Protein 5D6O (pdb70)

Secondary structure (DSSP, 8-state):
----GGGSHHHH---EEEE---EE-TTS-EESS-EEEEEEES---TTS--EEEEEPPTT--SHHIIIIIBSTTSSB-TTTSEEEEEPPTTSSSSS-TTT-S-GGGSGGGPPP--HHHHHHHHHHHHHHHH---SBSEEEEETHHHHHHHHHHHHSGGGBSEEEEES--SB--HHHHHHHHHHHHHHHTSGGGGGG--S-GGGGHHHHHHHHHHHHHHSS-HHHHHTTGGGGGT-S-HHHHIIIIIHHHHHTS-HHHHHHHHHHHHT-BGGGGGTT-HHHHHHT--SEEEEB-BTT-SSS-HHHHHHHHTTSTT-EE--B--TTGGGGGG--STTHHHHHHHHHHHHHT-/----TTSSHHHH---EEEE---EE-TTS-EESS-EEEEEEES---TT---EEEEEPPTT--SHHIIIIIBSTTSSB-TTT-EEEEEPPTTSSSSS-TTT-S-GGGSGGGPPP--HHHHHHHHHHHIIIII----BSEEEEETHHHHHHHHHHHHSGGGBSEEEEES--SB--HHHHHHHHHHHHHHHTSGGGGGG--S-GGGGHHHHHHHHHHHHHHSS-HHHHHTTGGGGGT--SHHHIIIIIIHHHHTTS-HHHHHHHHHHHHT-BGGGGGTT-HHHHHTT--SEEEEB-BTT-SSS-HHHHHHHHTTSTT-EE--B--TTGGGGGG--STTHHHHHHHHHHHHHT-/----TTSSHHHH---EEEE---EE-TTS-EESS-EEEEEEES---TTS--EEEEEPPTT--SHHIIIIIBSTTSSB-TTT-EEEEEPPTTSSSSS-TTT---GGGSGGGPPP--HHHHHHHHHHHIIIII----BSEEEEETHHHHHHHHHHHHSGGGBSEEEEES--SB--HHHHHHHHHHHHHHHTSGGGGGG--S-GGGGHHHHHHHHHHHHHHSS-HHHHHTTGGGGGT-SSHHHHIIIIIHHHHTTS-HHHHHHHHHHHHT-BGGGGGTT-HHHHHTT--SEEEEB-BTT-SSS-HHHHHHHHTTSTT-EE--B--TTGGGGGG--STTHHHHHHHHHHHHHT-/----GGGSHHHH---EEEE---EE-TTS-EETT-EEEEEEES---TT---EEEEEPPTT--SHHIIIIIBSTTSSB-TTT-EEEEEPPTTSSSSS-TTT---GGGSGGGPPP--HHHHHHHHHHHHHHHH---SBSEEEEETHHHHHHHHHHHHSGGGBSEEEEES--SB--HHHHHHHHHHHHHHHTSGGGGGG--S-GGGGHHHHHHHHHHHHHHSS-HHHHHTTGGGGGT--SHHHIIIIIIHHHHHTS-HHHHHHHHHHHHT-BGGGGGTT-HHHHHTT--SEEEEB-BTT-SSS-HHHHHHHHTTSTT-EE--B--TTGGGGGG--STTHHHHHHHHHHHHHT-

Foldseek 3Di:
DADFCCLDCVNQNDWDKDWLAKAQAPVGDIDRTWMWIKDKAADQDPVSAFEEEEEADFLHFCRLCVVPAEDCVFLNDRPGGTYMYIYDDQQSNTPHQPPDPDPCQHWLNPDAHALLRRLVVVCSCCCVPPVQQAYLEYAYEASRLLNQLLNCLVPVPRYAAYEYEAYDVFADPVLLVLLVVLLCLQVVQVQCVSRPHNDLLSSLRSQLVSLVSCVVQVFAPVCVVVVLVCLVVDDDPVCCSVVPSSVSSSSGRSRSNVNSSSNSSGRHQCVVVVNPLLVSLQSHPHAYEQEYEPRARRSHLVNSVVSQVSHPNYYYQYQYDNGHRCCSSVSDDCRSVSVRVVSNVRSVD/DADFPCQDCVNQNDWDKDWLAWAQAPVGDIDGTWMWIKDKAADQDDVRAQEEEEEAAFLHFCRLCVVPAEDCVFLNDNPRHTYMYIYDDQQSNTPHQPPDPPPCCHWLNPDAHALLSRLVRVCSCCCVVPVQQAHLEYAYEASRLLNQLLNCLVPVPRYAAYEYEAYDVFADPVLLVLLVVLLVLQVVQVCCVSGPHRDLLSSLRSQLVSLVSCVVQVFAPVCVVVVLCVLVVADDPVCCSVPPRSVSSSSGRSRSNVNSSSNSSGRHQCVVVVNDLLVRLQSHPHAYEQEYEPRRRRSHLVNSVVSQVSHPNYYYQYFYDNGHRCCSSVSDPCRSVSVRVVSNVRSVD/DADFPCQDCVNQNDWDKDWLAKAQAPVGDIDRTWMWIKDKAADQDDVSAFEEEEEAAFLHFCRLCVVPAEDCPFLNHNHGHIYMYIYDDQQSHTPHQPPDPDPCQHWLNNDAHALLSRLVRVCSCCCVVPVQQAHLEYEYEASRLLNQLLCCLVPVVRYAAYEYEAYDVFADPVLLVLLVVLLVLQVVQVCCVSGPHRDLLSSLRSQLVSLVSCVVQVFAPCCVVVVLVVLVVDDDPVCCSVPPSSVSSSSDDSRSNVNSSSNSSGRHQCVVVVNPLLVSLQSHPHAYEQEYEPRARRSHLVNSVVSQVSHPNYYYQYFYDNRHNCCSSVSDDCRRVSVRVVSNVRSVD/DADFPCQDCVNQNDWDKDWLAWAQAPVGDIDRTWMWIKDKAADQDDVSAQEEEEEAAFLHFCRLCVVPAEDCVFLNDRPRHTYMYIYDDQQSNTPHQDPDPDPCQHWLNPDAHALLSRLVVVCSCCCPPPVQQAHLEYEYEASRLLNQLLNCLVPVRRYAAYEYEAYDVFADPVLLVLLVVLLVLQVVQVQCVSRDHRHLLSSLRSQLVSLVSCVVQVFAPVCVVVVLCVLVVADDPVCCSVVPSSVSSSSGRSRSNVNSSSNSSGRHQCVVVVNPLLVRLQSHPHAYEQEYEPRRRRSHLVNSVVSQVSHPNYYYQYQYDNGHRCCSSVSDDCRSVSVRVVSNVRSVD

Radius of gyration: 47.05 Å; Cα contacts (8 Å, |Δi|>4): 3206; chains: 4; bounding box: 56×96×157 Å

Structure (mmCIF, N/CA/C/O backbone):
data_5D6O
#
_entry.id   5D6O
#
_cell.length_a   44.141
_cell.length_b   89.612
_cell.length_c   322.788
_cell.angle_alpha   90.00
_cell.angle_beta   90.00
_cell.angle_gamma   90.00
#
_symmetry.space_group_name_H-M   'P 21 21 21'
#
loop_
_entity.id
_entity.type
_entity.pdbx_description
1 polymer 'Homoserine O-acetyltransferase'
2 non-polymer 'CHLORIDE ION'
3 non-polymer 'MAGNESIUM ION'
4 non-polymer GLYCEROL
5 water water
#
loop_
_atom_site.group_PDB
_atom_site.id
_atom_site.type_symbol
_atom_site.label_atom_id
_atom_site.label_alt_id
_atom_site.label_comp_id
_atom_site.label_asym_id
_atom_site.label_entity_id
_atom_site.label_seq_id
_atom_site.pdbx_PDB_ins_code
_atom_site.Cartn_x
_atom_site.Cartn_y
_atom_site.Cartn_z
_atom_site.occupancy
_atom_site.B_iso_or_equiv
_atom_site.auth_seq_id
_atom_site.auth_comp_id
_atom_site.auth_asym_id
_atom_site.auth_atom_id
_atom_site.pdbx_PDB_model_num
ATOM 1 N N . MET A 1 1 ? 51.323 26.792 353.708 1.00 38.00 1 MET A N 1
ATOM 2 C CA . MET A 1 1 ? 50.628 25.546 354.002 1.00 35.37 1 MET A CA 1
ATOM 3 C C . MET A 1 1 ? 49.380 25.380 353.141 1.00 33.07 1 MET A C 1
ATOM 4 O O . MET A 1 1 ? 48.622 26.328 352.938 1.00 34.77 1 MET A O 1
ATOM 9 N N . LEU A 1 2 ? 49.174 24.167 352.641 1.00 28.91 2 LEU A N 1
ATOM 10 C CA . LEU A 1 2 ? 48.022 23.864 351.800 1.00 24.19 2 LEU A CA 1
ATOM 11 C C . LEU A 1 2 ? 47.108 22.876 352.506 1.00 25.58 2 LEU A C 1
ATOM 12 O O . LEU A 1 2 ? 47.566 22.036 353.278 1.00 28.26 2 LEU A O 1
ATOM 17 N N . ASP A 1 3 ? 45.813 22.982 352.235 1.00 25.41 3 ASP A N 1
ATOM 18 C CA . ASP A 1 3 ? 44.837 22.082 352.831 1.00 27.85 3 ASP A CA 1
ATOM 19 C C . ASP A 1 3 ? 44.445 20.958 351.881 1.00 25.24 3 ASP A C 1
ATOM 20 O O . ASP A 1 3 ? 43.848 21.190 350.831 1.00 28.65 3 ASP A O 1
ATOM 25 N N . ASN A 1 4 ? 44.811 19.739 352.261 1.00 21.20 4 ASN A N 1
ATOM 26 C CA . ASN A 1 4 ? 44.471 18.540 351.508 1.00 17.88 4 ASN A CA 1
ATOM 27 C C . ASN A 1 4 ? 43.974 17.478 352.479 1.00 12.94 4 ASN A C 1
ATOM 28 O O . ASN A 1 4 ? 44.754 16.956 353.272 1.00 12.48 4 ASN A O 1
ATOM 33 N N . SER A 1 5 ? 42.683 17.158 352.411 1.00 14.29 5 SER A N 1
ATOM 34 C CA . SER A 1 5 ? 42.060 16.260 353.385 1.00 16.07 5 SER A CA 1
ATOM 35 C C . SER A 1 5 ? 42.656 14.854 353.358 1.00 14.65 5 SER A C 1
ATOM 36 O O . SER A 1 5 ? 42.531 14.104 354.326 1.00 13.48 5 SER A O 1
ATOM 39 N N . PHE A 1 6 ? 43.305 14.507 352.251 1.00 11.65 6 PHE A N 1
ATOM 40 C CA . PHE A 1 6 ? 43.943 13.203 352.105 1.00 13.20 6 PHE A CA 1
ATOM 41 C C . PHE A 1 6 ? 45.051 13.002 353.134 1.00 12.33 6 PHE A C 1
ATOM 42 O O . PHE A 1 6 ? 45.281 11.886 353.599 1.00 11.26 6 PHE A O 1
ATOM 50 N N . TYR A 1 7 ? 45.744 14.083 353.478 1.00 11.79 7 TYR A N 1
ATOM 51 C CA . TYR A 1 7 ? 46.838 13.997 354.438 1.00 12.44 7 TYR A CA 1
ATOM 52 C C . TYR A 1 7 ? 46.353 14.389 355.829 1.00 15.58 7 TYR A C 1
ATOM 53 O O . TYR A 1 7 ? 46.862 15.328 356.444 1.00 16.14 7 TYR A O 1
ATOM 62 N N . THR A 1 8 ? 45.357 13.652 356.309 1.00 11.31 8 THR A N 1
ATOM 63 C CA . THR A 1 8 ? 44.782 13.865 357.631 1.00 12.05 8 THR A CA 1
ATOM 64 C C . THR A 1 8 ? 44.602 12.526 358.321 1.00 13.92 8 THR A C 1
ATOM 65 O O . THR A 1 8 ? 44.686 11.475 357.683 1.00 12.34 8 THR A O 1
ATOM 69 N N . ALA A 1 9 ? 44.339 12.565 359.623 1.00 13.76 9 ALA A N 1
ATOM 70 C CA . ALA A 1 9 ? 44.137 11.346 360.392 1.00 14.96 9 ALA A CA 1
ATOM 71 C C . ALA A 1 9 ? 42.852 10.630 359.990 1.00 16.38 9 ALA A C 1
ATOM 72 O O . ALA A 1 9 ? 42.758 9.411 360.098 1.00 17.29 9 ALA A O 1
ATOM 74 N N . GLU A 1 10 ? 41.871 11.384 359.506 1.00 16.59 10 GLU A N 1
ATOM 75 C CA . GLU A 1 10 ? 40.601 10.792 359.101 1.00 21.50 10 GLU A CA 1
ATOM 76 C C . GLU A 1 10 ? 40.795 9.816 357.943 1.00 19.17 10 GLU A C 1
ATOM 77 O O . GLU A 1 10 ? 40.138 8.779 357.880 1.00 23.73 10 GLU A O 1
ATOM 83 N N . VAL A 1 11 ? 41.708 10.143 357.036 1.00 16.47 11 VAL A N 1
ATOM 84 C CA . VAL A 1 11 ? 41.923 9.312 355.859 1.00 16.26 11 VAL A CA 1
ATOM 85 C C . VAL A 1 11 ? 43.037 8.288 356.077 1.00 15.98 11 VAL A C 1
ATOM 86 O O . VAL A 1 11 ? 42.885 7.115 355.736 1.00 17.82 11 VAL A O 1
ATOM 90 N N . GLN A 1 12 ? 44.134 8.718 356.686 1.00 12.98 12 GLN A N 1
ATOM 91 C CA . GLN A 1 12 ? 45.302 7.854 356.831 1.00 11.60 12 GLN A CA 1
ATOM 92 C C . GLN A 1 12 ? 45.270 7.039 358.118 1.00 13.06 12 GLN A C 1
ATOM 93 O O . GLN A 1 12 ? 46.054 6.108 358.293 1.00 12.31 12 GLN A O 1
ATOM 99 N N . GLY A 1 13 ? 44.365 7.396 359.020 1.00 13.48 13 GLY A N 1
ATOM 100 C CA . GLY A 1 13 ? 44.324 6.772 360.328 1.00 12.39 13 GLY A CA 1
ATOM 101 C C . GLY A 1 13 ? 45.179 7.568 361.295 1.00 12.20 13 GLY A C 1
ATOM 102 O O . GLY A 1 13 ? 46.122 8.247 360.878 1.00 11.50 13 GLY A O 1
ATOM 103 N N . PRO A 1 14 ? 44.865 7.476 362.594 1.00 12.99 14 PRO A N 1
ATOM 104 C CA . PRO A 1 14 ? 45.527 8.239 363.657 1.00 13.14 14 PRO A CA 1
ATOM 105 C C . PRO A 1 14 ? 47.050 8.123 363.629 1.00 14.64 14 PRO A C 1
ATOM 106 O O . PRO A 1 14 ? 47.595 7.051 363.370 1.00 13.67 14 PRO A O 1
ATOM 110 N N . TYR A 1 15 ? 47.724 9.237 363.890 1.00 14.93 15 TYR A N 1
ATOM 111 C CA . TYR A 1 15 ? 49.174 9.250 363.998 1.00 13.89 15 TYR A CA 1
ATOM 112 C C . TYR A 1 15 ? 49.615 10.389 364.902 1.00 13.78 15 TYR A C 1
ATOM 113 O O . TYR A 1 15 ? 48.814 11.250 365.267 1.00 13.29 15 TYR A O 1
ATOM 122 N N . GLU A 1 16 ? 50.892 10.385 365.262 1.00 13.56 16 GLU A N 1
ATOM 123 C CA . GLU A 1 16 ? 51.450 11.427 366.106 1.00 12.75 16 GLU A CA 1
ATOM 124 C C . GLU A 1 16 ? 52.573 12.138 365.367 1.00 15.07 16 GLU A C 1
ATOM 125 O O . GLU A 1 16 ? 53.093 11.627 364.377 1.00 12.74 16 GLU A O 1
ATOM 131 N N . THR A 1 17 ? 52.951 13.313 365.854 1.00 15.85 17 THR A N 1
ATOM 132 C CA . THR A 1 17 ? 54.089 14.030 365.300 1.00 14.79 17 THR A CA 1
ATOM 133 C C . THR A 1 17 ? 55.052 14.441 366.406 1.00 19.09 17 THR A C 1
ATOM 134 O O . THR A 1 17 ? 54.639 14.717 367.532 1.00 16.77 17 THR A O 1
ATOM 138 N N . ALA A 1 18 ? 56.338 14.474 366.077 1.00 13.87 18 ALA A N 1
ATOM 139 C CA . ALA A 1 18 ? 57.361 14.916 367.013 1.00 14.80 18 ALA A CA 1
ATOM 140 C C . ALA A 1 18 ? 58.530 15.515 366.248 1.00 18.22 18 ALA A C 1
ATOM 141 O O . ALA A 1 18 ? 58.904 15.016 365.189 1.00 14.08 18 ALA A O 1
ATOM 143 N N . SER A 1 19 ? 59.097 16.590 366.783 1.00 16.33 19 SER A N 1
ATOM 144 C CA . SER A 1 19 ? 60.239 17.239 366.155 1.00 16.87 19 SER A CA 1
ATOM 145 C C . SER A 1 19 ? 61.545 16.661 366.687 1.00 16.97 19 SER A C 1
ATOM 146 O O . SER A 1 19 ? 61.698 16.467 367.892 1.00 17.51 19 SER A O 1
ATOM 149 N N . ILE A 1 20 ? 62.480 16.372 365.787 1.00 16.02 20 ILE A N 1
ATOM 150 C CA . ILE A 1 20 ? 63.800 15.908 366.199 1.00 17.13 20 ILE A CA 1
ATOM 151 C C . ILE A 1 20 ? 64.812 17.044 366.119 1.00 18.20 20 ILE A C 1
ATOM 152 O O . ILE A 1 20 ? 66.008 16.844 366.334 1.00 22.87 20 ILE A O 1
ATOM 157 N N . GLY A 1 21 ? 64.322 18.241 365.820 1.00 13.91 21 GLY A N 1
ATOM 158 C CA . GLY A 1 21 ? 65.176 19.409 365.738 1.00 15.34 21 GLY A CA 1
ATOM 159 C C . GLY A 1 21 ? 65.787 19.597 364.363 1.00 17.67 21 GLY A C 1
ATOM 160 O O . GLY A 1 21 ? 65.185 19.250 363.349 1.00 17.95 21 GLY A O 1
ATOM 161 N N . ARG A 1 22 ? 66.993 20.155 364.344 1.00 20.62 22 ARG A N 1
ATOM 162 C CA . ARG A 1 22 ? 67.703 20.467 363.108 1.00 19.27 22 ARG A CA 1
ATOM 163 C C . ARG A 1 22 ? 68.268 19.227 362.421 1.00 17.52 22 ARG A C 1
ATOM 164 O O . ARG A 1 22 ? 68.954 18.417 363.043 1.00 16.01 22 ARG A O 1
ATOM 172 N N . LEU A 1 23 ? 67.980 19.087 361.129 1.00 16.35 23 LEU A N 1
ATOM 173 C CA . LEU A 1 23 ? 68.512 17.977 360.348 1.00 16.68 23 LEU A CA 1
ATOM 174 C C . LEU A 1 23 ? 69.290 18.478 359.137 1.00 18.64 23 LEU A C 1
ATOM 175 O O . LEU A 1 23 ? 68.717 19.064 358.219 1.00 13.84 23 LEU A O 1
ATOM 180 N N . GLU A 1 24 ? 70.598 18.249 359.144 1.00 18.84 24 GLU A N 1
ATOM 181 C CA . GLU A 1 24 ? 71.427 18.578 357.993 1.00 19.64 24 GLU A CA 1
ATOM 182 C C . GLU A 1 24 ? 71.367 17.439 356.984 1.00 18.66 24 GLU A C 1
ATOM 183 O O . GLU A 1 24 ? 71.624 16.284 357.324 1.00 19.36 24 GLU A O 1
ATOM 189 N N . LEU A 1 25 ? 71.015 17.765 355.746 1.00 17.14 25 LEU A N 1
ATOM 190 C CA . LEU A 1 25 ? 70.817 16.745 354.722 1.00 15.91 25 LEU A CA 1
ATOM 191 C C . LEU A 1 25 ? 72.110 16.451 353.970 1.00 17.13 25 LEU A C 1
ATOM 192 O O . LEU A 1 25 ? 72.966 17.322 353.834 1.00 15.19 25 LEU A O 1
ATOM 197 N N . GLU A 1 26 ? 72.238 15.219 353.481 1.00 18.28 26 GLU A N 1
ATOM 198 C CA . GLU A 1 26 ? 73.436 14.781 352.767 1.00 21.39 26 GLU A CA 1
ATOM 199 C C . GLU A 1 26 ? 73.729 15.631 351.537 1.00 19.40 26 GLU A C 1
ATOM 200 O O . GLU A 1 26 ? 74.888 15.846 351.178 1.00 16.71 26 GLU A O 1
ATOM 206 N N . GLU A 1 27 ? 72.669 16.105 350.893 1.00 16.53 27 GLU A N 1
ATOM 207 C CA . GLU A 1 27 ? 72.796 16.858 349.652 1.00 21.28 27 GLU A CA 1
ATOM 208 C C . GLU A 1 27 ? 73.144 18.327 349.901 1.00 23.34 27 GLU A C 1
ATOM 209 O O . GLU A 1 27 ? 73.386 19.082 348.960 1.00 26.17 27 GLU A O 1
ATOM 215 N N . GLY A 1 28 ? 73.175 18.726 351.169 1.00 23.20 28 GLY A N 1
ATOM 216 C CA . GLY A 1 28 ? 73.603 20.065 351.535 1.00 23.06 28 GLY A CA 1
ATOM 217 C C . GLY A 1 28 ? 72.523 20.980 352.081 1.00 21.06 28 GLY A C 1
ATOM 218 O O . GLY A 1 28 ? 72.825 22.045 352.617 1.00 17.45 28 GLY A O 1
ATOM 219 N N . GLY A 1 29 ? 71.266 20.574 351.939 1.00 15.72 29 GLY A N 1
ATOM 220 C CA . GLY A 1 29 ? 70.151 21.354 352.444 1.00 17.80 29 GLY A CA 1
ATOM 221 C C . GLY A 1 29 ? 69.981 21.185 353.942 1.00 18.10 29 GLY A C 1
ATOM 222 O O . GLY A 1 29 ? 70.599 20.311 354.549 1.00 17.28 29 GLY A O 1
ATOM 223 N N . VAL A 1 30 ? 69.144 22.024 354.543 1.00 18.16 30 VAL A N 1
ATOM 224 C CA . VAL A 1 30 ? 68.890 21.950 355.976 1.00 17.79 30 VAL A CA 1
ATOM 225 C C . VAL A 1 30 ? 67.404 22.093 356.284 1.00 18.68 30 VAL A C 1
ATOM 226 O O . VAL A 1 30 ? 66.732 22.985 355.766 1.00 19.37 30 VAL A O 1
ATOM 230 N N . ILE A 1 31 ? 66.895 21.204 357.130 1.00 17.54 31 ILE A N 1
ATOM 231 C CA . ILE A 1 31 ? 65.557 21.359 357.680 1.00 15.98 31 ILE A CA 1
ATOM 232 C C . ILE A 1 31 ? 65.686 21.696 359.163 1.00 16.54 31 ILE A C 1
ATOM 233 O O . ILE A 1 31 ? 65.927 20.815 359.990 1.00 17.23 31 ILE A O 1
ATOM 238 N N . GLU A 1 32 ? 65.543 22.980 359.483 1.00 16.41 32 GLU A N 1
ATOM 239 C CA . GLU A 1 32 ? 65.740 23.478 360.843 1.00 20.58 32 GLU A CA 1
ATOM 240 C C . GLU A 1 32 ? 64.795 22.826 361.845 1.00 20.26 32 GLU A C 1
ATOM 241 O O . GLU A 1 32 ? 65.199 22.479 362.953 1.00 23.87 32 GLU A O 1
ATOM 247 N N . ASP A 1 33 ? 63.537 22.662 361.456 1.00 17.11 33 ASP A N 1
ATOM 248 C CA . ASP A 1 33 ? 62.585 21.957 362.301 1.00 16.76 33 ASP A CA 1
ATOM 249 C C . ASP A 1 33 ? 62.077 20.718 361.580 1.00 15.93 33 ASP A C 1
ATOM 250 O O . ASP A 1 33 ? 61.068 20.756 360.876 1.00 17.55 33 ASP A O 1
ATOM 255 N N . CYS A 1 34 ? 62.807 19.622 361.743 1.00 15.03 34 CYS A N 1
ATOM 256 C CA . CYS A 1 34 ? 62.444 18.366 361.113 1.00 12.56 34 CYS A CA 1
ATOM 257 C C . CYS A 1 34 ? 61.521 17.570 362.026 1.00 14.46 34 CYS A C 1
ATOM 258 O O . CYS A 1 34 ? 61.974 16.939 362.978 1.00 16.69 34 CYS A O 1
ATOM 261 N N . TRP A 1 35 ? 60.224 17.602 361.741 1.00 12.96 35 TRP A N 1
ATOM 262 C CA . TRP A 1 35 ? 59.274 16.837 362.537 1.00 13.91 35 TRP A CA 1
ATOM 263 C C . TRP A 1 35 ? 58.714 15.687 361.712 1.00 13.01 35 TRP A C 1
ATOM 264 O O . TRP A 1 35 ? 58.505 15.819 360.507 1.00 13.42 35 TRP A O 1
ATOM 275 N N . LEU A 1 36 ? 58.493 14.552 362.366 1.00 11.20 36 LEU A N 1
ATOM 276 C CA . LEU A 1 36 ? 58.076 13.341 361.671 1.00 9.49 36 LEU A CA 1
ATOM 277 C C . LEU A 1 36 ? 56.720 12.850 362.154 1.00 9.54 36 LEU A C 1
ATOM 278 O O . LEU A 1 36 ? 56.379 12.989 363.329 1.00 10.33 36 LEU A O 1
ATOM 283 N N . ALA A 1 37 ? 55.949 12.276 361.236 1.00 9.47 37 ALA A N 1
ATOM 284 C CA . ALA A 1 37 ? 54.674 11.668 361.581 1.00 10.55 37 ALA A CA 1
ATOM 285 C C . ALA A 1 37 ? 54.871 10.172 361.785 1.00 8.66 37 ALA A C 1
ATOM 286 O O . ALA A 1 37 ? 55.463 9.498 360.946 1.00 11.88 37 ALA A O 1
ATOM 288 N N . TYR A 1 38 ? 54.392 9.657 362.911 1.00 8.91 38 TYR A N 1
ATOM 289 C CA . TYR A 1 38 ? 54.544 8.238 363.208 1.00 9.32 38 TYR A CA 1
ATOM 290 C C . TYR A 1 38 ? 53.304 7.650 363.875 1.00 8.91 38 TYR A C 1
ATOM 291 O O . TYR A 1 38 ? 52.554 8.358 364.546 1.00 12.17 38 TYR A O 1
ATOM 300 N N . ALA A 1 39 ? 53.093 6.352 363.678 1.00 8.63 39 ALA A N 1
ATOM 301 C CA . ALA A 1 39 ? 51.983 5.639 364.301 1.00 12.23 39 ALA A CA 1
ATOM 302 C C . ALA A 1 39 ? 52.505 4.366 364.951 1.00 11.89 39 ALA A C 1
ATOM 303 O O . ALA A 1 39 ? 53.386 3.704 364.404 1.00 11.84 39 ALA A O 1
ATOM 305 N N . THR A 1 40 ? 51.969 4.021 366.116 1.00 10.38 40 THR A N 1
ATOM 306 C CA . THR A 1 40 ? 52.464 2.860 366.846 1.00 10.36 40 THR A CA 1
ATOM 307 C C . THR A 1 40 ? 51.345 1.928 367.289 1.00 11.07 40 THR A C 1
ATOM 308 O O . THR A 1 40 ? 50.192 2.340 367.425 1.00 10.70 40 THR A O 1
ATOM 312 N N . ALA A 1 41 ? 51.703 0.667 367.506 1.00 10.99 41 ALA A N 1
ATOM 313 C CA . ALA A 1 41 ? 50.811 -0.312 368.113 1.00 11.93 41 ALA A CA 1
ATOM 314 C C . ALA A 1 41 ? 51.622 -1.278 368.967 1.00 12.61 41 ALA A C 1
ATOM 315 O O . ALA A 1 41 ? 52.749 -1.634 368.614 1.00 12.57 41 ALA A O 1
ATOM 317 N N . GLY A 1 42 ? 51.044 -1.717 370.079 1.00 13.25 42 GLY A N 1
ATOM 318 C CA . GLY A 1 42 ? 51.720 -2.645 370.965 1.00 14.93 42 GLY A CA 1
ATOM 319 C C . GLY A 1 42 ? 52.523 -1.984 372.066 1.00 16.28 42 GLY A C 1
ATOM 320 O O . GLY A 1 42 ? 52.488 -0.764 372.236 1.00 17.33 42 GLY A O 1
ATOM 321 N N . THR A 1 43 ? 53.272 -2.798 372.803 1.00 14.92 43 THR A N 1
ATOM 322 C CA . THR A 1 43 ? 53.966 -2.324 373.991 1.00 16.28 43 THR A CA 1
ATOM 323 C C . THR A 1 43 ? 55.434 -2.725 374.003 1.00 12.62 43 THR A C 1
ATOM 324 O O . THR A 1 43 ? 55.783 -3.887 373.798 1.00 12.53 43 THR A O 1
ATOM 328 N N . LEU A 1 44 ? 56.286 -1.734 374.232 1.00 14.56 44 LEU A N 1
ATOM 329 C CA . LEU A 1 44 ? 57.722 -1.940 374.321 1.00 15.23 44 LEU A CA 1
ATOM 330 C C . LEU A 1 44 ? 58.055 -2.698 375.607 1.00 19.29 44 LEU A C 1
ATOM 331 O O . LEU A 1 44 ? 57.606 -2.314 376.691 1.00 18.44 44 LEU A O 1
ATOM 336 N N . ASN A 1 45 ? 58.822 -3.781 375.499 1.00 17.32 45 ASN A N 1
ATOM 337 C CA . ASN A 1 45 ? 59.126 -4.580 376.682 1.00 16.12 45 ASN A CA 1
ATOM 338 C C . ASN A 1 45 ? 60.186 -3.920 377.550 1.00 14.99 45 ASN A C 1
ATOM 339 O O . ASN A 1 45 ? 60.631 -2.806 377.275 1.00 14.77 45 ASN A O 1
ATOM 344 N N . GLU A 1 46 ? 60.578 -4.624 378.603 1.00 16.22 46 GLU A N 1
ATOM 345 C CA . GLU A 1 46 ? 61.451 -4.077 379.624 1.00 18.90 46 GLU A CA 1
ATOM 346 C C . GLU A 1 46 ? 62.834 -3.731 379.055 1.00 18.79 46 GLU A C 1
ATOM 347 O O . GLU A 1 46 ? 63.441 -2.734 379.449 1.00 17.71 46 GLU A O 1
ATOM 353 N N . ASP A 1 47 ? 63.343 -4.565 378.151 1.00 18.82 47 ASP A N 1
ATOM 354 C CA . ASP A 1 47 ? 64.646 -4.302 377.544 1.00 18.99 47 ASP A CA 1
ATOM 355 C C . ASP A 1 47 ? 64.511 -3.509 376.249 1.00 18.07 47 ASP A C 1
ATOM 356 O O . ASP A 1 47 ? 65.508 -3.250 375.566 1.00 15.49 47 ASP A O 1
ATOM 361 N N . LYS A 1 48 ? 63.277 -3.129 375.924 1.00 15.64 48 LYS A N 1
ATOM 362 C CA . LYS A 1 48 ? 62.978 -2.365 374.713 1.00 15.36 48 LYS A CA 1
ATOM 363 C C . LYS A 1 48 ? 63.572 -3.058 373.493 1.00 12.83 48 LYS A C 1
ATOM 364 O O . LYS A 1 48 ? 64.115 -2.414 372.595 1.00 12.42 48 LYS A O 1
ATOM 370 N N . SER A 1 49 ? 63.441 -4.381 373.468 1.00 13.33 49 SER A N 1
ATOM 371 C CA . SER A 1 49 ? 64.090 -5.214 372.464 1.00 13.89 49 SER A CA 1
ATOM 372 C C . SER A 1 49 ? 63.101 -5.795 371.458 1.00 13.65 49 SER A C 1
ATOM 373 O O . SER A 1 49 ? 63.478 -6.594 370.599 1.00 12.28 49 SER A O 1
ATOM 376 N N . ASN A 1 50 ? 61.838 -5.392 371.561 1.00 11.69 50 ASN A N 1
ATOM 377 C CA . ASN A 1 50 ? 60.799 -5.935 370.689 1.00 11.18 50 ASN A CA 1
ATOM 378 C C . ASN A 1 50 ? 60.188 -4.898 369.752 1.00 10.51 50 ASN A C 1
ATOM 379 O O . ASN A 1 50 ? 59.015 -4.994 369.395 1.00 10.26 50 ASN A O 1
ATOM 384 N N . ALA A 1 51 ? 60.983 -3.911 369.354 1.00 10.31 51 ALA A N 1
ATOM 385 C CA . ALA A 1 51 ? 60.505 -2.856 368.462 1.00 11.14 51 ALA A CA 1
ATOM 386 C C . ALA A 1 51 ? 60.677 -3.220 366.985 1.00 9.97 51 ALA A C 1
ATOM 387 O O . ALA A 1 51 ? 61.740 -3.679 366.567 1.00 10.00 51 ALA A O 1
ATOM 389 N N . ILE A 1 52 ? 59.623 -3.010 366.201 1.00 8.80 52 ILE A N 1
ATOM 390 C CA . ILE A 1 52 ? 59.687 -3.219 364.758 1.00 8.35 52 ILE A CA 1
ATOM 391 C C . ILE A 1 52 ? 59.368 -1.922 364.024 1.00 11.61 52 ILE A C 1
ATOM 392 O O . ILE A 1 52 ? 58.316 -1.318 364.235 1.00 10.13 52 ILE A O 1
ATOM 397 N N . LEU A 1 53 ? 60.296 -1.496 363.173 1.00 10.21 53 LEU A N 1
ATOM 398 C CA . LEU A 1 53 ? 60.154 -0.253 362.424 1.00 10.36 53 LEU A CA 1
ATOM 399 C C . LEU A 1 53 ? 59.636 -0.512 361.016 1.00 8.14 53 LEU A C 1
ATOM 400 O O . LEU A 1 53 ? 60.111 -1.418 360.335 1.00 7.39 53 LEU A O 1
ATOM 405 N N . ILE A 1 54 ? 58.670 0.297 360.588 1.00 7.03 54 ILE A N 1
ATOM 406 C CA . ILE A 1 54 ? 58.093 0.187 359.253 1.00 9.35 54 ILE A CA 1
ATOM 407 C C . ILE A 1 54 ? 58.195 1.513 358.501 1.00 7.74 54 ILE A C 1
ATOM 408 O O . ILE A 1 54 ? 57.385 2.414 358.712 1.00 8.38 54 ILE A O 1
ATOM 413 N N . PRO A 1 55 ? 59.212 1.647 357.638 1.00 8.01 55 PRO A N 1
ATOM 414 C CA . PRO A 1 55 ? 59.298 2.817 356.759 1.00 9.76 55 PRO A CA 1
ATOM 415 C C . PRO A 1 55 ? 58.167 2.797 355.733 1.00 10.89 55 PRO A C 1
ATOM 416 O O . PRO A 1 55 ? 57.682 1.715 355.400 1.00 11.36 55 PRO A O 1
ATOM 420 N N . THR A 1 56 ? 57.761 3.962 355.238 1.00 9.85 56 THR A N 1
ATOM 421 C CA . THR A 1 56 ? 56.634 4.043 354.306 1.00 7.31 56 THR A CA 1
ATOM 422 C C . THR A 1 56 ? 57.116 4.132 352.856 1.00 8.59 56 THR A C 1
ATOM 423 O O . THR A 1 56 ? 58.265 4.493 352.598 1.00 9.02 56 THR A O 1
ATOM 427 N N . TRP A 1 57 ? 56.238 3.808 351.909 1.00 9.80 57 TRP A N 1
ATOM 428 C CA . TRP A 1 57 ? 56.626 3.802 350.499 1.00 10.06 57 TRP A CA 1
ATOM 429 C C . TRP A 1 57 ? 56.144 5.037 349.743 1.00 9.16 57 TRP A C 1
ATOM 430 O O . TRP A 1 57 ? 55.421 5.868 350.292 1.00 7.87 57 TRP A O 1
ATOM 441 N N . TYR A 1 58 ? 56.586 5.159 348.492 1.00 7.07 58 TYR A N 1
ATOM 442 C CA . TYR A 1 58 ? 56.191 6.262 347.619 1.00 7.65 58 TYR A CA 1
ATOM 443 C C . TYR A 1 58 ? 54.675 6.372 347.519 1.00 8.28 58 TYR A C 1
ATOM 444 O O . TYR A 1 58 ? 53.994 5.373 347.287 1.00 8.55 58 TYR A O 1
ATOM 453 N N . SER A 1 59 ? 54.173 7.592 347.715 1.00 8.30 59 SER A N 1
ATOM 454 C CA . SER A 1 59 ? 52.747 7.927 347.660 1.00 7.80 59 SER A CA 1
ATOM 455 C C . SER A 1 59 ? 51.944 7.317 348.810 1.00 9.51 59 SER A C 1
ATOM 456 O O . SER A 1 59 ? 50.729 7.485 348.874 1.00 7.92 59 SER A O 1
ATOM 459 N N . GLY A 1 60 ? 52.617 6.611 349.711 1.00 10.77 60 GLY A N 1
ATOM 460 C CA . GLY A 1 60 ? 51.936 5.928 350.796 1.00 8.83 60 GLY A CA 1
ATOM 461 C C . GLY A 1 60 ? 52.283 6.463 352.170 1.00 9.07 60 GLY A C 1
ATOM 462 O O . GLY A 1 60 ? 53.084 7.384 352.311 1.00 8.02 60 GLY A O 1
ATOM 463 N N . THR A 1 61 ? 51.648 5.895 353.189 1.00 11.10 61 THR A N 1
ATOM 464 C CA . THR A 1 61 ? 51.889 6.289 354.573 1.00 10.40 61 THR A CA 1
ATOM 465 C C . THR A 1 61 ? 51.935 5.058 355.468 1.00 7.06 61 THR A C 1
ATOM 466 O O . THR A 1 61 ? 52.259 3.960 355.019 1.00 6.88 61 THR A O 1
ATOM 470 N N . HIS A 1 62 ? 51.595 5.247 356.738 1.00 8.18 62 HIS A N 1
ATOM 471 C CA . HIS A 1 62 ? 51.482 4.138 357.673 1.00 8.77 62 HIS A CA 1
ATOM 472 C C . HIS A 1 62 ? 50.170 3.385 357.473 1.00 9.80 62 HIS A C 1
ATOM 473 O O . HIS A 1 62 ? 49.984 2.295 358.011 1.00 11.41 62 HIS A O 1
ATOM 480 N N . GLN A 1 63 ? 49.264 3.982 356.703 1.00 7.76 63 GLN A N 1
ATOM 481 C CA . GLN A 1 63 ? 47.885 3.504 356.605 1.00 9.13 63 GLN A CA 1
ATOM 482 C C . GLN A 1 63 ? 47.740 2.061 356.129 1.00 10.69 63 GLN A C 1
ATOM 483 O O . GLN A 1 63 ? 47.048 1.264 356.762 1.00 12.75 63 GLN A O 1
ATOM 489 N N . THR A 1 64 ? 48.367 1.736 355.002 1.00 9.83 64 THR A N 1
ATOM 490 C CA . THR A 1 64 ? 48.219 0.408 354.417 1.00 9.40 64 THR A CA 1
ATOM 491 C C . THR A 1 64 ? 48.745 -0.669 355.356 1.00 7.74 64 THR A C 1
ATOM 492 O O . THR A 1 64 ? 48.191 -1.766 355.433 1.00 8.00 64 THR A O 1
ATOM 496 N N . TRP A 1 65 ? 49.807 -0.338 356.081 1.00 8.44 65 TRP A N 1
ATOM 497 C CA . TRP A 1 65 ? 50.424 -1.281 357.001 1.00 8.71 65 TRP A CA 1
ATOM 498 C C . TRP A 1 65 ? 49.497 -1.614 358.169 1.00 7.81 65 TRP A C 1
ATOM 499 O O . TRP A 1 65 ? 49.308 -2.784 358.508 1.00 8.85 65 TRP A O 1
ATOM 510 N N . PHE A 1 66 ? 48.898 -0.594 358.771 1.00 8.64 66 PHE A N 1
ATOM 511 C CA . PHE A 1 66 ? 48.020 -0.829 359.911 1.00 9.36 66 PHE A CA 1
ATOM 512 C C . PHE A 1 66 ? 46.695 -1.440 359.470 1.00 13.33 66 PHE A C 1
ATOM 513 O O . PHE A 1 66 ? 46.048 -2.161 360.231 1.00 12.79 66 PHE A O 1
ATOM 521 N N . GLN A 1 67 ? 46.305 -1.177 358.229 1.00 13.03 67 GLN A N 1
ATOM 522 C CA . GLN A 1 67 ? 45.043 -1.689 357.719 1.00 14.79 67 GLN A CA 1
ATOM 523 C C . GLN A 1 67 ? 45.173 -3.127 357.213 1.00 12.85 67 GLN A C 1
ATOM 524 O O . GLN A 1 67 ? 44.314 -3.961 357.489 1.00 12.06 67 GLN A O 1
ATOM 530 N N . GLN A 1 68 ? 46.260 -3.425 356.505 1.00 12.27 68 GLN A N 1
ATOM 531 C CA . GLN A 1 68 ? 46.380 -4.714 355.820 1.00 12.62 68 GLN A CA 1
ATOM 532 C C . GLN A 1 68 ? 47.395 -5.680 356.441 1.00 10.50 68 GLN A C 1
ATOM 533 O O . GLN A 1 68 ? 47.199 -6.897 356.408 1.00 10.80 68 GLN A O 1
ATOM 539 N N . TYR A 1 69 ? 48.474 -5.144 357.004 1.00 9.85 69 TYR A N 1
ATOM 540 C CA . TYR A 1 69 ? 49.608 -5.972 357.421 1.00 10.83 69 TYR A CA 1
ATOM 541 C C . TYR A 1 69 ? 49.680 -6.250 358.921 1.00 10.73 69 TYR A C 1
ATOM 542 O O . TYR A 1 69 ? 50.291 -7.233 359.345 1.00 9.97 69 TYR A O 1
ATOM 551 N N . ILE A 1 70 ? 49.084 -5.372 359.719 1.00 8.62 70 ILE A N 1
ATOM 552 C CA . ILE A 1 70 ? 49.265 -5.407 361.166 1.00 8.85 70 ILE A CA 1
ATOM 553 C C . ILE A 1 70 ? 48.019 -5.889 361.907 1.00 11.76 70 ILE A C 1
ATOM 554 O O . ILE A 1 70 ? 46.908 -5.444 361.627 1.00 11.78 70 ILE A O 1
ATOM 559 N N . GLY A 1 71 ? 48.216 -6.803 362.854 1.00 14.96 71 GLY A N 1
ATOM 560 C CA . GLY A 1 71 ? 47.124 -7.341 363.646 1.00 13.78 71 GLY A CA 1
ATOM 561 C C . GLY A 1 71 ? 47.544 -8.573 364.427 1.00 12.44 71 GLY A C 1
ATOM 562 O O . GLY A 1 71 ? 48.624 -9.119 364.201 1.00 10.64 71 GLY A O 1
ATOM 563 N N . THR A 1 72 ? 46.701 -9.000 365.364 1.00 11.75 72 THR A N 1
ATOM 564 C CA . THR A 1 72 ? 47.012 -10.162 366.193 1.00 14.57 72 THR A CA 1
ATOM 565 C C . THR A 1 72 ? 46.916 -11.466 365.405 1.00 17.36 72 THR A C 1
ATOM 566 O O . THR A 1 72 ? 47.310 -12.526 365.897 1.00 17.84 72 THR A O 1
ATOM 570 N N . ASP A 1 73 ? 46.366 -11.390 364.196 1.00 15.43 73 ASP A N 1
ATOM 571 C CA . ASP A 1 73 ? 46.293 -12.553 363.321 1.00 16.39 73 ASP A CA 1
ATOM 572 C C . ASP A 1 73 ? 47.425 -12.545 362.290 1.00 15.08 73 ASP A C 1
ATOM 573 O O . ASP A 1 73 ? 47.489 -13.417 361.423 1.00 12.42 73 ASP A O 1
ATOM 578 N N . HIS A 1 74 ? 48.316 -11.562 362.389 1.00 13.53 74 HIS A N 1
ATOM 579 C CA . HIS A 1 74 ? 49.420 -11.435 361.441 1.00 12.35 74 HIS A CA 1
ATOM 580 C C . HIS A 1 74 ? 50.781 -11.630 362.109 1.00 12.06 74 HIS A C 1
ATOM 581 O O . HIS A 1 74 ? 50.880 -11.719 363.333 1.00 11.04 74 HIS A O 1
ATOM 588 N N . ALA A 1 75 ? 51.828 -11.693 361.292 1.00 13.88 75 ALA A N 1
ATOM 589 C CA . ALA A 1 75 ? 53.191 -11.771 361.803 1.00 12.86 75 ALA A CA 1
ATOM 590 C C . ALA A 1 75 ? 53.566 -10.487 362.534 1.00 12.08 75 ALA A C 1
ATOM 591 O O . ALA A 1 75 ? 54.196 -10.523 363.591 1.00 11.69 75 ALA A O 1
ATOM 593 N N . LEU A 1 76 ? 53.191 -9.350 361.957 1.00 8.98 76 LEU A N 1
ATOM 594 C CA . LEU A 1 76 ? 53.361 -8.067 362.627 1.00 13.63 76 LEU A CA 1
ATOM 595 C C . LEU A 1 76 ? 52.303 -7.957 363.718 1.00 14.11 76 LEU A C 1
ATOM 596 O O . LEU A 1 76 ? 51.288 -7.278 363.559 1.00 15.02 76 LEU A O 1
ATOM 601 N N . ASP A 1 77 ? 52.562 -8.652 364.821 1.00 10.75 77 ASP A N 1
ATOM 602 C CA . ASP A 1 77 ? 51.605 -8.847 365.904 1.00 13.90 77 ASP A CA 1
ATOM 603 C C . ASP A 1 77 ? 51.830 -7.847 367.038 1.00 12.09 77 ASP A C 1
ATOM 604 O O . ASP A 1 77 ? 52.842 -7.916 367.733 1.00 13.05 77 ASP A O 1
ATOM 609 N N . PRO A 1 78 ? 50.886 -6.911 367.225 1.00 11.56 78 PRO A N 1
ATOM 610 C CA . PRO A 1 78 ? 50.988 -5.892 368.278 1.00 15.80 78 PRO A CA 1
ATOM 611 C C . PRO A 1 78 ? 50.846 -6.456 369.693 1.00 14.91 78 PRO A C 1
ATOM 612 O O . PRO A 1 78 ? 51.070 -5.725 370.658 1.00 12.97 78 PRO A O 1
ATOM 616 N N . SER A 1 79 ? 50.483 -7.727 369.825 1.00 11.94 79 SER A N 1
ATOM 617 C CA . SER A 1 79 ? 50.425 -8.339 371.150 1.00 16.28 79 SER A CA 1
ATOM 618 C C . SER A 1 79 ? 51.802 -8.881 371.531 1.00 14.74 79 SER A C 1
ATOM 619 O O . SER A 1 79 ? 52.013 -9.327 372.661 1.00 13.37 79 SER A O 1
ATOM 622 N N . LYS A 1 80 ? 52.728 -8.848 370.578 1.00 15.31 80 LYS A N 1
ATOM 623 C CA . LYS A 1 80 ? 54.090 -9.337 370.795 1.00 14.57 80 LYS A CA 1
ATOM 624 C C . LYS A 1 80 ? 55.148 -8.244 370.650 1.00 15.10 80 LYS A C 1
ATOM 625 O O . LYS A 1 80 ? 56.138 -8.223 371.386 1.00 13.96 80 LYS A O 1
ATOM 631 N N . TYR A 1 81 ? 54.922 -7.333 369.707 1.00 10.90 81 TYR A N 1
ATOM 632 C CA . TYR A 1 81 ? 55.933 -6.353 369.322 1.00 10.45 81 TYR A CA 1
ATOM 633 C C . TYR A 1 81 ? 55.453 -4.920 369.469 1.00 10.34 81 TYR A C 1
ATOM 634 O O . TYR A 1 81 ? 54.263 -4.641 369.353 1.00 14.72 81 TYR A O 1
ATOM 643 N N . PHE A 1 82 ? 56.388 -4.013 369.732 1.00 10.66 82 PHE A N 1
ATOM 644 C CA . PHE A 1 82 ? 56.100 -2.591 369.628 1.00 10.53 82 PHE A CA 1
ATOM 645 C C . PHE A 1 82 ? 56.333 -2.192 368.177 1.00 10.09 82 PHE A C 1
ATOM 646 O O . PHE A 1 82 ? 57.469 -2.002 367.749 1.00 10.15 82 PHE A O 1
ATOM 654 N N . ILE A 1 83 ? 55.250 -2.081 367.422 1.00 12.50 83 ILE A N 1
ATOM 655 C CA . ILE A 1 83 ? 55.339 -1.824 365.991 1.00 11.36 83 ILE A CA 1
ATOM 656 C C . ILE A 1 83 ? 55.147 -0.346 365.698 1.00 9.41 83 ILE A C 1
ATOM 657 O O . ILE A 1 83 ? 54.132 0.241 366.060 1.00 9.55 83 ILE A O 1
ATOM 662 N N . ILE A 1 84 ? 56.136 0.255 365.046 1.00 9.21 84 ILE A N 1
ATOM 663 C CA . ILE A 1 84 ? 56.079 1.676 364.743 1.00 9.14 84 ILE A CA 1
ATOM 664 C C . ILE A 1 84 ? 56.379 1.967 363.275 1.00 12.31 84 ILE A C 1
ATOM 665 O O . ILE A 1 84 ? 57.387 1.517 362.726 1.00 10.99 84 ILE A O 1
ATOM 670 N N . SER A 1 85 ? 55.476 2.708 362.641 1.00 10.72 85 SER A N 1
ATOM 671 C CA . SER A 1 85 ? 55.688 3.165 361.276 1.00 10.69 85 SER A CA 1
ATOM 672 C C . SER A 1 85 ? 56.039 4.644 361.297 1.00 8.51 85 SER A C 1
ATOM 673 O O . SER A 1 85 ? 55.306 5.449 361.872 1.00 11.92 85 SER A O 1
ATOM 676 N N . ILE A 1 86 ? 57.171 4.996 360.696 1.00 12.76 86 ILE A N 1
ATOM 677 C CA . ILE A 1 86 ? 57.595 6.389 360.623 1.00 9.94 86 ILE A CA 1
ATOM 678 C C . ILE A 1 86 ? 57.493 6.887 359.183 1.00 10.37 86 ILE A C 1
ATOM 679 O O . ILE A 1 86 ? 58.113 6.329 358.277 1.00 8.86 86 ILE A O 1
ATOM 684 N N . ASN A 1 87 ? 56.706 7.938 358.979 1.00 11.23 87 ASN A N 1
ATOM 685 C CA . ASN A 1 87 ? 56.468 8.471 357.641 1.00 12.38 87 ASN A CA 1
ATOM 686 C C . ASN A 1 87 ? 57.688 9.161 357.044 1.00 8.32 87 ASN A C 1
ATOM 687 O O . ASN A 1 87 ? 58.408 9.879 357.740 1.00 9.42 87 ASN A O 1
ATOM 692 N N . GLN A 1 88 ? 57.923 8.924 355.755 1.00 10.21 88 GLN A N 1
ATOM 693 C CA . GLN A 1 88 ? 58.998 9.594 355.027 1.00 12.44 88 GLN A CA 1
ATOM 694 C C . GLN A 1 88 ? 58.953 11.106 355.177 1.00 10.96 88 GLN A C 1
ATOM 695 O O . GLN A 1 88 ? 57.881 11.711 355.159 1.00 11.93 88 GLN A O 1
ATOM 701 N N . ILE A 1 89 ? 60.124 11.715 355.321 1.00 12.42 89 ILE A N 1
ATOM 702 C CA . ILE A 1 89 ? 60.236 13.156 355.176 1.00 9.12 89 ILE A CA 1
ATOM 703 C C . ILE A 1 89 ? 59.708 13.546 353.793 1.00 10.44 89 ILE A C 1
ATOM 704 O O . ILE A 1 89 ? 60.053 12.916 352.793 1.00 9.95 89 ILE A O 1
ATOM 709 N N . GLY A 1 90 ? 58.845 14.557 353.751 1.00 9.13 90 GLY A N 1
ATOM 710 C CA . GLY A 1 90 ? 58.299 15.058 352.502 1.00 9.06 90 GLY A CA 1
ATOM 711 C C . GLY A 1 90 ? 57.103 14.284 351.970 1.00 13.46 90 GLY A C 1
ATOM 712 O O . GLY A 1 90 ? 56.583 14.605 350.899 1.00 8.62 90 GLY A O 1
ATOM 713 N N . ASN A 1 91 ? 56.645 13.285 352.721 1.00 10.68 91 ASN A N 1
ATOM 714 C CA . ASN A 1 91 ? 55.603 12.385 352.228 1.00 9.13 91 ASN A CA 1
ATOM 715 C C . ASN A 1 91 ? 54.180 12.887 352.469 1.00 8.30 91 ASN A C 1
ATOM 716 O O . ASN A 1 91 ? 53.211 12.181 352.180 1.00 9.17 91 ASN A O 1
ATOM 721 N N . GLY A 1 92 ? 54.051 14.103 352.989 1.00 8.66 92 GLY A N 1
ATOM 722 C CA . GLY A 1 92 ? 52.738 14.685 353.204 1.00 13.29 92 GLY A CA 1
ATOM 723 C C . GLY A 1 92 ? 52.231 14.626 354.634 1.00 12.21 92 GLY A C 1
ATOM 724 O O . GLY A 1 92 ? 51.428 15.467 355.036 1.00 11.82 92 GLY A O 1
ATOM 725 N N . LEU A 1 93 ? 52.681 13.633 355.398 1.00 8.95 93 LEU A N 1
ATOM 726 C CA . LEU A 1 93 ? 52.324 13.542 356.815 1.00 9.20 93 LEU A CA 1
ATOM 727 C C . LEU A 1 93 ? 53.444 14.080 357.700 1.00 12.96 93 LEU A C 1
ATOM 728 O O . LEU A 1 93 ? 53.199 14.858 358.622 1.00 9.89 93 LEU A O 1
ATOM 733 N N . SER A 1 94 ? 54.672 13.655 357.424 1.00 13.70 94 SER A N 1
ATOM 734 C CA . SER A 1 94 ? 55.838 14.255 358.063 1.00 12.03 94 SER A CA 1
ATOM 735 C C . SER A 1 94 ? 56.088 15.614 357.424 1.00 11.07 94 SER A C 1
ATOM 736 O O . SER A 1 94 ? 55.368 15.999 356.503 1.00 10.83 94 SER A O 1
ATOM 739 N N . VAL A 1 95 ? 57.084 16.348 357.915 1.00 10.74 95 VAL A N 1
ATOM 740 C CA . VAL A 1 95 ? 57.380 17.672 357.371 1.00 10.60 95 VAL A CA 1
ATOM 741 C C . VAL A 1 95 ? 57.620 17.583 355.856 1.00 10.30 95 VAL A C 1
ATOM 742 O O . VAL A 1 95 ? 58.407 16.763 355.382 1.00 10.01 95 VAL A O 1
ATOM 746 N N . SER A 1 96 ? 56.907 18.416 355.104 1.00 11.38 96 SER A N 1
ATOM 747 C CA . SER A 1 96 ? 56.823 18.273 353.653 1.00 10.13 96 SER A CA 1
ATOM 748 C C . SER A 1 96 ? 56.748 19.637 352.967 1.00 10.53 96 SER A C 1
ATOM 749 O O . SER A 1 96 ? 56.490 20.638 353.629 1.00 11.02 96 SER A O 1
ATOM 752 N N . PRO A 1 97 ? 56.974 19.685 351.637 1.00 10.38 97 PRO A N 1
ATOM 753 C CA . PRO A 1 97 ? 56.887 20.961 350.917 1.00 11.71 97 PRO A CA 1
ATOM 754 C C . PRO A 1 97 ? 55.596 21.746 351.168 1.00 11.07 97 PRO A C 1
ATOM 755 O O . PRO A 1 97 ? 55.643 22.973 351.292 1.00 11.63 97 PRO A O 1
ATOM 759 N N . ALA A 1 98 ? 54.471 21.047 351.278 1.00 10.75 98 ALA A N 1
ATOM 760 C CA . ALA A 1 98 ? 53.175 21.712 351.333 1.00 11.03 98 ALA A CA 1
ATOM 761 C C . ALA A 1 98 ? 52.614 21.869 352.747 1.00 14.26 98 ALA A C 1
ATOM 762 O O . ALA A 1 98 ? 51.543 22.450 352.917 1.00 14.53 98 ALA A O 1
ATOM 764 N N . ASN A 1 99 ? 53.319 21.375 353.761 1.00 13.04 99 ASN A N 1
ATOM 765 C CA . ASN A 1 99 ? 52.825 21.551 355.127 1.00 11.86 99 ASN A CA 1
ATOM 766 C C . ASN A 1 99 ? 53.808 22.261 356.064 1.00 13.80 99 ASN A C 1
ATOM 767 O O . ASN A 1 99 ? 53.487 22.515 357.223 1.00 14.14 99 ASN A O 1
ATOM 772 N N . THR A 1 100 ? 55.002 22.580 355.572 1.00 14.19 100 THR A N 1
ATOM 773 C CA . THR A 1 100 ? 55.995 23.235 356.419 1.00 14.89 100 THR A CA 1
ATOM 774 C C . THR A 1 100 ? 55.681 24.715 356.645 1.00 18.59 100 THR A C 1
ATOM 775 O O . THR A 1 100 ? 55.210 25.409 355.746 1.00 21.35 100 THR A O 1
ATOM 779 N N . ALA A 1 101 ? 55.925 25.182 357.866 1.00 20.64 101 ALA A N 1
ATOM 780 C CA . ALA A 1 101 ? 55.706 26.582 358.212 1.00 20.84 101 ALA A CA 1
ATOM 781 C C . ALA A 1 101 ? 56.963 27.405 357.943 1.00 20.05 101 ALA A C 1
ATOM 782 O O . ALA A 1 101 ? 56.959 28.631 358.063 1.00 22.09 101 ALA A O 1
ATOM 784 N N . ASP A 1 102 ? 58.039 26.713 357.583 1.00 16.30 102 ASP A N 1
ATOM 785 C CA . ASP A 1 102 ? 59.309 27.350 357.260 1.00 17.92 102 ASP A CA 1
ATOM 786 C C . ASP A 1 102 ? 59.289 27.833 355.814 1.00 17.53 102 ASP A C 1
ATOM 787 O O . ASP A 1 102 ? 59.375 27.027 354.893 1.00 14.67 102 ASP A O 1
ATOM 792 N N . ASP A 1 103 ? 59.194 29.147 355.626 1.00 19.28 103 ASP A N 1
ATOM 793 C CA . ASP A 1 103 ? 59.116 29.742 354.294 1.00 24.92 103 ASP A CA 1
ATOM 794 C C . ASP A 1 103 ? 60.347 29.476 353.430 1.00 23.11 103 ASP A C 1
ATOM 795 O O . ASP A 1 103 ? 60.250 29.445 352.204 1.00 18.24 103 ASP A O 1
ATOM 800 N N . SER A 1 104 ? 61.501 29.295 354.066 1.00 24.43 104 SER A N 1
ATOM 801 C CA . SER A 1 104 ? 62.751 29.122 353.328 1.00 25.28 104 SER A CA 1
ATOM 802 C C . SER A 1 104 ? 62.813 27.779 352.600 1.00 25.45 104 SER A C 1
ATOM 803 O O . SER A 1 104 ? 63.616 27.602 351.683 1.00 26.19 104 SER A O 1
ATOM 806 N N . ILE A 1 105 ? 61.966 26.838 353.010 1.00 21.23 105 ILE A N 1
ATOM 807 C CA . ILE A 1 105 ? 61.945 25.513 352.397 1.00 19.65 105 ILE A CA 1
ATOM 808 C C . ILE A 1 105 ? 60.537 25.092 351.984 1.00 17.97 105 ILE A C 1
ATOM 809 O O . ILE A 1 105 ? 60.272 23.910 351.779 1.00 18.21 105 ILE A O 1
ATOM 814 N N . SER A 1 106 ? 59.641 26.063 351.845 1.00 17.18 106 SER A N 1
ATOM 815 C CA . SER A 1 106 ? 58.256 25.776 351.486 1.00 16.35 106 SER A CA 1
ATOM 816 C C . SER A 1 106 ? 58.104 25.467 349.997 1.00 15.81 106 SER A C 1
ATOM 817 O O . SER A 1 106 ? 58.728 26.111 349.154 1.00 16.18 106 SER A O 1
ATOM 820 N N . MET A 1 107 ? 57.283 24.463 349.696 1.00 12.25 107 MET A N 1
ATOM 821 C CA . MET A 1 107 ? 56.911 24.108 348.326 1.00 11.89 107 MET A CA 1
ATOM 822 C C . MET A 1 107 ? 58.111 23.852 347.414 1.00 12.78 107 MET A C 1
ATOM 823 O O . MET A 1 107 ? 58.878 22.919 347.646 1.00 13.35 107 MET A O 1
ATOM 828 N N . SER A 1 108 ? 58.283 24.677 346.384 1.00 13.62 108 SER A N 1
ATOM 829 C CA . SER A 1 108 ? 59.327 24.415 345.390 1.00 14.78 108 SER A CA 1
ATOM 830 C C . SER A 1 108 ? 60.742 24.665 345.924 1.00 14.14 108 SER A C 1
ATOM 831 O O . SER A 1 108 ? 61.723 24.352 345.248 1.00 14.49 108 SER A O 1
ATOM 834 N N . LYS A 1 109 ? 60.846 25.242 347.120 1.00 15.60 109 LYS A N 1
ATOM 835 C CA . LYS A 1 109 ? 62.145 25.476 347.756 1.00 17.20 109 LYS A CA 1
ATOM 836 C C . LYS A 1 109 ? 62.581 24.313 348.654 1.00 18.90 109 LYS A C 1
ATOM 837 O O . LYS A 1 109 ? 63.685 24.328 349.207 1.00 17.96 109 LYS A O 1
ATOM 843 N N . PHE A 1 110 ? 61.706 23.323 348.819 1.00 16.09 110 PHE A N 1
ATOM 844 C CA . PHE A 1 110 ? 61.993 22.176 349.683 1.00 15.31 110 PHE A CA 1
ATOM 845 C C . PHE A 1 110 ? 63.190 21.391 349.146 1.00 14.03 110 PHE A C 1
ATOM 846 O O . PHE A 1 110 ? 63.225 21.026 347.968 1.00 13.48 110 PHE A O 1
ATOM 854 N N . PRO A 1 111 ? 64.178 21.137 350.017 1.00 15.63 111 PRO A N 1
ATOM 855 C CA . PRO A 1 111 ? 65.464 20.543 349.635 1.00 14.05 111 PRO A CA 1
ATOM 856 C C . PRO A 1 111 ? 65.372 19.075 349.240 1.00 12.77 111 PRO A C 1
ATOM 857 O O . PRO A 1 111 ? 64.402 18.393 349.577 1.00 11.93 111 PRO A O 1
ATOM 861 N N . ASN A 1 112 ? 66.388 18.598 348.526 1.00 11.53 112 ASN A N 1
ATOM 862 C CA . ASN A 1 112 ? 66.474 17.188 348.180 1.00 14.89 112 ASN A CA 1
ATOM 863 C C . ASN A 1 112 ? 66.802 16.348 349.400 1.00 10.94 112 ASN A C 1
ATOM 864 O O . ASN A 1 112 ? 67.771 16.619 350.112 1.00 12.22 112 ASN A O 1
ATOM 869 N N . VAL A 1 113 ? 65.993 15.320 349.627 1.00 10.39 113 VAL A N 1
ATOM 870 C CA . VAL A 1 113 ? 66.170 14.435 350.766 1.00 13.38 113 VAL A CA 1
ATOM 871 C C . VAL A 1 113 ? 66.495 13.036 350.269 1.00 12.26 113 VAL A C 1
ATOM 872 O O . VAL A 1 113 ? 65.818 12.515 349.388 1.00 10.76 113 VAL A O 1
ATOM 876 N N . ARG A 1 114 ? 67.545 12.440 350.822 1.00 10.93 114 ARG A N 1
ATOM 877 C CA . ARG A 1 114 ? 67.949 11.095 350.431 1.00 10.00 114 ARG A CA 1
ATOM 878 C C . ARG A 1 114 ? 67.394 10.051 351.394 1.00 13.14 114 ARG A C 1
ATOM 879 O O . ARG A 1 114 ? 66.936 10.382 352.490 1.00 15.01 114 ARG A O 1
ATOM 887 N N . ILE A 1 115 ? 67.426 8.791 350.968 1.00 9.45 115 ILE A N 1
ATOM 888 C CA . ILE A 1 115 ? 67.058 7.670 351.826 1.00 9.22 115 ILE A CA 1
ATOM 889 C C . ILE A 1 115 ? 67.856 7.727 353.127 1.00 18.85 115 ILE A C 1
ATOM 890 O O . ILE A 1 115 ? 67.325 7.479 354.207 1.00 9.45 115 ILE A O 1
ATOM 895 N N . GLY A 1 116 ? 69.134 8.076 353.014 1.00 19.25 116 GLY A N 1
ATOM 896 C CA . GLY A 1 116 ? 69.997 8.186 354.176 1.00 20.35 116 GLY A CA 1
ATOM 897 C C . GLY A 1 116 ? 69.523 9.192 355.210 1.00 20.01 116 GLY A C 1
ATOM 898 O O . GLY A 1 116 ? 69.703 8.983 356.408 1.00 10.67 116 GLY A O 1
ATOM 899 N N . ASP A 1 117 ? 68.918 10.284 354.752 1.00 10.47 117 ASP A N 1
ATOM 900 C CA . ASP A 1 117 ? 68.407 11.311 355.656 1.00 14.84 117 ASP A CA 1
ATOM 901 C C . ASP A 1 117 ? 67.225 10.799 356.477 1.00 13.55 117 ASP A C 1
ATOM 902 O O . ASP A 1 117 ? 67.121 11.094 357.665 1.00 13.38 117 ASP A O 1
ATOM 907 N N . ASP A 1 118 ? 66.340 10.032 355.843 1.00 11.39 118 ASP A N 1
ATOM 908 C CA . ASP A 1 118 ? 65.206 9.428 356.546 1.00 11.35 118 ASP A CA 1
ATOM 909 C C . ASP A 1 118 ? 65.663 8.495 357.663 1.00 11.76 118 ASP A C 1
ATOM 910 O O . ASP A 1 118 ? 65.131 8.527 358.771 1.00 10.23 118 ASP A O 1
ATOM 915 N N . VAL A 1 119 ? 66.649 7.661 357.357 1.00 9.62 119 VAL A N 1
ATOM 916 C CA . VAL A 1 119 ? 67.141 6.668 358.301 1.00 9.75 119 VAL A CA 1
ATOM 917 C C . VAL A 1 119 ? 67.826 7.325 359.494 1.00 11.04 119 VAL A C 1
ATOM 918 O O . VAL A 1 119 ? 67.635 6.903 360.634 1.00 10.28 119 VAL A O 1
ATOM 922 N N . VAL A 1 120 ? 68.607 8.368 359.230 1.00 13.24 120 VAL A N 1
ATOM 923 C CA . VAL A 1 120 ? 69.219 9.157 360.295 1.00 11.09 120 VAL A CA 1
ATOM 924 C C . VAL A 1 120 ? 68.137 9.799 361.158 1.00 12.97 120 VAL A C 1
ATOM 925 O O . VAL A 1 120 ? 68.208 9.780 362.391 1.00 11.30 120 VAL A O 1
ATOM 929 N N . ALA A 1 121 ? 67.125 10.349 360.496 1.00 12.15 121 ALA A N 1
ATOM 930 C CA . ALA A 1 121 ? 66.013 10.996 361.182 1.00 10.73 121 ALA A CA 1
ATOM 931 C C . ALA A 1 121 ? 65.218 9.999 362.024 1.00 10.48 121 ALA A C 1
ATOM 932 O O . ALA A 1 121 ? 64.792 10.314 363.135 1.00 10.70 121 ALA A O 1
ATOM 934 N N . GLN A 1 122 ? 65.023 8.799 361.487 1.00 11.19 122 GLN A N 1
ATOM 935 C CA . GLN A 1 122 ? 64.289 7.752 362.189 1.00 10.89 122 GLN A CA 1
ATOM 936 C C . GLN A 1 122 ? 65.047 7.274 363.429 1.00 11.04 122 GLN A C 1
ATOM 937 O O . GLN A 1 122 ? 64.451 7.073 364.489 1.00 10.32 122 GLN A O 1
ATOM 943 N N . ASP A 1 123 ? 66.360 7.100 363.290 1.00 10.48 123 ASP A N 1
ATOM 944 C CA . ASP A 1 123 ? 67.216 6.706 364.405 1.00 13.49 123 ASP A CA 1
ATOM 945 C C . ASP A 1 123 ? 67.091 7.712 365.543 1.00 15.97 123 ASP A C 1
ATOM 946 O O . ASP A 1 123 ? 66.954 7.338 366.705 1.00 12.03 123 ASP A O 1
ATOM 951 N N . ARG A 1 124 ? 67.116 8.994 365.195 1.00 11.45 124 ARG A N 1
ATOM 952 C CA . ARG A 1 124 ? 67.005 10.059 366.184 1.00 14.93 124 ARG A CA 1
ATOM 953 C C . ARG A 1 124 ? 65.631 10.078 366.855 1.00 14.05 124 ARG A C 1
ATOM 954 O O . ARG A 1 124 ? 65.533 10.278 368.066 1.00 12.88 124 ARG A O 1
ATOM 962 N N . LEU A 1 125 ? 64.577 9.857 366.074 1.00 14.57 125 LEU A N 1
ATOM 963 C CA . LEU A 1 125 ? 63.217 9.831 366.613 1.00 14.86 125 LEU A CA 1
ATOM 964 C C . LEU A 1 125 ? 63.023 8.668 367.584 1.00 15.26 125 LEU A C 1
ATOM 965 O O . LEU A 1 125 ? 62.488 8.844 368.685 1.00 11.45 125 LEU A O 1
ATOM 970 N N . LEU A 1 126 ? 63.479 7.485 367.181 1.00 10.90 126 LEU A N 1
ATOM 971 C CA . LEU A 1 126 ? 63.356 6.288 368.010 1.00 15.72 126 LEU A CA 1
ATOM 972 C C . LEU A 1 126 ? 64.049 6.454 369.358 1.00 15.43 126 LEU A C 1
ATOM 973 O O . LEU A 1 126 ? 63.497 6.093 370.400 1.00 14.11 126 LEU A O 1
ATOM 978 N N . ARG A 1 127 ? 65.258 7.006 369.329 1.00 14.31 127 ARG A N 1
ATOM 979 C CA . ARG A 1 127 ? 66.024 7.249 370.546 1.00 12.33 127 ARG A CA 1
ATOM 980 C C . ARG A 1 127 ? 65.385 8.338 371.405 1.00 12.69 127 ARG A C 1
ATOM 981 O O . ARG A 1 127 ? 65.261 8.194 372.624 1.00 13.05 127 ARG A O 1
ATOM 989 N N . GLN A 1 128 ? 64.956 9.417 370.761 1.00 12.64 128 GLN A N 1
ATOM 990 C CA . GLN A 1 128 ? 64.412 10.566 371.477 1.00 13.06 128 GLN A CA 1
ATOM 991 C C . GLN A 1 128 ? 63.086 10.244 372.161 1.00 16.97 128 GLN A C 1
ATOM 992 O O . GLN A 1 128 ? 62.902 10.531 373.346 1.00 17.34 128 GLN A O 1
ATOM 998 N N . GLU A 1 129 ? 62.166 9.645 371.413 1.00 14.07 129 GLU A N 1
ATOM 999 C CA . GLU A 1 129 ? 60.809 9.439 371.908 1.00 17.37 129 GLU A CA 1
ATOM 1000 C C . GLU A 1 129 ? 60.606 8.141 372.689 1.00 18.59 129 GLU A C 1
ATOM 1001 O O . GLU A 1 129 ? 59.754 8.078 373.579 1.00 19.77 129 GLU A O 1
ATOM 1007 N N . PHE A 1 130 ? 61.381 7.109 372.372 1.00 16.71 130 PHE A N 1
ATOM 1008 C CA . PHE A 1 130 ? 61.130 5.797 372.962 1.00 14.24 130 PHE A CA 1
ATOM 1009 C C . PHE A 1 130 ? 62.359 5.154 373.600 1.00 12.82 130 PHE A C 1
ATOM 1010 O O . PHE A 1 130 ? 62.245 4.122 374.257 1.00 13.98 130 PHE A O 1
ATOM 1018 N N . GLY A 1 131 ? 63.526 5.759 373.408 1.00 12.57 131 GLY A N 1
ATOM 1019 C CA . GLY A 1 131 ? 64.756 5.204 373.946 1.00 13.39 131 GLY A CA 1
ATOM 1020 C C . GLY A 1 131 ? 65.156 3.903 373.279 1.00 15.71 131 GLY A C 1
ATOM 1021 O O . GLY A 1 131 ? 65.871 3.084 373.861 1.00 16.62 131 GLY A O 1
ATOM 1022 N N . ILE A 1 132 ? 64.677 3.710 372.056 1.00 12.02 132 ILE A N 1
ATOM 1023 C CA . ILE A 1 132 ? 64.975 2.512 371.282 1.00 14.81 132 ILE A CA 1
ATOM 1024 C C . ILE A 1 132 ? 66.331 2.661 370.595 1.00 13.63 132 ILE A C 1
ATOM 1025 O O . ILE A 1 132 ? 66.537 3.583 369.802 1.00 11.69 132 ILE A O 1
ATOM 1030 N N . THR A 1 133 ? 67.250 1.746 370.891 1.00 13.62 133 THR A N 1
ATOM 1031 C CA . THR A 1 133 ? 68.596 1.821 370.330 1.00 14.91 133 THR A CA 1
ATOM 1032 C C . THR A 1 133 ? 68.908 0.635 369.422 1.00 17.06 133 THR A C 1
ATOM 1033 O O . THR A 1 133 ? 69.915 0.633 368.715 1.00 18.17 133 THR A O 1
ATOM 1037 N N . GLU A 1 134 ? 68.042 -0.373 369.453 1.00 16.51 134 GLU A N 1
ATOM 1038 C CA . GLU A 1 134 ? 68.146 -1.525 368.561 1.00 18.12 134 GLU A CA 1
ATOM 1039 C C . GLU A 1 134 ? 66.753 -1.974 368.133 1.00 14.26 134 GLU A C 1
ATOM 1040 O O . GLU A 1 134 ? 65.784 -1.812 368.872 1.00 12.83 134 GLU A O 1
ATOM 1046 N N . LEU A 1 135 ? 66.654 -2.524 366.928 1.00 12.37 135 LEU A N 1
ATOM 1047 C CA . LEU A 1 135 ? 65.367 -2.933 366.385 1.00 11.71 135 LEU A CA 1
ATOM 1048 C C . LEU A 1 135 ? 65.290 -4.445 366.188 1.00 13.86 135 LEU A C 1
ATOM 1049 O O . LEU A 1 135 ? 66.200 -5.057 365.624 1.00 16.45 135 LEU A O 1
ATOM 1054 N N . PHE A 1 136 ? 64.203 -5.036 366.673 1.00 10.49 136 PHE A N 1
ATOM 1055 C CA . PHE A 1 136 ? 63.929 -6.456 366.483 1.00 10.59 136 PHE A CA 1
ATOM 1056 C C . PHE A 1 136 ? 63.885 -6.790 364.996 1.00 10.33 136 PHE A C 1
ATOM 1057 O O . PHE A 1 136 ? 64.377 -7.832 364.563 1.00 15.79 136 PHE A O 1
ATOM 1065 N N . ALA A 1 137 ? 63.267 -5.903 364.227 1.00 9.96 137 ALA A N 1
ATOM 1066 C CA . ALA A 1 137 ? 63.215 -6.040 362.778 1.00 17.06 137 ALA A CA 1
ATOM 1067 C C . ALA A 1 137 ? 62.885 -4.708 362.122 1.00 15.37 137 ALA A C 1
ATOM 1068 O O . ALA A 1 137 ? 62.285 -3.824 362.742 1.00 9.30 137 ALA A O 1
ATOM 1070 N N . VAL A 1 138 ? 63.312 -4.565 360.873 1.00 12.15 138 VAL A N 1
ATOM 1071 C CA . VAL A 1 138 ? 62.875 -3.474 360.019 1.00 12.44 138 VAL A CA 1
ATOM 1072 C C . VAL A 1 138 ? 62.190 -4.097 358.812 1.00 8.74 138 VAL A C 1
ATOM 1073 O O . VAL A 1 138 ? 62.764 -4.959 358.151 1.00 9.29 138 VAL A O 1
ATOM 1077 N N . VAL A 1 139 ? 60.948 -3.692 358.563 1.00 11.47 139 VAL A N 1
ATOM 1078 C CA . VAL A 1 139 ? 60.152 -4.238 357.470 1.00 12.53 139 VAL A CA 1
ATOM 1079 C C . VAL A 1 139 ? 59.575 -3.109 356.625 1.00 10.55 139 VAL A C 1
ATOM 1080 O O . VAL A 1 139 ? 58.955 -2.186 357.147 1.00 11.05 139 VAL A O 1
ATOM 1084 N N . GLY A 1 140 ? 59.774 -3.182 355.315 1.00 9.93 140 GLY A N 1
ATOM 1085 C CA . GLY A 1 140 ? 59.299 -2.133 354.439 1.00 7.75 140 GLY A CA 1
ATOM 1086 C C . GLY A 1 140 ? 59.158 -2.600 353.010 1.00 7.69 140 GLY A C 1
ATOM 1087 O O . GLY A 1 140 ? 59.824 -3.545 352.581 1.00 7.87 140 GLY A O 1
ATOM 1088 N N . GLY A 1 141 ? 58.286 -1.927 352.271 1.00 8.84 141 GLY A N 1
ATOM 1089 C CA . GLY A 1 141 ? 58.053 -2.261 350.883 1.00 7.47 141 GLY A CA 1
ATOM 1090 C C . GLY A 1 141 ? 58.476 -1.141 349.958 1.00 7.36 141 GLY A C 1
ATOM 1091 O O . GLY A 1 141 ? 58.232 0.032 350.244 1.00 7.45 141 GLY A O 1
ATOM 1092 N N . SER A 1 142 ? 59.126 -1.515 348.857 1.00 8.75 142 SER A N 1
ATOM 1093 C CA . SER A 1 142 ? 59.536 -0.577 347.816 1.00 10.12 142 SER A CA 1
ATOM 1094 C C . SER A 1 142 ? 60.504 0.486 348.355 1.00 7.44 142 SER A C 1
ATOM 1095 O O . SER A 1 142 ? 61.643 0.164 348.693 1.00 7.64 142 SER A O 1
ATOM 1098 N N . MET A 1 143 ? 60.074 1.743 348.429 1.00 9.39 143 MET A N 1
ATOM 1099 C CA . MET A 1 143 ? 60.909 2.768 349.059 1.00 7.43 143 MET A CA 1
ATOM 1100 C C . MET A 1 143 ? 61.157 2.411 350.523 1.00 11.37 143 MET A C 1
ATOM 1101 O O . MET A 1 143 ? 62.185 2.770 351.099 1.00 7.70 143 MET A O 1
ATOM 1106 N N . GLY A 1 144 ? 60.207 1.695 351.113 1.00 10.34 144 GLY A N 1
ATOM 1107 C CA . GLY A 1 144 ? 60.352 1.210 352.473 1.00 10.67 144 GLY A CA 1
ATOM 1108 C C . GLY A 1 144 ? 61.433 0.151 352.536 1.00 9.57 144 GLY A C 1
ATOM 1109 O O . GLY A 1 144 ? 62.112 0.004 353.551 1.00 10.97 144 GLY A O 1
ATOM 1110 N N . ALA A 1 145 ? 61.598 -0.588 351.441 1.00 7.73 145 ALA A N 1
ATOM 1111 C CA . ALA A 1 145 ? 62.664 -1.578 351.349 1.00 7.99 145 ALA A CA 1
ATOM 1112 C C . ALA A 1 145 ? 64.012 -0.889 351.168 1.00 12.94 145 ALA A C 1
ATOM 1113 O O . ALA A 1 145 ? 65.018 -1.332 351.722 1.00 8.47 145 ALA A O 1
ATOM 1115 N N . GLN A 1 146 ? 64.033 0.184 350.378 1.00 11.82 146 GLN A N 1
ATOM 1116 C CA . GLN A 1 146 ? 65.234 1.003 350.240 1.00 12.91 146 GLN A CA 1
ATOM 1117 C C . GLN A 1 146 ? 65.706 1.508 351.597 1.00 8.49 146 GLN A C 1
ATOM 1118 O O . GLN A 1 146 ? 66.896 1.488 351.903 1.00 8.83 146 GLN A O 1
ATOM 1124 N N . GLN A 1 147 ? 64.760 1.974 352.403 1.00 9.24 147 GLN A N 1
ATOM 1125 C CA . GLN A 1 147 ? 65.079 2.467 353.735 1.00 9.16 147 GLN A CA 1
ATOM 1126 C C . GLN A 1 147 ? 65.530 1.326 354.643 1.00 10.97 147 GLN A C 1
ATOM 1127 O O . GLN A 1 147 ? 66.388 1.511 355.507 1.00 8.90 147 GLN A O 1
ATOM 1133 N N . THR A 1 148 ? 64.939 0.152 354.446 1.00 10.68 148 THR A N 1
ATOM 1134 C CA . THR A 1 148 ? 65.321 -1.041 355.196 1.00 8.69 148 THR A CA 1
ATOM 1135 C C . THR A 1 148 ? 66.776 -1.415 354.924 1.00 9.50 148 THR A C 1
ATOM 1136 O O . THR A 1 148 ? 67.540 -1.701 355.847 1.00 10.45 148 THR A O 1
ATOM 1140 N N . TYR A 1 149 ? 67.145 -1.418 353.647 1.00 9.09 149 TYR A N 1
ATOM 1141 C CA . TYR A 1 149 ? 68.517 -1.702 353.242 1.00 9.51 149 TYR A CA 1
ATOM 1142 C C . TYR A 1 149 ? 69.486 -0.674 353.808 1.00 9.78 149 TYR A C 1
ATOM 1143 O O . TYR A 1 149 ? 70.588 -1.016 354.248 1.00 10.20 149 TYR A O 1
ATOM 1152 N N . GLU A 1 150 ? 69.076 0.590 353.787 1.00 9.59 150 GLU A N 1
ATOM 1153 C CA . GLU A 1 150 ? 69.923 1.659 354.298 1.00 11.90 150 GLU A CA 1
ATOM 1154 C C . GLU A 1 150 ? 70.142 1.490 355.793 1.00 11.26 150 GLU A C 1
ATOM 1155 O O . GLU A 1 150 ? 71.229 1.754 356.297 1.00 11.11 150 GLU A O 1
ATOM 1161 N N . TRP A 1 151 ? 69.110 1.033 356.494 1.00 10.45 151 TRP A N 1
ATOM 1162 C CA . TRP A 1 151 ? 69.219 0.789 357.928 1.00 10.80 151 TRP A CA 1
ATOM 1163 C C . TRP A 1 151 ? 70.268 -0.268 358.255 1.00 10.35 151 TRP A C 1
ATOM 1164 O O . TRP A 1 151 ? 71.123 -0.054 359.115 1.00 11.73 151 TRP A O 1
ATOM 1175 N N . ILE A 1 152 ? 70.212 -1.402 357.565 1.00 10.31 152 ILE A N 1
ATOM 1176 C CA . ILE A 1 152 ? 71.071 -2.526 357.915 1.00 10.71 152 ILE A CA 1
ATOM 1177 C C . ILE A 1 152 ? 72.497 -2.328 357.417 1.00 16.86 152 ILE A C 1
ATOM 1178 O O . ILE A 1 152 ? 73.402 -3.057 357.818 1.00 11.65 152 ILE A O 1
ATOM 1183 N N . VAL A 1 153 ? 72.699 -1.339 356.552 1.00 14.48 153 VAL A N 1
ATOM 1184 C CA . VAL A 1 153 ? 74.043 -1.014 356.084 1.00 15.53 153 VAL A CA 1
ATOM 1185 C C . VAL A 1 153 ? 74.647 0.132 356.898 1.00 11.97 153 VAL A C 1
ATOM 1186 O O . VAL A 1 153 ? 75.814 0.075 357.289 1.00 12.55 153 VAL A O 1
ATOM 1190 N N . ARG A 1 154 ? 73.846 1.160 357.168 1.00 16.36 154 ARG A N 1
ATOM 1191 C CA . ARG A 1 154 ? 74.324 2.324 357.911 1.00 14.48 154 ARG A CA 1
ATOM 1192 C C . ARG A 1 154 ? 74.508 2.015 359.394 1.00 15.34 154 ARG A C 1
ATOM 1193 O O . ARG A 1 154 ? 75.512 2.405 359.992 1.00 13.89 154 ARG A O 1
ATOM 1201 N N . PHE A 1 155 ? 73.537 1.323 359.984 1.00 11.79 155 PHE A N 1
ATOM 1202 C CA . PHE A 1 155 ? 73.610 0.954 361.399 1.00 15.65 155 PHE A CA 1
ATOM 1203 C C . PHE A 1 155 ? 73.517 -0.561 361.568 1.00 15.95 155 PHE A C 1
ATOM 1204 O O . PHE A 1 155 ? 72.530 -1.063 362.106 1.00 11.67 155 PHE A O 1
ATOM 1212 N N . PRO A 1 156 ? 74.549 -1.295 361.118 1.00 14.41 156 PRO A N 1
ATOM 1213 C CA . PRO A 1 156 ? 74.486 -2.760 361.035 1.00 16.85 156 PRO A CA 1
ATOM 1214 C C . PRO A 1 156 ? 74.195 -3.442 362.371 1.00 16.30 156 PRO A C 1
ATOM 1215 O O . PRO A 1 156 ? 73.491 -4.452 362.390 1.00 15.25 156 PRO A O 1
ATOM 1219 N N . ASP A 1 157 ? 74.735 -2.902 363.459 1.00 15.94 157 ASP A N 1
ATOM 1220 C CA . ASP A 1 157 ? 74.596 -3.513 364.779 1.00 20.19 157 ASP A CA 1
ATOM 1221 C C . ASP A 1 157 ? 73.287 -3.157 365.480 1.00 20.84 157 ASP A C 1
ATOM 1222 O O . ASP A 1 157 ? 72.998 -3.674 366.560 1.00 19.65 157 ASP A O 1
ATOM 1227 N N . GLN A 1 158 ? 72.487 -2.292 364.866 1.00 17.29 158 GLN A N 1
ATOM 1228 C CA . GLN A 1 158 ? 71.256 -1.835 365.505 1.00 14.82 158 GLN A CA 1
ATOM 1229 C C . GLN A 1 158 ? 70.028 -2.582 364.998 1.00 16.54 158 GLN A C 1
ATOM 1230 O O . GLN A 1 158 ? 68.927 -2.392 365.511 1.00 18.73 158 GLN A O 1
ATOM 1236 N N . VAL A 1 159 ? 70.217 -3.432 363.994 1.00 14.33 159 VAL A N 1
ATOM 1237 C CA . VAL A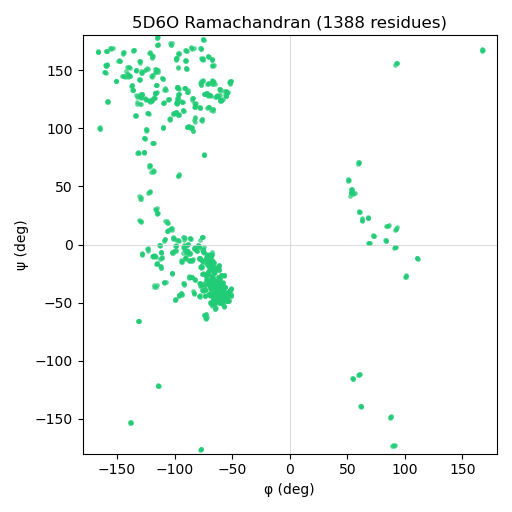 1 159 ? 69.103 -4.166 363.403 1.00 14.62 159 VAL A CA 1
ATOM 1238 C C . VAL A 1 159 ? 69.356 -5.668 363.426 1.00 16.18 159 VAL A C 1
ATOM 1239 O O . VAL A 1 159 ? 70.378 -6.138 362.930 1.00 14.70 159 VAL A O 1
ATOM 1243 N N . HIS A 1 160 ? 68.423 -6.420 364.001 1.00 13.84 160 HIS A N 1
ATOM 1244 C CA . HIS A 1 160 ? 68.591 -7.865 364.122 1.00 14.56 160 HIS A CA 1
ATOM 1245 C C . HIS A 1 160 ? 67.984 -8.641 362.952 1.00 11.18 160 HIS A C 1
ATOM 1246 O O . HIS A 1 160 ? 68.498 -9.691 362.561 1.00 11.49 160 HIS A O 1
ATOM 1253 N N . ARG A 1 161 ? 66.888 -8.127 362.406 1.00 10.73 161 ARG A N 1
ATOM 1254 C CA . ARG A 1 161 ? 66.190 -8.787 361.308 1.00 13.86 161 ARG A CA 1
ATOM 1255 C C . ARG A 1 161 ? 65.752 -7.753 360.283 1.00 10.56 161 ARG A C 1
ATOM 1256 O O . ARG A 1 161 ? 65.421 -6.624 360.637 1.00 10.04 161 ARG A O 1
ATOM 1264 N N . ALA A 1 162 ? 65.770 -8.132 359.011 1.00 10.33 162 ALA A N 1
ATOM 1265 C CA . ALA A 1 162 ? 65.395 -7.210 357.946 1.00 9.71 162 ALA A CA 1
ATOM 1266 C C . ALA A 1 162 ? 64.523 -7.892 356.901 1.00 9.59 162 ALA A C 1
ATOM 1267 O O . ALA A 1 162 ? 64.804 -9.011 356.473 1.00 10.57 162 ALA A O 1
ATOM 1269 N N . ALA A 1 163 ? 63.471 -7.198 356.484 1.00 9.22 163 ALA A N 1
ATOM 1270 C CA . ALA A 1 163 ? 62.556 -7.721 355.479 1.00 9.11 163 ALA A CA 1
ATOM 1271 C C . ALA A 1 163 ? 62.287 -6.692 354.389 1.00 9.41 163 ALA A C 1
ATOM 1272 O O . ALA A 1 163 ? 61.249 -6.032 354.401 1.00 8.57 163 ALA A O 1
ATOM 1274 N N . PRO A 1 164 ? 63.232 -6.541 353.449 1.00 9.82 164 PRO A N 1
ATOM 1275 C CA . PRO A 1 164 ? 63.010 -5.658 352.300 1.00 9.02 164 PRO A CA 1
ATOM 1276 C C . PRO A 1 164 ? 62.091 -6.305 351.268 1.00 9.20 164 PRO A C 1
ATOM 1277 O O . PRO A 1 164 ? 62.501 -7.220 350.552 1.00 8.85 164 PRO A O 1
ATOM 1281 N N . ILE A 1 165 ? 60.854 -5.823 351.198 1.00 10.59 165 ILE A N 1
ATOM 1282 C CA . ILE A 1 165 ? 59.873 -6.371 350.274 1.00 8.30 165 ILE A CA 1
ATOM 1283 C C . ILE A 1 165 ? 59.803 -5.529 349.010 1.00 8.13 165 ILE A C 1
ATOM 1284 O O . ILE A 1 165 ? 59.614 -4.316 349.079 1.00 7.88 165 ILE A O 1
ATOM 1289 N N . ALA A 1 166 ? 59.971 -6.182 347.863 1.00 8.30 166 ALA A N 1
ATOM 1290 C CA . ALA A 1 166 ? 59.796 -5.543 346.562 1.00 8.19 166 ALA A CA 1
ATOM 1291 C C . ALA A 1 166 ? 60.575 -4.237 346.431 1.00 10.29 166 ALA A C 1
ATOM 1292 O O . ALA A 1 166 ? 59.992 -3.189 346.153 1.00 9.25 166 ALA A O 1
ATOM 1294 N N . GLY A 1 167 ? 61.885 -4.302 346.648 1.00 11.01 167 GLY A N 1
ATOM 1295 C CA . GLY A 1 167 ? 62.737 -3.132 346.538 1.00 11.69 167 GLY A CA 1
ATOM 1296 C C . GLY A 1 167 ? 64.210 -3.496 346.499 1.00 12.51 167 GLY A C 1
ATOM 1297 O O . GLY A 1 167 ? 64.584 -4.628 346.809 1.00 14.98 167 GLY A O 1
ATOM 1298 N N . THR A 1 168 ? 65.048 -2.537 346.116 1.00 13.94 168 THR A N 1
ATOM 1299 C CA . THR A 1 168 ? 66.484 -2.776 345.999 1.00 11.13 168 THR A CA 1
ATOM 1300 C C . THR A 1 168 ? 67.312 -1.874 346.913 1.00 9.20 168 THR A C 1
ATOM 1301 O O . THR A 1 168 ? 66.838 -0.841 347.381 1.00 10.00 168 THR A O 1
ATOM 1305 N N . ALA A 1 169 ? 68.556 -2.278 347.153 1.00 9.63 169 ALA A N 1
ATOM 1306 C CA . ALA A 1 169 ? 69.485 -1.526 347.992 1.00 9.83 169 ALA A CA 1
ATOM 1307 C C . ALA A 1 169 ? 70.145 -0.409 347.195 1.00 11.63 169 ALA A C 1
ATOM 1308 O O . ALA A 1 169 ? 70.508 0.635 347.740 1.00 10.66 169 ALA A O 1
ATOM 1310 N N . LYS A 1 170 ? 70.294 -0.650 345.898 1.00 12.79 170 LYS A N 1
ATOM 1311 C CA . LYS A 1 170 ? 70.854 0.325 344.972 1.00 12.54 170 LYS A CA 1
ATOM 1312 C C . LYS A 1 170 ? 69.937 0.469 343.766 1.00 11.24 170 LYS A C 1
ATOM 1313 O O . LYS A 1 170 ? 69.676 -0.506 343.062 1.00 11.34 170 LYS A O 1
ATOM 1319 N N . ASN A 1 171 ? 69.446 1.682 343.528 1.00 10.69 171 ASN A N 1
ATOM 1320 C CA . ASN A 1 171 ? 68.479 1.902 342.458 1.00 11.94 171 ASN A CA 1
ATOM 1321 C C . ASN A 1 171 ? 69.095 1.665 341.081 1.00 10.66 171 ASN A C 1
ATOM 1322 O O . ASN A 1 171 ? 70.228 2.069 340.817 1.00 10.48 171 ASN A O 1
ATOM 1327 N N . THR A 1 172 ? 68.334 1.013 340.209 1.00 9.89 172 THR A N 1
ATOM 1328 C CA . THR A 1 172 ? 68.811 0.651 338.880 1.00 10.29 172 THR A CA 1
ATOM 1329 C C . THR A 1 172 ? 68.504 1.752 337.865 1.00 10.26 172 THR A C 1
ATOM 1330 O O . THR A 1 172 ? 67.623 2.582 338.099 1.00 10.58 172 THR A O 1
ATOM 1334 N N . PRO A 1 173 ? 69.245 1.776 336.743 1.00 10.73 173 PRO A N 1
ATOM 1335 C CA . PRO A 1 173 ? 69.002 2.790 335.709 1.00 10.78 173 PRO A CA 1
ATOM 1336 C C . PRO A 1 173 ? 67.590 2.730 335.124 1.00 10.36 173 PRO A C 1
ATOM 1337 O O . PRO A 1 173 ? 67.014 3.784 334.872 1.00 10.53 173 PRO A O 1
ATOM 1341 N N . HIS A 1 174 ? 67.037 1.538 334.919 1.00 10.28 174 HIS A N 1
ATOM 1342 C CA . HIS A 1 174 ? 65.673 1.446 334.394 1.00 11.27 174 HIS A CA 1
ATOM 1343 C C . HIS A 1 174 ? 64.654 2.045 335.354 1.00 12.29 174 HIS A C 1
ATOM 1344 O O . HIS A 1 174 ? 63.762 2.780 334.938 1.00 9.20 174 HIS A O 1
ATOM 1351 N N . ASP A 1 175 ? 64.793 1.735 336.638 1.00 12.70 175 ASP A N 1
ATOM 1352 C CA . ASP A 1 175 ? 63.871 2.251 337.639 1.00 11.73 175 ASP A CA 1
ATOM 1353 C C . ASP A 1 175 ? 63.935 3.775 337.659 1.00 12.64 175 ASP A C 1
ATOM 1354 O O . ASP A 1 175 ? 62.907 4.447 337.726 1.00 8.49 175 ASP A O 1
ATOM 1359 N N . PHE A 1 176 ? 65.150 4.308 337.570 1.00 11.81 176 PHE A N 1
ATOM 1360 C CA . PHE A 1 176 ? 65.373 5.749 337.489 1.00 9.20 176 PHE A CA 1
ATOM 1361 C C . PHE A 1 176 ? 64.570 6.367 336.345 1.00 14.57 176 PHE A C 1
ATOM 1362 O O . PHE A 1 176 ? 63.872 7.368 336.523 1.00 8.98 176 PHE A O 1
ATOM 1370 N N . ILE A 1 177 ? 64.663 5.747 335.173 1.00 9.36 177 ILE A N 1
ATOM 1371 C CA . ILE A 1 177 ? 63.992 6.244 333.981 1.00 9.39 177 ILE A CA 1
ATOM 1372 C C . ILE A 1 177 ? 62.480 6.165 334.144 1.00 8.96 177 ILE A C 1
ATOM 1373 O O . ILE A 1 177 ? 61.762 7.093 333.767 1.00 9.25 177 ILE A O 1
ATOM 1378 N N . PHE A 1 178 ? 62.004 5.059 334.708 1.00 8.74 178 PHE A N 1
ATOM 1379 C CA . PHE A 1 178 ? 60.578 4.888 334.970 1.00 8.92 178 PHE A CA 1
ATOM 1380 C C . PHE A 1 178 ? 60.056 6.012 335.854 1.00 10.29 178 PHE A C 1
ATOM 1381 O O . PHE A 1 178 ? 59.036 6.629 335.549 1.00 10.10 178 PHE A O 1
ATOM 1389 N N . THR A 1 179 ? 60.768 6.282 336.941 1.00 8.15 179 THR A N 1
ATOM 1390 C CA . THR A 1 179 ? 60.358 7.322 337.878 1.00 8.00 179 THR A CA 1
ATOM 1391 C C . THR A 1 179 ? 60.414 8.705 337.231 1.00 8.19 179 THR A C 1
ATOM 1392 O O . THR A 1 179 ? 59.595 9.576 337.533 1.00 10.24 179 THR A O 1
ATOM 1396 N N . GLN A 1 180 ? 61.369 8.901 336.329 1.00 8.51 180 GLN A N 1
ATOM 1397 C CA . GLN A 1 180 ? 61.456 10.157 335.597 1.00 8.76 180 GLN A CA 1
ATOM 1398 C C . GLN A 1 180 ? 60.166 10.428 334.811 1.00 8.71 180 GLN A C 1
ATOM 1399 O O . GLN A 1 180 ? 59.675 11.557 334.781 1.00 8.69 180 GLN A O 1
ATOM 1405 N N . THR A 1 181 ? 59.603 9.395 334.191 1.00 8.78 181 THR A N 1
ATOM 1406 C CA . THR A 1 181 ? 58.375 9.585 333.418 1.00 9.90 181 THR A CA 1
ATOM 1407 C C . THR A 1 181 ? 57.221 9.963 334.351 1.00 8.82 181 THR A C 1
ATOM 1408 O O . THR A 1 181 ? 56.326 10.718 333.967 1.00 9.56 181 THR A O 1
ATOM 1412 N N . LEU A 1 182 ? 57.256 9.450 335.578 1.00 7.98 182 LEU A N 1
ATOM 1413 C CA . LEU A 1 182 ? 56.264 9.810 336.587 1.00 14.89 182 LEU A CA 1
ATOM 1414 C C . LEU A 1 182 ? 56.364 11.299 336.902 1.00 12.94 182 LEU A C 1
ATOM 1415 O O . LEU A 1 182 ? 55.357 12.001 336.950 1.00 7.95 182 LEU A O 1
ATOM 1420 N N . ASN A 1 183 ? 57.591 11.773 337.092 1.00 11.10 183 ASN A N 1
ATOM 1421 C CA . ASN A 1 183 ? 57.842 13.182 337.374 1.00 9.96 183 ASN A CA 1
ATOM 1422 C C . ASN A 1 183 ? 57.474 14.091 336.209 1.00 10.33 183 ASN A C 1
ATOM 1423 O O . ASN A 1 183 ? 56.877 15.148 336.401 1.00 13.06 183 ASN A O 1
ATOM 1428 N N . GLU A 1 184 ? 57.848 13.678 335.002 1.00 8.71 184 GLU A N 1
ATOM 1429 C CA . GLU A 1 184 ? 57.631 14.496 333.814 1.00 8.99 184 GLU A CA 1
ATOM 1430 C C . GLU A 1 184 ? 56.151 14.751 333.549 1.00 9.45 184 GLU A C 1
ATOM 1431 O O . GLU A 1 184 ? 55.779 15.825 333.083 1.00 11.02 184 GLU A O 1
ATOM 1437 N N . THR A 1 185 ? 55.308 13.768 333.840 1.00 8.59 185 THR A N 1
ATOM 1438 C CA . THR A 1 185 ? 53.894 13.897 333.507 1.00 13.59 185 THR A CA 1
ATOM 1439 C C . THR A 1 185 ? 53.164 14.822 334.485 1.00 11.92 185 THR A C 1
ATOM 1440 O O . THR A 1 185 ? 52.158 15.434 334.126 1.00 13.56 185 THR A O 1
ATOM 1444 N N . VAL A 1 186 ? 53.686 14.950 335.702 1.00 12.17 186 VAL A N 1
ATOM 1445 C CA . VAL A 1 186 ? 53.117 15.877 336.679 1.00 12.87 186 VAL A CA 1
ATOM 1446 C C . VAL A 1 186 ? 53.559 17.299 336.352 1.00 14.46 186 VAL A C 1
ATOM 1447 O O . VAL A 1 186 ? 52.752 18.233 336.342 1.00 14.43 186 VAL A O 1
ATOM 1451 N N . GLU A 1 187 ? 54.845 17.445 336.053 1.00 14.59 187 GLU A N 1
ATOM 1452 C CA . GLU A 1 187 ? 55.416 18.738 335.697 1.00 18.12 187 GLU A CA 1
ATOM 1453 C C . GLU A 1 187 ? 54.842 19.261 334.381 1.00 15.03 187 GLU A C 1
ATOM 1454 O O . GLU A 1 187 ? 54.852 20.465 334.126 1.00 13.93 187 GLU A O 1
ATOM 1460 N N . ALA A 1 188 ? 54.344 18.352 333.549 1.00 12.46 188 ALA A N 1
ATOM 1461 C CA . ALA A 1 188 ? 53.776 18.725 332.255 1.00 12.79 188 ALA A CA 1
ATOM 1462 C C . ALA A 1 188 ? 52.443 19.456 332.404 1.00 14.51 188 ALA A C 1
ATOM 1463 O O . ALA A 1 188 ? 52.025 20.185 331.505 1.00 15.47 188 ALA A O 1
ATOM 1465 N N . ASP A 1 189 ? 51.773 19.244 333.533 1.00 13.28 189 ASP A N 1
ATOM 1466 C CA . ASP A 1 189 ? 50.514 19.925 333.825 1.00 14.45 189 ASP A CA 1
ATOM 1467 C C . ASP A 1 189 ? 50.779 21.404 334.100 1.00 16.05 189 ASP A C 1
ATOM 1468 O O . ASP A 1 189 ? 51.492 21.742 335.043 1.00 15.55 189 ASP A O 1
ATOM 1473 N N . PRO A 1 190 ? 50.203 22.294 333.277 1.00 17.02 190 PRO A N 1
ATOM 1474 C CA . PRO A 1 190 ? 50.425 23.736 333.446 1.00 17.85 190 PRO A CA 1
ATOM 1475 C C . PRO A 1 190 ? 49.943 24.264 334.798 1.00 15.91 190 PRO A C 1
ATOM 1476 O O . PRO A 1 190 ? 50.413 25.309 335.250 1.00 14.39 190 PRO A O 1
ATOM 1480 N N . GLY A 1 191 ? 49.025 23.541 335.432 1.00 16.34 191 GLY A N 1
ATOM 1481 C CA . GLY A 1 191 ? 48.520 23.899 336.747 1.00 15.76 191 GLY A CA 1
ATOM 1482 C C . GLY A 1 191 ? 49.548 23.699 337.845 1.00 16.00 191 GLY A C 1
ATOM 1483 O O . GLY A 1 191 ? 49.401 24.219 338.954 1.00 14.92 191 GLY A O 1
ATOM 1484 N N . PHE A 1 192 ? 50.596 22.943 337.533 1.00 10.79 192 PHE A N 1
ATOM 1485 C CA . PHE A 1 192 ? 51.658 22.666 338.490 1.00 10.64 192 PHE A CA 1
ATOM 1486 C C . PHE A 1 192 ? 52.366 23.962 338.872 1.00 14.56 192 PHE A C 1
ATOM 1487 O O . PHE A 1 192 ? 52.789 24.131 340.016 1.00 13.68 192 PHE A O 1
ATOM 1495 N N . ASN A 1 193 ? 52.476 24.872 337.906 1.00 16.22 193 ASN A N 1
ATOM 1496 C CA . ASN A 1 193 ? 52.992 26.218 338.143 1.00 16.58 193 ASN A CA 1
ATOM 1497 C C . ASN A 1 193 ? 54.366 26.209 338.809 1.00 17.79 193 ASN A C 1
ATOM 1498 O O . ASN A 1 193 ? 54.614 26.950 339.763 1.00 17.10 193 ASN A O 1
ATOM 1503 N N . GLY A 1 194 ? 55.247 25.349 338.306 1.00 18.03 194 GLY A N 1
ATOM 1504 C CA . GLY A 1 194 ? 56.606 25.236 338.808 1.00 18.81 194 GLY A CA 1
ATOM 1505 C C . GLY A 1 194 ? 56.703 24.798 340.258 1.00 17.66 194 GLY A C 1
ATOM 1506 O O . GLY A 1 194 ? 57.728 25.001 340.909 1.00 21.03 194 GLY A O 1
ATOM 1507 N N . GLY A 1 195 ? 55.639 24.184 340.766 1.00 11.88 195 GLY A N 1
ATOM 1508 C CA . GLY A 1 195 ? 55.624 23.697 342.133 1.00 11.22 195 GLY A CA 1
ATOM 1509 C C . GLY A 1 195 ? 55.078 24.716 343.110 1.00 14.26 195 GLY A C 1
ATOM 1510 O O . GLY A 1 195 ? 55.186 24.546 344.327 1.00 13.01 195 GLY A O 1
ATOM 1511 N N . GLU A 1 196 ? 54.466 25.768 342.577 1.00 13.98 196 GLU A N 1
ATOM 1512 C CA . GLU A 1 196 ? 53.892 26.814 343.414 1.00 13.92 196 GLU A CA 1
ATOM 1513 C C . GLU A 1 196 ? 52.404 26.951 343.130 1.00 13.97 196 GLU A C 1
ATOM 1514 O O . GLU A 1 196 ? 51.874 28.055 343.001 1.00 15.78 196 GLU A O 1
ATOM 1520 N N . TYR A 1 197 ? 51.739 25.805 343.051 1.00 14.39 197 TYR A N 1
ATOM 1521 C CA . TYR A 1 197 ? 50.300 25.744 342.853 1.00 15.24 197 TYR A CA 1
ATOM 1522 C C . TYR A 1 197 ? 49.591 26.109 344.148 1.00 15.67 197 TYR A C 1
ATOM 1523 O O . TYR A 1 197 ? 50.175 26.020 345.226 1.00 16.01 197 TYR A O 1
ATOM 1532 N N . SER A 1 198 ? 48.330 26.510 344.048 1.00 17.82 198 SER A N 1
ATOM 1533 C CA . SER A 1 198 ? 47.577 26.884 345.238 1.00 17.63 198 SER A CA 1
ATOM 1534 C C . SER A 1 198 ? 46.788 25.698 345.774 1.00 15.33 198 SER A C 1
ATOM 1535 O O . SER A 1 198 ? 46.305 25.729 346.902 1.00 12.83 198 SER A O 1
ATOM 1538 N N . SER A 1 199 ? 46.665 24.655 344.958 1.00 14.49 199 SER A N 1
ATOM 1539 C CA . SER A 1 199 ? 45.958 23.441 345.354 1.00 13.01 199 SER A CA 1
ATOM 1540 C C . SER A 1 199 ? 46.358 22.259 344.478 1.00 11.04 199 SER A C 1
ATOM 1541 O O . SER A 1 199 ? 46.682 22.428 343.304 1.00 10.99 199 SER A O 1
ATOM 1544 N N . HIS A 1 200 ? 46.336 21.061 345.053 1.00 10.98 200 HIS A N 1
ATOM 1545 C CA . HIS A 1 200 ? 46.653 19.852 344.304 1.00 11.49 200 HIS A CA 1
ATOM 1546 C C . HIS A 1 200 ? 45.607 19.589 343.222 1.00 13.90 200 HIS A C 1
ATOM 1547 O O . HIS A 1 200 ? 45.872 18.867 342.262 1.00 14.74 200 HIS A O 1
ATOM 1554 N N . GLU A 1 201 ? 44.420 20.173 343.383 1.00 15.23 201 GLU A N 1
ATOM 1555 C CA . GLU A 1 201 ? 43.338 19.996 342.417 1.00 17.53 201 GLU A CA 1
ATOM 1556 C C . GLU A 1 201 ? 43.664 20.672 341.089 1.00 17.29 201 GLU A C 1
ATOM 1557 O O . GLU A 1 201 ? 43.068 20.355 340.059 1.00 16.70 201 GLU A O 1
ATOM 1563 N N . GLU A 1 202 ? 44.611 21.605 341.123 1.00 17.60 202 GLU A N 1
ATOM 1564 C CA . GLU A 1 202 ? 45.055 22.308 339.923 1.00 18.88 202 GLU A CA 1
ATOM 1565 C C . GLU A 1 202 ? 45.959 21.436 339.057 1.00 16.22 202 GLU A C 1
ATOM 1566 O O . GLU A 1 202 ? 46.223 21.760 337.901 1.00 15.88 202 GLU A O 1
ATOM 1572 N N . VAL A 1 203 ? 46.435 20.333 339.627 1.00 10.52 203 VAL A N 1
ATOM 1573 C CA . VAL A 1 203 ? 47.338 19.427 338.924 1.00 10.95 203 VAL A CA 1
ATOM 1574 C C . VAL A 1 203 ? 46.661 18.072 338.714 1.00 9.54 203 VAL A C 1
ATOM 1575 O O . VAL A 1 203 ? 47.323 17.041 338.600 1.00 10.44 203 VAL A O 1
ATOM 1579 N N . ALA A 1 204 ? 45.333 18.090 338.660 1.00 10.58 204 ALA A N 1
ATOM 1580 C CA . ALA A 1 204 ? 44.541 16.869 338.542 1.00 12.31 204 ALA A CA 1
ATOM 1581 C C . ALA A 1 204 ? 44.879 16.063 337.291 1.00 12.82 204 ALA A C 1
ATOM 1582 O O . ALA A 1 204 ? 44.962 14.836 337.346 1.00 12.09 204 ALA A O 1
ATOM 1584 N N . ASP A 1 205 ? 45.074 16.750 336.170 1.00 9.75 205 ASP A N 1
ATOM 1585 C CA . ASP A 1 205 ? 45.391 16.074 334.916 1.00 11.63 205 ASP A CA 1
ATOM 1586 C C . ASP A 1 205 ? 46.749 15.380 334.986 1.00 11.97 205 ASP A C 1
ATOM 1587 O O . ASP A 1 205 ? 46.901 14.249 334.526 1.00 10.43 205 ASP A O 1
ATOM 1592 N N . GLY A 1 206 ? 47.732 16.063 335.564 1.00 10.71 206 GLY A N 1
ATOM 1593 C CA . GLY A 1 206 ? 49.054 15.488 335.726 1.00 12.45 206 GLY A CA 1
ATOM 1594 C C . GLY A 1 206 ? 49.029 14.278 336.636 1.00 11.24 206 GLY A C 1
ATOM 1595 O O . GLY A 1 206 ? 49.678 13.267 336.365 1.00 7.37 206 GLY A O 1
ATOM 1596 N N . LEU A 1 207 ? 48.266 14.378 337.719 1.00 9.93 207 LEU A N 1
ATOM 1597 C CA . LEU A 1 207 ? 48.159 13.282 338.670 1.00 7.58 207 LEU A CA 1
ATOM 1598 C C . LEU A 1 207 ? 47.422 12.095 338.054 1.00 7.47 207 LEU A C 1
ATOM 1599 O O . LEU A 1 207 ? 47.782 10.946 338.295 1.00 7.13 207 LEU A O 1
ATOM 1604 N N . ARG A 1 208 ? 46.398 12.372 337.251 1.00 12.22 208 ARG A N 1
ATOM 1605 C CA . ARG A 1 208 ? 45.654 11.301 336.592 1.00 12.31 208 ARG A CA 1
ATOM 1606 C C . ARG A 1 208 ? 46.561 10.552 335.615 1.00 9.91 208 ARG A C 1
ATOM 1607 O O . ARG A 1 208 ? 46.513 9.327 335.518 1.00 8.36 208 ARG A O 1
ATOM 1615 N N . ARG A 1 209 ? 47.400 11.294 334.903 1.00 8.02 209 ARG A N 1
ATOM 1616 C CA . ARG A 1 209 ? 48.342 10.683 333.973 1.00 7.24 209 ARG A CA 1
ATOM 1617 C C . ARG A 1 209 ? 49.338 9.783 334.696 1.00 6.78 209 ARG A C 1
ATOM 1618 O O . ARG A 1 209 ? 49.708 8.728 334.183 1.00 8.50 209 ARG A O 1
ATOM 1626 N N . GLN A 1 210 ? 49.775 10.195 335.884 1.00 6.80 210 GLN A N 1
ATOM 1627 C CA . GLN A 1 210 ? 50.714 9.378 336.646 1.00 6.37 210 GLN A CA 1
ATOM 1628 C C . GLN A 1 210 ? 50.049 8.070 337.062 1.00 8.64 210 GLN A C 1
ATOM 1629 O O . GLN A 1 210 ? 50.683 7.014 337.070 1.00 8.76 210 GLN A O 1
ATOM 1635 N N . SER A 1 211 ? 48.765 8.147 337.395 1.00 8.48 211 SER A N 1
ATOM 1636 C CA . SER A 1 211 ? 47.987 6.958 337.714 1.00 6.47 211 SER A CA 1
ATOM 1637 C C . SER A 1 211 ? 47.998 5.962 336.555 1.00 6.38 211 SER A C 1
ATOM 1638 O O . SER A 1 211 ? 48.188 4.765 336.752 1.00 6.26 211 SER A O 1
ATOM 1641 N N . HIS A 1 212 ? 47.806 6.462 335.341 1.00 6.51 212 HIS A N 1
ATOM 1642 C CA . HIS A 1 212 ? 47.780 5.583 334.180 1.00 6.50 212 HIS A CA 1
ATOM 1643 C C . HIS A 1 212 ? 49.170 4.999 333.923 1.00 7.89 212 HIS A C 1
ATOM 1644 O O . HIS A 1 212 ? 49.300 3.866 333.457 1.00 6.20 212 HIS A O 1
ATOM 1651 N N . LEU A 1 213 ? 50.208 5.759 334.254 1.00 6.15 213 LEU A N 1
ATOM 1652 C CA . LEU A 1 213 ? 51.569 5.241 334.167 1.00 7.00 213 LEU A CA 1
ATOM 1653 C C . LEU A 1 213 ? 51.771 4.104 335.169 1.00 7.86 213 LEU A C 1
ATOM 1654 O O . LEU A 1 213 ? 52.495 3.144 334.894 1.00 8.57 213 LEU A O 1
ATOM 1659 N N . TRP A 1 214 ? 51.127 4.213 336.328 1.00 5.89 214 TRP A N 1
ATOM 1660 C CA . TRP A 1 214 ? 51.181 3.152 337.329 1.00 7.73 214 TRP A CA 1
ATOM 1661 C C . TRP A 1 214 ? 50.385 1.927 336.894 1.00 7.10 214 TRP A C 1
ATOM 1662 O O . TRP A 1 214 ? 50.744 0.800 337.223 1.00 8.40 214 TRP A O 1
ATOM 1673 N N . ALA A 1 215 ? 49.305 2.144 336.151 1.00 7.73 215 ALA A N 1
ATOM 1674 C CA . ALA A 1 215 ? 48.555 1.030 335.587 1.00 7.14 215 ALA A CA 1
ATOM 1675 C C . ALA A 1 215 ? 49.433 0.236 334.624 1.00 7.17 215 ALA A C 1
ATOM 1676 O O . ALA A 1 215 ? 49.338 -0.989 334.545 1.00 6.74 215 ALA A O 1
ATOM 1678 N N . ALA A 1 216 ? 50.293 0.942 333.897 1.00 8.73 216 ALA A N 1
ATOM 1679 C CA . ALA A 1 216 ? 51.118 0.312 332.872 1.00 9.86 216 ALA A CA 1
ATOM 1680 C C . ALA A 1 216 ? 52.322 -0.438 333.439 1.00 7.76 216 ALA A C 1
ATOM 1681 O O . ALA A 1 216 ? 52.707 -1.477 332.909 1.00 7.65 216 ALA A O 1
ATOM 1683 N N . MET A 1 217 ? 52.899 0.068 334.526 1.00 5.99 217 MET A N 1
ATOM 1684 C CA . MET A 1 217 ? 54.141 -0.494 335.053 1.00 6.06 217 MET A CA 1
ATOM 1685 C C . MET A 1 217 ? 53.982 -1.111 336.448 1.00 6.15 217 MET A C 1
ATOM 1686 O O . MET A 1 217 ? 54.832 -1.880 336.892 1.00 6.50 217 MET A O 1
ATOM 1691 N N . GLY A 1 218 ? 52.895 -0.779 337.135 1.00 8.20 218 GLY A N 1
ATOM 1692 C CA . GLY A 1 218 ? 52.736 -1.165 338.529 1.00 7.00 218 GLY A CA 1
ATOM 1693 C C . GLY A 1 218 ? 52.127 -2.535 338.767 1.00 6.49 218 GLY A C 1
ATOM 1694 O O . GLY A 1 218 ? 52.163 -3.050 339.884 1.00 6.72 218 GLY A O 1
ATOM 1695 N N . PHE A 1 219 ? 51.552 -3.122 337.725 1.00 6.51 219 PHE A N 1
ATOM 1696 C CA . PHE A 1 219 ? 50.957 -4.447 337.845 1.00 8.10 219 PHE A CA 1
ATOM 1697 C C . PHE A 1 219 ? 51.715 -5.462 336.998 1.00 6.94 219 PHE A C 1
ATOM 1698 O O . PHE A 1 219 ? 52.907 -5.682 337.203 1.00 8.44 219 PHE A O 1
ATOM 1706 N N . SER A 1 220 ? 51.015 -6.094 336.064 1.00 7.03 220 SER A N 1
ATOM 1707 C CA . SER A 1 220 ? 51.650 -7.006 335.119 1.00 9.69 220 SER A CA 1
ATOM 1708 C C . SER A 1 220 ? 50.754 -7.166 333.902 1.00 10.94 220 SER A C 1
ATOM 1709 O O . SER A 1 220 ? 49.591 -6.761 333.927 1.00 10.15 220 SER A O 1
ATOM 1712 N N . THR A 1 221 ? 51.293 -7.739 332.831 1.00 10.21 221 THR A N 1
ATOM 1713 C CA . THR A 1 221 ? 50.484 -7.973 331.646 1.00 10.54 221 THR A CA 1
ATOM 1714 C C . THR A 1 221 ? 49.388 -8.981 331.978 1.00 10.67 221 THR A C 1
ATOM 1715 O O . THR A 1 221 ? 48.250 -8.839 331.534 1.00 7.76 221 THR A O 1
ATOM 1719 N N . GLU A 1 222 ? 49.733 -9.985 332.781 1.00 8.01 222 GLU A N 1
ATOM 1720 C CA . GLU A 1 222 ? 48.781 -11.029 333.155 1.00 10.60 222 GLU A CA 1
ATOM 1721 C C . GLU A 1 222 ? 47.690 -10.502 334.077 1.00 10.50 222 GLU A C 1
ATOM 1722 O O . GLU A 1 222 ? 46.552 -10.975 334.032 1.00 9.35 222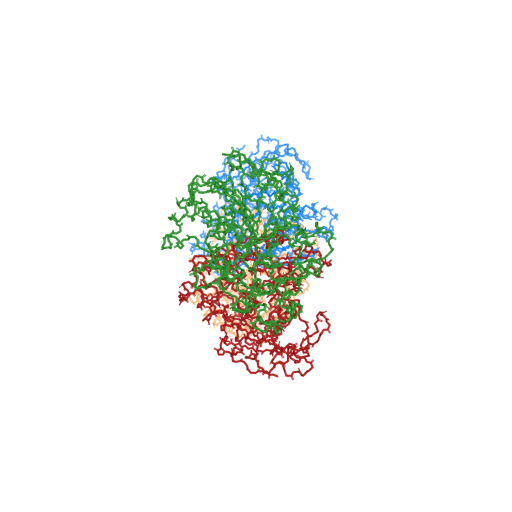 GLU A O 1
ATOM 1728 N N . PHE A 1 223 ? 48.042 -9.538 334.925 1.00 9.88 223 PHE A N 1
ATOM 1729 C CA . PHE A 1 223 ? 47.060 -8.907 335.801 1.00 10.66 223 PHE A CA 1
ATOM 1730 C C . PHE A 1 223 ? 45.909 -8.358 334.974 1.00 10.69 223 PHE A C 1
ATOM 1731 O O . PHE A 1 223 ? 44.740 -8.591 335.277 1.00 9.48 223 PHE A O 1
ATOM 1739 N N . TRP A 1 224 ? 46.246 -7.631 333.917 1.00 9.34 224 TRP A N 1
ATOM 1740 C CA . TRP A 1 224 ? 45.227 -7.047 333.064 1.00 7.65 224 TRP A CA 1
ATOM 1741 C C . TRP A 1 224 ? 44.606 -8.099 332.149 1.00 8.44 224 TRP A C 1
ATOM 1742 O O . TRP A 1 224 ? 43.397 -8.092 331.932 1.00 10.60 224 TRP A O 1
ATOM 1753 N N . LYS A 1 225 ? 45.425 -9.011 331.628 1.00 8.09 225 LYS A N 1
ATOM 1754 C CA . LYS A 1 225 ? 44.925 -10.023 330.697 1.00 10.15 225 LYS A CA 1
ATOM 1755 C C . LYS A 1 225 ? 43.913 -10.967 331.347 1.00 11.18 225 LYS A C 1
ATOM 1756 O O . LYS A 1 225 ? 42.908 -11.328 330.734 1.00 9.16 225 LYS A O 1
ATOM 1762 N N . GLN A 1 226 ? 44.172 -11.352 332.593 1.00 13.01 226 GLN A N 1
ATOM 1763 C CA . GLN A 1 226 ? 43.275 -12.252 333.309 1.00 11.75 226 GLN A CA 1
ATOM 1764 C C . GLN A 1 226 ? 42.183 -11.491 334.054 1.00 10.86 226 GLN A C 1
ATOM 1765 O O . GLN A 1 226 ? 41.349 -12.098 334.724 1.00 12.36 226 GLN A O 1
ATOM 1771 N N . GLU A 1 227 ? 42.206 -10.165 333.937 1.00 9.93 227 GLU A N 1
ATOM 1772 C CA . GLU A 1 227 ? 41.247 -9.297 334.612 1.00 9.98 227 GLU A CA 1
ATOM 1773 C C . GLU A 1 227 ? 41.197 -9.574 336.112 1.00 10.87 227 GLU A C 1
ATOM 1774 O O . GLU A 1 227 ? 40.122 -9.698 336.701 1.00 10.34 227 GLU A O 1
ATOM 1780 N N . ALA A 1 228 ? 42.373 -9.660 336.727 1.00 8.98 228 ALA A N 1
ATOM 1781 C CA . ALA A 1 228 ? 42.479 -9.947 338.155 1.00 12.02 228 ALA A CA 1
ATOM 1782 C C . ALA A 1 228 ? 41.896 -8.807 338.984 1.00 10.02 228 ALA A C 1
ATOM 1783 O O . ALA A 1 228 ? 41.619 -8.964 340.175 1.00 9.46 228 ALA A O 1
ATOM 1785 N N . TRP A 1 229 ? 41.694 -7.661 338.342 1.00 10.36 229 TRP A N 1
ATOM 1786 C CA . TRP A 1 229 ? 41.104 -6.506 339.006 1.00 11.79 229 TRP A CA 1
ATOM 1787 C C . TRP A 1 229 ? 39.635 -6.730 339.377 1.00 14.91 229 TRP A C 1
ATOM 1788 O O . TRP A 1 229 ? 39.043 -5.913 340.080 1.00 13.03 229 TRP A O 1
ATOM 1799 N N . ARG A 1 230 ? 39.050 -7.828 338.903 1.00 9.71 230 ARG A N 1
ATOM 1800 C CA . ARG A 1 230 ? 37.650 -8.133 339.189 1.00 13.35 230 ARG A CA 1
ATOM 1801 C C . ARG A 1 230 ? 37.396 -8.410 340.664 1.00 16.68 230 ARG A C 1
ATOM 1802 O O . ARG A 1 230 ? 36.282 -8.239 341.155 1.00 13.12 230 ARG A O 1
ATOM 1810 N N . ARG A 1 231 ? 38.430 -8.825 341.381 1.00 16.59 231 ARG A N 1
ATOM 1811 C CA . ARG A 1 231 ? 38.267 -9.094 342.799 1.00 21.24 231 ARG A CA 1
ATOM 1812 C C . ARG A 1 231 ? 38.249 -7.789 343.601 1.00 18.70 231 ARG A C 1
ATOM 1813 O O . ARG A 1 231 ? 38.204 -7.809 344.827 1.00 18.92 231 ARG A O 1
ATOM 1821 N N . LEU A 1 232 ? 38.307 -6.658 342.900 1.00 14.33 232 LEU A N 1
ATOM 1822 C CA . LEU A 1 232 ? 38.090 -5.362 343.535 1.00 13.23 232 LEU A CA 1
ATOM 1823 C C . LEU A 1 232 ? 36.603 -5.025 343.471 1.00 10.96 232 LEU A C 1
ATOM 1824 O O . LEU A 1 232 ? 36.147 -4.048 344.065 1.00 12.56 232 LEU A O 1
ATOM 1829 N N . GLY A 1 233 ? 35.847 -5.859 342.765 1.00 13.05 233 GLY A N 1
ATOM 1830 C CA . GLY A 1 233 ? 34.416 -5.657 342.629 1.00 14.26 233 GLY A CA 1
ATOM 1831 C C . GLY A 1 233 ? 34.072 -4.696 341.505 1.00 11.65 233 GLY A C 1
ATOM 1832 O O . GLY A 1 233 ? 32.960 -4.175 341.439 1.00 14.74 233 GLY A O 1
ATOM 1833 N N . LEU A 1 234 ? 35.038 -4.454 340.626 1.00 11.01 234 LEU A N 1
ATOM 1834 C CA . LEU A 1 234 ? 34.852 -3.565 339.480 1.00 16.24 234 LEU A CA 1
ATOM 1835 C C . LEU A 1 234 ? 34.563 -4.354 338.197 1.00 15.73 234 LEU A C 1
ATOM 1836 O O . LEU A 1 234 ? 34.868 -5.544 338.115 1.00 17.29 234 LEU A O 1
ATOM 1841 N N . GLU A 1 235 ? 33.957 -3.697 337.210 1.00 12.46 235 GLU A N 1
ATOM 1842 C CA . GLU A 1 235 ? 33.422 -4.394 336.037 1.00 12.16 235 GLU A CA 1
ATOM 1843 C C . GLU A 1 235 ? 34.174 -4.130 334.732 1.00 11.99 235 GLU A C 1
ATOM 1844 O O . GLU A 1 235 ? 33.926 -4.808 333.735 1.00 13.86 235 GLU A O 1
ATOM 1850 N N . SER A 1 236 ? 35.073 -3.149 334.724 1.00 13.40 236 SER A N 1
ATOM 1851 C CA . SER A 1 236 ? 35.869 -2.869 333.528 1.00 13.13 236 SER A CA 1
ATOM 1852 C C . SER A 1 236 ? 37.256 -2.356 333.891 1.00 10.65 236 SER A C 1
ATOM 1853 O O . SER A 1 236 ? 37.464 -1.834 334.983 1.00 9.89 236 SER A O 1
ATOM 1856 N N . LYS A 1 237 ? 38.202 -2.495 332.968 1.00 10.06 237 LYS A N 1
ATOM 1857 C CA . LYS A 1 237 ? 39.555 -2.011 333.211 1.00 11.54 237 LYS A CA 1
ATOM 1858 C C . LYS A 1 237 ? 39.558 -0.488 333.280 1.00 10.64 237 LYS A C 1
ATOM 1859 O O . LYS A 1 237 ? 40.362 0.108 333.995 1.00 11.11 237 LYS A O 1
ATOM 1865 N N . GLU A 1 238 ? 38.632 0.138 332.561 1.00 10.12 238 GLU A N 1
ATOM 1866 C CA . GLU A 1 238 ? 38.496 1.587 332.612 1.00 9.09 238 GLU A CA 1
ATOM 1867 C C . GLU A 1 238 ? 38.012 2.036 333.989 1.00 9.22 238 GLU A C 1
ATOM 1868 O O . GLU A 1 238 ? 38.382 3.108 334.468 1.00 10.49 238 GLU A O 1
ATOM 1874 N N . SER A 1 239 ? 37.185 1.211 334.621 1.00 9.50 239 SER A N 1
ATOM 1875 C CA . SER A 1 239 ? 36.681 1.518 335.956 1.00 9.72 239 SER A CA 1
ATOM 1876 C C . SER A 1 239 ? 37.778 1.416 337.007 1.00 12.08 239 SER A C 1
ATOM 1877 O O . SER A 1 239 ? 37.777 2.156 337.990 1.00 10.93 239 SER A O 1
ATOM 1880 N N . VAL A 1 240 ? 38.702 0.482 336.803 1.00 9.82 240 VAL A N 1
ATOM 1881 C CA . VAL A 1 240 ? 39.834 0.317 337.707 1.00 9.92 240 VAL A CA 1
ATOM 1882 C C . VAL A 1 240 ? 40.611 1.622 337.786 1.00 8.93 240 VAL A C 1
ATOM 1883 O O . VAL A 1 240 ? 41.046 2.045 338.857 1.00 11.22 240 VAL A O 1
ATOM 1887 N N . LEU A 1 241 ? 40.751 2.273 336.641 1.00 8.08 241 LEU A N 1
ATOM 1888 C CA . LEU A 1 241 ? 41.418 3.563 336.577 1.00 12.49 241 LEU A CA 1
ATOM 1889 C C . LEU A 1 241 ? 40.528 4.644 337.179 1.00 12.24 241 LEU A C 1
ATOM 1890 O O . LEU A 1 241 ? 40.892 5.269 338.172 1.00 13.29 241 LEU A O 1
ATOM 1895 N N . ALA A 1 242 ? 39.345 4.826 336.597 1.00 10.50 242 ALA A N 1
ATOM 1896 C CA . ALA A 1 242 ? 38.467 5.943 336.937 1.00 10.92 242 ALA A CA 1
ATOM 1897 C C . ALA A 1 242 ? 37.949 5.931 338.376 1.00 9.62 242 ALA A C 1
ATOM 1898 O O . ALA A 1 242 ? 37.709 6.988 338.958 1.00 9.92 242 ALA A O 1
ATOM 1900 N N . ASP A 1 243 ? 37.764 4.747 338.948 1.00 10.99 243 ASP A N 1
ATOM 1901 C CA . ASP A 1 243 ? 37.092 4.651 340.244 1.00 11.94 243 ASP A CA 1
ATOM 1902 C C . ASP A 1 243 ? 38.012 4.202 341.374 1.00 12.58 243 ASP A C 1
ATOM 1903 O O . ASP A 1 243 ? 37.607 4.186 342.536 1.00 14.33 243 ASP A O 1
ATOM 1908 N N . PHE A 1 244 ? 39.245 3.831 341.040 1.00 11.53 244 PHE A N 1
ATOM 1909 C CA . PHE A 1 244 ? 40.177 3.340 342.051 1.00 12.55 244 PHE A CA 1
ATOM 1910 C C . PHE A 1 244 ? 41.551 4.010 341.967 1.00 12.31 244 PHE A C 1
ATOM 1911 O O . PHE A 1 244 ? 41.948 4.745 342.874 1.00 12.09 244 PHE A O 1
ATOM 1919 N N . LEU A 1 245 ? 42.275 3.762 340.878 1.00 11.69 245 LEU A N 1
ATOM 1920 C CA . LEU A 1 245 ? 43.640 4.276 340.741 1.00 13.82 245 LEU A CA 1
ATOM 1921 C C . LEU A 1 245 ? 43.706 5.794 340.600 1.00 13.24 245 LEU A C 1
ATOM 1922 O O . LEU A 1 245 ? 44.473 6.454 341.306 1.00 11.25 245 LEU A O 1
ATOM 1927 N N . ASP A 1 246 ? 42.920 6.343 339.678 1.00 7.76 246 ASP A N 1
ATOM 1928 C CA . ASP A 1 246 ? 42.936 7.781 339.425 1.00 7.93 246 ASP A CA 1
ATOM 1929 C C . ASP A 1 246 ? 42.541 8.608 340.663 1.00 10.07 246 ASP A C 1
ATOM 1930 O O . ASP A 1 246 ? 43.271 9.530 341.032 1.00 9.54 246 ASP A O 1
ATOM 1935 N N . PRO A 1 247 ? 41.406 8.283 341.322 1.00 11.65 247 PRO A N 1
ATOM 1936 C CA . PRO A 1 247 ? 41.050 9.109 342.486 1.00 10.84 247 PRO A CA 1
ATOM 1937 C C . PRO A 1 247 ? 42.107 9.076 343.585 1.00 9.99 247 PRO A C 1
ATOM 1938 O O . PRO A 1 247 ? 42.260 10.044 344.329 1.00 9.13 247 PRO A O 1
ATOM 1942 N N . LEU A 1 248 ? 42.829 7.966 343.676 1.00 9.30 248 LEU A N 1
ATOM 1943 C CA . LEU A 1 248 ? 43.888 7.819 344.664 1.00 9.36 248 LEU A CA 1
ATOM 1944 C C . LEU A 1 248 ? 45.030 8.804 344.412 1.00 10.26 248 LEU A C 1
ATOM 1945 O O . LEU A 1 248 ? 45.389 9.586 345.288 1.00 10.86 248 LEU A O 1
ATOM 1950 N N . PHE A 1 249 ? 45.590 8.777 343.208 1.00 8.87 249 PHE A N 1
ATOM 1951 C CA . PHE A 1 249 ? 46.722 9.644 342.897 1.00 7.77 249 PHE A CA 1
ATOM 1952 C C . PHE A 1 249 ? 46.309 11.103 342.760 1.00 8.28 249 PHE A C 1
ATOM 1953 O O . PHE A 1 249 ? 47.083 12.001 343.088 1.00 9.17 249 PHE A O 1
ATOM 1961 N N . MET A 1 250 ? 45.079 11.346 342.317 1.00 8.27 250 MET A N 1
ATOM 1962 C CA . MET A 1 250 ? 44.603 12.717 342.177 1.00 8.52 250 MET A CA 1
ATOM 1963 C C . MET A 1 250 ? 44.355 13.365 343.541 1.00 8.89 250 MET A C 1
ATOM 1964 O O . MET A 1 250 ? 44.173 14.576 343.632 1.00 9.44 250 MET A O 1
ATOM 1969 N N . SER A 1 251 ? 44.367 12.557 344.598 1.00 8.82 251 SER A N 1
ATOM 1970 C CA . SER A 1 251 ? 44.190 13.067 345.956 1.00 9.21 251 SER A CA 1
ATOM 1971 C C . SER A 1 251 ? 45.503 13.565 346.552 1.00 13.09 251 SER A C 1
ATOM 1972 O O . SER A 1 251 ? 45.511 14.254 347.572 1.00 14.29 251 SER A O 1
ATOM 1975 N N . MET A 1 252 ? 46.611 13.231 345.904 1.00 10.38 252 MET A N 1
ATOM 1976 C CA . MET A 1 252 ? 47.923 13.456 346.495 1.00 11.57 252 MET A CA 1
ATOM 1977 C C . MET A 1 252 ? 48.510 14.827 346.169 1.00 10.27 252 MET A C 1
ATOM 1978 O O . MET A 1 252 ? 48.013 15.538 345.298 1.00 10.19 252 MET A O 1
ATOM 1983 N N . ASP A 1 253 ? 49.567 15.191 346.892 1.00 8.41 253 ASP A N 1
ATOM 1984 C CA . ASP A 1 253 ? 50.253 16.456 346.668 1.00 9.12 253 ASP A CA 1
ATOM 1985 C C . ASP A 1 253 ? 51.425 16.249 345.718 1.00 8.15 253 ASP A C 1
ATOM 1986 O O . ASP A 1 253 ? 52.312 15.443 345.995 1.00 7.87 253 ASP A O 1
ATOM 1991 N N . PRO A 1 254 ? 51.432 16.984 344.595 1.00 10.54 254 PRO A N 1
ATOM 1992 C CA . PRO A 1 254 ? 52.464 16.874 343.556 1.00 7.84 254 PRO A CA 1
ATOM 1993 C C . PRO A 1 254 ? 53.892 17.038 344.079 1.00 7.76 254 PRO A C 1
ATOM 1994 O O . PRO A 1 254 ? 54.765 16.266 343.685 1.00 8.69 254 PRO A O 1
ATOM 1998 N N . ASN A 1 255 ? 54.122 18.031 344.936 1.00 8.00 255 ASN A N 1
ATOM 1999 C CA . ASN A 1 255 ? 55.456 18.282 345.471 1.00 8.02 255 ASN A CA 1
ATOM 2000 C C . ASN A 1 255 ? 55.928 17.152 346.379 1.00 10.81 255 ASN A C 1
ATOM 2001 O O . ASN A 1 255 ? 57.117 16.833 346.422 1.00 7.82 255 ASN A O 1
ATOM 2006 N N . THR A 1 256 ? 54.991 16.546 347.101 1.00 7.56 256 THR A N 1
ATOM 2007 C CA . THR A 1 256 ? 55.303 15.383 347.922 1.00 7.29 256 THR A CA 1
ATOM 2008 C C . THR A 1 256 ? 55.792 14.241 347.040 1.00 11.94 256 THR A C 1
ATOM 2009 O O . THR A 1 256 ? 56.810 13.613 347.332 1.00 6.86 256 THR A O 1
ATOM 2013 N N . LEU A 1 257 ? 55.083 13.992 345.947 1.00 12.42 257 LEU A N 1
ATOM 2014 C CA . LEU A 1 257 ? 55.464 12.927 345.028 1.00 6.74 257 LEU A CA 1
ATOM 2015 C C . LEU A 1 257 ? 56.826 13.199 344.387 1.00 6.79 257 LEU A C 1
ATOM 2016 O O . LEU A 1 257 ? 57.670 12.312 344.316 1.00 6.64 257 LEU A O 1
ATOM 2021 N N . LEU A 1 258 ? 57.036 14.431 343.934 1.00 9.23 258 LEU A N 1
ATOM 2022 C CA . LEU A 1 258 ? 58.281 14.791 343.260 1.00 9.70 258 LEU A CA 1
ATOM 2023 C C . LEU A 1 258 ? 59.473 14.678 344.202 1.00 9.92 258 LEU A C 1
ATOM 2024 O O . LEU A 1 258 ? 60.551 14.245 343.800 1.00 7.16 258 LEU A O 1
ATOM 2029 N N . ASN A 1 259 ? 59.270 15.070 345.454 1.00 10.37 259 ASN A N 1
ATOM 2030 C CA . ASN A 1 259 ? 60.321 14.983 346.457 1.00 11.22 259 ASN A CA 1
ATOM 2031 C C . ASN A 1 259 ? 60.693 13.540 346.750 1.00 9.12 259 ASN A C 1
ATOM 2032 O O . ASN A 1 259 ? 61.870 13.177 346.754 1.00 8.06 259 ASN A O 1
ATOM 2037 N N . ASN A 1 260 ? 59.684 12.715 346.999 1.00 7.25 260 ASN A N 1
ATOM 2038 C CA . ASN A 1 260 ? 59.928 11.319 347.319 1.00 7.28 260 ASN A CA 1
ATOM 2039 C C . ASN A 1 260 ? 60.400 10.529 346.099 1.00 6.43 260 ASN A C 1
ATOM 2040 O O . ASN A 1 260 ? 61.134 9.551 346.232 1.00 6.42 260 ASN A O 1
ATOM 2045 N N . ALA A 1 261 ? 60.015 10.982 344.910 1.00 7.18 261 ALA A N 1
ATOM 2046 C CA . ALA A 1 261 ? 60.478 10.354 343.678 1.00 6.46 261 ALA A CA 1
ATOM 2047 C C . ALA A 1 261 ? 61.974 10.576 343.481 1.00 7.80 261 ALA A C 1
ATOM 2048 O O . ALA A 1 261 ? 62.688 9.671 343.043 1.00 6.91 261 ALA A O 1
ATOM 2050 N N . TRP A 1 262 ? 62.438 11.785 343.783 1.00 6.85 262 TRP A N 1
ATOM 2051 C CA . TRP A 1 262 ? 63.863 12.089 343.697 1.00 10.44 262 TRP A CA 1
ATOM 2052 C C . TRP A 1 262 ? 64.639 11.194 344.656 1.00 8.27 262 TRP A C 1
ATOM 2053 O O . TRP A 1 262 ? 65.680 10.647 344.301 1.00 9.96 262 TRP A O 1
ATOM 2064 N N . LYS A 1 263 ? 64.114 11.046 345.871 1.00 6.90 263 LYS A N 1
ATOM 2065 C CA . LYS A 1 263 ? 64.725 10.202 346.897 1.00 7.26 263 LYS A CA 1
ATOM 2066 C C . LYS A 1 263 ? 64.825 8.761 346.424 1.00 9.49 263 LYS A C 1
ATOM 2067 O O . LYS A 1 263 ? 65.866 8.117 346.549 1.00 12.92 263 LYS A O 1
ATOM 2073 N N . TRP A 1 264 ? 63.708 8.268 345.904 1.00 9.67 264 TRP A N 1
ATOM 2074 C CA . TRP A 1 264 ? 63.597 6.947 345.297 1.00 7.16 264 TRP A CA 1
ATOM 2075 C C . TRP A 1 264 ? 64.649 6.737 344.203 1.00 8.49 264 TRP A C 1
ATOM 2076 O O . TRP A 1 264 ? 65.346 5.719 344.192 1.00 8.87 264 TRP A O 1
ATOM 2087 N N . GLN A 1 265 ? 64.763 7.705 343.297 1.00 7.69 265 GLN A N 1
ATOM 2088 C CA . GLN A 1 265 ? 65.699 7.621 342.178 1.00 6.81 265 GLN A CA 1
ATOM 2089 C C . GLN A 1 265 ? 67.152 7.506 342.625 1.00 11.94 265 GLN A C 1
ATOM 2090 O O . GLN A 1 265 ? 67.970 6.882 341.944 1.00 12.89 265 GLN A O 1
ATOM 2096 N N . HIS A 1 266 ? 67.480 8.115 343.758 1.00 8.60 266 HIS A N 1
ATOM 2097 C CA . HIS A 1 266 ? 68.876 8.205 344.168 1.00 9.69 266 HIS A CA 1
ATOM 2098 C C . HIS A 1 266 ? 69.239 7.269 345.314 1.00 11.01 266 HIS A C 1
ATOM 2099 O O . HIS A 1 266 ? 70.314 7.396 345.894 1.00 14.02 266 HIS A O 1
ATOM 2106 N N . GLY A 1 267 ? 68.352 6.330 345.635 1.00 12.57 267 GLY A N 1
ATOM 2107 C CA . GLY A 1 267 ? 68.636 5.346 346.668 1.00 10.74 267 GLY A CA 1
ATOM 2108 C C . GLY A 1 267 ? 69.865 4.516 346.336 1.00 8.55 267 GLY A C 1
ATOM 2109 O O . GLY A 1 267 ? 69.928 3.892 345.276 1.00 10.06 267 GLY A O 1
ATOM 2110 N N . ASP A 1 268 ? 70.843 4.507 347.238 1.00 9.27 268 ASP A N 1
ATOM 2111 C CA . ASP A 1 268 ? 72.105 3.822 346.977 1.00 7.91 268 ASP A CA 1
ATOM 2112 C C . ASP A 1 268 ? 72.928 3.632 348.248 1.00 8.73 268 ASP A C 1
ATOM 2113 O O . ASP A 1 268 ? 73.613 4.551 348.695 1.00 11.30 268 ASP A O 1
ATOM 211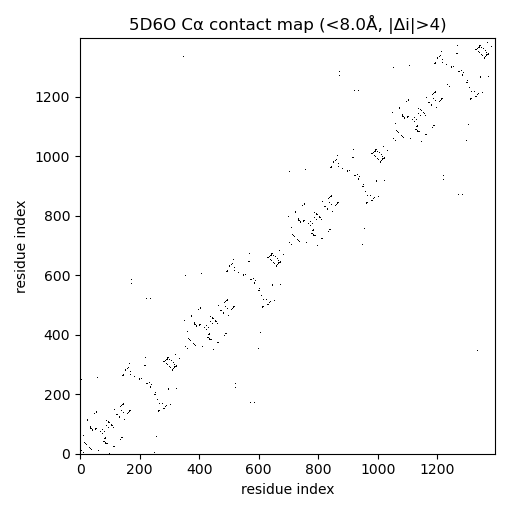8 N N . VAL A 1 269 ? 72.872 2.431 348.815 1.00 10.54 269 VAL A N 1
ATOM 2119 C CA . VAL A 1 269 ? 73.630 2.121 350.025 1.00 12.14 269 VAL A CA 1
ATOM 2120 C C . VAL A 1 269 ? 75.131 1.990 349.762 1.00 12.16 269 VAL A C 1
ATOM 2121 O O . VAL A 1 269 ? 75.922 1.968 350.705 1.00 14.91 269 VAL A O 1
ATOM 2125 N N . SER A 1 270 ? 75.531 1.901 348.494 1.00 12.01 270 SER A N 1
ATOM 2126 C CA . SER A 1 270 ? 76.950 1.749 348.176 1.00 11.83 270 SER A CA 1
ATOM 2127 C C . SER A 1 270 ? 77.705 3.064 348.378 1.00 12.77 270 SER A C 1
ATOM 2128 O O . SER A 1 270 ? 78.924 3.107 348.262 1.00 10.36 270 SER A O 1
ATOM 2131 N N . ARG A 1 271 ? 76.971 4.134 348.670 1.00 13.73 271 ARG A N 1
ATOM 2132 C CA . ARG A 1 271 ? 77.564 5.420 349.033 1.00 15.98 271 ARG A CA 1
ATOM 2133 C C . ARG A 1 271 ? 78.429 5.302 350.290 1.00 14.28 271 ARG A C 1
ATOM 2134 O O . ARG A 1 271 ? 79.361 6.082 350.493 1.00 12.43 271 ARG A O 1
ATOM 2142 N N . HIS A 1 272 ? 78.110 4.321 351.128 1.00 12.96 272 HIS A N 1
ATOM 2143 C CA . HIS A 1 272 ? 78.834 4.097 352.375 1.00 14.94 272 HIS A CA 1
ATOM 2144 C C . HIS A 1 272 ? 80.178 3.413 352.162 1.00 14.23 272 HIS A C 1
ATOM 2145 O O . HIS A 1 272 ? 81.042 3.450 353.039 1.00 15.77 272 HIS A O 1
ATOM 2152 N N . THR A 1 273 ? 80.346 2.781 351.004 1.00 13.48 273 THR A N 1
ATOM 2153 C CA . THR A 1 273 ? 81.552 2.013 350.722 1.00 11.71 273 THR A CA 1
ATOM 2154 C C . THR A 1 273 ? 82.183 2.358 349.372 1.00 11.89 273 THR A C 1
ATOM 2155 O O . THR A 1 273 ? 82.659 1.473 348.661 1.00 12.90 273 THR A O 1
ATOM 2159 N N . GLY A 1 274 ? 82.185 3.642 349.025 1.00 14.04 274 GLY A N 1
ATOM 2160 C CA . GLY A 1 274 ? 82.852 4.116 347.822 1.00 12.16 274 GLY A CA 1
ATOM 2161 C C . GLY A 1 274 ? 82.370 3.537 346.501 1.00 12.40 274 GLY A C 1
ATOM 2162 O O . GLY A 1 274 ? 83.135 3.456 345.539 1.00 14.18 274 GLY A O 1
ATOM 2163 N N . GLY A 1 275 ? 81.103 3.139 346.442 1.00 11.24 275 GLY A N 1
ATOM 2164 C CA . GLY A 1 275 ? 80.548 2.600 345.215 1.00 13.00 275 GLY A CA 1
ATOM 2165 C C . GLY A 1 275 ? 80.672 1.092 345.114 1.00 13.01 275 GLY A C 1
ATOM 2166 O O . GLY A 1 275 ? 80.210 0.489 344.145 1.00 13.06 275 GLY A O 1
ATOM 2167 N N . ASP A 1 276 ? 81.304 0.485 346.113 1.00 11.31 276 ASP A N 1
ATOM 2168 C CA . ASP A 1 276 ? 81.430 -0.967 346.176 1.00 11.42 276 ASP A CA 1
ATOM 2169 C C . ASP A 1 276 ? 80.166 -1.535 346.799 1.00 13.18 276 ASP A C 1
ATOM 2170 O O . ASP A 1 276 ? 80.037 -1.566 348.023 1.00 14.49 276 ASP A O 1
ATOM 2175 N N . LEU A 1 277 ? 79.246 -1.997 345.958 1.00 12.82 277 LEU A N 1
ATOM 2176 C CA . LEU A 1 277 ? 77.962 -2.499 346.434 1.00 12.71 277 LEU A CA 1
ATOM 2177 C C . LEU A 1 277 ? 78.104 -3.775 347.256 1.00 10.19 277 LEU A C 1
ATOM 2178 O O . LEU A 1 277 ? 77.421 -3.947 348.261 1.00 11.32 277 LEU A O 1
ATOM 2183 N N . ALA A 1 278 ? 78.988 -4.669 346.824 1.00 10.63 278 ALA A N 1
ATOM 2184 C CA . ALA A 1 278 ? 79.210 -5.924 347.537 1.00 12.41 278 ALA A CA 1
ATOM 2185 C C . ALA A 1 278 ? 79.750 -5.685 348.940 1.00 13.12 278 ALA A C 1
ATOM 2186 O O . ALA A 1 278 ? 79.396 -6.397 349.879 1.00 15.11 278 ALA A O 1
ATOM 2188 N N . ALA A 1 279 ? 80.619 -4.688 349.075 1.00 14.67 279 ALA A N 1
ATOM 2189 C CA . ALA A 1 279 ? 81.192 -4.350 350.373 1.00 14.34 279 ALA A CA 1
ATOM 2190 C C . ALA A 1 279 ? 80.133 -3.771 351.303 1.00 12.22 279 ALA A C 1
ATOM 2191 O O . ALA A 1 279 ? 80.132 -4.048 352.502 1.00 11.48 279 ALA A O 1
ATOM 2193 N N . ALA A 1 280 ? 79.224 -2.980 350.743 1.00 11.03 280 ALA A N 1
ATOM 2194 C CA . ALA A 1 280 ? 78.154 -2.381 351.531 1.00 11.83 280 ALA A CA 1
ATOM 2195 C C . ALA A 1 280 ? 77.223 -3.458 352.067 1.00 13.69 280 ALA A C 1
ATOM 2196 O O . ALA A 1 280 ? 76.925 -3.494 353.261 1.00 14.16 280 ALA A O 1
ATOM 2198 N N . LEU A 1 281 ? 76.752 -4.327 351.178 1.00 13.11 281 LEU A N 1
ATOM 2199 C CA . LEU A 1 281 ? 75.852 -5.402 351.575 1.00 13.65 281 LEU A CA 1
ATOM 2200 C C . LEU A 1 281 ? 76.579 -6.448 352.421 1.00 14.51 281 LEU A C 1
ATOM 2201 O O . LEU A 1 281 ? 75.954 -7.194 353.177 1.00 16.48 281 LEU A O 1
ATOM 2206 N N . GLY A 1 282 ? 77.902 -6.489 352.295 1.00 11.90 282 GLY A N 1
ATOM 2207 C CA . GLY A 1 282 ? 78.719 -7.375 353.104 1.00 13.65 282 GLY A CA 1
ATOM 2208 C C . GLY A 1 282 ? 78.768 -6.953 354.562 1.00 14.97 282 GLY A C 1
ATOM 2209 O O . GLY A 1 282 ? 79.115 -7.749 355.436 1.00 17.31 282 GLY A O 1
ATOM 2210 N N . ARG A 1 283 ? 78.404 -5.701 354.821 1.00 13.75 283 ARG A N 1
ATOM 2211 C CA . ARG A 1 283 ? 78.389 -5.152 356.174 1.00 14.83 283 ARG A CA 1
ATOM 2212 C C . ARG A 1 283 ? 77.198 -5.645 356.982 1.00 16.33 283 ARG A C 1
ATOM 2213 O O . ARG A 1 283 ? 77.200 -5.564 358.209 1.00 16.05 283 ARG A O 1
ATOM 2221 N N . VAL A 1 284 ? 76.177 -6.138 356.288 1.00 15.28 284 VAL A N 1
ATOM 2222 C CA . VAL A 1 284 ? 74.916 -6.513 356.922 1.00 12.64 284 VAL A CA 1
ATOM 2223 C C . VAL A 1 284 ? 75.069 -7.636 357.943 1.00 10.75 284 VAL A C 1
ATOM 2224 O O . VAL A 1 284 ? 75.650 -8.681 357.649 1.00 12.76 284 VAL A O 1
ATOM 2228 N N . LYS A 1 285 ? 74.555 -7.404 359.148 1.00 12.13 285 LYS A N 1
ATOM 2229 C CA . LYS A 1 285 ? 74.569 -8.414 360.200 1.00 17.45 285 LYS A CA 1
ATOM 2230 C C . LYS A 1 285 ? 73.158 -8.896 360.521 1.00 15.50 285 LYS A C 1
ATOM 2231 O O . LYS A 1 285 ? 72.973 -9.948 361.134 1.00 14.56 285 LYS A O 1
ATOM 2237 N N . ALA A 1 286 ? 72.165 -8.110 360.125 1.00 13.34 286 ALA A N 1
ATOM 2238 C CA . ALA A 1 286 ? 70.777 -8.487 360.351 1.00 12.76 286 ALA A CA 1
ATOM 2239 C C . ALA A 1 286 ? 70.438 -9.715 359.521 1.00 12.18 286 ALA A C 1
ATOM 2240 O O . ALA A 1 286 ? 70.884 -9.841 358.378 1.00 14.00 286 ALA A O 1
ATOM 2242 N N . LYS A 1 287 ? 69.664 -10.626 360.102 1.00 11.46 287 LYS A N 1
ATOM 2243 C CA . LYS A 1 287 ? 69.114 -11.739 359.341 1.00 13.14 287 LYS A CA 1
ATOM 2244 C C . LYS A 1 287 ? 68.121 -11.178 358.336 1.00 12.68 287 LYS A C 1
ATOM 2245 O O . LYS A 1 287 ? 67.106 -10.591 358.715 1.00 12.90 287 LYS A O 1
ATOM 2251 N N . THR A 1 288 ? 68.419 -11.349 357.053 1.00 12.55 288 THR A N 1
ATOM 2252 C CA . THR A 1 288 ? 67.667 -10.662 356.018 1.00 12.34 288 THR A CA 1
ATOM 2253 C C . THR A 1 288 ? 66.929 -11.610 355.078 1.00 11.39 288 THR A C 1
ATOM 2254 O O . THR A 1 288 ? 67.531 -12.505 354.483 1.00 11.14 288 THR A O 1
ATOM 2258 N N . PHE A 1 289 ? 65.623 -11.396 354.948 1.00 11.29 289 PHE A N 1
ATOM 2259 C CA . PHE A 1 289 ? 64.817 -12.075 353.939 1.00 8.91 289 PHE A CA 1
ATOM 2260 C C . PHE A 1 289 ? 64.515 -11.102 352.802 1.00 10.32 289 PHE A C 1
ATOM 2261 O O . PHE A 1 289 ? 63.740 -10.164 352.977 1.00 12.25 289 PHE A O 1
ATOM 2269 N N . VAL A 1 290 ? 65.135 -11.313 351.647 1.00 10.77 290 VAL A N 1
ATOM 2270 C CA . VAL A 1 290 ? 64.857 -10.486 350.477 1.00 12.17 290 VAL A CA 1
ATOM 2271 C C . VAL A 1 290 ? 63.599 -10.998 349.778 1.00 11.99 290 VAL A C 1
ATOM 2272 O O . VAL A 1 290 ? 63.559 -12.138 349.319 1.00 9.52 290 VAL A O 1
ATOM 2276 N N . MET A 1 291 ? 62.571 -10.160 349.700 1.00 7.15 291 MET A N 1
ATOM 2277 C CA . MET A 1 291 ? 61.264 -10.642 349.259 1.00 9.83 291 MET A CA 1
ATOM 2278 C C . MET A 1 291 ? 60.659 -9.846 348.106 1.00 8.66 291 MET A C 1
ATOM 2279 O O . MET A 1 291 ? 59.768 -9.017 348.305 1.00 6.65 291 MET A O 1
ATOM 2284 N N . PRO A 1 292 ? 61.131 -10.123 346.882 1.00 9.55 292 PRO A N 1
ATOM 2285 C CA . PRO A 1 292 ? 60.562 -9.516 345.680 1.00 10.68 292 PRO A CA 1
ATOM 2286 C C . PRO A 1 292 ? 59.224 -10.147 345.329 1.00 9.71 292 PRO A C 1
ATOM 2287 O O . PRO A 1 292 ? 58.917 -11.246 345.794 1.00 8.81 292 PRO A O 1
ATOM 2291 N N . ILE A 1 293 ? 58.431 -9.441 344.534 1.00 9.63 293 ILE A N 1
ATOM 2292 C CA . ILE A 1 293 ? 57.166 -9.967 344.047 1.00 11.82 293 ILE A CA 1
ATOM 2293 C C . ILE A 1 293 ? 57.370 -10.523 342.641 1.00 12.52 293 ILE A C 1
ATOM 2294 O O . ILE A 1 293 ? 58.016 -9.885 341.813 1.00 15.14 293 ILE A O 1
ATOM 2299 N N . SER A 1 294 ? 56.829 -11.713 342.388 1.00 10.79 294 SER A N 1
ATOM 2300 C CA . SER A 1 294 ? 57.111 -12.465 341.162 1.00 10.83 294 SER A CA 1
ATOM 2301 C C . SER A 1 294 ? 56.923 -11.677 339.862 1.00 8.81 294 SER A C 1
ATOM 2302 O O . SER A 1 294 ? 57.761 -11.749 338.962 1.00 10.29 294 SER A O 1
ATOM 2305 N N . GLU A 1 295 ? 55.835 -10.921 339.769 1.00 7.61 295 GLU A N 1
ATOM 2306 C CA . GLU A 1 295 ? 55.490 -10.232 338.526 1.00 7.67 295 GLU A CA 1
ATOM 2307 C C . GLU A 1 295 ? 55.819 -8.742 338.563 1.00 7.35 295 GLU A C 1
ATOM 2308 O O . GLU A 1 295 ? 55.364 -7.979 337.713 1.00 7.38 295 GLU A O 1
ATOM 2314 N N . ASP A 1 296 ? 56.609 -8.331 339.549 1.00 8.41 296 ASP A N 1
ATOM 2315 C CA . ASP A 1 296 ? 57.029 -6.937 339.664 1.00 9.26 296 ASP A CA 1
ATOM 2316 C C . ASP A 1 296 ? 57.810 -6.520 338.416 1.00 6.98 296 ASP A C 1
ATOM 2317 O O . ASP A 1 296 ? 58.803 -7.152 338.060 1.00 7.29 296 ASP A O 1
ATOM 2322 N N . MET A 1 297 ? 57.359 -5.456 337.756 1.00 6.94 297 MET A N 1
ATOM 2323 C CA . MET A 1 297 ? 57.950 -5.052 336.483 1.00 10.15 297 MET A CA 1
ATOM 2324 C C . MET A 1 297 ? 59.182 -4.153 336.621 1.00 13.17 297 MET A C 1
ATOM 2325 O O . MET A 1 297 ? 60.048 -4.163 335.745 1.00 14.27 297 MET A O 1
ATOM 2330 N N . PHE A 1 298 ? 59.278 -3.377 337.698 1.00 10.19 298 PHE A N 1
ATOM 2331 C CA . PHE A 1 298 ? 60.417 -2.466 337.816 1.00 10.23 298 PHE A CA 1
ATOM 2332 C C . PHE A 1 298 ? 61.307 -2.731 339.035 1.00 8.90 298 PHE A C 1
ATOM 2333 O O . PHE A 1 298 ? 62.413 -2.196 339.123 1.00 10.29 298 PHE A O 1
ATOM 2341 N N . PHE A 1 299 ? 60.843 -3.581 339.948 1.00 8.68 299 PHE A N 1
ATOM 2342 C CA . PHE A 1 299 ? 61.712 -4.187 340.960 1.00 10.89 299 PHE A CA 1
ATOM 2343 C C . PHE A 1 299 ? 61.705 -5.705 340.771 1.00 10.28 299 PHE A C 1
ATOM 2344 O O . PHE A 1 299 ? 61.262 -6.436 341.658 1.00 11.84 299 PHE A O 1
ATOM 2352 N N . PRO A 1 300 ? 62.193 -6.187 339.616 1.00 10.36 300 PRO A N 1
ATOM 2353 C CA . PRO A 1 300 ? 62.013 -7.603 339.280 1.00 11.37 300 PRO A CA 1
ATOM 2354 C C . PRO A 1 300 ? 62.786 -8.553 340.188 1.00 10.79 300 PRO A C 1
ATOM 2355 O O . PRO A 1 300 ? 63.741 -8.142 340.845 1.00 11.91 300 PRO A O 1
ATOM 2359 N N . VAL A 1 301 ? 62.351 -9.810 340.224 1.00 9.57 301 VAL A N 1
ATOM 2360 C CA . VAL A 1 301 ? 62.979 -10.836 341.049 1.00 10.50 301 VAL A CA 1
ATOM 2361 C C . VAL A 1 301 ? 64.486 -10.938 340.802 1.00 10.13 301 VAL A C 1
ATOM 2362 O O . VAL A 1 301 ? 65.261 -11.112 341.741 1.00 10.16 301 VAL A O 1
ATOM 2366 N N . ARG A 1 302 ? 64.902 -10.825 339.544 1.00 12.73 302 ARG A N 1
ATOM 2367 C CA . ARG A 1 302 ? 66.317 -10.971 339.213 1.00 11.98 302 ARG A CA 1
ATOM 2368 C C . ARG A 1 302 ? 67.172 -9.852 339.817 1.00 11.84 302 ARG A C 1
ATOM 2369 O O . ARG A 1 302 ? 68.321 -10.086 340.191 1.00 14.10 302 ARG A O 1
ATOM 2377 N N . ASP A 1 303 ? 66.617 -8.646 339.917 1.00 9.60 303 ASP A N 1
ATOM 2378 C CA . ASP A 1 303 ? 67.340 -7.530 340.529 1.00 9.93 303 ASP A CA 1
ATOM 2379 C C . ASP A 1 303 ? 67.520 -7.752 342.027 1.00 10.84 303 ASP A C 1
ATOM 2380 O O . ASP A 1 303 ? 68.594 -7.504 342.581 1.00 13.32 303 ASP A O 1
ATOM 2385 N N . CYS A 1 304 ? 66.463 -8.222 342.679 1.00 9.44 304 CYS A N 1
ATOM 2386 C CA . CYS A 1 304 ? 66.503 -8.453 344.117 1.00 10.86 304 CYS A CA 1
ATOM 2387 C C . CYS A 1 304 ? 67.326 -9.696 344.452 1.00 12.51 304 CYS A C 1
ATOM 2388 O O . CYS A 1 304 ? 68.011 -9.739 345.475 1.00 13.06 304 CYS A O 1
ATOM 2391 N N . ALA A 1 305 ? 67.265 -10.701 343.583 1.00 12.27 305 ALA A N 1
ATOM 2392 C CA . ALA A 1 305 ? 68.041 -11.922 343.772 1.00 11.88 305 ALA A CA 1
ATOM 2393 C C . ALA A 1 305 ? 69.534 -11.643 343.635 1.00 15.01 305 ALA A C 1
ATOM 2394 O O . ALA A 1 305 ? 70.353 -12.253 344.322 1.00 12.55 305 ALA A O 1
ATOM 2396 N N . ALA A 1 306 ? 69.882 -10.726 342.738 1.00 16.31 306 ALA A N 1
ATOM 2397 C CA . ALA A 1 306 ? 71.278 -10.360 342.530 1.00 17.60 306 ALA A CA 1
ATOM 2398 C C . ALA A 1 306 ? 71.863 -9.730 343.792 1.00 16.85 306 ALA A C 1
ATOM 2399 O O . ALA A 1 306 ? 73.009 -9.986 344.150 1.00 16.31 306 ALA A O 1
ATOM 2401 N N . GLU A 1 307 ? 71.059 -8.926 344.478 1.00 15.64 307 GLU A N 1
ATOM 2402 C CA . GLU A 1 307 ? 71.502 -8.274 345.707 1.00 16.47 307 GLU A CA 1
ATOM 2403 C C . GLU A 1 307 ? 71.511 -9.246 346.877 1.00 15.60 307 GLU A C 1
ATOM 2404 O O . GLU A 1 307 ? 72.375 -9.169 347.752 1.00 13.86 307 GLU A O 1
ATOM 2410 N N . GLN A 1 308 ? 70.550 -10.166 346.888 1.00 12.48 308 GLN A N 1
ATOM 2411 C CA . GLN A 1 308 ? 70.460 -11.157 347.956 1.00 12.17 308 GLN A CA 1
ATOM 2412 C C . GLN A 1 308 ? 71.718 -12.020 347.977 1.00 13.70 308 GLN A C 1
ATOM 2413 O O . GLN A 1 308 ? 72.160 -12.465 349.036 1.00 14.83 308 GLN A O 1
ATOM 2419 N N . ALA A 1 309 ? 72.307 -12.224 346.801 1.00 13.94 309 ALA A N 1
ATOM 2420 C CA . ALA A 1 309 ? 73.515 -13.034 346.669 1.00 14.54 309 ALA A CA 1
ATOM 2421 C C . ALA A 1 309 ? 74.724 -12.374 347.330 1.00 16.60 309 ALA A C 1
ATOM 2422 O O . ALA A 1 309 ? 75.754 -13.017 347.532 1.00 19.48 309 ALA A O 1
ATOM 2424 N N . LEU A 1 310 ? 74.593 -11.093 347.662 1.00 14.58 310 LEU A N 1
ATOM 2425 C CA . LEU A 1 310 ? 75.677 -10.340 348.283 1.00 16.80 310 LEU A CA 1
ATOM 2426 C C . LEU A 1 310 ? 75.479 -10.156 349.786 1.00 17.17 310 LEU A C 1
ATOM 2427 O O . LEU A 1 310 ? 76.361 -9.640 350.470 1.00 17.14 310 LEU A O 1
ATOM 2432 N N . ILE A 1 311 ? 74.324 -10.569 350.299 1.00 12.39 311 ILE A N 1
ATOM 2433 C CA . ILE A 1 311 ? 74.030 -10.390 351.721 1.00 12.34 311 ILE A CA 1
ATOM 2434 C C . ILE A 1 311 ? 74.268 -11.685 352.490 1.00 15.50 311 ILE A C 1
ATOM 2435 O O . ILE A 1 311 ? 73.557 -12.669 352.294 1.00 17.10 311 ILE A O 1
ATOM 2440 N N . PRO A 1 312 ? 75.277 -11.685 353.373 1.00 15.08 312 PRO A N 1
ATOM 2441 C CA . PRO A 1 312 ? 75.649 -12.889 354.126 1.00 18.97 312 PRO A CA 1
ATOM 2442 C C . PRO A 1 312 ? 74.511 -13.404 355.004 1.00 19.50 312 PRO A C 1
ATOM 2443 O O . PRO A 1 312 ? 73.858 -12.619 355.692 1.00 21.08 312 PRO A O 1
ATOM 2447 N N . GLY A 1 313 ? 74.266 -14.710 354.954 1.00 21.17 313 GLY A N 1
ATOM 2448 C CA . GLY A 1 313 ? 73.271 -15.336 355.805 1.00 21.11 313 GLY A CA 1
ATOM 2449 C C . GLY A 1 313 ? 71.838 -15.027 355.421 1.00 19.76 313 GLY A C 1
ATOM 2450 O O . GLY A 1 313 ? 70.907 -15.372 356.150 1.00 18.48 313 GLY A O 1
ATOM 2451 N N . SER A 1 314 ? 71.656 -14.371 354.279 1.00 18.01 314 SER A N 1
ATOM 2452 C CA . SER A 1 314 ? 70.322 -13.979 353.841 1.00 15.33 314 SER A CA 1
ATOM 2453 C C . SER A 1 314 ? 69.620 -15.101 353.086 1.00 15.62 314 SER A C 1
ATOM 2454 O O . SER A 1 314 ? 70.243 -16.090 352.701 1.00 14.71 314 SER A O 1
ATOM 2457 N N . GLU A 1 315 ? 68.321 -14.923 352.863 1.00 14.15 315 GLU A N 1
ATOM 2458 C CA . GLU A 1 315 ? 67.532 -15.857 352.067 1.00 14.85 315 GLU A CA 1
ATOM 2459 C C . GLU A 1 315 ? 66.673 -15.102 351.065 1.00 13.96 315 GLU A C 1
ATOM 2460 O O . GLU A 1 315 ? 66.267 -13.968 351.315 1.00 11.24 315 GLU A O 1
ATOM 2466 N N . LEU A 1 316 ? 66.406 -15.735 349.927 1.00 14.07 316 LEU A N 1
ATOM 2467 C CA . LEU A 1 316 ? 65.495 -15.179 348.939 1.00 15.72 316 LEU A CA 1
ATOM 2468 C C . LEU A 1 316 ? 64.125 -15.819 349.100 1.00 11.03 316 LEU A C 1
ATOM 2469 O O . LEU A 1 316 ? 63.993 -17.040 349.034 1.00 14.82 316 LEU A O 1
ATOM 2474 N N . ARG A 1 317 ? 63.112 -14.992 349.334 1.00 12.65 317 ARG A N 1
ATOM 2475 C CA . ARG A 1 317 ? 61.747 -15.475 349.512 1.00 14.40 317 ARG A CA 1
ATOM 2476 C C . ARG A 1 317 ? 60.800 -14.761 348.556 1.00 14.82 317 ARG A C 1
ATOM 2477 O O . ARG A 1 317 ? 60.267 -13.699 348.874 1.00 14.86 317 ARG A O 1
ATOM 2485 N N . VAL A 1 318 ? 60.599 -15.343 347.380 1.00 15.06 318 VAL A N 1
ATOM 2486 C CA . VAL A 1 318 ? 59.769 -14.711 346.362 1.00 12.10 318 VAL A CA 1
ATOM 2487 C C . VAL A 1 318 ? 58.290 -14.763 346.730 1.00 10.89 318 VAL A C 1
ATOM 2488 O O . VAL A 1 318 ? 57.756 -15.818 347.075 1.00 11.90 318 VAL A O 1
ATOM 2492 N N . ILE A 1 319 ? 57.634 -13.612 346.652 1.00 10.87 319 ILE A N 1
ATOM 2493 C CA . ILE A 1 319 ? 56.195 -13.538 346.849 1.00 10.60 319 ILE A CA 1
ATOM 2494 C C . ILE A 1 319 ? 55.488 -13.686 345.506 1.00 13.50 319 ILE A C 1
ATOM 2495 O O . ILE A 1 319 ? 55.637 -12.840 344.632 1.00 12.70 319 ILE A O 1
ATOM 2500 N N . GLU A 1 320 ? 54.727 -14.764 345.343 1.00 17.16 320 GLU A N 1
ATOM 2501 C CA . GLU A 1 320 ? 53.988 -14.987 344.103 1.00 17.10 320 GLU A CA 1
ATOM 2502 C C . GLU A 1 320 ? 52.734 -14.124 344.067 1.00 14.87 320 GLU A C 1
ATOM 2503 O O . GLU A 1 320 ? 51.860 -14.259 344.925 1.00 10.00 320 GLU A O 1
ATOM 2509 N N . ASP A 1 321 ? 52.655 -13.227 343.087 1.00 14.30 321 ASP A N 1
ATOM 2510 C CA . ASP A 1 321 ? 51.490 -12.363 342.949 1.00 9.55 321 ASP A CA 1
ATOM 2511 C C . ASP A 1 321 ? 51.366 -11.823 341.526 1.00 11.46 321 ASP A C 1
ATOM 2512 O O . ASP A 1 321 ? 52.279 -11.182 341.005 1.00 9.55 321 ASP A O 1
ATOM 2517 N N . ILE A 1 322 ? 50.221 -12.088 340.906 1.00 10.44 322 ILE A N 1
ATOM 2518 C CA . ILE A 1 322 ? 49.954 -11.654 339.541 1.00 12.77 322 ILE A CA 1
ATOM 2519 C C . ILE A 1 322 ? 49.857 -10.128 339.449 1.00 11.29 322 ILE A C 1
ATOM 2520 O O . ILE A 1 322 ? 50.016 -9.550 338.374 1.00 13.01 322 ILE A O 1
ATOM 2525 N N . ALA A 1 323 ? 49.609 -9.480 340.584 1.00 9.72 323 ALA A N 1
ATOM 2526 C CA . ALA A 1 323 ? 49.408 -8.035 340.614 1.00 12.13 323 ALA A CA 1
ATOM 2527 C C . ALA A 1 323 ? 50.714 -7.247 340.562 1.00 13.32 323 ALA A C 1
ATOM 2528 O O . ALA A 1 323 ? 50.698 -6.018 340.583 1.00 13.24 323 ALA A O 1
ATOM 2530 N N . GLY A 1 324 ? 51.841 -7.950 340.509 1.00 9.73 324 GLY A N 1
ATOM 2531 C CA . GLY A 1 324 ? 53.131 -7.294 340.392 1.00 8.46 324 GLY A CA 1
ATOM 2532 C C . GLY A 1 324 ? 53.453 -6.395 341.570 1.00 14.31 324 GLY A C 1
ATOM 2533 O O . GLY A 1 324 ? 53.179 -6.744 342.717 1.00 14.17 324 GLY A O 1
ATOM 2534 N N . HIS A 1 325 ? 54.032 -5.231 341.288 1.00 11.15 325 HIS A N 1
ATOM 2535 C CA . HIS A 1 325 ? 54.485 -4.339 342.351 1.00 8.93 325 HIS A CA 1
ATOM 2536 C C . HIS A 1 325 ? 53.353 -3.884 343.267 1.00 8.64 325 HIS A C 1
ATOM 2537 O O . HIS A 1 325 ? 53.508 -3.853 344.488 1.00 10.06 325 HIS A O 1
ATOM 2544 N N . LEU A 1 326 ? 52.212 -3.537 342.683 1.00 9.77 326 LEU A N 1
ATOM 2545 C CA . LEU A 1 326 ? 51.098 -3.021 343.471 1.00 9.38 326 LEU A CA 1
ATOM 2546 C C . LEU A 1 326 ? 50.366 -4.118 344.242 1.00 11.03 326 LEU A C 1
ATOM 2547 O O . LEU A 1 326 ? 49.343 -3.863 344.876 1.00 13.93 326 LEU A O 1
ATOM 2552 N N . GLY A 1 327 ? 50.908 -5.331 344.209 1.00 8.14 327 GLY A N 1
ATOM 2553 C CA . GLY A 1 327 ? 50.470 -6.381 345.112 1.00 11.39 327 GLY A CA 1
ATOM 2554 C C . GLY A 1 327 ? 50.724 -5.975 346.555 1.00 12.62 327 GLY A C 1
ATOM 2555 O O . GLY A 1 327 ? 50.158 -6.550 347.487 1.00 12.42 327 GLY A O 1
ATOM 2556 N N . LEU A 1 328 ? 51.589 -4.976 346.734 1.00 10.38 328 LEU A N 1
ATOM 2557 C CA . LEU A 1 328 ? 51.847 -4.386 348.044 1.00 12.21 328 LEU A CA 1
ATOM 2558 C C . LEU A 1 328 ? 50.562 -3.859 348.685 1.00 9.60 328 LEU A C 1
ATOM 2559 O O . LEU A 1 328 ? 50.449 -3.800 349.912 1.00 9.47 328 LEU A O 1
ATOM 2564 N N . PHE A 1 329 ? 49.592 -3.491 347.850 1.00 9.27 329 PHE A N 1
ATOM 2565 C CA . PHE A 1 329 ? 48.307 -2.977 348.320 1.00 10.17 329 PHE A CA 1
ATOM 2566 C C . PHE A 1 329 ? 47.402 -4.076 348.869 1.00 11.55 329 PHE A C 1
ATOM 2567 O O . PHE A 1 329 ? 46.317 -3.786 349.373 1.00 11.72 329 PHE A O 1
ATOM 2575 N N . ASN A 1 330 ? 47.849 -5.327 348.761 1.00 7.49 330 ASN A N 1
ATOM 2576 C CA . ASN A 1 330 ? 47.038 -6.493 349.116 1.00 8.91 330 ASN A CA 1
ATOM 2577 C C . ASN A 1 330 ? 45.768 -6.562 348.278 1.00 12.17 330 ASN A C 1
ATOM 2578 O O . ASN A 1 330 ? 44.663 -6.324 348.767 1.00 10.60 330 ASN A O 1
ATOM 2583 N N . VAL A 1 331 ? 45.937 -6.880 347.000 1.00 12.92 331 VAL A N 1
ATOM 2584 C CA . VAL A 1 331 ? 44.800 -6.990 346.101 1.00 15.22 331 VAL A CA 1
ATOM 2585 C C . VAL A 1 331 ? 44.606 -8.434 345.663 1.00 16.40 331 VAL A C 1
ATOM 2586 O O . VAL A 1 331 ? 43.701 -8.733 344.895 1.00 20.26 331 VAL A O 1
ATOM 2590 N N . SER A 1 332 ? 45.471 -9.322 346.142 1.00 13.36 332 SER A N 1
ATOM 2591 C CA . SER A 1 332 ? 45.388 -10.736 345.793 1.00 15.94 332 SER A CA 1
ATOM 2592 C C . S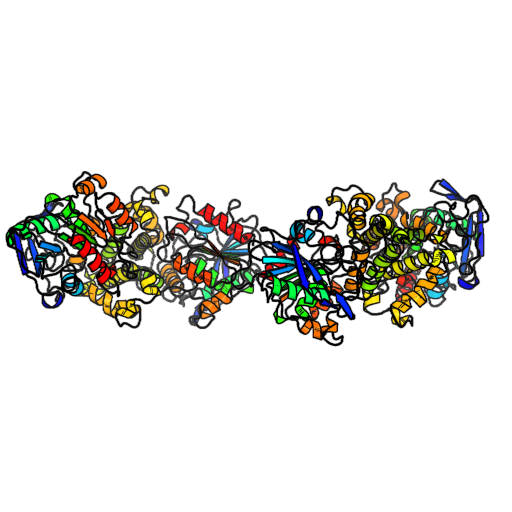ER A 1 332 ? 45.114 -11.592 347.021 1.00 17.81 332 SER A C 1
ATOM 2593 O O . SER A 1 332 ? 45.495 -11.231 348.133 1.00 20.41 332 SER A O 1
ATOM 2596 N N . GLU A 1 333 ? 44.453 -12.725 346.809 1.00 18.27 333 GLU A N 1
ATOM 2597 C CA . GLU A 1 333 ? 43.994 -13.570 347.907 1.00 19.72 333 GLU A CA 1
ATOM 2598 C C . GLU A 1 333 ? 45.120 -14.144 348.756 1.00 19.56 333 GLU A C 1
ATOM 2599 O O . GLU A 1 333 ? 45.001 -14.236 349.978 1.00 20.26 333 GLU A O 1
ATOM 2605 N N . ASN A 1 334 ? 46.221 -14.514 348.114 1.00 20.18 334 ASN A N 1
ATOM 2606 C CA . ASN A 1 334 ? 47.279 -15.220 348.819 1.00 20.56 334 ASN A CA 1
ATOM 2607 C C . ASN A 1 334 ? 48.489 -14.340 349.102 1.00 15.59 334 ASN A C 1
ATOM 2608 O O . ASN A 1 334 ? 49.568 -14.842 349.400 1.00 15.25 334 ASN A O 1
ATOM 2613 N N . TYR A 1 335 ? 48.300 -13.026 349.039 1.00 11.95 335 TYR A N 1
ATOM 2614 C CA . TYR A 1 335 ? 49.399 -12.102 349.276 1.00 11.77 335 TYR A CA 1
ATOM 2615 C C . TYR A 1 335 ? 49.791 -12.054 350.752 1.00 12.28 335 TYR A C 1
ATOM 2616 O O . TYR A 1 335 ? 50.909 -12.423 351.113 1.00 11.23 335 TYR A O 1
ATOM 2625 N N . ILE A 1 336 ? 48.873 -11.596 351.600 1.00 10.45 336 ILE A N 1
ATOM 2626 C CA . ILE A 1 336 ? 49.141 -11.507 353.034 1.00 13.14 336 ILE A CA 1
ATOM 2627 C C . ILE A 1 336 ? 49.534 -12.863 353.648 1.00 14.65 336 ILE A C 1
ATOM 2628 O O . ILE A 1 336 ? 50.449 -12.909 354.470 1.00 15.35 336 ILE A O 1
ATOM 2633 N N . PRO A 1 337 ? 48.857 -13.968 353.260 1.00 13.43 337 PRO A N 1
ATOM 2634 C CA . PRO A 1 337 ? 49.327 -15.260 353.780 1.00 14.44 337 PRO A CA 1
ATOM 2635 C C . PRO A 1 337 ? 50.800 -15.561 353.477 1.00 11.08 337 PRO A C 1
ATOM 2636 O O . PRO A 1 337 ? 51.479 -16.157 354.314 1.00 12.44 337 PRO A O 1
ATOM 2640 N N . GLN A 1 338 ? 51.285 -15.163 352.306 1.00 10.50 338 GLN A N 1
ATOM 2641 C CA . GLN A 1 338 ? 52.697 -15.351 351.980 1.00 10.35 338 GLN A CA 1
ATOM 2642 C C . GLN A 1 338 ? 53.582 -14.427 352.808 1.00 11.47 338 GLN A C 1
ATOM 2643 O O . GLN A 1 338 ? 54.629 -14.840 353.307 1.00 14.05 338 GLN A O 1
ATOM 2649 N N . ILE A 1 339 ? 53.152 -13.177 352.953 1.00 10.08 339 ILE A N 1
ATOM 2650 C CA . ILE A 1 339 ? 53.882 -12.207 353.761 1.00 11.55 339 ILE A CA 1
ATOM 2651 C C . ILE A 1 339 ? 53.969 -12.673 355.214 1.00 10.73 339 ILE A C 1
ATOM 2652 O O . ILE A 1 339 ? 55.048 -12.681 355.809 1.00 12.37 339 ILE A O 1
ATOM 2657 N N . ASP A 1 340 ? 52.835 -13.084 355.771 1.00 10.15 340 ASP A N 1
ATOM 2658 C CA . ASP A 1 340 ? 52.783 -13.544 357.157 1.00 11.99 340 ASP A CA 1
ATOM 2659 C C . ASP A 1 340 ? 53.659 -14.766 357.399 1.00 15.15 340 ASP A C 1
ATOM 2660 O O . ASP A 1 340 ? 54.344 -14.854 358.417 1.00 16.69 340 ASP A O 1
ATOM 2665 N N . LYS A 1 341 ? 53.624 -15.714 356.470 1.00 15.45 341 LYS A N 1
ATOM 2666 C CA . LYS A 1 341 ? 54.405 -16.939 356.604 1.00 17.75 341 LYS A CA 1
ATOM 2667 C C . LYS A 1 341 ? 55.900 -16.637 356.631 1.00 16.62 341 LYS A C 1
ATOM 2668 O O . LYS A 1 341 ? 56.640 -17.173 357.457 1.00 17.79 341 LYS A O 1
ATOM 2674 N N . ASN A 1 342 ? 56.339 -15.780 355.716 1.00 14.28 342 ASN A N 1
ATOM 2675 C CA . ASN A 1 342 ? 57.750 -15.436 355.610 1.00 13.93 342 ASN A CA 1
ATOM 2676 C C . ASN A 1 342 ? 58.232 -14.598 356.787 1.00 14.63 342 ASN A C 1
ATOM 2677 O O . ASN A 1 342 ? 59.316 -14.833 357.320 1.00 17.40 342 ASN A O 1
ATOM 2682 N N . LEU A 1 343 ? 57.430 -13.619 357.191 1.00 13.33 343 LEU A N 1
ATOM 2683 C CA . LEU A 1 343 ? 57.797 -12.762 358.311 1.00 14.95 343 LEU A CA 1
ATOM 2684 C C . LEU A 1 343 ? 57.839 -13.548 359.618 1.00 15.30 343 LEU A C 1
ATOM 2685 O O . LEU A 1 343 ? 58.697 -13.306 360.465 1.00 13.77 343 LEU A O 1
ATOM 2690 N N . LYS A 1 344 ? 56.911 -14.486 359.782 1.00 15.44 344 LYS A N 1
ATOM 2691 C CA . LYS A 1 344 ? 56.905 -15.329 360.973 1.00 20.54 344 LYS A CA 1
ATOM 2692 C C . LYS A 1 344 ? 58.182 -16.156 361.074 1.00 20.65 344 LYS A C 1
ATOM 2693 O O . LYS A 1 344 ? 58.774 -16.262 362.147 1.00 19.16 344 LYS A O 1
ATOM 2699 N N . GLU A 1 345 ? 58.608 -16.735 359.957 1.00 21.43 345 GLU A N 1
ATOM 2700 C CA . GLU A 1 345 ? 59.848 -17.502 359.938 1.00 24.38 345 GLU A CA 1
ATOM 2701 C C . GLU A 1 345 ? 61.054 -16.608 360.212 1.00 22.19 345 GLU A C 1
ATOM 2702 O O . GLU A 1 345 ? 61.995 -17.019 360.888 1.00 19.97 345 GLU A O 1
ATOM 2708 N N . LEU A 1 346 ? 61.012 -15.384 359.692 1.00 18.74 346 LEU A N 1
ATOM 2709 C CA . LEU A 1 346 ? 62.074 -14.410 359.927 1.00 15.73 346 LEU A CA 1
ATOM 2710 C C . LEU A 1 346 ? 62.151 -14.001 361.392 1.00 15.68 346 LEU A C 1
ATOM 2711 O O . LEU A 1 346 ? 63.240 -13.877 361.953 1.00 16.10 346 LEU A O 1
ATOM 2716 N N . PHE A 1 347 ? 60.993 -13.792 362.008 1.00 17.27 347 PHE A N 1
ATOM 2717 C CA . PHE A 1 347 ? 60.937 -13.344 363.398 1.00 19.63 347 PHE A CA 1
ATOM 2718 C C . PHE A 1 347 ? 61.374 -14.465 364.343 1.00 27.17 347 PHE A C 1
ATOM 2719 O O . PHE A 1 347 ? 61.607 -14.235 365.530 1.00 24.56 347 PHE A O 1
ATOM 2727 N N . GLU A 1 348 ? 61.455 -15.681 363.812 1.00 35.19 348 GLU A N 1
ATOM 2728 C CA . GLU A 1 348 ? 61.923 -16.827 364.580 1.00 43.64 348 GLU A CA 1
ATOM 2729 C C . GLU A 1 348 ? 63.431 -17.004 364.405 1.00 47.47 348 GLU A C 1
ATOM 2730 O O . GLU A 1 348 ? 64.031 -17.915 364.975 1.00 47.61 348 GLU A O 1
ATOM 2736 N N . SER A 1 349 ? 64.039 -16.129 363.610 1.00 50.82 349 SER A N 1
ATOM 2737 C CA . SER A 1 349 ? 65.480 -16.170 363.394 1.00 54.68 349 SER A CA 1
ATOM 2738 C C . SER A 1 349 ? 66.207 -15.422 364.505 1.00 57.48 349 SER A C 1
ATOM 2739 O O . SER A 1 349 ? 65.579 -14.884 365.416 1.00 58.42 349 SER A O 1
ATOM 2743 N N . MET B 1 1 ? 48.090 20.947 305.333 1.00 33.61 1 MET B N 1
ATOM 2744 C CA . MET B 1 1 ? 49.296 20.197 305.009 1.00 33.77 1 MET B CA 1
ATOM 2745 C C . MET B 1 1 ? 50.513 20.792 305.704 1.00 32.83 1 MET B C 1
ATOM 2746 O O . MET B 1 1 ? 50.691 22.009 305.721 1.00 35.74 1 MET B O 1
ATOM 2751 N N . LEU B 1 2 ? 51.353 19.931 306.270 1.00 28.17 2 LEU B N 1
ATOM 2752 C CA . LEU B 1 2 ? 52.548 20.385 306.972 1.00 26.25 2 LEU B CA 1
ATOM 2753 C C . LEU B 1 2 ? 53.826 19.892 306.303 1.00 27.13 2 LEU B C 1
ATOM 2754 O O . LEU B 1 2 ? 53.852 18.817 305.711 1.00 28.19 2 LEU B O 1
ATOM 2759 N N . ASP B 1 3 ? 54.886 20.686 306.407 1.00 29.18 3 ASP B N 1
ATOM 2760 C CA . ASP B 1 3 ? 56.179 20.304 305.858 1.00 30.95 3 ASP B CA 1
ATOM 2761 C C . ASP B 1 3 ? 57.069 19.748 306.962 1.00 30.28 3 ASP B C 1
ATOM 2762 O O . ASP B 1 3 ? 57.445 20.463 307.890 1.00 34.15 3 ASP B O 1
ATOM 2767 N N . ASN B 1 4 ? 57.390 18.463 306.863 1.00 24.73 4 ASN B N 1
ATOM 2768 C CA . ASN B 1 4 ? 58.263 17.809 307.829 1.00 20.33 4 ASN B CA 1
ATOM 2769 C C . ASN B 1 4 ? 59.306 16.981 307.087 1.00 16.82 4 ASN B C 1
ATOM 2770 O O . ASN B 1 4 ? 58.981 15.963 306.473 1.00 15.33 4 ASN B O 1
ATOM 2775 N N . SER B 1 5 ? 60.559 17.423 307.155 1.00 18.36 5 SER B N 1
ATOM 2776 C CA . SER B 1 5 ? 61.645 16.819 306.383 1.00 20.13 5 SER B CA 1
ATOM 2777 C C . SER B 1 5 ? 61.900 15.359 306.752 1.00 15.12 5 SER B C 1
ATOM 2778 O O . SER B 1 5 ? 62.499 14.615 305.980 1.00 14.79 5 SER B O 1
ATOM 2781 N N . PHE B 1 6 ? 61.448 14.956 307.935 1.00 13.34 6 PHE B N 1
ATOM 2782 C CA . PHE B 1 6 ? 61.589 13.577 308.391 1.00 12.00 6 PHE B CA 1
ATOM 2783 C C . PHE B 1 6 ? 60.842 12.616 307.471 1.00 9.68 6 PHE B C 1
ATOM 2784 O O . PHE B 1 6 ? 61.277 11.486 307.240 1.00 8.57 6 PHE B O 1
ATOM 2792 N N . TYR B 1 7 ? 59.719 13.083 306.937 1.00 8.61 7 TYR B N 1
ATOM 2793 C CA . TYR B 1 7 ? 58.877 12.255 306.086 1.00 11.26 7 TYR B CA 1
ATOM 2794 C C . TYR B 1 7 ? 59.173 12.498 304.607 1.00 12.55 7 TYR B C 1
ATOM 2795 O O . TYR B 1 7 ? 58.299 12.899 303.834 1.00 13.84 7 TYR B O 1
ATOM 2804 N N . THR B 1 8 ? 60.423 12.253 304.226 1.00 12.22 8 THR B N 1
ATOM 2805 C CA . THR B 1 8 ? 60.864 12.424 302.846 1.00 11.79 8 THR B CA 1
ATOM 2806 C C . THR B 1 8 ? 61.727 11.246 302.406 1.00 11.74 8 THR B C 1
ATOM 2807 O O . THR B 1 8 ? 62.179 10.452 303.233 1.00 9.57 8 THR B O 1
ATOM 2811 N N . ALA B 1 9 ? 61.962 11.140 301.102 1.00 9.87 9 ALA B N 1
ATOM 2812 C CA . ALA B 1 9 ? 62.787 10.065 300.566 1.00 13.28 9 ALA B CA 1
ATOM 2813 C C . ALA B 1 9 ? 64.238 10.233 300.998 1.00 15.60 9 ALA B C 1
ATOM 2814 O O . ALA B 1 9 ? 64.983 9.262 301.098 1.00 14.58 9 ALA B O 1
ATOM 2816 N N . GLU B 1 10 ? 64.630 11.476 301.255 1.00 17.80 10 GLU B N 1
ATOM 2817 C CA . GLU B 1 10 ? 65.991 11.781 301.677 1.00 22.76 10 GLU B CA 1
ATOM 2818 C C . GLU B 1 10 ? 66.321 11.134 303.019 1.00 21.28 10 GLU B C 1
ATOM 2819 O O . GLU B 1 10 ? 67.443 10.672 303.234 1.00 22.24 10 GLU B O 1
ATOM 2825 N N . VAL B 1 11 ? 65.339 11.103 303.914 1.00 16.97 11 VAL B N 1
ATOM 2826 C CA . VAL B 1 11 ? 65.539 10.578 305.261 1.00 16.66 11 VAL B CA 1
ATOM 2827 C C . VAL B 1 11 ? 65.142 9.103 305.363 1.00 14.78 11 VAL B C 1
ATOM 2828 O O . VAL B 1 11 ? 65.838 8.307 305.995 1.00 16.67 11 VAL B O 1
ATOM 2832 N N . GLN B 1 12 ? 64.024 8.741 304.740 1.00 10.60 12 GLN B N 1
ATOM 2833 C CA . GLN B 1 12 ? 63.498 7.381 304.849 1.00 8.81 12 GLN B CA 1
ATOM 2834 C C . GLN B 1 12 ? 64.010 6.441 303.755 1.00 12.65 12 GLN B C 1
ATOM 2835 O O . GLN B 1 12 ? 63.834 5.225 303.845 1.00 14.36 12 GLN B O 1
ATOM 2841 N N . GLY B 1 13 ? 64.645 6.998 302.729 1.00 12.58 13 GLY B N 1
ATOM 2842 C CA . GLY B 1 13 ? 65.056 6.213 301.575 1.00 10.86 13 GLY B CA 1
ATOM 2843 C C . GLY B 1 13 ? 63.991 6.250 300.493 1.00 11.55 13 GLY B C 1
ATOM 2844 O O . GLY B 1 13 ? 62.819 6.483 300.791 1.00 11.01 13 GLY B O 1
ATOM 2845 N N . PRO B 1 14 ? 64.393 6.021 299.229 1.00 14.50 14 PRO B N 1
ATOM 2846 C CA . PRO B 1 14 ? 63.509 6.114 298.058 1.00 14.63 14 PRO B CA 1
ATOM 2847 C C . PRO B 1 14 ? 62.220 5.301 298.177 1.00 12.92 14 PRO B C 1
ATOM 2848 O O . PRO B 1 14 ? 62.236 4.166 298.654 1.00 16.66 14 PRO B O 1
ATOM 2852 N N . TYR B 1 15 ? 61.112 5.887 297.735 1.00 11.90 15 TYR B N 1
ATOM 2853 C CA . TYR B 1 15 ? 59.833 5.186 297.697 1.00 14.28 15 TYR B CA 1
ATOM 2854 C C . TYR B 1 15 ? 58.911 5.786 296.645 1.00 17.37 15 TYR B C 1
ATOM 2855 O O . TYR B 1 15 ? 59.191 6.850 296.094 1.00 19.02 15 TYR B O 1
ATOM 2864 N N . GLU B 1 16 ? 57.817 5.090 296.362 1.00 16.90 16 GLU B N 1
ATOM 2865 C CA . GLU B 1 16 ? 56.833 5.575 295.404 1.00 17.84 16 GLU B CA 1
ATOM 2866 C C . GLU B 1 16 ? 55.466 5.721 296.052 1.00 14.44 16 GLU B C 1
ATOM 2867 O O . GLU B 1 16 ? 55.237 5.216 297.146 1.00 9.05 16 GLU B O 1
ATOM 2873 N N . THR B 1 17 ? 54.566 6.432 295.380 1.00 13.61 17 THR B N 1
ATOM 2874 C CA . THR B 1 17 ? 53.189 6.523 295.841 1.00 16.26 17 THR B CA 1
ATOM 2875 C C . THR B 1 17 ? 52.236 6.178 294.710 1.00 16.49 17 THR B C 1
ATOM 2876 O O . THR B 1 17 ? 52.517 6.443 293.541 1.00 16.38 17 THR B O 1
ATOM 2880 N N . ALA B 1 18 ? 51.107 5.582 295.072 1.00 13.50 18 ALA B N 1
ATOM 2881 C CA . ALA B 1 18 ? 50.066 5.247 294.115 1.00 13.62 18 ALA B CA 1
ATOM 2882 C C . ALA B 1 18 ? 48.718 5.281 294.815 1.00 13.09 18 ALA B C 1
ATOM 2883 O O . ALA B 1 18 ? 48.600 4.868 295.970 1.00 12.13 18 ALA B O 1
ATOM 2885 N N . SER B 1 19 ? 47.708 5.788 294.118 1.00 14.06 19 SER B N 1
ATOM 2886 C CA . SER B 1 19 ? 46.367 5.857 294.674 1.00 14.78 19 SER B CA 1
ATOM 2887 C C . SER B 1 19 ? 45.586 4.599 294.322 1.00 14.73 19 SER B C 1
ATOM 2888 O O . SER B 1 19 ? 45.616 4.147 293.179 1.00 15.67 19 SER B O 1
ATOM 2891 N N . ILE B 1 20 ? 44.896 4.034 295.309 1.00 13.03 20 ILE B N 1
ATOM 2892 C CA . ILE B 1 20 ? 44.030 2.880 295.081 1.00 15.07 20 ILE B CA 1
ATOM 2893 C C . ILE B 1 20 ? 42.577 3.322 295.003 1.00 17.68 20 ILE B C 1
ATOM 2894 O O . ILE B 1 20 ? 41.660 2.500 294.954 1.00 16.67 20 ILE B O 1
ATOM 2899 N N . GLY B 1 21 ? 42.377 4.634 295.019 1.00 19.39 21 GLY B N 1
ATOM 2900 C CA . GLY B 1 21 ? 41.052 5.207 294.920 1.00 18.43 21 GLY B CA 1
ATOM 2901 C C . GLY B 1 21 ? 40.331 5.366 296.244 1.00 16.49 21 GLY B C 1
ATOM 2902 O O . GLY B 1 21 ? 40.948 5.565 297.289 1.00 16.76 21 GLY B O 1
ATOM 2903 N N . ARG B 1 22 ? 39.008 5.266 296.189 1.00 13.80 22 ARG B N 1
ATOM 2904 C CA . ARG B 1 22 ? 38.166 5.466 297.359 1.00 14.93 22 ARG B CA 1
ATOM 2905 C C . ARG B 1 22 ? 38.258 4.280 298.309 1.00 14.12 22 ARG B C 1
ATOM 2906 O O . ARG B 1 22 ? 38.135 3.129 297.894 1.00 13.34 22 ARG B O 1
ATOM 2914 N N . LEU B 1 23 ? 38.502 4.565 299.584 1.00 13.89 23 LEU B N 1
ATOM 2915 C CA . LEU B 1 23 ? 38.564 3.517 300.591 1.00 13.40 23 LEU B CA 1
ATOM 2916 C C . LEU B 1 23 ? 37.578 3.783 301.721 1.00 13.41 23 LEU B C 1
ATOM 2917 O O . LEU B 1 23 ? 37.728 4.747 302.473 1.00 12.97 23 LEU B O 1
ATOM 2922 N N . GLU B 1 24 ? 36.568 2.927 301.832 1.00 14.47 24 GLU B N 1
ATOM 2923 C CA . GLU B 1 24 ? 35.623 3.010 302.939 1.00 15.28 24 GLU B CA 1
ATOM 2924 C C . GLU B 1 24 ? 36.194 2.274 304.146 1.00 13.96 24 GLU B C 1
ATOM 2925 O O . GLU B 1 24 ? 36.568 1.105 304.052 1.00 15.33 24 GLU B O 1
ATOM 2931 N N . LEU B 1 25 ? 36.265 2.966 305.276 1.00 13.29 25 LEU B N 1
ATOM 2932 C CA . LEU B 1 25 ? 36.903 2.416 306.465 1.00 14.25 25 LEU B CA 1
ATOM 2933 C C . LEU B 1 25 ? 35.916 1.649 307.341 1.00 17.01 25 LEU B C 1
ATOM 2934 O O . LEU B 1 25 ? 34.717 1.939 307.346 1.00 14.18 25 LEU B O 1
ATOM 2939 N N . GLU B 1 26 ? 36.429 0.664 308.073 1.00 15.91 26 GLU B N 1
ATOM 2940 C CA . GLU B 1 26 ? 35.596 -0.175 308.930 1.00 16.80 26 GLU B CA 1
ATOM 2941 C C . GLU B 1 26 ? 34.832 0.634 309.967 1.00 15.65 26 GLU B C 1
ATOM 2942 O O . GLU B 1 26 ? 33.704 0.292 310.319 1.00 16.72 26 GLU B O 1
ATOM 2948 N N . GLU B 1 27 ? 35.441 1.717 310.439 1.00 13.75 27 GLU B N 1
ATOM 2949 C CA . GLU B 1 27 ? 34.848 2.522 311.500 1.00 21.03 27 GLU B CA 1
ATOM 2950 C C . GLU B 1 27 ? 33.786 3.478 310.958 1.00 21.62 27 GLU B C 1
ATOM 2951 O O . GLU B 1 27 ? 33.104 4.160 311.724 1.00 21.15 27 GLU B O 1
ATOM 2957 N N . GLY B 1 28 ? 33.641 3.519 309.638 1.00 20.40 28 GLY B N 1
ATOM 2958 C CA . GLY B 1 28 ? 32.604 4.325 309.019 1.00 20.30 28 GLY B CA 1
ATOM 2959 C C . GLY B 1 28 ? 33.135 5.520 308.253 1.00 18.95 28 GLY B C 1
ATOM 2960 O O . GLY B 1 28 ? 32.399 6.164 307.508 1.00 20.57 28 GLY B O 1
ATOM 2961 N N . GLY B 1 29 ? 34.416 5.817 308.433 1.00 16.53 29 GLY B N 1
ATOM 2962 C CA . GLY B 1 29 ? 35.037 6.934 307.746 1.00 16.16 29 GLY B CA 1
ATOM 2963 C C . GLY B 1 29 ? 35.350 6.621 306.296 1.00 15.52 29 GLY B C 1
ATOM 2964 O O . GLY B 1 29 ? 35.261 5.472 305.862 1.00 15.03 29 GLY B O 1
ATOM 2965 N N . VAL B 1 30 ? 35.710 7.651 305.536 1.00 15.30 30 VAL B N 1
ATOM 2966 C CA . VAL B 1 30 ? 36.038 7.476 304.126 1.00 17.13 30 VAL B CA 1
ATOM 2967 C C . VAL B 1 30 ? 37.284 8.266 303.747 1.00 20.37 30 VAL B C 1
ATOM 2968 O O . VAL B 1 30 ? 37.415 9.441 304.090 1.00 21.65 30 VAL B O 1
ATOM 2972 N N . ILE B 1 31 ? 38.201 7.612 303.043 1.00 13.39 31 ILE B N 1
ATOM 2973 C CA . ILE B 1 31 ? 39.311 8.309 302.418 1.00 13.09 31 ILE B CA 1
ATOM 2974 C C . ILE B 1 31 ? 39.104 8.279 300.908 1.00 15.14 31 ILE B C 1
ATOM 2975 O O . ILE B 1 31 ? 39.360 7.264 300.260 1.00 13.11 31 ILE B O 1
ATOM 2980 N N . GLU B 1 32 ? 38.622 9.393 300.362 1.00 17.36 32 GLU B N 1
ATOM 2981 C CA . GLU B 1 32 ? 38.261 9.482 298.947 1.00 21.77 32 GLU B CA 1
ATOM 2982 C C . GLU B 1 32 ? 39.430 9.203 298.017 1.00 22.59 32 GLU B C 1
ATOM 2983 O O . GLU B 1 32 ? 39.276 8.517 297.006 1.00 21.40 32 GLU B O 1
ATOM 2989 N N . ASP B 1 33 ? 40.592 9.748 298.356 1.00 20.20 33 ASP B N 1
ATOM 2990 C CA . ASP B 1 33 ? 41.809 9.475 297.608 1.00 20.70 33 ASP B CA 1
ATOM 2991 C C . ASP B 1 33 ? 42.823 8.810 298.527 1.00 16.49 33 ASP B C 1
ATOM 2992 O O . ASP B 1 33 ? 43.645 9.479 299.149 1.00 17.13 33 ASP B O 1
ATOM 2997 N N . CYS B 1 34 ? 42.748 7.488 298.620 1.00 14.19 34 CYS B N 1
ATOM 2998 C CA . CYS B 1 34 ? 43.661 6.743 299.470 1.00 14.69 34 CYS B CA 1
ATOM 2999 C C . CYS B 1 34 ? 44.918 6.351 298.705 1.00 14.51 34 CYS B C 1
ATOM 3000 O O . CYS B 1 34 ? 44.914 5.402 297.921 1.00 14.47 34 CYS B O 1
ATOM 3003 N N . TRP B 1 35 ? 45.997 7.089 298.930 1.00 13.93 35 TRP B N 1
ATOM 3004 C CA . TRP B 1 35 ? 47.256 6.774 298.273 1.00 15.05 35 TRP B CA 1
ATOM 3005 C C . TRP B 1 35 ? 48.278 6.245 299.270 1.00 12.70 35 TRP B C 1
ATOM 3006 O O . TRP B 1 35 ? 48.336 6.692 300.419 1.00 12.09 35 TRP B O 1
ATOM 3017 N N . LEU B 1 36 ? 49.066 5.271 298.829 1.00 9.03 36 LEU B N 1
ATOM 3018 C CA . LEU B 1 36 ? 50.003 4.599 299.719 1.00 11.08 36 LEU B CA 1
ATOM 3019 C C . LEU B 1 36 ? 51.440 4.765 299.252 1.00 12.12 36 LEU B C 1
ATOM 3020 O O . LEU B 1 36 ? 51.727 4.761 298.053 1.00 14.53 36 LEU B O 1
ATOM 3025 N N . ALA B 1 37 ? 52.346 4.891 300.214 1.00 9.79 37 ALA B N 1
ATOM 3026 C CA . ALA B 1 37 ? 53.766 4.969 299.919 1.00 9.77 37 ALA B CA 1
ATOM 3027 C C . ALA B 1 37 ? 54.378 3.584 300.057 1.00 9.34 37 ALA B C 1
ATOM 3028 O O . ALA B 1 37 ? 54.183 2.908 301.066 1.00 12.09 37 ALA B O 1
ATOM 3030 N N . TYR B 1 38 ? 55.116 3.156 299.042 1.00 10.37 38 TYR B N 1
ATOM 3031 C CA . TYR B 1 38 ? 55.723 1.836 299.084 1.00 9.42 38 TYR B CA 1
ATOM 3032 C C . TYR B 1 38 ? 57.142 1.845 298.532 1.00 7.32 38 TYR B C 1
ATOM 3033 O O . TYR B 1 38 ? 57.491 2.658 297.678 1.00 9.20 38 TYR B O 1
ATOM 3042 N N . ALA B 1 39 ? 57.959 0.924 299.026 1.00 10.26 39 ALA B N 1
ATOM 3043 C CA . ALA B 1 39 ? 59.335 0.810 298.566 1.00 9.16 39 ALA B CA 1
ATOM 3044 C C . ALA B 1 39 ? 59.649 -0.631 298.211 1.00 9.03 39 ALA B C 1
ATOM 3045 O O . ALA B 1 39 ? 59.185 -1.558 298.873 1.00 9.57 39 ALA B O 1
ATOM 3047 N N . THR B 1 40 ? 60.428 -0.824 297.152 1.00 10.25 40 THR B N 1
ATOM 3048 C CA . THR B 1 40 ? 60.714 -2.175 296.691 1.00 8.68 40 THR B CA 1
ATOM 3049 C C . THR B 1 40 ? 62.192 -2.434 296.456 1.00 11.32 40 THR B C 1
ATOM 3050 O O . THR B 1 40 ? 62.989 -1.514 296.252 1.00 9.35 40 THR B O 1
ATOM 3054 N N . ALA B 1 41 ? 62.535 -3.715 296.487 1.00 10.57 41 ALA B N 1
ATOM 3055 C CA . ALA B 1 41 ? 63.844 -4.195 296.088 1.00 9.96 41 ALA B CA 1
ATOM 3056 C C . ALA B 1 41 ? 63.620 -5.520 295.386 1.00 9.80 41 ALA B C 1
ATOM 3057 O O . ALA B 1 41 ? 62.718 -6.277 295.753 1.00 13.61 41 ALA B O 1
ATOM 3059 N N . GLY B 1 42 ? 64.411 -5.794 294.358 1.00 8.49 42 GLY B N 1
ATOM 3060 C CA . GLY B 1 42 ? 64.261 -7.037 293.630 1.00 8.70 42 GLY B CA 1
ATOM 3061 C C . GLY B 1 42 ? 63.273 -6.925 292.482 1.00 10.87 42 GLY B C 1
ATOM 3062 O O . GLY B 1 42 ? 62.771 -5.844 292.173 1.00 9.96 42 GLY B O 1
ATOM 3063 N N . THR B 1 43 ? 62.987 -8.057 291.851 1.00 10.25 43 THR B N 1
ATOM 3064 C CA . THR B 1 43 ? 62.175 -8.072 290.643 1.00 9.60 43 THR B CA 1
ATOM 3065 C C . THR B 1 43 ? 61.100 -9.148 290.698 1.00 9.50 43 THR B C 1
ATOM 3066 O O . THR B 1 43 ? 61.393 -10.309 290.977 1.00 11.76 43 THR B O 1
ATOM 3070 N N . LEU B 1 44 ? 59.856 -8.762 290.435 1.00 9.49 44 LEU B N 1
ATOM 3071 C CA . LEU B 1 44 ? 58.763 -9.725 290.378 1.00 16.30 44 LEU B CA 1
ATOM 3072 C C . LEU B 1 44 ? 58.930 -10.614 289.153 1.00 17.44 44 LEU B C 1
ATOM 3073 O O . LEU B 1 44 ? 59.114 -10.111 288.043 1.00 17.55 44 LEU B O 1
ATOM 3078 N N . ASN B 1 45 ? 58.886 -11.929 289.345 1.00 10.36 45 ASN B N 1
ATOM 3079 C CA . ASN B 1 45 ? 59.063 -12.834 288.211 1.00 11.10 45 ASN B CA 1
ATOM 3080 C C . ASN B 1 45 ? 57.792 -12.929 287.372 1.00 16.23 45 ASN B C 1
ATOM 3081 O O . ASN B 1 45 ? 56.800 -12.259 287.662 1.00 14.69 45 ASN B O 1
ATOM 3086 N N . GLU B 1 46 ? 57.825 -13.773 286.346 1.00 15.49 46 GLU B N 1
ATOM 3087 C CA . GLU B 1 46 ? 56.743 -13.836 285.371 1.00 18.65 46 GLU B CA 1
ATOM 3088 C C . GLU B 1 46 ? 55.414 -14.292 285.966 1.00 12.82 46 GLU B C 1
ATOM 3089 O O . GLU B 1 46 ? 54.372 -13.720 285.655 1.00 16.03 46 GLU B O 1
ATOM 3095 N N . ASP B 1 47 ? 55.442 -15.295 286.839 1.00 12.61 47 ASP B N 1
ATOM 3096 C CA . ASP B 1 47 ? 54.189 -15.803 287.401 1.00 29.96 47 ASP B CA 1
ATOM 3097 C C . ASP B 1 47 ? 53.829 -15.084 288.696 1.00 19.68 47 ASP B C 1
ATOM 3098 O O . ASP B 1 47 ? 52.852 -15.441 289.351 1.00 14.40 47 ASP B O 1
ATOM 3103 N N . LYS B 1 48 ? 54.611 -14.058 289.035 1.00 15.33 48 LYS B N 1
ATOM 3104 C CA . LYS B 1 48 ? 54.382 -13.232 290.226 1.00 12.85 48 LYS B CA 1
ATOM 3105 C C . LYS B 1 48 ? 54.343 -14.060 291.509 1.00 12.64 48 LYS B C 1
ATOM 3106 O O . LYS B 1 48 ? 53.484 -13.857 292.369 1.00 11.38 48 LYS B O 1
ATOM 3112 N N . SER B 1 49 ? 55.286 -14.989 291.635 1.00 12.22 49 SER B N 1
ATOM 3113 C CA . SER B 1 49 ? 55.265 -15.943 292.742 1.00 10.10 49 SER B CA 1
ATOM 3114 C C . SER B 1 49 ? 56.358 -15.708 293.778 1.00 11.76 49 SER B C 1
ATOM 3115 O O . SER B 1 49 ? 56.482 -16.479 294.726 1.00 11.83 49 SER B O 1
ATOM 3118 N N . ASN B 1 50 ? 57.144 -14.650 293.605 1.00 12.24 50 ASN B N 1
ATOM 3119 C CA . ASN B 1 50 ? 58.252 -14.380 294.520 1.00 13.06 50 ASN B CA 1
ATOM 3120 C C . ASN B 1 50 ? 58.089 -13.069 295.276 1.00 10.72 50 ASN B C 1
ATOM 3121 O O . ASN B 1 50 ? 59.074 -12.416 295.608 1.00 12.58 50 ASN B O 1
ATOM 3126 N N . ALA B 1 51 ? 56.844 -12.679 295.535 1.00 8.08 51 ALA B N 1
ATOM 3127 C CA . ALA B 1 51 ? 56.567 -11.429 296.235 1.00 11.81 51 ALA B CA 1
ATOM 3128 C C . ALA B 1 51 ? 56.513 -11.604 297.753 1.00 9.91 51 ALA B C 1
ATOM 3129 O O . ALA B 1 51 ? 55.843 -12.499 298.260 1.00 13.75 51 ALA B O 1
ATOM 3131 N N . ILE B 1 52 ? 57.227 -10.740 298.468 1.00 9.85 52 ILE B N 1
ATOM 3132 C CA . ILE B 1 52 ? 57.184 -10.713 299.930 1.00 6.56 52 ILE B CA 1
ATOM 3133 C C . ILE B 1 52 ? 56.753 -9.334 300.415 1.00 7.43 52 ILE B C 1
ATOM 3134 O O . ILE B 1 52 ? 57.370 -8.324 300.077 1.00 10.69 52 ILE B O 1
ATOM 3139 N N . LEU B 1 53 ? 55.686 -9.297 301.205 1.00 6.21 53 LEU B N 1
ATOM 3140 C CA . LEU B 1 53 ? 55.140 -8.036 301.688 1.00 6.29 53 LEU B CA 1
ATOM 3141 C C . LEU B 1 53 ? 55.619 -7.722 303.099 1.00 5.82 53 LEU B C 1
ATOM 3142 O O . LEU B 1 53 ? 55.608 -8.595 303.963 1.00 6.74 53 LEU B O 1
ATOM 3147 N N . ILE B 1 54 ? 56.022 -6.473 303.328 1.00 5.64 54 ILE B N 1
ATOM 3148 C CA . ILE B 1 54 ? 56.475 -6.042 304.646 1.00 5.48 54 ILE B CA 1
ATOM 3149 C C . ILE B 1 54 ? 55.684 -4.832 305.147 1.00 6.77 54 ILE B C 1
ATOM 3150 O O . ILE B 1 54 ? 55.977 -3.693 304.782 1.00 11.46 54 ILE B O 1
ATOM 3155 N N . PRO B 1 55 ? 54.675 -5.079 305.993 1.00 6.75 55 PRO B N 1
ATOM 3156 C CA . PRO B 1 55 ? 53.965 -3.970 306.635 1.00 10.23 55 PRO B CA 1
ATOM 3157 C C . PRO B 1 55 ? 54.891 -3.223 307.587 1.00 10.32 55 PRO B C 1
ATOM 3158 O O . PRO B 1 55 ? 55.856 -3.805 308.084 1.00 13.35 55 PRO B O 1
ATOM 3162 N N . THR B 1 56 ? 54.603 -1.949 307.827 1.00 9.85 56 THR B N 1
ATOM 3163 C CA . THR B 1 56 ? 55.468 -1.110 308.648 1.00 8.31 56 THR B CA 1
ATOM 3164 C C . THR B 1 56 ? 54.947 -0.999 310.077 1.00 5.74 56 THR B C 1
ATOM 3165 O O . THR B 1 56 ? 53.772 -1.242 310.334 1.00 5.84 56 THR B O 1
ATOM 3169 N N . TRP B 1 57 ? 55.822 -0.628 311.007 1.00 5.81 57 TRP B N 1
ATOM 3170 C CA . TRP B 1 57 ? 55.418 -0.547 312.406 1.00 6.61 57 TRP B CA 1
ATOM 3171 C C . TRP B 1 57 ? 55.181 0.890 312.864 1.00 7.50 57 TRP B C 1
ATOM 3172 O O . TRP B 1 57 ? 55.486 1.842 312.144 1.00 8.45 57 TRP B O 1
ATOM 3183 N N . TYR B 1 58 ? 54.647 1.026 314.076 1.00 7.28 58 TYR B N 1
ATOM 3184 C CA . TYR B 1 58 ? 54.377 2.327 314.689 1.00 8.72 58 TYR B CA 1
ATOM 3185 C C . TYR B 1 58 ? 55.605 3.231 314.721 1.00 7.31 58 TYR B C 1
ATOM 3186 O O . TYR B 1 58 ? 56.681 2.808 315.146 1.00 7.77 58 TYR B O 1
ATOM 3195 N N . SER B 1 59 ? 55.415 4.471 314.269 1.00 7.28 59 SER B N 1
ATOM 3196 C CA . SER B 1 59 ? 56.449 5.515 314.217 1.00 10.01 59 SER B CA 1
ATOM 3197 C C . SER B 1 59 ? 57.531 5.221 313.183 1.00 8.95 59 SER B C 1
ATOM 3198 O O . SER B 1 59 ? 58.479 5.991 313.033 1.00 10.35 59 SER B O 1
ATOM 3201 N N . GLY B 1 60 ? 57.379 4.113 312.468 1.00 9.01 60 GLY B N 1
ATOM 3202 C CA . GLY B 1 60 ? 58.380 3.680 311.514 1.00 6.75 60 GLY B CA 1
ATOM 3203 C C . GLY B 1 60 ? 57.907 3.684 310.074 1.00 11.53 60 GLY B C 1
ATOM 3204 O O . GLY B 1 60 ? 56.761 4.021 309.770 1.00 9.08 60 GLY B O 1
ATOM 3205 N N . THR B 1 61 ? 58.816 3.319 309.180 1.00 9.48 61 THR B N 1
ATOM 3206 C CA . THR B 1 61 ? 58.523 3.252 307.756 1.00 6.49 61 THR B CA 1
ATOM 3207 C C . THR B 1 61 ? 59.160 1.998 307.171 1.00 6.70 61 THR B C 1
ATOM 3208 O O . THR B 1 61 ? 59.387 1.014 307.876 1.00 8.63 61 THR B O 1
ATOM 3212 N N . HIS B 1 62 ? 59.457 2.040 305.881 1.00 6.33 62 HIS B N 1
ATOM 3213 C CA . HIS B 1 62 ? 60.174 0.960 305.222 1.00 6.20 62 HIS B CA 1
ATOM 3214 C C . HIS B 1 62 ? 61.674 1.027 305.517 1.00 9.39 62 HIS B C 1
ATOM 3215 O O . HIS B 1 62 ? 62.415 0.089 305.220 1.00 10.25 62 HIS B O 1
ATOM 3222 N N . GLN B 1 63 ? 62.110 2.142 306.098 1.00 9.00 63 GLN B N 1
ATOM 3223 C CA . GLN B 1 63 ? 63.536 2.456 306.217 1.00 9.10 63 GLN B CA 1
ATOM 3224 C C . GLN B 1 63 ? 64.356 1.395 306.955 1.00 8.56 63 GLN B C 1
ATOM 3225 O O . GLN B 1 63 ? 65.370 0.919 306.437 1.00 7.56 63 GLN B O 1
ATOM 3231 N N . THR B 1 64 ? 63.925 1.032 308.159 1.00 10.04 64 THR B N 1
ATOM 3232 C CA . THR B 1 64 ? 64.671 0.083 308.982 1.00 6.76 64 THR B CA 1
ATOM 3233 C C . THR B 1 64 ? 64.753 -1.285 308.300 1.00 6.86 64 THR B C 1
ATOM 3234 O O . THR B 1 64 ? 65.756 -1.988 308.417 1.00 7.42 64 THR B O 1
ATOM 3238 N N . TRP B 1 65 ? 63.702 -1.655 307.574 1.00 6.23 65 TRP B N 1
ATOM 3239 C CA . TRP B 1 65 ? 63.684 -2.941 306.888 1.00 7.22 65 TRP B CA 1
ATOM 3240 C C . TRP B 1 65 ? 64.726 -2.995 305.776 1.00 8.37 65 TRP B C 1
ATOM 3241 O O . TRP B 1 65 ? 65.459 -3.972 305.661 1.00 11.25 65 TRP B O 1
ATOM 3252 N N . PHE B 1 66 ? 64.803 -1.944 304.968 1.00 8.90 66 PHE B N 1
ATOM 3253 C CA . PHE B 1 66 ? 65.749 -1.928 303.860 1.00 13.11 66 PHE B CA 1
ATOM 3254 C C . PHE B 1 66 ? 67.189 -1.734 304.345 1.00 12.88 66 PHE B C 1
ATOM 3255 O O . PHE B 1 66 ? 68.133 -2.178 303.692 1.00 12.80 66 PHE B O 1
ATOM 3263 N N . GLN B 1 67 ? 67.357 -1.096 305.500 1.00 12.01 67 GLN B N 1
ATOM 3264 C CA . GLN B 1 67 ? 68.691 -0.859 306.041 1.00 17.06 67 GLN B CA 1
ATOM 3265 C C . GLN B 1 67 ? 69.236 -2.057 306.815 1.00 18.05 67 GLN B C 1
ATOM 3266 O O . GLN B 1 67 ? 70.405 -2.412 306.673 1.00 18.08 67 GLN B O 1
ATOM 3272 N N . GLN B 1 68 ? 68.388 -2.696 307.613 1.00 7.47 68 GLN B N 1
ATOM 3273 C CA . GLN B 1 68 ? 68.868 -3.725 308.532 1.00 7.53 68 GLN B CA 1
ATOM 3274 C C . GLN B 1 68 ? 68.494 -5.151 308.139 1.00 7.30 68 GLN B C 1
ATOM 3275 O O . GLN B 1 68 ? 69.240 -6.091 308.418 1.00 7.52 68 GLN B O 1
ATOM 3281 N N . TYR B 1 69 ? 67.337 -5.320 307.505 1.00 7.33 69 TYR B N 1
ATOM 3282 C CA . TYR B 1 69 ? 66.799 -6.658 307.280 1.00 7.28 69 TYR B CA 1
ATOM 3283 C C . TYR B 1 69 ? 67.002 -7.184 305.859 1.00 8.59 69 TYR B C 1
ATOM 3284 O O . TYR B 1 69 ? 67.038 -8.396 305.649 1.00 9.10 69 TYR B O 1
ATOM 3293 N N . ILE B 1 70 ? 67.133 -6.280 304.893 1.00 11.41 70 ILE B N 1
ATOM 3294 C CA . ILE B 1 70 ? 67.120 -6.663 303.482 1.00 11.46 70 ILE B CA 1
ATOM 3295 C C . ILE B 1 70 ? 68.501 -6.569 302.828 1.00 12.13 70 ILE B C 1
ATOM 3296 O O . ILE B 1 70 ? 69.200 -5.564 302.960 1.00 12.12 70 ILE B O 1
ATOM 3301 N N . GLY B 1 71 ? 68.871 -7.618 302.099 1.00 7.80 71 GLY B N 1
ATOM 3302 C CA . GLY B 1 71 ? 70.150 -7.671 301.411 1.00 8.68 71 GLY B CA 1
ATOM 3303 C C . GLY B 1 71 ? 70.439 -9.076 300.919 1.00 9.38 71 GLY B C 1
ATOM 3304 O O . GLY B 1 71 ? 69.767 -10.027 301.320 1.00 9.96 71 GLY B O 1
ATOM 3305 N N . THR B 1 72 ? 71.438 -9.213 300.052 1.00 11.37 72 THR B N 1
ATOM 3306 C CA . THR B 1 72 ? 71.759 -10.517 299.479 1.00 10.32 72 THR B CA 1
ATOM 3307 C C . THR B 1 72 ? 72.419 -11.446 300.495 1.00 11.45 72 THR B C 1
ATOM 3308 O O . THR B 1 72 ? 72.554 -12.646 300.252 1.00 13.26 72 THR B O 1
ATOM 3312 N N . ASP B 1 73 ? 72.814 -10.892 301.637 1.00 10.42 73 ASP B N 1
ATOM 3313 C CA . ASP B 1 73 ? 73.389 -11.691 302.713 1.00 11.62 73 ASP B CA 1
ATOM 3314 C C . ASP B 1 73 ? 72.331 -12.036 303.758 1.00 12.21 73 ASP B C 1
ATOM 3315 O O . ASP B 1 73 ? 72.636 -12.639 304.788 1.00 16.73 73 ASP B O 1
ATOM 3320 N N . HIS B 1 74 ? 71.087 -11.649 303.493 1.00 9.84 74 HIS B N 1
ATOM 3321 C CA . HIS B 1 74 ? 70.004 -11.899 304.436 1.00 10.41 74 HIS B CA 1
ATOM 3322 C C . HIS B 1 74 ? 68.982 -12.876 303.860 1.00 11.86 74 HIS B C 1
ATOM 3323 O O . HIS B 1 74 ? 69.054 -13.240 302.686 1.00 12.64 74 HIS B O 1
ATOM 3330 N N . ALA B 1 75 ? 68.039 -13.304 304.693 1.00 11.11 75 ALA B N 1
ATOM 3331 C CA . ALA B 1 75 ? 66.945 -14.153 304.234 1.00 12.68 75 ALA B CA 1
ATOM 3332 C C . ALA B 1 75 ? 66.070 -13.381 303.262 1.00 10.72 75 ALA B C 1
ATOM 3333 O O . ALA B 1 75 ? 65.648 -13.904 302.228 1.00 8.55 75 ALA B O 1
ATOM 3335 N N . LEU B 1 76 ? 65.796 -12.129 303.610 1.00 9.33 76 LEU B N 1
ATOM 3336 C CA . LEU B 1 76 ? 65.085 -11.222 302.718 1.00 9.75 76 LEU B CA 1
ATOM 3337 C C . LEU B 1 76 ? 66.028 -10.771 301.607 1.00 10.66 76 LEU B C 1
ATOM 3338 O O . LEU B 1 76 ? 66.559 -9.658 301.637 1.00 9.43 76 LEU B O 1
ATOM 3343 N N . ASP B 1 77 ? 66.224 -11.664 300.637 1.00 8.63 77 ASP B N 1
ATOM 3344 C CA . ASP B 1 77 ? 67.212 -11.529 299.570 1.00 13.25 77 ASP B CA 1
ATOM 3345 C C . ASP B 1 77 ? 66.573 -10.947 298.314 1.00 9.82 77 ASP B C 1
ATOM 3346 O O . ASP B 1 77 ? 65.782 -11.616 297.657 1.00 10.73 77 ASP B O 1
ATOM 3351 N N . PRO B 1 78 ? 66.941 -9.708 297.959 1.00 10.98 78 PRO B N 1
ATOM 3352 C CA . PRO B 1 78 ? 66.349 -9.070 296.780 1.00 9.67 78 PRO B CA 1
ATOM 3353 C C . PRO B 1 78 ? 66.773 -9.727 295.462 1.00 9.36 78 PRO B C 1
ATOM 3354 O O . PRO B 1 78 ? 66.190 -9.417 294.428 1.00 9.32 78 PRO B O 1
ATOM 3358 N N . SER B 1 79 ? 67.744 -10.636 295.498 1.00 9.16 79 SER B N 1
ATOM 3359 C CA . SER B 1 79 ? 68.137 -11.348 294.284 1.00 11.77 79 SER B CA 1
ATOM 3360 C C . SER B 1 79 ? 67.252 -12.570 294.087 1.00 12.30 79 SER B C 1
ATOM 3361 O O . SER B 1 79 ? 67.303 -13.224 293.046 1.00 15.77 79 SER B O 1
ATOM 3364 N N . LYS B 1 80 ? 66.427 -12.860 295.089 1.00 12.23 80 LYS B N 1
ATOM 3365 C CA . LYS B 1 80 ? 65.524 -14.006 295.046 1.00 12.34 80 LYS B CA 1
ATOM 3366 C C . LYS B 1 80 ? 64.068 -13.560 295.049 1.00 10.93 80 LYS B C 1
ATOM 3367 O O . LYS B 1 80 ? 63.213 -14.202 294.442 1.00 10.42 80 LYS B O 1
ATOM 3373 N N . TYR B 1 81 ? 63.784 -12.477 295.764 1.00 11.36 81 TYR B N 1
ATOM 3374 C CA . TYR B 1 81 ? 62.403 -12.062 295.972 1.00 10.42 81 TYR B CA 1
ATOM 3375 C C . TYR B 1 81 ? 62.136 -10.626 295.558 1.00 10.91 81 TYR B C 1
ATOM 3376 O O . TYR B 1 81 ? 63.021 -9.768 295.616 1.00 10.30 81 TYR B O 1
ATOM 3385 N N . PHE B 1 82 ? 60.897 -10.381 295.143 1.00 11.94 82 PHE B N 1
ATOM 3386 C CA . PHE B 1 82 ? 60.391 -9.029 294.986 1.00 12.44 82 PHE B CA 1
ATOM 3387 C C . PHE B 1 82 ? 59.867 -8.589 296.343 1.00 11.64 82 PHE B C 1
ATOM 3388 O O . PHE B 1 82 ? 58.778 -8.983 296.759 1.00 9.41 82 PHE B O 1
ATOM 3396 N N . ILE B 1 83 ? 60.668 -7.794 297.040 1.00 8.17 83 ILE B N 1
ATOM 3397 C CA . ILE B 1 83 ? 60.346 -7.385 298.396 1.00 9.21 83 ILE B CA 1
ATOM 3398 C C . ILE B 1 83 ? 59.712 -6.005 298.373 1.00 7.80 83 ILE B C 1
ATOM 3399 O O . ILE B 1 83 ? 60.316 -5.046 297.899 1.00 10.77 83 ILE B O 1
ATOM 3404 N N . ILE B 1 84 ? 58.493 -5.905 298.882 1.00 7.67 84 ILE B N 1
ATOM 3405 C CA . ILE B 1 84 ? 57.797 -4.631 298.873 1.00 9.85 84 ILE B CA 1
ATOM 3406 C C . ILE B 1 84 ? 57.260 -4.311 300.260 1.00 7.39 84 ILE B C 1
ATOM 3407 O O . ILE B 1 84 ? 56.564 -5.113 300.880 1.00 10.15 84 ILE B O 1
ATOM 3412 N N . SER B 1 85 ? 57.621 -3.132 300.748 1.00 7.32 85 SER B N 1
ATOM 3413 C CA . SER B 1 85 ? 57.112 -2.639 302.012 1.00 7.07 85 SER B CA 1
ATOM 3414 C C . SER B 1 85 ? 56.089 -1.555 301.737 1.00 7.45 85 SER B C 1
ATOM 3415 O O . SER B 1 85 ? 56.377 -0.585 301.038 1.00 9.01 85 SER B O 1
ATOM 3418 N N . ILE B 1 86 ? 54.889 -1.728 302.279 1.00 7.16 86 ILE B N 1
ATOM 3419 C CA . ILE B 1 86 ? 53.827 -0.754 302.096 1.00 9.24 86 ILE B CA 1
ATOM 3420 C C . ILE B 1 86 ? 53.593 -0.033 303.413 1.00 9.61 86 ILE B C 1
ATOM 3421 O O . ILE B 1 86 ? 53.334 -0.664 304.439 1.00 9.52 86 ILE B O 1
ATOM 3426 N N . ASN B 1 87 ? 53.728 1.288 303.384 1.00 7.25 87 ASN B N 1
ATOM 3427 C CA . ASN B 1 87 ? 53.597 2.099 304.584 1.00 11.11 87 ASN B CA 1
ATOM 3428 C C . ASN B 1 87 ? 52.156 2.185 305.071 1.00 13.18 87 ASN B C 1
ATOM 3429 O O . ASN B 1 87 ? 51.230 2.334 304.269 1.00 15.29 87 ASN B O 1
ATOM 3434 N N . GLN B 1 88 ? 51.980 2.086 306.386 1.00 6.90 88 GLN B N 1
ATOM 3435 C CA . GLN B 1 88 ? 50.672 2.239 307.017 1.00 7.40 88 GLN B CA 1
ATOM 3436 C C . GLN B 1 88 ? 49.972 3.510 306.580 1.00 8.20 88 GLN B C 1
ATOM 3437 O O . GLN B 1 88 ? 50.603 4.557 306.434 1.00 9.56 88 GLN B O 1
ATOM 3443 N N . ILE B 1 89 ? 48.663 3.412 306.374 1.00 9.80 89 ILE B N 1
ATOM 3444 C CA . ILE B 1 89 ? 47.840 4.596 306.233 1.00 7.79 89 ILE B CA 1
ATOM 3445 C C . ILE B 1 89 ? 48.044 5.463 307.468 1.00 7.66 89 ILE B C 1
ATOM 3446 O O . ILE B 1 89 ? 48.035 4.959 308.592 1.00 11.27 89 ILE B O 1
ATOM 3451 N N . GLY B 1 90 ? 48.277 6.753 307.257 1.00 7.88 90 GLY B N 1
ATOM 3452 C CA . GLY B 1 90 ? 48.434 7.682 308.360 1.00 11.26 90 GLY B CA 1
ATOM 3453 C C . GLY B 1 90 ? 49.825 7.738 308.972 1.00 10.34 90 GLY B C 1
ATOM 3454 O O . GLY B 1 90 ? 50.030 8.445 309.957 1.00 9.32 90 GLY B O 1
ATOM 3455 N N . ASN B 1 91 ? 50.782 7.006 308.404 1.00 7.40 91 ASN B N 1
ATOM 3456 C CA . ASN B 1 91 ? 52.108 6.900 309.023 1.00 7.15 91 ASN B CA 1
ATOM 3457 C C . ASN B 1 91 ? 53.064 8.025 308.623 1.00 7.34 91 ASN B C 1
ATOM 3458 O O . ASN B 1 91 ? 54.239 8.014 308.991 1.00 8.13 91 ASN B O 1
ATOM 3463 N N . GLY B 1 92 ? 52.567 9.000 307.871 1.00 9.24 92 GLY B N 1
ATOM 3464 C CA . GLY B 1 92 ? 53.401 10.124 307.489 1.00 7.96 92 GLY B CA 1
ATOM 3465 C C . GLY B 1 92 ? 53.950 10.055 306.076 1.00 8.19 92 GLY B C 1
ATOM 3466 O O . GLY B 1 92 ? 54.269 11.086 305.489 1.00 9.85 92 GLY B O 1
ATOM 3467 N N . LEU B 1 93 ? 54.095 8.845 305.542 1.00 8.01 93 LEU B N 1
ATOM 3468 C CA . LEU B 1 93 ? 54.535 8.665 304.157 1.00 8.24 93 LEU B CA 1
ATOM 3469 C C . LEU B 1 93 ? 53.349 8.391 303.233 1.00 11.13 93 LEU B C 1
ATOM 3470 O O . LEU B 1 93 ? 53.224 8.998 302.165 1.00 9.95 93 LEU B O 1
ATOM 3475 N N . SER B 1 94 ? 52.482 7.471 303.646 1.00 8.26 94 SER B N 1
ATOM 3476 C CA . SER B 1 94 ? 51.214 7.261 302.960 1.00 8.96 94 SER B CA 1
ATOM 3477 C C . SER B 1 94 ? 50.288 8.413 303.326 1.00 9.79 94 SER B C 1
ATOM 3478 O O . SER B 1 94 ? 50.655 9.265 304.139 1.00 8.72 94 SER B O 1
ATOM 3481 N N . VAL B 1 95 ? 49.096 8.446 302.736 1.00 9.81 95 VAL B N 1
ATOM 3482 C CA . VAL B 1 95 ? 48.153 9.526 303.015 1.00 9.41 95 VAL B CA 1
ATOM 3483 C C . VAL B 1 95 ? 47.911 9.602 304.526 1.00 9.68 95 VAL B C 1
ATOM 3484 O O . VAL B 1 95 ? 47.631 8.598 305.176 1.00 8.86 95 VAL B O 1
ATOM 3488 N N . SER B 1 96 ? 48.071 10.799 305.081 1.00 10.68 96 SER B N 1
ATOM 3489 C CA . SER B 1 96 ? 48.146 10.977 306.527 1.00 8.94 96 SER B CA 1
ATOM 3490 C C . SER B 1 96 ? 47.485 12.287 306.948 1.00 9.30 96 SER B C 1
ATOM 3491 O O . SER B 1 96 ? 47.217 13.131 306.102 1.00 10.09 96 SER B O 1
ATOM 3494 N N . PRO B 1 97 ? 47.210 12.457 308.256 1.00 9.13 97 PRO B N 1
ATOM 3495 C CA . PRO B 1 97 ? 46.608 13.710 308.735 1.00 9.48 97 PRO B CA 1
ATOM 3496 C C . PRO B 1 97 ? 47.329 14.982 308.279 1.00 10.35 97 PRO B C 1
ATOM 3497 O O . PRO B 1 97 ? 46.667 15.975 307.965 1.00 10.31 97 PRO B O 1
ATOM 3501 N N . ALA B 1 98 ? 48.658 14.951 308.226 1.00 11.26 98 ALA B N 1
ATOM 3502 C CA . ALA B 1 98 ? 49.425 16.168 307.973 1.00 11.88 98 ALA B CA 1
ATOM 3503 C C . ALA B 1 98 ? 49.886 16.330 306.518 1.00 12.44 98 ALA B C 1
ATOM 3504 O O . ALA B 1 98 ? 50.542 17.320 306.190 1.00 14.67 98 ALA B O 1
ATOM 3506 N N . ASN B 1 99 ? 49.562 15.376 305.647 1.00 11.26 99 ASN B N 1
ATOM 3507 C CA . ASN B 1 99 ? 49.956 15.510 304.240 1.00 13.56 99 ASN B CA 1
ATOM 3508 C C . ASN B 1 99 ? 48.811 15.446 303.227 1.00 14.21 99 ASN B C 1
ATOM 3509 O O . ASN B 1 99 ? 49.028 15.660 302.033 1.00 14.63 99 ASN B O 1
ATOM 3514 N N . THR B 1 100 ? 47.597 15.166 303.690 1.00 10.91 100 THR B N 1
ATOM 3515 C CA . THR B 1 100 ? 46.466 15.051 302.772 1.00 15.47 100 THR B CA 1
ATOM 3516 C C . THR B 1 100 ? 45.986 16.428 302.312 1.00 16.33 100 THR B C 1
ATOM 3517 O O . THR B 1 100 ? 45.947 17.380 303.093 1.00 17.89 100 THR B O 1
ATOM 3521 N N . ALA B 1 101 ? 45.623 16.527 301.036 1.00 15.19 101 ALA B N 1
ATOM 3522 C CA . ALA B 1 101 ? 45.127 17.780 300.477 1.00 16.57 101 ALA B CA 1
ATOM 3523 C C . ALA B 1 101 ? 43.619 17.877 300.658 1.00 19.05 101 ALA B C 1
ATOM 3524 O O . ALA B 1 101 ? 43.006 18.900 300.351 1.00 19.70 101 ALA B O 1
ATOM 3526 N N . ASP B 1 102 ? 43.029 16.799 301.161 1.00 19.46 102 ASP B N 1
ATOM 3527 C CA . ASP B 1 102 ? 41.600 16.756 301.433 1.00 20.63 102 ASP B CA 1
ATOM 3528 C C . ASP B 1 102 ? 41.339 17.414 302.783 1.00 17.12 102 ASP B C 1
ATOM 3529 O O . ASP B 1 102 ? 41.620 16.827 303.830 1.00 14.99 102 ASP B O 1
ATOM 3534 N N . ASP B 1 103 ? 40.793 18.627 302.754 1.00 16.75 103 ASP B N 1
ATOM 3535 C CA . ASP B 1 103 ? 40.539 19.382 303.982 1.00 21.34 103 ASP B CA 1
ATOM 3536 C C . ASP B 1 103 ? 39.544 18.691 304.901 1.00 19.90 103 ASP B C 1
ATOM 3537 O O . ASP B 1 103 ? 39.587 18.875 306.116 1.00 19.80 103 ASP B O 1
ATOM 3542 N N . SER B 1 104 ? 38.650 17.899 304.323 1.00 18.60 104 SER B N 1
ATOM 3543 C CA . SER B 1 104 ? 37.599 17.260 305.103 1.00 16.31 104 SER B CA 1
ATOM 3544 C C . SER B 1 104 ? 38.157 16.193 306.034 1.00 12.91 104 SER B C 1
ATOM 3545 O O . SER B 1 104 ? 37.491 15.776 306.978 1.00 17.56 104 SER B O 1
ATOM 3548 N N . ILE B 1 105 ? 39.379 15.748 305.763 1.00 12.46 105 ILE B N 1
ATOM 3549 C CA . ILE B 1 105 ? 40.012 14.728 306.592 1.00 15.40 105 ILE B CA 1
ATOM 3550 C C . ILE B 1 105 ? 41.410 15.150 307.030 1.00 11.40 105 ILE B C 1
ATOM 3551 O O . ILE B 1 105 ? 42.232 14.314 307.407 1.00 10.85 105 ILE B O 1
ATOM 3556 N N . SER B 1 106 ? 41.671 16.451 306.978 1.00 11.76 106 SER B N 1
ATOM 3557 C CA . SER B 1 106 ? 42.974 16.992 307.348 1.00 11.53 106 SER B CA 1
ATOM 3558 C C . SER B 1 106 ? 43.173 17.088 308.862 1.00 11.53 106 SER B C 1
ATOM 3559 O O . SER B 1 106 ? 42.259 17.466 309.598 1.00 12.38 106 SER B O 1
ATOM 3562 N N . MET B 1 107 ? 44.375 16.730 309.305 1.00 10.72 107 MET B N 1
ATOM 3563 C CA . MET B 1 107 ? 44.793 16.892 310.696 1.00 11.29 107 MET B CA 1
ATOM 3564 C C . MET B 1 107 ? 43.832 16.226 311.681 1.00 12.03 107 MET B C 1
ATOM 3565 O O . MET B 1 107 ? 43.705 15.003 311.689 1.00 12.55 107 MET B O 1
ATOM 3570 N N . SER B 1 108 ? 43.162 17.023 312.512 1.00 10.97 108 SER B N 1
ATOM 3571 C CA . SER B 1 108 ? 42.317 16.465 313.568 1.00 12.13 108 SER B CA 1
ATOM 3572 C C . SER B 1 108 ? 41.050 15.820 313.010 1.00 15.27 108 SER B C 1
ATOM 3573 O O . SER B 1 108 ? 40.320 15.141 313.731 1.00 16.00 108 SER B O 1
ATOM 3576 N N . LYS B 1 109 ? 40.804 16.020 311.719 1.00 13.91 109 LYS B N 1
ATOM 3577 C CA . LYS B 1 109 ? 39.641 15.434 311.061 1.00 16.28 109 LYS B CA 1
ATOM 3578 C C . LYS B 1 109 ? 39.920 14.052 310.483 1.00 14.39 109 LYS B C 1
ATOM 3579 O O . LYS B 1 109 ? 39.013 13.392 309.979 1.00 14.86 109 LYS B O 1
ATOM 3585 N N . PHE B 1 110 ? 41.174 13.620 310.541 1.00 14.90 110 PHE B N 1
ATOM 3586 C CA . PHE B 1 110 ? 41.556 12.331 309.974 1.00 14.31 110 PHE B CA 1
ATOM 3587 C C . PHE B 1 110 ? 40.841 11.198 310.708 1.00 14.07 110 PHE B C 1
ATOM 3588 O O . PHE B 1 110 ? 40.872 11.128 311.936 1.00 13.73 110 PHE B O 1
ATOM 3596 N N . PRO B 1 111 ? 40.172 10.316 309.951 1.00 12.33 111 PRO B N 1
ATOM 3597 C CA . PRO B 1 111 ? 39.330 9.253 310.508 1.00 11.86 111 PRO B CA 1
ATOM 3598 C C . PRO B 1 111 ? 40.124 8.148 311.190 1.00 12.68 111 PRO B C 1
ATOM 3599 O O . PRO B 1 111 ? 41.326 8.010 310.960 1.00 8.94 111 PRO B O 1
ATOM 3603 N N . ASN B 1 112 ? 39.441 7.373 312.025 1.00 12.60 112 ASN B N 1
ATOM 3604 C CA . ASN B 1 112 ? 40.037 6.210 312.660 1.00 13.91 112 ASN B CA 1
ATOM 3605 C C . ASN B 1 112 ? 40.271 5.113 311.634 1.00 9.66 112 ASN B C 1
ATOM 3606 O O . ASN B 1 112 ? 39.363 4.748 310.883 1.00 10.40 112 ASN B O 1
ATOM 3611 N N . VAL B 1 113 ? 41.494 4.599 311.593 1.00 8.57 113 VAL B N 1
ATOM 3612 C CA . VAL B 1 113 ? 41.854 3.550 310.646 1.00 8.90 113 VAL B CA 1
ATOM 3613 C C . VAL B 1 113 ? 42.247 2.279 311.394 1.00 9.71 113 VAL B C 1
ATOM 3614 O O . VAL B 1 113 ? 43.041 2.326 312.333 1.00 10.21 113 VAL B O 1
ATOM 3618 N N . ARG B 1 114 ? 41.676 1.149 310.993 1.00 11.17 114 ARG B N 1
ATOM 3619 C CA . ARG B 1 114 ? 41.998 -0.127 311.624 1.00 11.62 114 ARG B CA 1
ATOM 3620 C C . ARG B 1 114 ? 43.051 -0.899 310.840 1.00 12.91 114 ARG B C 1
ATOM 3621 O O . ARG B 1 114 ? 43.323 -0.595 309.679 1.00 11.38 114 ARG B O 1
ATOM 3629 N N . ILE B 1 115 ? 43.640 -1.895 311.495 1.00 10.82 115 ILE B N 1
ATOM 3630 C CA . ILE B 1 115 ? 44.571 -2.815 310.854 1.00 10.36 115 ILE B CA 1
ATOM 3631 C C . ILE B 1 115 ? 43.933 -3.430 309.610 1.00 11.85 115 ILE B C 1
ATOM 3632 O O . ILE B 1 115 ? 44.574 -3.560 308.569 1.00 10.21 115 ILE B O 1
ATOM 3637 N N . GLY B 1 116 ? 42.655 -3.780 309.723 1.00 13.45 116 GLY B N 1
ATOM 3638 C CA . GLY B 1 116 ? 41.914 -4.359 308.618 1.00 10.86 116 GLY B CA 1
ATOM 3639 C C . GLY B 1 116 ? 41.864 -3.453 307.403 1.00 10.60 116 GLY B C 1
ATOM 3640 O O . GLY B 1 116 ? 41.889 -3.930 306.271 1.00 8.41 116 GLY B O 1
ATOM 3641 N N . ASP B 1 117 ? 41.804 -2.145 307.634 1.00 9.56 117 ASP B N 1
ATOM 3642 C CA . ASP B 1 117 ? 41.780 -1.175 306.540 1.00 8.98 117 ASP B CA 1
ATOM 3643 C C . ASP B 1 117 ? 43.114 -1.168 305.789 1.00 8.27 117 ASP B C 1
ATOM 3644 O O . ASP B 1 117 ? 43.151 -1.060 304.563 1.00 9.37 117 ASP B O 1
ATOM 3649 N N . ASP B 1 118 ? 44.211 -1.275 306.530 1.00 7.87 118 ASP B N 1
ATOM 3650 C CA . ASP B 1 118 ? 45.527 -1.358 305.907 1.00 11.24 118 ASP B CA 1
ATOM 3651 C C . ASP B 1 118 ? 45.655 -2.584 305.007 1.00 7.78 118 ASP B C 1
ATOM 3652 O O . ASP B 1 118 ? 46.130 -2.484 303.881 1.00 9.22 118 ASP B O 1
ATOM 3657 N N . VAL B 1 119 ? 45.219 -3.736 305.504 1.00 7.75 119 VAL B N 1
ATOM 3658 C CA . VAL B 1 119 ? 45.366 -4.985 304.765 1.00 7.85 119 VAL B CA 1
ATOM 3659 C C . VAL B 1 119 ? 44.509 -4.983 303.499 1.00 12.48 119 VAL B C 1
ATOM 3660 O O . VAL B 1 119 ? 44.936 -5.472 302.452 1.00 8.41 119 VAL B O 1
ATOM 3664 N N . VAL B 1 120 ? 43.302 -4.435 303.597 1.00 10.61 120 VAL B N 1
ATOM 3665 C CA . VAL B 1 120 ? 42.455 -4.260 302.421 1.00 10.56 120 VAL B CA 1
ATOM 3666 C C . VAL B 1 120 ? 43.124 -3.336 301.398 1.00 12.07 120 VAL B C 1
ATOM 3667 O O . VAL B 1 120 ? 43.168 -3.644 300.204 1.00 10.27 120 VAL B O 1
ATOM 3671 N N . ALA B 1 121 ? 43.677 -2.224 301.878 1.00 9.74 121 ALA B N 1
ATOM 3672 C CA . ALA B 1 121 ? 44.346 -1.254 301.011 1.00 10.15 121 ALA B CA 1
ATOM 3673 C C . ALA B 1 121 ? 45.586 -1.838 300.342 1.00 11.16 121 ALA B C 1
ATOM 3674 O O . ALA B 1 121 ? 45.852 -1.572 299.168 1.00 9.17 121 ALA B O 1
ATOM 3676 N N . GLN B 1 122 ? 46.343 -2.628 301.097 1.00 9.10 122 GLN B N 1
ATOM 3677 C CA . GLN B 1 122 ? 47.549 -3.270 300.586 1.00 8.36 122 GLN B CA 1
ATOM 3678 C C . GLN B 1 122 ? 47.233 -4.310 299.522 1.00 8.66 122 GLN B C 1
ATOM 3679 O O . GLN B 1 122 ? 47.915 -4.391 298.499 1.00 8.81 122 GLN B O 1
ATOM 3685 N N . ASP B 1 123 ? 46.202 -5.110 299.777 1.00 9.35 123 ASP B N 1
ATOM 3686 C CA . ASP B 1 123 ? 45.745 -6.109 298.819 1.00 9.13 123 ASP B CA 1
ATOM 3687 C C . ASP B 1 123 ? 45.393 -5.430 297.502 1.00 13.23 123 ASP B C 1
ATOM 3688 O O . ASP B 1 123 ? 45.725 -5.924 296.421 1.00 14.25 123 ASP B O 1
ATOM 3693 N N . ARG B 1 124 ? 44.713 -4.294 297.611 1.00 15.40 124 ARG B N 1
ATOM 3694 C CA . ARG B 1 124 ? 44.292 -3.532 296.447 1.00 15.17 124 ARG B CA 1
ATOM 3695 C C . ARG B 1 124 ? 45.470 -2.967 295.683 1.00 14.80 124 ARG B C 1
ATOM 3696 O O . ARG B 1 124 ? 45.512 -3.041 294.457 1.00 13.08 124 ARG B O 1
ATOM 3704 N N . LEU B 1 125 ? 46.452 -2.462 296.420 1.00 13.71 125 LEU B N 1
ATOM 3705 C CA . LEU B 1 125 ? 47.648 -1.897 295.811 1.00 15.31 125 LEU B CA 1
ATOM 3706 C C . LEU B 1 125 ? 48.420 -2.978 295.052 1.00 11.52 125 LEU B C 1
ATOM 3707 O O . LEU B 1 125 ? 48.829 -2.782 293.905 1.00 12.05 125 LEU B O 1
ATOM 3712 N N . LEU B 1 126 ? 48.598 -4.126 295.696 1.00 10.48 126 LEU B N 1
ATOM 3713 C CA . LEU B 1 126 ? 49.311 -5.244 295.091 1.00 14.16 126 LEU B CA 1
ATOM 3714 C C . LEU B 1 126 ? 48.635 -5.731 293.812 1.00 14.77 126 LEU B C 1
ATOM 3715 O O . LEU B 1 126 ? 49.296 -5.969 292.802 1.00 14.23 126 LEU B O 1
ATOM 3720 N N . ARG B 1 127 ? 47.315 -5.875 293.868 1.00 10.33 127 ARG B N 1
ATOM 3721 C CA . ARG B 1 127 ? 46.539 -6.326 292.722 1.00 10.89 127 ARG B CA 1
ATOM 3722 C C . ARG B 1 127 ? 46.517 -5.274 291.612 1.00 12.43 127 ARG B C 1
ATOM 3723 O O . ARG B 1 127 ? 46.685 -5.593 290.438 1.00 14.45 127 ARG B O 1
ATOM 3731 N N . GLN B 1 128 ? 46.319 -4.020 291.998 1.00 13.59 128 GLN B N 1
ATOM 3732 C CA . GLN B 1 128 ? 46.198 -2.920 291.046 1.00 13.88 128 GLN B CA 1
ATOM 3733 C C . GLN B 1 128 ? 47.508 -2.611 290.325 1.00 12.38 128 GLN B C 1
ATOM 3734 O O . GLN B 1 128 ? 47.543 -2.521 289.100 1.00 12.34 128 GLN B O 1
ATOM 3740 N N . GLU B 1 129 ? 48.586 -2.463 291.087 1.00 11.32 129 GLU B N 1
ATOM 3741 C CA . GLU B 1 129 ? 49.850 -1.988 290.528 1.00 11.62 129 GLU B CA 1
ATOM 3742 C C . GLU B 1 129 ? 50.726 -3.100 289.954 1.00 13.25 129 GLU B C 1
ATOM 3743 O O . GLU B 1 129 ? 51.506 -2.862 289.028 1.00 11.66 129 GLU B O 1
ATOM 3749 N N . PHE B 1 130 ? 50.593 -4.311 290.487 1.00 11.90 130 PHE B N 1
ATOM 3750 C CA . PHE B 1 130 ? 51.504 -5.393 290.118 1.00 13.65 130 PHE B CA 1
ATOM 3751 C C . PHE B 1 130 ? 50.778 -6.659 289.675 1.00 14.46 130 PHE B C 1
ATOM 3752 O O . PHE B 1 130 ? 51.404 -7.602 289.184 1.00 12.89 130 PHE B O 1
ATOM 3760 N N . GLY B 1 131 ? 49.462 -6.683 289.845 1.00 12.91 131 GLY B N 1
ATOM 3761 C CA . GLY B 1 131 ? 48.684 -7.863 289.515 1.00 14.67 131 GLY B CA 1
ATOM 3762 C C . GLY B 1 131 ? 48.983 -9.015 290.458 1.00 12.82 131 GLY B C 1
ATOM 3763 O O . GLY B 1 131 ? 48.759 -10.179 290.123 1.00 13.13 131 GLY B O 1
ATOM 3764 N N . ILE B 1 132 ? 49.479 -8.686 291.646 1.00 11.86 132 ILE B N 1
ATOM 3765 C CA . ILE B 1 132 ? 49.803 -9.695 292.650 1.00 13.11 132 ILE B CA 1
ATOM 3766 C C . ILE B 1 132 ? 48.561 -10.136 293.423 1.00 13.40 132 ILE B C 1
ATOM 3767 O O . ILE B 1 132 ? 47.882 -9.318 294.041 1.00 15.07 132 ILE B O 1
ATOM 3772 N N . THR B 1 133 ? 48.270 -11.433 293.375 1.00 12.92 133 THR B N 1
ATOM 3773 C CA . THR B 1 133 ? 47.103 -11.990 294.050 1.00 15.26 133 THR B CA 1
ATOM 3774 C C . THR B 1 133 ? 47.496 -12.993 295.134 1.00 14.45 133 THR B C 1
ATOM 3775 O O . THR B 1 133 ? 46.652 -13.429 295.917 1.00 12.76 133 THR B O 1
ATOM 3779 N N . GLU B 1 134 ? 48.775 -13.356 295.173 1.00 12.95 134 GLU B N 1
ATOM 3780 C CA . GLU B 1 134 ? 49.294 -14.259 296.200 1.00 13.92 134 GLU B CA 1
ATOM 3781 C C . GLU B 1 134 ? 50.676 -13.819 296.666 1.00 14.69 134 GLU B C 1
ATOM 3782 O O . GLU B 1 134 ? 51.468 -13.291 295.885 1.00 13.86 134 GLU B O 1
ATOM 3788 N N . LEU B 1 135 ? 50.972 -14.050 297.939 1.00 11.80 135 LEU B N 1
ATOM 3789 C CA . LEU B 1 135 ? 52.252 -13.636 298.496 1.00 11.56 135 LEU B CA 1
ATOM 3790 C C . LEU B 1 135 ? 53.076 -14.832 298.949 1.00 11.50 135 LEU B C 1
ATOM 3791 O O . LEU B 1 135 ? 52.575 -15.712 299.654 1.00 12.87 135 LEU B O 1
ATOM 3796 N N . PHE B 1 136 ? 54.336 -14.862 298.520 1.00 10.42 136 PHE B N 1
ATOM 3797 C CA . PHE B 1 136 ? 55.291 -15.874 298.960 1.00 12.64 136 PHE B CA 1
ATOM 3798 C C . PHE B 1 136 ? 55.433 -15.827 300.471 1.00 11.55 136 PHE B C 1
ATOM 3799 O O . PHE B 1 136 ? 55.523 -16.861 301.138 1.00 12.38 136 PHE B O 1
ATOM 3807 N N . ALA B 1 137 ? 55.462 -14.611 301.005 1.00 9.71 137 ALA B N 1
ATOM 3808 C CA . ALA B 1 137 ? 55.522 -14.416 302.443 1.00 8.58 137 ALA B CA 1
ATOM 3809 C C . ALA B 1 137 ? 55.048 -13.026 302.838 1.00 8.90 137 ALA B C 1
ATOM 3810 O O . ALA B 1 137 ? 55.117 -12.079 302.053 1.00 7.39 137 ALA B O 1
ATOM 3812 N N . VAL B 1 138 ? 54.556 -12.925 304.067 1.00 7.18 138 VAL B N 1
ATOM 3813 C CA . VAL B 1 138 ? 54.287 -11.643 304.698 1.00 10.52 138 VAL B CA 1
ATOM 3814 C C . VAL B 1 138 ? 55.134 -11.582 305.961 1.00 10.42 138 VAL B C 1
ATOM 3815 O O . VAL B 1 138 ? 55.069 -12.483 306.795 1.00 10.41 138 VAL B O 1
ATOM 3819 N N . VAL B 1 139 ? 55.953 -10.545 306.084 1.00 8.26 139 VAL B N 1
ATOM 3820 C CA . VAL B 1 139 ? 56.852 -10.414 307.225 1.00 9.47 139 VAL B CA 1
ATOM 3821 C C . VAL B 1 139 ? 56.692 -9.039 307.856 1.00 9.98 139 VAL B C 1
ATOM 3822 O O . VAL B 1 139 ? 56.754 -8.030 307.161 1.00 10.81 139 VAL B O 1
ATOM 3826 N N . GLY B 1 140 ? 56.495 -8.992 309.169 1.00 7.87 140 GLY B N 1
ATOM 3827 C CA . GLY B 1 140 ? 56.289 -7.718 309.829 1.00 5.97 140 GLY B CA 1
ATOM 3828 C C . GLY B 1 140 ? 56.581 -7.740 311.313 1.00 6.57 140 GLY B C 1
ATOM 3829 O O . GLY B 1 140 ? 56.499 -8.783 311.965 1.00 6.07 140 GLY B O 1
ATOM 3830 N N . GLY B 1 141 ? 56.924 -6.573 311.845 1.00 7.05 141 GLY B N 1
ATOM 3831 C CA . GLY B 1 141 ? 57.238 -6.446 313.254 1.00 5.71 141 GLY B CA 1
ATOM 3832 C C . GLY B 1 141 ? 56.266 -5.550 313.992 1.00 5.66 141 GLY B C 1
ATOM 3833 O O . GLY B 1 141 ? 55.889 -4.493 313.487 1.00 7.12 141 GLY B O 1
ATOM 3834 N N . SER B 1 142 ? 55.863 -5.981 315.186 1.00 5.67 142 SER B N 1
ATOM 3835 C CA . SER B 1 142 ? 54.984 -5.195 316.049 1.00 7.27 142 SER B CA 1
ATOM 3836 C C . SER B 1 142 ? 53.649 -4.900 315.349 1.00 9.69 142 SER B C 1
ATOM 3837 O O . SER B 1 142 ? 52.866 -5.815 315.113 1.00 10.10 142 SER B O 1
ATOM 3840 N N . MET B 1 143 ? 53.392 -3.639 315.010 1.00 8.00 143 MET B N 1
ATOM 3841 C CA . MET B 1 143 ? 52.205 -3.304 314.221 1.00 9.62 143 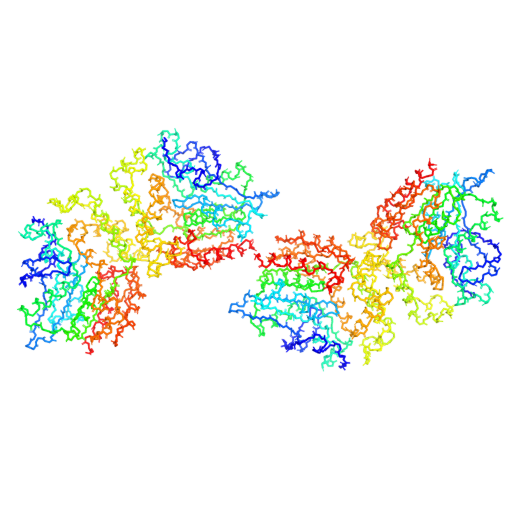MET B CA 1
ATOM 3842 C C . MET B 1 143 ? 52.257 -3.997 312.860 1.00 7.38 143 MET B C 1
ATOM 3843 O O . MET B 1 143 ? 51.224 -4.278 312.252 1.00 6.00 143 MET B O 1
ATOM 3848 N N . GLY B 1 144 ? 53.470 -4.260 312.382 1.00 9.71 144 GLY B N 1
ATOM 3849 C CA . GLY B 1 144 ? 53.653 -5.009 311.153 1.00 7.06 144 GLY B CA 1
ATOM 3850 C C . GLY B 1 144 ? 53.238 -6.454 311.342 1.00 7.59 144 GLY B C 1
ATOM 3851 O O . GLY B 1 144 ? 52.781 -7.111 310.403 1.00 6.08 144 GLY B O 1
ATOM 3852 N N . ALA B 1 145 ? 53.396 -6.952 312.566 1.00 5.90 145 ALA B N 1
ATOM 3853 C CA . ALA B 1 145 ? 52.970 -8.304 312.900 1.00 6.01 145 ALA B CA 1
ATOM 3854 C C . ALA B 1 145 ? 51.449 -8.383 313.005 1.00 8.44 145 ALA B C 1
ATOM 3855 O O . ALA B 1 145 ? 50.846 -9.368 312.584 1.00 8.02 145 ALA B O 1
ATOM 3857 N N . GLN B 1 146 ? 50.837 -7.349 313.576 1.00 6.11 146 GLN B N 1
ATOM 3858 C CA . GLN B 1 146 ? 49.381 -7.248 313.620 1.00 8.15 146 GLN B CA 1
ATOM 3859 C C . GLN B 1 146 ? 48.789 -7.327 312.222 1.00 8.20 146 GLN B C 1
ATOM 3860 O O . GLN B 1 146 ? 47.787 -8.004 311.989 1.00 7.63 146 GLN B O 1
ATOM 3866 N N . GLN B 1 147 ? 49.414 -6.609 311.296 1.00 8.31 147 GLN B N 1
ATOM 3867 C CA . GLN B 1 147 ? 48.975 -6.606 309.911 1.00 6.53 147 GLN B CA 1
ATOM 3868 C C . GLN B 1 147 ? 49.232 -7.960 309.264 1.00 8.73 147 GLN B C 1
ATOM 3869 O O . GLN B 1 147 ? 48.440 -8.427 308.449 1.00 6.86 147 GLN B O 1
ATOM 3875 N N . THR B 1 148 ? 50.336 -8.596 309.642 1.00 8.52 148 THR B N 1
ATOM 3876 C CA . THR B 1 148 ? 50.655 -9.934 309.149 1.00 6.61 148 THR B CA 1
ATOM 3877 C C . THR B 1 148 ? 49.564 -10.922 309.555 1.00 8.84 148 THR B C 1
ATOM 3878 O O . THR B 1 148 ? 49.081 -11.706 308.737 1.00 7.60 148 THR B O 1
ATOM 3882 N N . TYR B 1 149 ? 49.168 -10.866 310.822 1.00 6.78 149 TYR B N 1
ATOM 3883 C CA . TYR B 1 149 ? 48.102 -11.722 311.323 1.00 7.02 149 TYR B CA 1
ATOM 3884 C C . TYR B 1 149 ? 46.779 -11.461 310.599 1.00 7.25 149 TYR B C 1
ATOM 3885 O O . TYR B 1 149 ? 46.056 -12.396 310.257 1.00 7.54 149 TYR B O 1
ATOM 3894 N N . GLU B 1 150 ? 46.472 -10.189 310.361 1.00 8.17 150 GLU B N 1
ATOM 3895 C CA . GLU B 1 150 ? 45.236 -9.819 309.678 1.00 8.65 150 GLU B CA 1
ATOM 3896 C C . GLU B 1 150 ? 45.248 -10.340 308.241 1.00 10.27 150 GLU B C 1
ATOM 3897 O O . GLU B 1 150 ? 44.220 -10.771 307.724 1.00 9.17 150 GLU B O 1
ATOM 3903 N N . TRP B 1 151 ? 46.417 -10.324 307.608 1.00 7.47 151 TRP B N 1
ATOM 3904 C CA . TRP B 1 151 ? 46.549 -10.844 306.251 1.00 7.68 151 TRP B CA 1
ATOM 3905 C C . TRP B 1 151 ? 46.191 -12.330 306.174 1.00 10.65 151 TRP B C 1
ATOM 3906 O O . TRP B 1 151 ? 45.418 -12.742 305.305 1.00 12.23 151 TRP B O 1
ATOM 3917 N N . ILE B 1 152 ? 46.741 -13.133 307.080 1.00 9.72 152 ILE B N 1
ATOM 3918 C CA . ILE B 1 152 ? 46.569 -14.583 306.994 1.00 9.71 152 ILE B CA 1
ATOM 3919 C C . ILE B 1 152 ? 45.209 -15.068 307.511 1.00 8.38 152 ILE B C 1
ATOM 3920 O O . ILE B 1 152 ? 44.839 -16.224 307.298 1.00 10.31 152 ILE B O 1
ATOM 3925 N N . VAL B 1 153 ? 44.466 -14.190 308.179 1.00 8.33 153 VAL B N 1
ATOM 3926 C CA . VAL B 1 153 ? 43.121 -14.529 308.637 1.00 10.32 153 VAL B CA 1
ATOM 3927 C C . VAL B 1 153 ? 42.072 -14.040 307.638 1.00 12.12 153 VAL B C 1
ATOM 3928 O O . VAL B 1 153 ? 41.128 -14.763 307.309 1.00 12.50 153 VAL B O 1
ATOM 3932 N N . ARG B 1 154 ? 42.252 -12.815 307.151 1.00 11.05 154 ARG B N 1
ATOM 3933 C CA . ARG B 1 154 ? 41.308 -12.209 306.213 1.00 13.54 154 ARG B CA 1
ATOM 3934 C C . ARG B 1 154 ? 41.414 -12.822 304.821 1.00 13.57 154 ARG B C 1
ATOM 3935 O O . ARG B 1 154 ? 40.401 -13.107 304.178 1.00 10.97 154 ARG B O 1
ATOM 3943 N N . PHE B 1 155 ? 42.645 -13.016 304.356 1.00 9.11 155 PHE B N 1
ATOM 3944 C CA . PHE B 1 155 ? 42.888 -13.594 303.036 1.00 12.40 155 PHE B CA 1
ATOM 3945 C C . PHE B 1 155 ? 43.741 -14.856 303.125 1.00 12.98 155 PHE B C 1
ATOM 3946 O O . PHE B 1 155 ? 44.864 -14.875 302.619 1.00 10.98 155 PHE B O 1
ATOM 3954 N N . PRO B 1 156 ? 43.197 -15.926 303.731 1.00 13.21 156 PRO B N 1
ATOM 3955 C CA . PRO B 1 156 ? 43.982 -17.124 304.060 1.00 13.07 156 PRO B CA 1
ATOM 3956 C C . PRO B 1 156 ? 44.659 -17.774 302.852 1.00 17.65 156 PRO B C 1
ATOM 3957 O O . PRO B 1 156 ? 45.779 -18.268 302.986 1.00 20.17 156 PRO B O 1
ATOM 3961 N N . ASP B 1 157 ? 43.994 -17.764 301.698 1.00 16.35 157 ASP B N 1
ATOM 3962 C CA . ASP B 1 157 ? 44.509 -18.426 300.500 1.00 18.88 157 ASP B CA 1
ATOM 3963 C C . ASP B 1 157 ? 45.524 -17.588 299.730 1.00 17.23 157 ASP B C 1
ATOM 3964 O O . ASP B 1 157 ? 46.052 -18.036 298.714 1.00 18.00 157 ASP B O 1
ATOM 3969 N N . GLN B 1 158 ? 45.777 -16.369 300.191 1.00 12.00 158 GLN B N 1
ATOM 3970 C CA . GLN B 1 158 ? 46.676 -15.470 299.472 1.00 12.47 158 GLN B CA 1
ATOM 3971 C C . GLN B 1 158 ? 48.081 -15.400 300.067 1.00 11.02 158 GLN B C 1
ATOM 3972 O O . GLN B 1 158 ? 48.966 -14.767 299.492 1.00 10.40 158 GLN B O 1
ATOM 3978 N N . VAL B 1 159 ? 48.288 -16.051 301.209 1.00 11.11 159 VAL B N 1
ATOM 3979 C CA . VAL B 1 159 ? 49.584 -16.002 301.885 1.00 8.54 159 VAL B CA 1
ATOM 3980 C C . VAL B 1 159 ? 50.129 -17.404 302.120 1.00 8.67 159 VAL B C 1
ATOM 3981 O O . VAL B 1 159 ? 49.472 -18.241 302.738 1.00 10.00 159 VAL B O 1
ATOM 3985 N N . HIS B 1 160 ? 51.341 -17.655 301.639 1.00 8.63 160 HIS B N 1
ATOM 3986 C CA . HIS B 1 160 ? 51.923 -18.984 301.749 1.00 10.26 160 HIS B CA 1
ATOM 3987 C C . HIS B 1 160 ? 52.744 -19.131 303.017 1.00 11.24 160 HIS B C 1
ATOM 3988 O O . HIS B 1 160 ? 52.804 -20.214 303.597 1.00 10.06 160 HIS B O 1
ATOM 3995 N N . ARG B 1 161 ? 53.382 -18.040 303.432 1.00 8.20 161 ARG B N 1
ATOM 3996 C CA . ARG B 1 161 ? 54.238 -18.035 304.613 1.00 12.17 161 ARG B CA 1
ATOM 3997 C C . ARG B 1 161 ? 54.037 -16.746 305.398 1.00 9.64 161 ARG B C 1
ATOM 3998 O O . ARG B 1 161 ? 53.850 -15.686 304.808 1.00 10.49 161 ARG B O 1
ATOM 4006 N N . ALA B 1 162 ? 54.101 -16.831 306.723 1.00 7.51 162 ALA B N 1
ATOM 4007 C CA . ALA B 1 162 ? 53.881 -15.659 307.562 1.00 8.42 162 ALA B CA 1
ATOM 4008 C C . ALA B 1 162 ? 54.898 -15.590 308.693 1.00 10.95 162 ALA B C 1
ATOM 4009 O O . ALA B 1 162 ? 55.203 -16.595 309.335 1.00 11.44 162 ALA B O 1
ATOM 4011 N N . ALA B 1 163 ? 55.418 -14.393 308.929 1.00 8.17 163 ALA B N 1
ATOM 4012 C CA . ALA B 1 163 ? 56.387 -14.184 309.990 1.00 6.68 163 ALA B CA 1
ATOM 4013 C C . ALA B 1 163 ? 56.037 -12.974 310.852 1.00 7.56 163 ALA B C 1
ATOM 4014 O O . ALA B 1 163 ? 56.606 -11.900 310.666 1.00 8.47 163 ALA B O 1
ATOM 4016 N N . PRO B 1 164 ? 55.086 -13.144 311.790 1.00 8.77 164 PRO B N 1
ATOM 4017 C CA . PRO B 1 164 ? 54.776 -12.081 312.752 1.00 7.71 164 PRO B CA 1
ATOM 4018 C C . PRO B 1 164 ? 55.838 -11.984 313.849 1.00 9.55 164 PRO B C 1
ATOM 4019 O O . PRO B 1 164 ? 55.933 -12.856 314.720 1.00 9.81 164 PRO B O 1
ATOM 4023 N N . ILE B 1 165 ? 56.642 -10.929 313.779 1.00 8.98 165 ILE B N 1
ATOM 4024 C CA . ILE B 1 165 ? 57.714 -10.689 314.735 1.00 6.90 165 ILE B CA 1
ATOM 4025 C C . ILE B 1 165 ? 57.263 -9.698 315.795 1.00 5.97 165 ILE B C 1
ATOM 4026 O O . ILE B 1 165 ? 56.802 -8.607 315.464 1.00 8.22 165 ILE B O 1
ATOM 4031 N N . ALA B 1 166 ? 57.396 -10.089 317.059 1.00 6.06 166 ALA B N 1
ATOM 4032 C CA . ALA B 1 166 ? 57.128 -9.206 318.195 1.00 7.22 166 ALA B CA 1
ATOM 4033 C C . ALA B 1 166 ? 55.769 -8.521 318.120 1.00 8.62 166 ALA B C 1
ATOM 4034 O O . ALA B 1 166 ? 55.686 -7.298 318.188 1.00 8.58 166 ALA B O 1
ATOM 4036 N N . GLY B 1 167 ? 54.708 -9.309 317.986 1.00 9.23 167 GLY B N 1
ATOM 4037 C CA . GLY B 1 167 ? 53.368 -8.754 317.925 1.00 8.39 167 GLY B CA 1
ATOM 4038 C C . GLY B 1 167 ? 52.292 -9.807 318.095 1.00 9.21 167 GLY B C 1
ATOM 4039 O O . GLY B 1 167 ? 52.565 -11.002 318.007 1.00 12.84 167 GLY B O 1
ATOM 4040 N N . THR B 1 168 ? 51.064 -9.359 318.340 1.00 9.56 168 THR B N 1
ATOM 4041 C CA . THR B 1 168 ? 49.946 -10.271 318.556 1.00 9.30 168 THR B CA 1
ATOM 4042 C C . THR B 1 168 ? 48.835 -10.075 317.527 1.00 8.51 168 THR B C 1
ATOM 4043 O O . THR B 1 168 ? 48.734 -9.021 316.899 1.00 6.97 168 THR B O 1
ATOM 4047 N N . ALA B 1 169 ? 47.988 -11.089 317.389 1.00 9.10 169 ALA B N 1
ATOM 4048 C CA . ALA B 1 169 ? 46.869 -11.047 316.452 1.00 8.68 169 ALA B CA 1
ATOM 4049 C C . ALA B 1 169 ? 45.686 -10.302 317.046 1.00 11.53 169 ALA B C 1
ATOM 4050 O O . ALA B 1 169 ? 44.895 -9.694 316.322 1.00 12.68 169 ALA B O 1
ATOM 4052 N N . LYS B 1 170 ? 45.552 -10.371 318.366 1.00 10.44 170 LYS B N 1
ATOM 4053 C CA . LYS B 1 170 ? 44.490 -9.651 319.048 1.00 10.91 170 LYS B CA 1
ATOM 4054 C C . LYS B 1 170 ? 45.082 -8.910 320.245 1.00 11.73 170 LYS B C 1
ATOM 4055 O O . LYS B 1 170 ? 45.671 -9.522 321.135 1.00 10.59 170 LYS B O 1
ATOM 4061 N N . ASN B 1 171 ? 44.929 -7.590 320.258 1.00 8.75 171 ASN B N 1
ATOM 4062 C CA . ASN B 1 171 ? 45.585 -6.761 321.265 1.00 9.90 171 ASN B CA 1
ATOM 4063 C C . ASN B 1 171 ? 45.073 -7.003 322.686 1.00 7.92 171 ASN B C 1
ATOM 4064 O O . ASN B 1 171 ? 43.877 -7.200 322.907 1.00 7.53 171 ASN B O 1
ATOM 4069 N N . THR B 1 172 ? 46.003 -7.004 323.637 1.00 8.84 172 THR B N 1
ATOM 4070 C CA . THR B 1 172 ? 45.706 -7.268 325.044 1.00 8.20 172 THR B CA 1
ATOM 4071 C C . THR B 1 172 ? 45.397 -5.980 325.811 1.00 7.47 172 THR B C 1
ATOM 4072 O O . THR B 1 172 ? 45.787 -4.895 325.383 1.00 7.37 172 THR B O 1
ATOM 4076 N N . PRO B 1 173 ? 44.690 -6.095 326.947 1.00 9.41 173 PRO B N 1
ATOM 4077 C CA . PRO B 1 173 ? 44.344 -4.903 327.735 1.00 8.96 173 PRO B CA 1
ATOM 4078 C C . PRO B 1 173 ? 45.545 -4.106 328.244 1.00 9.86 173 PRO B C 1
ATOM 4079 O O . PRO B 1 173 ? 45.487 -2.874 328.253 1.00 8.45 173 PRO B O 1
ATOM 4083 N N . HIS B 1 174 ? 46.611 -4.782 328.661 1.00 11.44 174 HIS B N 1
ATOM 4084 C CA . HIS B 1 174 ? 47.797 -4.069 329.123 1.00 10.81 174 HIS B CA 1
ATOM 4085 C C . HIS B 1 174 ? 48.421 -3.249 328.001 1.00 12.17 174 HIS B C 1
ATOM 4086 O O . HIS B 1 174 ? 48.832 -2.106 328.211 1.00 7.10 174 HIS B O 1
ATOM 4093 N N . ASP B 1 175 ? 48.509 -3.840 326.814 1.00 10.51 175 ASP B N 1
ATOM 4094 C CA . ASP B 1 175 ? 49.096 -3.141 325.679 1.00 11.46 175 ASP B CA 1
ATOM 4095 C C . ASP B 1 175 ? 48.272 -1.901 325.360 1.00 10.22 175 ASP B C 1
ATOM 4096 O O . ASP B 1 175 ? 48.823 -0.834 325.088 1.00 9.22 175 ASP B O 1
ATOM 4101 N N . PHE B 1 176 ? 46.950 -2.049 325.407 1.00 9.58 176 PHE B N 1
ATOM 4102 C CA . PHE B 1 176 ? 46.038 -0.929 325.201 1.00 9.96 176 PHE B CA 1
ATOM 4103 C C . PHE B 1 176 ? 46.355 0.212 326.159 1.00 7.50 176 PHE B C 1
ATOM 4104 O O . PHE B 1 176 ? 46.439 1.373 325.753 1.00 7.03 176 PHE B O 1
ATOM 4112 N N . ILE B 1 177 ? 46.527 -0.129 327.431 1.00 7.23 177 ILE B N 1
ATOM 4113 C CA . ILE B 1 177 ? 46.800 0.865 328.464 1.00 7.35 177 ILE B CA 1
ATOM 4114 C C . ILE B 1 177 ? 48.146 1.550 328.241 1.00 7.14 177 ILE B C 1
ATOM 4115 O O . ILE B 1 177 ? 48.256 2.772 328.365 1.00 7.18 177 ILE B O 1
ATOM 4120 N N . PHE B 1 178 ? 49.158 0.760 327.895 1.00 6.96 178 PHE B N 1
ATOM 4121 C CA . PHE B 1 178 ? 50.486 1.298 327.613 1.00 6.80 178 PHE B CA 1
ATOM 4122 C C . PHE B 1 178 ? 50.430 2.336 326.502 1.00 7.52 178 PHE B C 1
ATOM 4123 O O . PHE B 1 178 ? 50.977 3.432 326.634 1.00 7.35 178 PHE B O 1
ATOM 4131 N N . THR B 1 179 ? 49.750 1.990 325.416 1.00 6.59 179 THR B N 1
ATOM 4132 C CA . THR B 1 179 ? 49.645 2.887 324.276 1.00 6.52 179 THR B CA 1
ATOM 4133 C C . THR B 1 179 ? 48.870 4.147 324.650 1.00 6.72 179 THR B C 1
ATOM 4134 O O . THR B 1 179 ? 49.170 5.241 324.160 1.00 6.73 179 THR B O 1
ATOM 4138 N N . GLN B 1 180 ? 47.889 3.995 325.537 1.00 8.10 180 GLN B N 1
ATOM 4139 C CA . GLN B 1 180 ? 47.127 5.135 326.032 1.00 9.63 180 GLN B CA 1
ATOM 4140 C C . GLN B 1 180 ? 48.039 6.168 326.694 1.00 8.23 180 GLN B C 1
ATOM 4141 O O . GLN B 1 180 ? 47.863 7.370 326.496 1.00 9.61 180 GLN B O 1
ATOM 4147 N N . THR B 1 181 ? 49.021 5.707 327.463 1.00 9.53 181 THR B N 1
ATOM 4148 C CA . THR B 1 181 ? 49.941 6.633 328.118 1.00 7.24 181 THR B CA 1
ATOM 4149 C C . THR B 1 181 ? 50.780 7.386 327.081 1.00 7.11 181 THR B C 1
ATOM 4150 O O . THR B 1 181 ? 51.132 8.545 327.291 1.00 8.42 181 THR B O 1
ATOM 4154 N N . LEU B 1 182 ? 51.081 6.736 325.959 1.00 8.07 182 LEU B N 1
ATOM 4155 C CA . LEU B 1 182 ? 51.803 7.397 324.871 1.00 8.35 182 LEU B CA 1
ATOM 4156 C C . LEU B 1 182 ? 50.981 8.546 324.294 1.00 9.03 182 LEU B C 1
ATOM 4157 O O . LEU B 1 182 ? 51.495 9.648 324.082 1.00 9.23 182 LEU B O 1
ATOM 4162 N N . ASN B 1 183 ? 49.700 8.283 324.050 1.00 8.21 183 ASN B N 1
ATOM 4163 C CA . ASN B 1 183 ? 48.797 9.294 323.514 1.00 8.48 183 ASN B CA 1
ATOM 4164 C C . ASN B 1 183 ? 48.585 10.462 324.472 1.00 7.52 183 ASN B C 1
ATOM 4165 O O . ASN B 1 183 ? 48.601 11.624 324.061 1.00 7.71 183 ASN B O 1
ATOM 4170 N N . GLU B 1 184 ? 48.389 10.148 325.747 1.00 7.59 184 GLU B N 1
ATOM 4171 C CA . GLU B 1 184 ? 48.109 11.168 326.752 1.00 7.90 184 GLU B CA 1
ATOM 4172 C C . GLU B 1 184 ? 49.246 12.174 326.902 1.00 7.97 184 GLU B C 1
ATOM 4173 O O . GLU B 1 184 ? 49.008 13.360 327.132 1.00 9.89 184 GLU B O 1
ATOM 4179 N N . THR B 1 185 ? 50.483 11.712 326.771 1.00 7.76 185 THR B N 1
ATOM 4180 C CA . THR B 1 185 ? 51.608 12.601 327.011 1.00 11.55 185 THR B CA 1
ATOM 4181 C C . THR B 1 185 ? 51.787 13.561 325.834 1.00 9.50 185 THR B C 1
ATOM 4182 O O . THR B 1 185 ? 52.309 14.663 326.006 1.00 10.63 185 THR B O 1
ATOM 4186 N N . VAL B 1 186 ? 51.322 13.157 324.653 1.00 7.81 186 VAL B N 1
ATOM 4187 C CA . VAL B 1 186 ? 51.351 14.034 323.485 1.00 7.94 186 VAL B CA 1
ATOM 4188 C C . VAL B 1 186 ? 50.215 15.037 323.590 1.00 10.40 186 VAL B C 1
ATOM 4189 O O . VAL B 1 186 ? 50.395 16.233 323.341 1.00 8.57 186 VAL B O 1
ATOM 4193 N N . GLU B 1 187 ? 49.044 14.542 323.977 1.00 11.41 187 GLU B N 1
ATOM 4194 C CA . GLU B 1 187 ? 47.876 15.395 324.144 1.00 15.18 187 GLU B CA 1
ATOM 4195 C C . GLU B 1 187 ? 48.061 16.395 325.280 1.00 15.29 187 GLU B C 1
ATOM 4196 O O . GLU B 1 187 ? 47.418 17.444 325.296 1.00 16.53 187 GLU B O 1
ATOM 4202 N N . ALA B 1 188 ? 48.939 16.070 326.226 1.00 14.29 188 ALA B N 1
ATOM 4203 C CA . ALA B 1 188 ? 49.185 16.942 327.372 1.00 12.78 188 ALA B CA 1
ATOM 4204 C C . ALA B 1 188 ? 49.945 18.207 326.976 1.00 12.34 188 ALA B C 1
ATOM 4205 O O . ALA B 1 188 ? 49.874 19.224 327.668 1.00 11.83 188 ALA B O 1
ATOM 4207 N N . ASP B 1 189 ? 50.679 18.136 325.869 1.00 10.31 189 ASP B N 1
ATOM 4208 C CA . ASP B 1 189 ? 51.397 19.295 325.351 1.00 12.55 189 ASP B CA 1
ATOM 4209 C C . ASP B 1 189 ? 50.400 20.292 324.782 1.00 10.95 189 ASP B C 1
ATOM 4210 O O . ASP B 1 189 ? 49.686 19.977 323.833 1.00 9.78 189 ASP B O 1
ATOM 4215 N N . PRO B 1 190 ? 50.349 21.501 325.361 1.00 12.93 190 PRO B N 1
ATOM 4216 C CA . PRO B 1 190 ? 49.417 22.537 324.905 1.00 16.11 190 PRO B CA 1
ATOM 4217 C C . PRO B 1 190 ? 49.657 22.961 323.458 1.00 13.79 190 PRO B C 1
ATOM 4218 O O . PRO B 1 190 ? 48.749 23.484 322.816 1.00 13.98 190 PRO B O 1
ATOM 4222 N N . GLY B 1 191 ? 50.860 22.726 322.948 1.00 13.09 191 GLY B N 1
ATOM 4223 C CA . GLY B 1 191 ? 51.169 23.061 321.572 1.00 12.66 191 GLY B CA 1
ATOM 4224 C C . GLY B 1 191 ? 50.444 22.161 320.589 1.00 11.51 191 GLY B C 1
ATOM 4225 O O . GLY B 1 191 ? 50.340 22.477 319.405 1.00 10.98 191 GLY B O 1
ATOM 4226 N N . PHE B 1 192 ? 49.948 21.033 321.088 1.00 10.10 192 PHE B N 1
ATOM 4227 C CA . PHE B 1 192 ? 49.220 20.077 320.263 1.00 15.69 192 PHE B CA 1
ATOM 4228 C C . PHE B 1 192 ? 47.907 20.674 319.754 1.00 16.25 192 PHE B C 1
ATOM 4229 O O . PHE B 1 192 ? 47.496 20.406 318.625 1.00 13.74 192 PHE B O 1
ATOM 4237 N N . ASN B 1 193 ? 47.262 21.485 320.591 1.00 18.68 193 ASN B N 1
ATOM 4238 C CA . ASN B 1 193 ? 46.079 22.249 320.192 1.00 20.45 193 ASN B CA 1
ATOM 4239 C C . ASN B 1 193 ? 44.976 21.384 319.578 1.00 16.65 193 ASN B C 1
ATOM 4240 O O . ASN B 1 193 ? 44.404 21.731 318.546 1.00 14.86 193 ASN B O 1
ATOM 4245 N N . GLY B 1 194 ? 44.691 20.251 320.211 1.00 10.58 194 GLY B N 1
ATOM 4246 C CA . GLY B 1 194 ? 43.647 19.362 319.736 1.00 17.35 194 GLY B CA 1
ATOM 4247 C C . GLY B 1 194 ? 43.913 18.786 318.355 1.00 16.50 194 GLY B C 1
ATOM 4248 O O . GLY B 1 194 ? 42.986 18.361 317.665 1.00 17.29 194 GLY B O 1
ATOM 4249 N N . GLY B 1 195 ? 45.179 18.779 317.947 1.00 13.78 195 GLY B N 1
ATOM 4250 C CA . GLY B 1 195 ? 45.568 18.217 316.667 1.00 9.95 195 GLY B CA 1
ATOM 4251 C C . GLY B 1 195 ? 45.594 19.219 315.531 1.00 16.07 195 GLY B C 1
ATOM 4252 O O . GLY B 1 195 ? 45.664 18.841 314.361 1.00 16.31 195 GLY B O 1
ATOM 4253 N N . GLU B 1 196 ? 45.545 20.502 315.872 1.00 15.79 196 GLU B N 1
ATOM 4254 C CA . GLU B 1 196 ? 45.559 21.554 314.864 1.00 16.35 196 GLU B CA 1
ATOM 4255 C C . GLU B 1 196 ? 46.740 22.493 315.080 1.00 16.79 196 GLU B C 1
ATOM 4256 O O . GLU B 1 196 ? 46.602 23.715 315.041 1.00 19.42 196 GLU B O 1
ATOM 4262 N N . TYR B 1 197 ? 47.902 21.896 315.317 1.00 15.92 197 TYR B N 1
ATOM 4263 C CA . TYR B 1 197 ? 49.150 22.633 315.454 1.00 15.55 197 TYR B CA 1
ATOM 4264 C C . TYR B 1 197 ? 49.645 23.078 314.079 1.00 18.03 197 TYR B C 1
ATOM 4265 O O . TYR B 1 197 ? 49.238 22.525 313.056 1.00 18.53 197 TYR B O 1
ATOM 4274 N N . SER B 1 198 ? 50.515 24.083 314.051 1.00 20.11 198 SER B N 1
ATOM 4275 C CA . SER B 1 198 ? 51.058 24.578 312.787 1.00 22.47 198 SER B CA 1
ATOM 4276 C C . SER B 1 198 ? 52.397 23.920 312.457 1.00 18.78 198 SER B C 1
ATOM 4277 O O . SER B 1 198 ? 52.886 24.015 311.331 1.00 16.09 198 SER B O 1
ATOM 4280 N N . SER B 1 199 ? 52.982 23.251 313.445 1.00 13.71 199 SER B N 1
ATOM 4281 C CA . SER B 1 199 ? 54.249 22.549 313.264 1.00 13.51 199 SER B CA 1
ATOM 4282 C C . SER B 1 199 ? 54.455 21.492 314.341 1.00 13.28 199 SER B C 1
ATOM 4283 O O . SER B 1 199 ? 54.012 21.662 315.478 1.00 13.38 199 SER B O 1
ATOM 4286 N N . HIS B 1 200 ? 55.130 20.404 313.984 1.00 12.49 200 HIS B N 1
ATOM 4287 C CA . HIS B 1 200 ? 55.417 19.342 314.943 1.00 13.45 200 HIS B CA 1
ATOM 4288 C C . HIS B 1 200 ? 56.381 19.836 316.019 1.00 13.96 200 HIS B C 1
ATOM 4289 O O . HIS B 1 200 ? 56.451 19.270 317.109 1.00 13.15 200 HIS B O 1
ATOM 4296 N N . GLU B 1 201 ? 57.122 20.895 315.701 1.00 14.78 201 GLU B N 1
ATOM 4297 C CA . GLU B 1 201 ? 58.085 21.479 316.630 1.00 17.86 201 GLU B CA 1
ATOM 4298 C C . GLU B 1 201 ? 57.388 22.149 317.810 1.00 14.21 201 GLU B C 1
ATOM 4299 O O . GLU B 1 201 ? 58.002 22.400 318.845 1.00 14.93 201 GLU B O 1
ATOM 4305 N N . GLU B 1 202 ? 56.106 22.451 317.635 1.00 14.18 202 GLU B N 1
ATOM 4306 C CA . GLU B 1 202 ? 55.297 23.047 318.692 1.00 15.78 202 GLU B CA 1
ATOM 4307 C C . GLU B 1 202 ? 54.902 22.015 319.744 1.00 16.39 202 GLU B C 1
ATOM 4308 O O . GLU B 1 202 ? 54.436 22.368 320.827 1.00 12.54 202 GLU B O 1
ATOM 4314 N N . VAL B 1 203 ? 55.080 20.739 319.413 1.00 11.09 203 VAL B N 1
ATOM 4315 C CA . VAL B 1 203 ? 54.709 19.650 320.313 1.00 12.00 203 VAL B CA 1
ATOM 4316 C C . VAL B 1 203 ? 55.961 18.883 320.747 1.00 12.83 203 VAL B C 1
ATOM 4317 O O . VAL B 1 203 ? 55.900 17.696 321.069 1.00 11.35 203 VAL B O 1
ATOM 4321 N N . ALA B 1 204 ? 57.094 19.582 320.753 1.00 13.67 204 ALA B N 1
ATOM 4322 C CA . ALA B 1 204 ? 58.389 18.977 321.059 1.00 14.64 204 ALA B CA 1
ATOM 4323 C C . ALA B 1 204 ? 58.431 18.320 322.436 1.00 13.84 204 ALA B C 1
ATOM 4324 O O . ALA B 1 204 ? 59.011 17.246 322.598 1.00 9.34 204 ALA B O 1
ATOM 4326 N N . ASP B 1 205 ? 57.832 18.973 323.426 1.00 10.56 205 ASP B N 1
ATOM 4327 C CA . ASP B 1 205 ? 57.818 18.440 324.785 1.00 10.56 205 ASP B CA 1
ATOM 4328 C C . ASP B 1 205 ? 57.013 17.149 324.858 1.00 9.77 205 ASP B C 1
ATOM 4329 O O . ASP B 1 205 ? 57.429 16.186 325.498 1.00 9.37 205 ASP B O 1
ATOM 4334 N N . GLY B 1 206 ? 55.862 17.135 324.192 1.00 16.19 206 GLY B N 1
ATOM 4335 C CA . GLY B 1 206 ? 55.020 15.955 324.158 1.00 14.28 206 GLY B CA 1
ATOM 4336 C C . GLY B 1 206 ? 55.705 14.784 323.480 1.00 12.13 206 GLY B C 1
ATOM 4337 O O . GLY B 1 206 ? 55.603 13.647 323.939 1.00 10.47 206 GLY B O 1
ATOM 4338 N N . LEU B 1 207 ? 56.406 15.058 322.384 1.00 8.15 207 LEU B N 1
ATOM 4339 C CA . LEU B 1 207 ? 57.103 14.011 321.654 1.00 8.97 207 LEU B CA 1
ATOM 4340 C C . LEU B 1 207 ? 58.277 13.472 322.464 1.00 7.41 207 LEU B C 1
ATOM 4341 O O . LEU B 1 207 ? 58.533 12.267 322.476 1.00 9.04 207 LEU B O 1
ATOM 4346 N N . ARG B 1 208 ? 58.980 14.368 323.149 1.00 7.90 208 ARG B N 1
ATOM 4347 C CA . ARG B 1 208 ? 60.106 13.970 323.985 1.00 7.90 208 ARG B CA 1
ATOM 4348 C C . ARG B 1 208 ? 59.658 13.092 325.148 1.00 7.70 208 ARG B C 1
ATOM 4349 O O . ARG B 1 208 ? 60.322 12.116 325.494 1.00 10.41 208 ARG B O 1
ATOM 4357 N N . ARG B 1 209 ? 58.528 13.440 325.749 1.00 7.99 209 ARG B N 1
ATOM 4358 C CA . ARG B 1 209 ? 57.993 12.643 326.847 1.00 8.74 209 ARG B CA 1
ATOM 4359 C C . ARG B 1 209 ? 57.636 11.238 326.382 1.00 8.52 209 ARG B C 1
ATOM 4360 O O . ARG B 1 209 ? 57.869 10.265 327.099 1.00 7.18 209 ARG B O 1
ATOM 4368 N N . GLN B 1 210 ? 57.094 11.127 325.172 1.00 7.06 210 GLN B N 1
ATOM 4369 C CA . GLN B 1 210 ? 56.751 9.817 324.632 1.00 6.65 210 GLN B CA 1
ATOM 4370 C C . GLN B 1 210 ? 58.012 8.987 324.410 1.00 10.49 210 GLN B C 1
ATOM 4371 O O . GLN B 1 210 ? 58.021 7.777 324.647 1.00 7.88 210 GLN B O 1
ATOM 4377 N N . SER B 1 211 ? 59.079 9.647 323.971 1.00 7.75 211 SER B N 1
ATOM 4378 C CA . SER B 1 211 ? 60.367 8.984 323.798 1.00 8.96 211 SER B CA 1
ATOM 4379 C C . SER B 1 211 ? 60.830 8.354 325.108 1.00 7.64 211 SER B C 1
ATOM 4380 O O . SER B 1 211 ? 61.338 7.234 325.123 1.00 8.79 211 SER B O 1
ATOM 4383 N N . HIS B 1 212 ? 60.661 9.083 326.207 1.00 6.53 212 HIS B N 1
ATOM 4384 C CA . HIS B 1 212 ? 61.076 8.584 327.512 1.00 6.68 212 HIS B CA 1
ATOM 4385 C C . HIS B 1 212 ? 60.206 7.416 327.964 1.00 6.85 212 HIS B C 1
ATOM 4386 O O . HIS B 1 212 ? 60.686 6.500 328.632 1.00 6.69 212 HIS B O 1
ATOM 4393 N N . LEU B 1 213 ? 58.933 7.434 327.575 1.00 7.65 213 LEU B N 1
ATOM 4394 C CA . LEU B 1 213 ? 58.046 6.313 327.861 1.00 6.50 213 LEU B CA 1
ATOM 4395 C C . LEU B 1 213 ? 58.515 5.068 327.125 1.00 6.45 213 LEU B C 1
ATOM 4396 O O . LEU B 1 213 ? 58.404 3.952 327.634 1.00 6.24 213 LEU B O 1
ATOM 4401 N N . TRP B 1 214 ? 59.055 5.268 325.926 1.00 5.94 214 TRP B N 1
ATOM 4402 C CA . TRP B 1 214 ? 59.592 4.164 325.146 1.00 5.79 214 TRP B CA 1
ATOM 4403 C C . TRP B 1 214 ? 60.874 3.630 325.773 1.00 5.79 214 TRP B C 1
ATOM 4404 O O . TRP B 1 214 ? 61.164 2.441 325.687 1.00 7.80 214 TRP B O 1
ATOM 4415 N N . ALA B 1 215 ? 61.636 4.507 326.412 1.00 10.42 215 ALA B N 1
ATOM 4416 C CA . ALA B 1 215 ? 62.823 4.072 327.141 1.00 9.14 215 ALA B CA 1
ATOM 4417 C C . ALA B 1 215 ? 62.441 3.121 328.278 1.00 7.85 215 ALA B C 1
ATOM 4418 O O . ALA B 1 215 ? 63.139 2.142 328.543 1.00 6.98 215 ALA B O 1
ATOM 4420 N N . ALA B 1 216 ? 61.315 3.398 328.929 1.00 6.24 216 ALA B N 1
ATOM 4421 C CA . ALA B 1 216 ? 60.893 2.615 330.089 1.00 6.53 216 ALA B CA 1
ATOM 4422 C C . ALA B 1 216 ? 60.259 1.273 329.714 1.00 10.36 216 ALA B C 1
ATOM 4423 O O . ALA B 1 216 ? 60.403 0.291 330.446 1.00 8.64 216 ALA B O 1
ATOM 4425 N N . MET B 1 217 ? 59.564 1.225 328.579 1.00 6.39 217 MET B N 1
ATOM 4426 C CA . MET B 1 217 ? 58.788 0.042 328.219 1.00 7.15 217 MET B CA 1
ATOM 4427 C C . MET B 1 217 ? 59.312 -0.657 326.962 1.00 6.53 217 MET B C 1
ATOM 4428 O O . MET B 1 217 ? 58.979 -1.814 326.708 1.00 7.81 217 MET B O 1
ATOM 4433 N N . GLY B 1 218 ? 60.143 0.037 326.188 1.00 6.23 218 GLY B N 1
ATOM 4434 C CA . GLY B 1 218 ? 60.562 -0.460 324.887 1.00 9.07 218 GLY B CA 1
ATOM 4435 C C . GLY B 1 218 ? 61.776 -1.371 324.898 1.00 8.99 218 GLY B C 1
ATOM 4436 O O . GLY B 1 218 ? 62.059 -2.050 323.911 1.00 10.03 218 GLY B O 1
ATOM 4437 N N . PHE B 1 219 ? 62.497 -1.395 326.013 1.00 6.44 219 PHE B N 1
ATOM 4438 C CA . PHE B 1 219 ? 63.651 -2.277 326.128 1.00 9.66 219 PHE B CA 1
ATOM 4439 C C . PHE B 1 219 ? 63.413 -3.345 327.191 1.00 8.97 219 PHE B C 1
ATOM 4440 O O . PHE B 1 219 ? 62.463 -4.125 327.102 1.00 7.27 219 PHE B O 1
ATOM 4448 N N . SER B 1 220 ? 64.286 -3.383 328.192 1.00 10.45 220 SER B N 1
ATOM 4449 C CA . SER B 1 220 ? 64.117 -4.279 329.329 1.00 8.52 220 SER B CA 1
ATOM 4450 C C . SER B 1 220 ? 64.931 -3.737 330.493 1.00 8.01 220 SER B C 1
ATOM 4451 O O . SER B 1 220 ? 65.768 -2.855 330.305 1.00 8.65 220 SER B O 1
ATOM 4454 N N . THR B 1 221 ? 64.695 -4.258 331.692 1.00 9.89 221 THR B N 1
ATOM 4455 C CA . THR B 1 221 ? 65.466 -3.810 332.845 1.00 9.95 221 THR B CA 1
ATOM 4456 C C . THR B 1 221 ? 66.936 -4.176 332.662 1.00 8.04 221 THR B C 1
ATOM 4457 O O . THR B 1 221 ? 67.819 -3.384 332.987 1.00 8.08 221 THR B O 1
ATOM 4461 N N . GLU B 1 222 ? 67.193 -5.356 332.102 1.00 8.28 222 GLU B N 1
ATOM 4462 C CA . GLU B 1 222 ? 68.562 -5.828 331.905 1.00 10.43 222 GLU B CA 1
ATOM 4463 C C . GLU B 1 222 ? 69.313 -5.013 330.857 1.00 11.93 222 GLU B C 1
ATOM 4464 O O . GLU B 1 222 ? 70.527 -4.832 330.962 1.00 10.79 222 GLU B O 1
ATOM 4470 N N . PHE B 1 223 ? 68.590 -4.534 329.846 1.00 8.01 223 PHE B N 1
ATOM 4471 C CA . PHE B 1 223 ? 69.179 -3.681 328.817 1.00 7.88 223 PHE B CA 1
ATOM 4472 C C . PHE B 1 223 ? 69.865 -2.486 329.466 1.00 12.11 223 PHE B C 1
ATOM 4473 O O . PHE B 1 223 ? 71.024 -2.186 329.182 1.00 9.49 223 PHE B O 1
ATOM 4481 N N . TRP B 1 224 ? 69.147 -1.833 330.371 1.00 12.40 224 TRP B N 1
ATOM 4482 C CA . TRP B 1 224 ? 69.664 -0.658 331.054 1.00 11.00 224 TRP B CA 1
ATOM 4483 C C . TRP B 1 224 ? 70.677 -1.044 332.126 1.00 8.76 224 TRP B C 1
ATOM 4484 O O . TRP B 1 224 ? 71.698 -0.374 332.300 1.00 10.50 224 TRP B O 1
ATOM 4495 N N . LYS B 1 225 ? 70.395 -2.133 332.833 1.00 8.46 225 LYS B N 1
ATOM 4496 C CA . LYS B 1 225 ? 71.248 -2.573 333.934 1.00 10.71 225 LYS B CA 1
ATOM 4497 C C . LYS B 1 225 ? 72.649 -2.961 333.462 1.00 12.22 225 LYS B C 1
ATOM 4498 O O . LYS B 1 225 ? 73.639 -2.663 334.129 1.00 9.97 225 LYS B O 1
ATOM 4504 N N . GLN B 1 226 ? 72.722 -3.624 332.312 1.00 9.33 226 GLN B N 1
ATOM 4505 C CA . GLN B 1 226 ? 73.996 -4.056 331.748 1.00 12.59 226 GLN B CA 1
ATOM 4506 C C . GLN B 1 226 ? 74.604 -2.989 330.845 1.00 13.16 226 GLN B C 1
ATOM 4507 O O . GLN B 1 226 ? 75.695 -3.176 330.302 1.00 10.47 226 GLN B O 1
ATOM 4513 N N . GLU B 1 227 ? 73.895 -1.870 330.711 1.00 9.44 227 GLU B N 1
ATOM 4514 C CA . GLU B 1 227 ? 74.305 -0.768 329.851 1.00 11.03 227 GLU B CA 1
ATOM 4515 C C . GLU B 1 227 ? 74.562 -1.274 328.435 1.00 15.06 227 GLU B C 1
ATOM 4516 O O . GLU B 1 227 ? 75.578 -0.952 327.822 1.00 10.20 227 GLU B O 1
ATOM 4522 N N . ALA B 1 228 ? 73.621 -2.065 327.925 1.00 9.24 228 ALA B N 1
ATOM 4523 C CA . ALA B 1 228 ? 73.746 -2.670 326.602 1.00 9.83 228 ALA B CA 1
ATOM 4524 C C . ALA B 1 228 ? 73.728 -1.627 325.494 1.00 12.12 228 ALA B C 1
ATOM 4525 O O . ALA B 1 228 ? 74.109 -1.910 324.359 1.00 14.33 228 ALA B O 1
ATOM 4527 N N . TRP B 1 229 ? 73.279 -0.422 325.828 1.00 9.04 229 TRP B N 1
ATOM 4528 C CA . TRP B 1 229 ? 73.258 0.685 324.879 1.00 9.22 229 TRP B CA 1
ATOM 4529 C C . TRP B 1 229 ? 74.653 1.183 324.512 1.00 11.74 229 TRP B C 1
ATOM 4530 O O . TRP B 1 229 ? 74.803 1.990 323.595 1.00 17.03 229 TRP B O 1
ATOM 4541 N N . ARG B 1 230 ? 75.672 0.711 325.223 1.00 12.26 230 ARG B N 1
ATOM 4542 C CA . ARG B 1 230 ? 77.035 1.155 324.944 1.00 15.91 230 ARG B CA 1
ATOM 4543 C C . ARG B 1 230 ? 77.547 0.691 323.584 1.00 16.48 230 ARG B C 1
ATOM 4544 O O . ARG B 1 230 ? 78.427 1.326 323.006 1.00 15.61 230 ARG B O 1
ATOM 4552 N N . ARG B 1 231 ? 76.998 -0.402 323.066 1.00 18.97 231 ARG B N 1
ATOM 4553 C CA . ARG B 1 231 ? 77.425 -0.887 321.757 1.00 24.68 231 ARG B CA 1
ATOM 4554 C C . ARG B 1 231 ? 76.769 -0.079 320.639 1.00 24.65 231 ARG B C 1
ATOM 4555 O O . ARG B 1 231 ? 77.032 -0.307 319.458 1.00 27.16 231 ARG B O 1
ATOM 4563 N N . LEU B 1 232 ? 75.930 0.878 321.024 1.00 22.42 232 LEU B N 1
ATOM 4564 C CA . LEU B 1 232 ? 75.340 1.815 320.076 1.00 22.09 232 LEU B CA 1
ATOM 4565 C C . LEU B 1 232 ? 76.215 3.056 319.958 1.00 21.22 232 LEU B C 1
ATOM 4566 O O . LEU B 1 232 ? 75.942 3.952 319.161 1.00 25.88 232 LEU B O 1
ATOM 4571 N N . GLY B 1 233 ? 77.270 3.099 320.763 1.00 18.94 233 GLY B N 1
ATOM 4572 C CA . GLY B 1 233 ? 78.196 4.214 320.751 1.00 18.80 233 GLY B CA 1
ATOM 4573 C C . GLY B 1 233 ? 77.772 5.372 321.631 1.00 18.16 233 GLY B C 1
ATOM 4574 O O . GLY B 1 233 ? 78.297 6.477 321.503 1.00 20.44 233 GLY B O 1
ATOM 4575 N N . LEU B 1 234 ? 76.830 5.123 322.535 1.00 14.55 234 LEU B N 1
ATOM 4576 C CA . LEU B 1 234 ? 76.400 6.160 323.461 1.00 14.72 234 LEU B CA 1
ATOM 4577 C C . LEU B 1 234 ? 77.154 5.954 324.771 1.00 17.36 234 LEU B C 1
ATOM 4578 O O . LEU B 1 234 ? 77.537 4.831 325.096 1.00 18.90 234 LEU B O 1
ATOM 4583 N N . GLU B 1 235 ? 77.356 7.023 325.532 1.00 18.70 235 GLU B N 1
ATOM 4584 C CA . GLU B 1 235 ? 78.267 6.957 326.672 1.00 21.67 235 GLU B CA 1
ATOM 4585 C C . GLU B 1 235 ? 77.565 7.069 328.019 1.00 17.03 235 GLU B C 1
ATOM 4586 O O . GLU B 1 235 ? 78.170 6.832 329.060 1.00 17.44 235 GLU B O 1
ATOM 4592 N N . SER B 1 236 ? 76.292 7.435 327.998 1.00 14.15 236 SER B N 1
ATOM 4593 C CA . SER B 1 236 ? 75.518 7.525 329.228 1.00 14.62 236 SER B CA 1
ATOM 4594 C C . SER B 1 236 ? 74.067 7.178 328.938 1.00 12.83 236 SER B C 1
ATOM 4595 O O . SER B 1 236 ? 73.632 7.247 327.789 1.00 16.09 236 SER B O 1
ATOM 4598 N N . LYS B 1 237 ? 73.324 6.789 329.970 1.00 11.02 237 LYS B N 1
ATOM 4599 C CA . LYS B 1 237 ? 71.913 6.469 329.786 1.00 12.24 237 LYS B CA 1
ATOM 4600 C C . LYS B 1 237 ? 71.153 7.740 329.423 1.00 14.91 237 LYS B C 1
ATOM 4601 O O . LYS B 1 237 ? 70.141 7.693 328.718 1.00 16.56 237 LYS B O 1
ATOM 4607 N N . GLU B 1 238 ? 71.659 8.877 329.896 1.00 15.42 238 GLU B N 1
ATOM 4608 C CA . GLU B 1 238 ? 71.078 10.168 329.562 1.00 16.75 238 GLU B CA 1
ATOM 4609 C C . GLU B 1 238 ? 71.275 10.478 328.084 1.00 14.66 238 GLU B C 1
ATOM 4610 O O . GLU B 1 238 ? 70.424 11.108 327.459 1.00 15.63 238 GLU B O 1
ATOM 4616 N N . SER B 1 239 ? 72.400 10.031 327.532 1.00 11.73 239 SER B N 1
ATOM 4617 C CA . SER B 1 239 ? 72.701 10.251 326.122 1.00 13.13 239 SER B CA 1
ATOM 4618 C C . SER B 1 239 ? 71.791 9.410 325.234 1.00 14.88 239 SER B C 1
ATOM 4619 O O . SER B 1 239 ? 71.426 9.831 324.137 1.00 14.75 239 SER B O 1
ATOM 4622 N N . VAL B 1 240 ? 71.428 8.222 325.710 1.00 15.35 240 VAL B N 1
ATOM 4623 C CA . VAL B 1 240 ? 70.519 7.353 324.969 1.00 14.49 240 VAL B CA 1
ATOM 4624 C C . VAL B 1 240 ? 69.217 8.092 324.695 1.00 14.70 240 VAL B C 1
ATOM 4625 O O . VAL B 1 240 ? 68.645 8.005 323.610 1.00 14.83 240 VAL B O 1
ATOM 4629 N N . LEU B 1 241 ? 68.760 8.837 325.691 1.00 12.02 241 LEU B N 1
ATOM 4630 C CA . LEU B 1 241 ? 67.563 9.642 325.534 1.00 12.88 241 LEU B CA 1
ATOM 4631 C C . LEU B 1 241 ? 67.854 10.876 324.686 1.00 11.89 241 LEU B C 1
ATOM 4632 O O . LEU B 1 241 ? 67.288 11.047 323.616 1.00 12.15 241 LEU B O 1
ATOM 4637 N N . ALA B 1 242 ? 68.762 11.718 325.166 1.00 13.51 242 ALA B N 1
ATOM 4638 C CA . ALA B 1 242 ? 69.016 13.021 324.559 1.00 14.89 242 ALA B CA 1
ATOM 4639 C C . ALA B 1 242 ? 69.599 12.961 323.144 1.00 16.29 242 ALA B C 1
ATOM 4640 O O . ALA B 1 242 ? 69.343 13.848 322.330 1.00 13.22 242 ALA B O 1
ATOM 4642 N N . ASP B 1 243 ? 70.376 11.926 322.844 1.00 15.56 243 ASP B N 1
ATOM 4643 C CA . ASP B 1 243 ? 71.123 11.906 321.587 1.00 14.80 243 ASP B CA 1
ATOM 4644 C C . ASP B 1 243 ? 70.642 10.862 320.584 1.00 15.66 243 ASP B C 1
ATOM 4645 O O . ASP B 1 243 ? 71.111 10.833 319.447 1.00 19.67 243 ASP B O 1
ATOM 4650 N N . PHE B 1 244 ? 69.711 10.010 320.994 1.00 14.77 244 PHE B N 1
ATOM 4651 C CA . PHE B 1 244 ? 69.221 8.958 320.109 1.00 13.95 244 PHE B CA 1
ATOM 4652 C C . PHE B 1 244 ? 67.696 8.901 320.065 1.00 10.94 244 PHE B C 1
ATOM 4653 O O . PHE B 1 244 ? 67.091 9.166 319.026 1.00 12.07 244 PHE B O 1
ATOM 4661 N N . LEU B 1 245 ? 67.082 8.551 321.189 1.00 11.93 245 LEU B N 1
ATOM 4662 C CA . LEU B 1 245 ? 65.635 8.366 321.248 1.00 12.89 245 LEU B CA 1
ATOM 4663 C C . LEU B 1 245 ? 64.842 9.670 321.105 1.00 11.50 245 LEU B C 1
ATOM 4664 O O . LEU B 1 245 ? 63.909 9.740 320.307 1.00 11.81 245 LEU B O 1
ATOM 4669 N N . ASP B 1 246 ? 65.193 10.689 321.888 1.00 11.59 246 ASP B N 1
ATOM 4670 C CA . ASP B 1 246 ? 64.450 11.955 321.861 1.00 11.61 246 ASP B CA 1
ATOM 4671 C C . ASP B 1 246 ? 64.465 12.657 320.498 1.00 11.30 246 ASP B C 1
ATOM 4672 O O . ASP B 1 246 ? 63.406 13.056 320.017 1.00 14.82 246 ASP B O 1
ATOM 4677 N N . PRO B 1 247 ? 65.650 12.828 319.871 1.00 9.82 247 PRO B N 1
ATOM 4678 C CA . PRO B 1 247 ? 65.624 13.502 318.565 1.00 10.67 247 PRO B CA 1
ATOM 4679 C C . PRO B 1 247 ? 64.795 12.751 317.525 1.00 10.69 247 PRO B C 1
ATOM 4680 O O . PRO B 1 247 ? 64.213 13.366 316.634 1.00 14.92 247 PRO B O 1
ATOM 4684 N N . LEU B 1 248 ? 64.737 11.430 317.659 1.00 9.08 248 LEU B N 1
ATOM 4685 C CA . LEU B 1 248 ? 63.964 10.594 316.750 1.00 9.85 248 LEU B CA 1
ATOM 4686 C C . LEU B 1 248 ? 62.471 10.897 316.847 1.00 11.78 248 LEU B C 1
ATOM 4687 O O . LEU B 1 248 ? 61.820 11.196 315.845 1.00 13.60 248 LEU B O 1
ATOM 4692 N N . PHE B 1 249 ? 61.928 10.819 318.057 1.00 12.71 249 PHE B N 1
ATOM 4693 C CA . PHE B 1 249 ? 60.500 11.039 318.252 1.00 10.72 249 PHE B CA 1
ATOM 4694 C C . PHE B 1 249 ? 60.109 12.509 318.096 1.00 11.32 249 PHE B C 1
ATOM 4695 O O . PHE B 1 249 ? 58.990 12.811 317.686 1.00 14.27 249 PHE B O 1
ATOM 4703 N N . MET B 1 250 ? 61.025 13.421 318.409 1.00 9.26 250 MET B N 1
ATOM 4704 C CA . MET B 1 250 ? 60.736 14.847 318.262 1.00 8.16 250 MET B CA 1
ATOM 4705 C C . MET B 1 250 ? 60.702 15.262 316.794 1.00 8.51 250 MET B C 1
ATOM 4706 O O . MET B 1 250 ? 60.288 16.372 316.466 1.00 12.41 250 MET B O 1
ATOM 4711 N N . SER B 1 251 ? 61.152 14.369 315.917 1.00 10.17 251 SER B N 1
ATOM 4712 C CA . SER B 1 251 ? 61.127 14.621 314.479 1.00 12.06 251 SER B CA 1
ATOM 4713 C C . SER B 1 251 ? 59.780 14.252 313.868 1.00 12.08 251 SER B C 1
ATOM 4714 O O . SER B 1 251 ? 59.482 14.617 312.728 1.00 9.08 251 SER B O 1
ATOM 4717 N N . MET B 1 252 ? 58.966 13.527 314.630 1.00 10.43 252 MET B N 1
ATOM 4718 C CA . MET B 1 252 ? 57.755 12.932 314.078 1.00 11.31 252 MET B CA 1
ATOM 4719 C C . MET B 1 252 ? 56.522 13.825 314.183 1.00 9.53 252 MET B C 1
ATOM 4720 O O . MET B 1 252 ? 56.520 14.827 314.896 1.00 11.00 252 MET B O 1
ATOM 4725 N N . ASP B 1 253 ? 55.477 13.450 313.452 1.00 8.31 253 ASP B N 1
ATOM 4726 C CA . ASP B 1 253 ? 54.219 14.181 313.478 1.00 8.57 253 ASP B CA 1
ATOM 4727 C C . ASP B 1 253 ? 53.266 13.563 314.492 1.00 8.30 253 ASP B C 1
ATOM 4728 O O . ASP B 1 253 ? 52.944 12.379 314.400 1.00 12.75 253 ASP B O 1
ATOM 4733 N N . PRO B 1 254 ? 52.813 14.369 315.465 1.00 10.30 254 PRO B N 1
ATOM 4734 C CA . PRO B 1 254 ? 51.900 13.946 316.533 1.00 8.52 254 PRO B CA 1
ATOM 4735 C C . PRO B 1 254 ? 50.620 13.290 316.019 1.00 9.59 254 PRO B C 1
ATOM 4736 O O . PRO B 1 254 ? 50.208 12.268 316.565 1.00 12.49 254 PRO B O 1
ATOM 4740 N N . ASN B 1 255 ? 49.998 13.863 314.993 1.00 9.19 255 ASN B N 1
ATOM 4741 C CA . ASN B 1 255 ? 48.755 13.300 314.473 1.00 10.07 255 ASN B CA 1
ATOM 4742 C C . ASN B 1 255 ? 48.974 11.935 313.831 1.00 10.35 255 ASN B C 1
ATOM 4743 O O . ASN B 1 255 ? 48.107 11.064 313.909 1.00 8.69 255 ASN B O 1
ATOM 4748 N N . THR B 1 256 ? 50.131 11.753 313.197 1.00 10.83 256 THR B N 1
ATOM 4749 C CA . THR B 1 256 ? 50.497 10.451 312.651 1.00 10.62 256 THR B CA 1
ATOM 4750 C C . THR B 1 256 ? 50.630 9.426 313.773 1.00 9.59 256 THR B C 1
ATOM 4751 O O . THR B 1 256 ? 50.089 8.324 313.683 1.00 7.60 256 THR B O 1
ATOM 4755 N N . LEU B 1 257 ? 51.327 9.797 314.842 1.00 7.58 257 LEU B N 1
ATOM 4756 C CA . LEU B 1 257 ? 51.516 8.882 315.959 1.00 7.24 257 LEU B CA 1
ATOM 4757 C C . LEU B 1 257 ? 50.180 8.522 316.598 1.00 7.37 257 LEU B C 1
ATOM 4758 O O . LEU B 1 257 ? 49.915 7.356 316.879 1.00 7.94 257 LEU B O 1
ATOM 4763 N N . LEU B 1 258 ? 49.334 9.522 316.807 1.00 7.76 258 LEU B N 1
ATOM 4764 C CA . LEU B 1 258 ? 48.039 9.282 317.436 1.00 12.71 258 LEU B CA 1
ATOM 4765 C C . LEU B 1 258 ? 47.147 8.395 316.573 1.00 11.76 258 LEU B C 1
ATOM 4766 O O . LEU B 1 258 ? 46.424 7.545 317.092 1.00 8.06 258 LEU B O 1
ATOM 4771 N N . ASN B 1 259 ? 47.202 8.589 315.260 1.00 8.17 259 ASN B N 1
ATOM 4772 C CA . ASN B 1 259 ? 46.396 7.783 314.353 1.00 11.96 259 ASN B CA 1
ATOM 4773 C C . ASN B 1 259 ? 46.824 6.319 314.367 1.00 10.41 259 ASN B C 1
ATOM 4774 O O . ASN B 1 259 ? 45.991 5.421 314.458 1.00 11.21 259 ASN B O 1
ATOM 4779 N N . ASN B 1 260 ? 48.124 6.081 314.249 1.00 7.54 260 ASN B N 1
ATOM 4780 C CA . ASN B 1 260 ? 48.630 4.716 314.236 1.00 7.55 260 ASN B CA 1
ATOM 4781 C C . ASN B 1 260 ? 48.562 4.073 315.617 1.00 7.01 260 ASN B C 1
ATOM 4782 O O . ASN B 1 260 ? 48.484 2.852 315.732 1.00 8.89 260 ASN B O 1
ATOM 4787 N N . ALA B 1 261 ? 48.581 4.895 316.666 1.00 7.79 261 ALA B N 1
ATOM 4788 C CA . ALA B 1 261 ? 48.420 4.383 318.024 1.00 9.47 261 ALA B CA 1
ATOM 4789 C C . ALA B 1 261 ? 47.005 3.851 318.245 1.00 8.32 261 ALA B C 1
ATOM 4790 O O . ALA B 1 261 ? 46.819 2.814 318.880 1.00 9.70 261 ALA B O 1
ATOM 4792 N N . TRP B 1 262 ? 46.007 4.569 317.738 1.00 7.66 262 TRP B N 1
ATOM 4793 C CA . TRP B 1 262 ? 44.626 4.109 317.836 1.00 8.02 262 TRP B CA 1
ATOM 4794 C C . TRP B 1 262 ? 44.464 2.783 317.101 1.00 9.30 262 TRP B C 1
ATOM 4795 O O . TRP B 1 262 ? 43.809 1.868 317.594 1.00 8.36 262 TRP B O 1
ATOM 4806 N N . LYS B 1 263 ? 45.067 2.698 315.917 1.00 10.51 263 LYS B N 1
ATOM 4807 C CA . LYS B 1 263 ? 45.041 1.490 315.100 1.00 7.73 263 LYS B CA 1
ATOM 4808 C C . LYS B 1 263 ? 45.648 0.315 315.859 1.00 7.68 263 LYS B C 1
ATOM 4809 O O . LYS B 1 263 ? 45.065 -0.766 315.947 1.00 10.27 263 LYS B O 1
ATOM 4815 N N . TRP B 1 264 ? 46.827 0.558 316.411 1.00 7.07 264 TRP B N 1
ATOM 4816 C CA . TRP B 1 264 ? 47.544 -0.395 317.249 1.00 6.81 264 TRP B CA 1
ATOM 4817 C C . TRP B 1 264 ? 46.672 -0.914 318.396 1.00 7.87 264 TRP B C 1
ATOM 4818 O O . TRP B 1 264 ? 46.561 -2.124 318.606 1.00 7.92 264 TRP B O 1
ATOM 4829 N N . GLN B 1 265 ? 46.029 0.003 319.108 1.00 8.46 265 GLN B N 1
ATOM 4830 C CA . GLN B 1 265 ? 45.202 -0.352 320.258 1.00 12.54 265 GLN B CA 1
ATOM 4831 C C . GLN B 1 265 ? 44.050 -1.293 319.910 1.00 13.35 265 GLN B C 1
ATOM 4832 O O . GLN B 1 265 ? 43.660 -2.132 320.725 1.00 13.68 265 GLN B O 1
ATOM 4838 N N . HIS B 1 266 ? 43.516 -1.165 318.700 1.00 7.98 266 HIS B N 1
ATOM 4839 C CA . HIS B 1 266 ? 42.296 -1.881 318.343 1.00 9.31 266 HIS B CA 1
ATOM 4840 C C . HIS B 1 266 ? 42.521 -3.063 317.403 1.00 11.67 266 HIS B C 1
ATOM 4841 O O . HIS B 1 266 ? 41.562 -3.618 316.865 1.00 8.68 266 HIS B O 1
ATOM 4848 N N . GLY B 1 267 ? 43.780 -3.461 317.231 1.00 8.88 267 GLY B N 1
ATOM 4849 C CA . GLY B 1 267 ? 44.108 -4.618 316.413 1.00 10.79 267 GLY B CA 1
ATOM 4850 C C . GLY B 1 267 ? 43.414 -5.866 316.928 1.00 12.22 267 GLY B C 1
ATOM 4851 O O . GLY B 1 267 ? 43.545 -6.218 318.101 1.00 10.60 267 GLY B O 1
ATOM 4852 N N . ASP B 1 268 ? 42.662 -6.532 316.052 1.00 12.49 268 ASP B N 1
ATOM 4853 C CA . ASP B 1 268 ? 41.851 -7.676 316.460 1.00 13.91 268 ASP B CA 1
ATOM 4854 C C . ASP B 1 268 ? 41.367 -8.527 315.283 1.00 12.93 268 ASP B C 1
ATOM 4855 O O . ASP B 1 268 ? 40.361 -8.203 314.657 1.00 13.97 268 ASP B O 1
ATOM 4860 N N . VAL B 1 269 ? 42.049 -9.638 315.018 1.00 9.06 269 VAL B N 1
ATOM 4861 C CA . VAL B 1 269 ? 41.638 -10.526 313.931 1.00 9.43 269 VAL B CA 1
ATOM 4862 C C . VAL B 1 269 ? 40.363 -11.305 314.259 1.00 10.01 269 VAL B C 1
ATOM 4863 O O . VAL B 1 269 ? 39.746 -11.885 313.366 1.00 11.26 269 VAL B O 1
ATOM 4867 N N . SER B 1 270 ? 39.966 -11.321 315.530 1.00 10.09 270 SER B N 1
ATOM 4868 C CA . SER B 1 270 ? 38.768 -12.064 315.925 1.00 18.02 270 SER B CA 1
ATOM 4869 C C . SER B 1 270 ? 37.499 -11.331 315.505 1.00 16.00 270 SER B C 1
ATOM 4870 O O . SER B 1 270 ? 36.396 -11.856 315.651 1.00 12.55 270 SER B O 1
ATOM 4873 N N . ARG B 1 271 ? 37.658 -10.118 314.983 1.00 17.12 271 ARG B N 1
ATOM 4874 C CA . ARG B 1 271 ? 36.531 -9.373 314.429 1.00 20.41 271 ARG B CA 1
ATOM 4875 C C . ARG B 1 271 ? 35.876 -10.141 313.286 1.00 21.18 271 ARG B C 1
ATOM 4876 O O . ARG B 1 271 ? 34.692 -9.963 313.003 1.00 22.61 271 ARG B O 1
ATOM 4884 N N . HIS B 1 272 ? 36.656 -10.995 312.632 1.00 18.96 272 HIS B N 1
ATOM 4885 C CA . HIS B 1 272 ? 36.164 -11.770 311.501 1.00 18.40 272 HIS B CA 1
ATOM 4886 C C . HIS B 1 272 ? 35.312 -12.961 311.935 1.00 18.97 272 HIS B C 1
ATOM 4887 O O . HIS B 1 272 ? 34.538 -13.497 311.142 1.00 23.00 272 HIS B O 1
ATOM 4894 N N . THR B 1 273 ? 35.448 -13.366 313.194 1.00 12.74 273 THR B N 1
ATOM 4895 C CA . THR B 1 273 ? 34.754 -14.551 313.687 1.00 15.57 273 THR B CA 1
ATOM 4896 C C . THR B 1 273 ? 33.995 -14.280 314.982 1.00 16.71 273 THR B C 1
ATOM 4897 O O . THR B 1 273 ? 34.007 -15.101 315.899 1.00 18.97 273 THR B O 1
ATOM 4901 N N . GLY B 1 274 ? 33.347 -13.121 315.050 1.00 15.37 274 GLY B N 1
ATOM 4902 C CA . GLY B 1 274 ? 32.492 -12.773 316.171 1.00 17.24 274 GLY B CA 1
ATOM 4903 C C . GLY B 1 274 ? 33.191 -12.722 317.517 1.00 15.99 274 GLY B C 1
ATOM 4904 O O . GLY B 1 274 ? 32.564 -12.950 318.554 1.00 14.33 274 GLY B O 1
ATOM 4905 N N . GLY B 1 275 ? 34.485 -12.419 317.503 1.00 15.21 275 GLY B N 1
ATOM 4906 C CA . GLY B 1 275 ? 35.255 -12.299 318.731 1.00 14.88 275 GLY B CA 1
ATOM 4907 C C . GLY B 1 275 ? 35.937 -13.576 319.179 1.00 13.86 275 GLY B C 1
ATOM 4908 O O . GLY B 1 275 ? 36.633 -13.591 320.192 1.00 14.26 275 GLY B O 1
ATOM 4909 N N . ASP B 1 276 ? 35.725 -14.652 318.428 1.00 12.68 276 ASP B N 1
ATOM 4910 C CA . ASP B 1 276 ? 36.346 -15.946 318.708 1.00 13.96 276 ASP B CA 1
ATOM 4911 C C . ASP B 1 276 ? 37.744 -16.019 318.096 1.00 15.32 276 ASP B C 1
ATOM 4912 O O . ASP B 1 276 ? 37.887 -16.268 316.898 1.00 15.61 276 ASP B O 1
ATOM 4917 N N . LEU B 1 277 ? 38.772 -15.808 318.919 1.00 13.67 277 LEU B N 1
ATOM 4918 C CA . LEU B 1 277 ? 40.154 -15.788 318.437 1.00 10.97 277 LEU B CA 1
ATOM 4919 C C . LEU B 1 277 ? 40.614 -17.148 317.919 1.00 11.16 277 LEU B C 1
ATOM 4920 O O . LEU B 1 277 ? 41.291 -17.228 316.894 1.00 10.93 277 LEU B O 1
ATOM 4925 N N . ALA B 1 278 ? 40.230 -18.215 318.613 1.00 11.66 278 ALA B N 1
ATOM 4926 C CA . ALA B 1 278 ? 40.604 -19.562 318.198 1.00 11.95 278 ALA B CA 1
ATOM 4927 C C . ALA B 1 278 ? 40.022 -19.881 316.824 1.00 14.45 278 ALA B C 1
ATOM 4928 O O . ALA B 1 278 ? 40.668 -20.528 316.000 1.00 12.93 278 ALA B O 1
ATOM 4930 N N . ALA B 1 279 ? 38.800 -19.419 316.582 1.00 12.60 279 ALA B N 1
ATOM 4931 C CA . ALA B 1 279 ? 38.150 -19.628 315.292 1.00 15.52 279 ALA B CA 1
ATOM 4932 C C . ALA B 1 279 ? 38.837 -18.818 314.196 1.00 16.37 279 ALA B C 1
ATOM 4933 O O . ALA B 1 279 ? 38.942 -19.267 313.054 1.00 16.89 279 ALA B O 1
ATOM 4935 N N . ALA B 1 280 ? 39.286 -17.615 314.544 1.00 11.91 280 ALA B N 1
ATOM 4936 C CA . ALA B 1 280 ? 39.965 -16.748 313.587 1.00 14.08 280 ALA B CA 1
ATOM 4937 C C . ALA B 1 280 ? 41.317 -17.321 313.171 1.00 14.50 280 ALA B C 1
ATOM 4938 O O . ALA B 1 280 ? 41.593 -17.474 311.983 1.00 13.73 280 ALA B O 1
ATOM 4940 N N . LEU B 1 281 ? 42.148 -17.651 314.156 1.00 12.49 281 LEU B N 1
ATOM 4941 C CA . LEU B 1 281 ? 43.472 -18.209 313.891 1.00 10.66 281 LEU B CA 1
ATOM 4942 C C . LEU B 1 281 ? 43.373 -19.615 313.306 1.00 12.86 281 LEU B C 1
ATOM 4943 O O . LEU B 1 281 ? 44.310 -20.102 312.675 1.00 13.57 281 LEU B O 1
ATOM 4948 N N . GLY B 1 282 ? 42.231 -20.263 313.516 1.00 13.49 282 GLY B N 1
ATOM 4949 C CA . GLY B 1 282 ? 41.989 -21.579 312.952 1.00 14.00 282 GLY B CA 1
ATOM 4950 C C . GLY B 1 282 ? 41.847 -21.546 311.442 1.00 15.18 282 GLY B C 1
ATOM 4951 O O . GLY B 1 282 ? 41.957 -22.579 310.781 1.00 15.85 282 GLY B O 1
ATOM 4952 N N . ARG B 1 283 ? 41.597 -20.357 310.900 1.00 13.89 283 ARG B N 1
ATOM 4953 C CA . ARG B 1 283 ? 41.476 -20.157 309.455 1.00 13.09 283 ARG B CA 1
ATOM 4954 C C . ARG B 1 283 ? 42.822 -20.130 308.735 1.00 12.35 283 ARG B C 1
ATOM 4955 O O . ARG B 1 283 ? 42.880 -20.317 307.519 1.00 13.91 283 ARG B O 1
ATOM 4963 N N . VAL B 1 284 ? 43.896 -19.893 309.484 1.00 11.78 284 VAL B N 1
ATOM 4964 C CA . VAL B 1 284 ? 45.214 -19.674 308.892 1.00 12.87 284 VAL B CA 1
ATOM 4965 C C . VAL B 1 284 ? 45.689 -20.878 308.086 1.00 16.18 284 VAL B C 1
ATOM 4966 O O . VAL B 1 284 ? 45.684 -22.013 308.566 1.00 15.54 284 VAL B O 1
ATOM 4970 N N . LYS B 1 285 ? 46.090 -20.610 306.848 1.00 14.71 285 LYS B N 1
ATOM 4971 C CA . LYS B 1 285 ? 46.580 -21.642 305.951 1.00 12.69 285 LYS B CA 1
ATOM 4972 C C . LYS B 1 285 ? 48.072 -21.469 305.679 1.00 13.28 285 LYS B C 1
ATOM 4973 O O . LYS B 1 285 ? 48.756 -22.407 305.263 1.00 14.47 285 LYS B O 1
ATOM 4979 N N . ALA B 1 286 ? 48.565 -20.258 305.914 1.00 11.80 286 ALA B N 1
ATOM 4980 C CA . ALA B 1 286 ? 49.978 -19.944 305.724 1.00 13.60 286 ALA B CA 1
ATOM 4981 C C . ALA B 1 286 ? 50.852 -20.673 306.735 1.00 12.80 286 ALA B C 1
ATOM 4982 O O . ALA B 1 286 ? 50.467 -20.835 307.893 1.00 11.18 286 ALA B O 1
ATOM 4984 N N . LYS B 1 287 ? 52.016 -21.137 306.290 1.00 13.92 287 LYS B N 1
ATOM 4985 C CA . LYS B 1 287 ? 53.012 -21.653 307.216 1.00 14.27 287 LYS B CA 1
ATOM 4986 C C . LYS B 1 287 ? 53.525 -20.476 308.033 1.00 13.05 287 LYS B C 1
ATOM 4987 O O . LYS B 1 287 ? 54.125 -19.548 307.489 1.00 10.53 287 LYS B O 1
ATOM 4993 N N . THR B 1 288 ? 53.281 -20.511 309.337 1.00 10.47 288 THR B N 1
ATOM 4994 C CA . THR B 1 288 ? 53.517 -19.346 310.176 1.00 10.78 288 THR B CA 1
ATOM 4995 C C . THR B 1 288 ? 54.576 -19.599 311.249 1.00 10.78 288 THR B C 1
ATOM 4996 O O . THR B 1 288 ? 54.507 -20.577 311.993 1.00 12.50 288 THR B O 1
ATOM 5000 N N . PHE B 1 289 ? 55.576 -18.725 311.291 1.00 9.36 289 PHE B N 1
ATOM 5001 C CA . PHE B 1 289 ? 56.546 -18.712 312.376 1.00 9.20 289 PHE B CA 1
ATOM 5002 C C . PHE B 1 289 ? 56.246 -17.537 313.297 1.00 9.33 289 PHE B C 1
ATOM 5003 O O . PHE B 1 289 ? 56.449 -16.381 312.921 1.00 8.34 289 PHE B O 1
ATOM 5011 N N . VAL B 1 290 ? 55.738 -17.831 314.489 1.00 9.11 290 VAL B N 1
ATOM 5012 C CA . VAL B 1 290 ? 55.470 -16.795 315.481 1.00 8.22 290 VAL B CA 1
ATOM 5013 C C . VAL B 1 290 ? 56.755 -16.476 316.236 1.00 9.47 290 VAL B C 1
ATOM 5014 O O . VAL B 1 290 ? 57.322 -17.343 316.904 1.00 9.15 290 VAL B O 1
ATOM 5018 N N . MET B 1 291 ? 57.212 -15.233 316.132 1.00 8.42 291 MET B N 1
ATOM 5019 C CA . MET B 1 291 ? 58.537 -14.885 316.624 1.00 7.67 291 MET B CA 1
ATOM 5020 C C . MET B 1 291 ? 58.570 -13.703 317.592 1.00 7.33 291 MET B C 1
ATOM 5021 O O . MET B 1 291 ? 58.935 -12.592 317.214 1.00 9.32 291 MET B O 1
ATOM 5026 N N . PRO B 1 292 ? 58.211 -13.949 318.860 1.00 7.39 292 PRO B N 1
ATOM 5027 C CA . PRO B 1 292 ? 58.330 -12.907 319.882 1.00 7.17 292 PRO B CA 1
ATOM 5028 C C . PRO B 1 292 ? 59.776 -12.705 320.328 1.00 7.25 292 PRO B C 1
ATOM 5029 O O . PRO B 1 292 ? 60.608 -13.599 320.172 1.00 9.90 292 PRO B O 1
ATOM 5033 N N . ILE B 1 293 ? 60.058 -11.545 320.905 1.00 9.18 293 ILE B N 1
ATOM 5034 C CA . ILE B 1 293 ? 61.378 -11.271 321.448 1.00 8.98 293 ILE B CA 1
ATOM 5035 C C . ILE B 1 293 ? 61.363 -11.571 322.944 1.00 10.00 293 ILE B C 1
ATOM 5036 O O . ILE B 1 293 ? 60.433 -11.191 323.650 1.00 7.33 293 ILE B O 1
ATOM 5041 N N . SER B 1 294 ? 62.393 -12.273 323.405 1.00 11.07 294 SER B N 1
ATOM 5042 C CA . SER B 1 294 ? 62.444 -12.824 324.756 1.00 11.95 294 SER B CA 1
ATOM 5043 C C . SER B 1 294 ? 62.143 -11.804 325.851 1.00 11.28 294 SER B C 1
ATOM 5044 O O . SER B 1 294 ? 61.403 -12.102 326.790 1.00 11.49 294 SER B O 1
ATOM 5047 N N . GLU B 1 295 ? 62.705 -10.605 325.726 1.00 9.90 295 GLU B N 1
ATOM 5048 C CA . GLU B 1 295 ? 62.582 -9.592 326.775 1.00 11.19 295 GLU B CA 1
ATOM 5049 C C . GLU B 1 295 ? 61.553 -8.502 326.458 1.00 11.07 295 GLU B C 1
ATOM 5050 O O . GLU B 1 295 ? 61.503 -7.477 327.140 1.00 10.01 295 GLU B O 1
ATOM 5056 N N . ASP B 1 296 ? 60.726 -8.726 325.440 1.00 10.43 296 ASP B N 1
ATOM 5057 C CA . ASP B 1 296 ? 59.677 -7.773 325.080 1.00 6.87 296 ASP B CA 1
ATOM 5058 C C . ASP B 1 296 ? 58.708 -7.597 326.248 1.00 7.04 296 ASP B C 1
ATOM 5059 O O . ASP B 1 296 ? 58.117 -8.568 326.721 1.00 9.81 296 ASP B O 1
ATOM 5064 N N . MET B 1 297 ? 58.536 -6.355 326.692 1.00 6.97 297 MET B N 1
ATOM 5065 C CA . MET B 1 297 ? 57.753 -6.063 327.893 1.00 11.63 297 MET B CA 1
ATOM 5066 C C . MET B 1 297 ? 56.252 -5.945 327.635 1.00 11.24 297 MET B C 1
ATOM 5067 O O . MET B 1 297 ? 55.455 -6.207 328.532 1.00 11.73 297 MET B O 1
ATOM 5072 N N . PHE B 1 298 ? 55.856 -5.548 326.429 1.00 8.42 298 PHE B N 1
ATOM 5073 C CA . PHE B 1 298 ? 54.426 -5.377 326.172 1.00 8.55 298 PHE B CA 1
ATOM 5074 C C . PHE B 1 298 ? 53.903 -6.287 325.059 1.00 7.96 298 PHE B C 1
ATOM 5075 O O . PHE B 1 298 ? 52.695 -6.408 324.878 1.00 10.13 298 PHE B O 1
ATOM 5083 N N . PHE B 1 299 ? 54.804 -6.947 324.335 1.00 8.77 299 PHE B N 1
ATOM 5084 C CA . PHE B 1 299 ? 54.410 -8.096 323.521 1.00 10.38 299 PHE B CA 1
ATOM 5085 C C . PHE B 1 299 ? 55.155 -9.338 324.015 1.00 10.19 299 PHE B C 1
ATOM 5086 O O . PHE B 1 299 ? 55.923 -9.937 323.260 1.00 11.45 299 PHE B O 1
ATOM 5094 N N . PRO B 1 300 ? 54.919 -9.743 325.279 1.00 7.19 300 PRO B N 1
ATOM 5095 C CA . PRO B 1 300 ? 55.756 -10.795 325.868 1.00 10.73 300 PRO B CA 1
ATOM 5096 C C . PRO B 1 300 ? 55.561 -12.152 325.208 1.00 10.66 300 PRO B C 1
ATOM 5097 O O . PRO B 1 300 ? 54.523 -12.393 324.592 1.00 10.53 300 PRO B O 1
ATOM 5101 N N . VAL B 1 301 ? 56.555 -13.023 325.357 1.00 10.05 301 VAL B N 1
ATOM 5102 C CA . VAL B 1 301 ? 56.539 -14.359 324.767 1.00 9.84 301 VAL B CA 1
ATOM 5103 C C . VAL B 1 301 ? 55.270 -15.136 325.113 1.00 9.05 301 VAL B C 1
ATOM 5104 O O . VAL B 1 301 ? 54.705 -15.822 324.257 1.00 8.49 301 VAL B O 1
ATOM 5108 N N . ARG B 1 302 ? 54.807 -15.012 326.353 1.00 9.87 302 ARG B N 1
ATOM 5109 C CA . ARG B 1 302 ? 53.641 -15.777 326.779 1.00 10.01 302 ARG B CA 1
ATOM 5110 C C . ARG B 1 302 ? 52.385 -15.363 326.010 1.00 10.78 302 ARG B C 1
ATOM 5111 O O . ARG B 1 302 ? 51.549 -16.208 325.693 1.00 11.03 302 ARG B O 1
ATOM 5119 N N . ASP B 1 303 ? 52.278 -14.083 325.664 1.00 9.53 303 ASP B N 1
ATOM 5120 C CA . ASP B 1 303 ? 51.137 -13.611 324.885 1.00 10.42 303 ASP B CA 1
ATOM 5121 C C . ASP B 1 303 ? 51.162 -14.187 323.474 1.00 10.41 303 ASP B C 1
ATOM 5122 O O . ASP B 1 303 ? 50.133 -14.603 322.949 1.00 9.11 303 ASP B O 1
ATOM 5127 N N . CYS B 1 304 ? 52.344 -14.203 322.867 1.00 10.21 304 CYS B N 1
ATOM 5128 C CA . CYS B 1 304 ? 52.502 -14.710 321.507 1.00 9.58 304 CYS B CA 1
ATOM 5129 C C . CYS B 1 304 ? 52.444 -16.237 321.461 1.00 9.65 304 CYS B C 1
ATOM 5130 O O . CYS B 1 304 ? 51.953 -16.821 320.494 1.00 11.81 304 CYS B O 1
ATOM 5133 N N . ALA B 1 305 ? 52.949 -16.879 322.509 1.00 10.26 305 ALA B N 1
ATOM 5134 C CA . ALA B 1 305 ? 52.913 -18.335 322.593 1.00 12.60 305 ALA B CA 1
ATOM 5135 C C . ALA B 1 305 ? 51.475 -18.822 322.708 1.00 14.52 305 ALA B C 1
ATOM 5136 O O . ALA B 1 305 ? 51.118 -19.868 322.168 1.00 15.48 305 ALA B O 1
ATOM 5138 N N . ALA B 1 306 ? 50.651 -18.050 323.410 1.00 15.55 306 ALA B N 1
ATOM 5139 C CA . ALA B 1 306 ? 49.245 -18.389 323.582 1.00 12.36 306 ALA B CA 1
ATOM 5140 C C . ALA B 1 306 ? 48.523 -18.385 322.240 1.00 13.12 306 ALA B C 1
ATOM 5141 O O . ALA B 1 306 ? 47.661 -19.225 321.983 1.00 14.46 306 ALA B O 1
ATOM 5143 N N . GLU B 1 307 ? 48.887 -17.438 321.382 1.00 10.60 307 GLU B N 1
ATOM 5144 C CA . GLU B 1 307 ? 48.278 -17.333 320.063 1.00 11.28 307 GLU B CA 1
ATOM 5145 C C . GLU B 1 307 ? 48.803 -18.382 319.090 1.00 11.41 307 GLU B C 1
ATOM 5146 O O . GLU B 1 307 ? 48.053 -18.881 318.251 1.00 13.57 307 GLU B O 1
ATOM 5152 N N . GLN B 1 308 ? 50.086 -18.713 319.205 1.00 11.32 308 GLN B N 1
ATOM 5153 C CA . GLN B 1 308 ? 50.704 -19.715 318.337 1.00 11.44 308 GLN B CA 1
ATOM 5154 C C . GLN B 1 308 ? 50.036 -21.071 318.525 1.00 11.74 308 GLN B C 1
ATOM 5155 O O . GLN B 1 308 ? 49.938 -21.865 317.592 1.00 10.44 308 GLN B O 1
ATOM 5161 N N . ALA B 1 309 ? 49.560 -21.320 319.739 1.00 11.28 309 ALA B N 1
ATOM 5162 C CA . ALA B 1 309 ? 48.912 -22.583 320.060 1.00 12.52 309 ALA B CA 1
ATOM 5163 C C . ALA B 1 309 ? 47.580 -22.747 319.335 1.00 12.39 309 ALA B C 1
ATOM 5164 O O . ALA B 1 309 ? 47.034 -23.849 319.274 1.00 14.93 309 ALA B O 1
ATOM 5166 N N . LEU B 1 310 ? 47.070 -21.656 318.774 1.00 10.88 310 LEU B N 1
ATOM 5167 C CA . LEU B 1 310 ? 45.784 -21.678 318.086 1.00 11.15 310 LEU B CA 1
ATOM 5168 C C . LEU B 1 310 ? 45.944 -21.707 316.569 1.00 12.59 310 LEU B C 1
ATOM 5169 O O . LEU B 1 310 ? 44.967 -21.851 315.839 1.00 13.92 310 LEU B O 1
ATOM 5174 N N . ILE B 1 311 ? 47.178 -21.565 316.099 1.00 11.09 311 ILE B N 1
ATOM 5175 C CA . ILE B 1 311 ? 47.438 -21.537 314.666 1.00 11.13 311 ILE B CA 1
ATOM 5176 C C . ILE B 1 311 ? 47.961 -22.885 314.182 1.00 10.24 311 ILE B C 1
ATOM 5177 O O . ILE B 1 311 ? 49.054 -23.302 314.551 1.00 14.61 311 ILE B O 1
ATOM 5182 N N . PRO B 1 312 ? 47.163 -23.576 313.361 1.00 14.58 312 PRO B N 1
ATOM 5183 C CA . PRO B 1 312 ? 47.510 -24.907 312.852 1.00 16.11 312 PRO B CA 1
ATOM 5184 C C . PRO B 1 312 ? 48.797 -24.906 312.028 1.00 14.12 312 PRO B C 1
ATOM 5185 O O . PRO B 1 312 ? 49.002 -24.016 311.204 1.00 15.69 312 PRO B O 1
ATOM 5189 N N . GLY B 1 313 ? 49.667 -25.876 312.294 1.00 13.38 313 GLY B N 1
ATOM 5190 C CA . GLY B 1 313 ? 50.890 -26.063 311.530 1.00 13.97 313 GLY B CA 1
ATOM 5191 C C . GLY B 1 313 ? 51.965 -25.024 311.777 1.00 11.80 313 GLY B C 1
ATOM 5192 O O . GLY B 1 313 ? 52.990 -25.005 311.094 1.00 10.68 313 GLY B O 1
ATOM 5193 N N . SER B 1 314 ? 51.733 -24.162 312.758 1.00 12.85 314 SER B N 1
ATOM 5194 C CA . SER B 1 314 ? 52.656 -23.079 313.066 1.00 11.81 314 SER B CA 1
ATOM 5195 C C . SER B 1 314 ? 53.777 -23.515 314.003 1.00 9.12 314 SER B C 1
ATOM 5196 O O . SER B 1 314 ? 53.738 -24.601 314.582 1.00 11.84 314 SER B O 1
ATOM 5199 N N . GLU B 1 315 ? 54.779 -22.658 314.148 1.00 8.59 315 GLU B N 1
ATOM 5200 C CA . GLU B 1 315 ? 55.850 -22.902 315.105 1.00 12.54 315 GLU B CA 1
ATOM 5201 C C . GLU B 1 315 ? 56.139 -21.645 315.913 1.00 9.79 315 GLU B C 1
ATOM 5202 O O . GLU B 1 315 ? 55.961 -20.529 315.425 1.00 10.61 315 GLU B O 1
ATOM 5208 N N . LEU B 1 316 ? 56.588 -21.832 317.149 1.00 8.66 316 LEU B N 1
ATOM 5209 C CA . LEU B 1 316 ? 57.042 -20.718 317.964 1.00 7.81 316 LEU B CA 1
ATOM 5210 C C . LEU B 1 316 ? 58.562 -20.622 317.882 1.00 7.80 316 LEU B C 1
ATOM 5211 O O . LEU B 1 316 ? 59.273 -21.570 318.214 1.00 8.51 316 LEU B O 1
ATOM 5216 N N . ARG B 1 317 ? 59.053 -19.473 317.434 1.00 7.27 317 ARG B N 1
ATOM 5217 C CA . ARG B 1 317 ? 60.487 -19.253 317.299 1.00 12.02 317 ARG B CA 1
ATOM 5218 C C . ARG B 1 317 ? 60.883 -18.001 318.060 1.00 12.68 317 ARG B C 1
ATOM 5219 O O . ARG B 1 317 ? 60.867 -16.900 317.512 1.00 12.27 317 ARG B O 1
ATOM 5227 N N . VAL B 1 318 ? 61.250 -18.176 319.324 1.00 12.65 318 VAL B N 1
ATOM 5228 C CA . VAL B 1 318 ? 61.572 -17.046 320.181 1.00 11.28 318 VAL B CA 1
ATOM 5229 C C . VAL B 1 318 ? 62.906 -16.414 319.795 1.00 9.72 318 VAL B C 1
ATOM 5230 O O . VAL B 1 318 ? 63.901 -17.110 319.615 1.00 9.59 318 VAL B O 1
ATOM 5234 N N . ILE B 1 319 ? 62.907 -15.093 319.648 1.00 9.44 319 ILE B N 1
ATOM 5235 C CA . ILE B 1 319 ? 64.133 -14.347 319.408 1.00 10.85 319 ILE B CA 1
ATOM 5236 C C . ILE B 1 319 ? 64.724 -13.870 320.732 1.00 10.94 319 ILE B C 1
ATOM 5237 O O . ILE B 1 319 ? 64.112 -13.071 321.437 1.00 12.37 319 ILE B O 1
ATOM 5242 N N . GLU B 1 320 ? 65.906 -14.371 321.071 1.00 10.53 320 GLU B N 1
ATOM 5243 C CA . GLU B 1 320 ? 66.581 -13.961 322.298 1.00 11.08 320 GLU B CA 1
ATOM 5244 C C . GLU B 1 320 ? 67.240 -12.598 322.107 1.00 10.61 320 GLU B C 1
ATOM 5245 O O . GLU B 1 320 ? 68.120 -12.447 321.260 1.00 11.87 320 GLU B O 1
ATOM 5251 N N . ASP B 1 321 ? 66.805 -11.604 322.877 1.00 9.14 321 ASP B N 1
ATOM 5252 C CA . ASP B 1 321 ? 67.390 -10.267 322.787 1.00 8.30 321 ASP B CA 1
ATOM 5253 C C . ASP B 1 321 ? 67.131 -9.466 324.055 1.00 10.27 321 ASP B C 1
ATOM 5254 O O . ASP B 1 321 ? 65.983 -9.270 324.458 1.00 11.08 321 ASP B O 1
ATOM 5259 N N . ILE B 1 322 ? 68.213 -8.997 324.667 1.00 9.77 322 ILE B N 1
ATOM 5260 C CA . ILE B 1 322 ? 68.152 -8.224 325.901 1.00 9.63 322 ILE B CA 1
ATOM 5261 C C . ILE B 1 322 ? 67.471 -6.873 325.670 1.00 10.05 322 ILE B C 1
ATOM 5262 O O . ILE B 1 322 ? 66.942 -6.258 326.602 1.00 10.02 322 ILE B O 1
ATOM 5267 N N . ALA B 1 323 ? 67.453 -6.436 324.414 1.00 10.54 323 ALA B N 1
ATOM 5268 C CA . ALA B 1 323 ? 66.927 -5.121 324.068 1.00 7.87 323 ALA B CA 1
ATOM 5269 C C . ALA B 1 323 ? 65.404 -5.091 324.011 1.00 7.51 323 ALA B C 1
ATOM 5270 O O . ALA B 1 323 ? 64.812 -4.041 323.776 1.00 9.76 323 ALA B O 1
ATOM 5272 N N . GLY B 1 324 ? 64.777 -6.240 324.233 1.00 7.34 324 GLY B N 1
ATOM 5273 C CA . GLY B 1 324 ? 63.328 -6.310 324.268 1.00 7.14 324 GLY B CA 1
ATOM 5274 C C . GLY B 1 324 ? 62.682 -5.911 322.957 1.00 8.97 324 GLY B C 1
ATOM 5275 O O . GLY B 1 324 ? 63.171 -6.257 321.885 1.00 6.52 324 GLY B O 1
ATOM 5276 N N . HIS B 1 325 ? 61.587 -5.165 323.043 1.00 9.95 325 HIS B N 1
ATOM 5277 C CA . HIS B 1 325 ? 60.817 -4.818 321.856 1.00 8.74 325 HIS B CA 1
ATOM 5278 C C . HIS B 1 325 ? 61.618 -4.035 320.823 1.00 10.84 325 HIS B C 1
ATOM 5279 O O . HIS B 1 325 ? 61.537 -4.320 319.630 1.00 10.03 325 HIS B O 1
ATOM 5286 N N . LEU B 1 326 ? 62.397 -3.057 321.278 1.00 6.85 326 LEU B N 1
ATOM 5287 C CA . LEU B 1 326 ? 63.159 -2.216 320.362 1.00 6.98 326 LEU B CA 1
ATOM 5288 C C . LEU B 1 326 ? 64.385 -2.940 319.818 1.00 9.29 326 LEU B C 1
ATOM 5289 O O . LEU B 1 326 ? 65.197 -2.353 319.100 1.00 10.51 326 LEU B O 1
ATOM 5294 N N . GLY B 1 327 ? 64.501 -4.225 320.141 1.00 6.57 327 GLY B N 1
ATOM 5295 C CA . GLY B 1 327 ? 65.455 -5.089 319.471 1.00 11.06 327 GLY B CA 1
ATOM 5296 C C . GLY B 1 327 ? 65.121 -5.171 317.989 1.00 12.40 327 GLY B C 1
ATOM 5297 O O . GLY B 1 327 ? 65.959 -5.560 317.174 1.00 6.39 327 GLY B O 1
ATOM 5298 N N . LEU B 1 328 ? 63.890 -4.799 317.644 1.00 9.61 328 LEU B N 1
ATOM 5299 C CA . LEU B 1 328 ? 63.460 -4.703 316.248 1.00 8.98 328 LEU B CA 1
ATOM 5300 C C . LEU B 1 328 ? 64.341 -3.744 315.444 1.00 8.03 328 LEU B C 1
ATOM 5301 O O . LEU B 1 328 ? 64.450 -3.862 314.218 1.00 6.63 328 LEU B O 1
ATOM 5306 N N . PHE B 1 329 ? 64.953 -2.787 316.136 1.00 6.82 329 PHE B N 1
ATOM 5307 C CA . PHE B 1 329 ? 65.835 -1.815 315.495 1.00 11.14 329 PHE B CA 1
ATOM 5308 C C . PHE B 1 329 ? 67.196 -2.406 315.122 1.00 10.09 329 PHE B C 1
ATOM 5309 O O . PHE B 1 329 ? 68.014 -1.722 314.505 1.00 11.03 329 PHE B O 1
ATOM 5317 N N . ASN B 1 330 ? 67.425 -3.665 315.496 1.00 11.13 330 ASN B N 1
ATOM 5318 C CA . ASN B 1 330 ? 68.727 -4.317 315.340 1.00 11.61 330 ASN B CA 1
ATOM 5319 C C . ASN B 1 330 ? 69.808 -3.568 316.117 1.00 14.63 330 ASN B C 1
ATOM 5320 O O . ASN B 1 330 ? 70.684 -2.927 315.539 1.00 15.68 330 ASN B O 1
ATOM 5325 N N . VAL B 1 331 ? 69.740 -3.649 317.438 1.00 14.31 331 VAL B N 1
ATOM 5326 C CA . VAL B 1 331 ? 70.715 -2.973 318.281 1.00 13.19 331 VAL B CA 1
ATOM 5327 C C . VAL B 1 331 ? 71.589 -3.981 319.013 1.00 12.65 331 VAL B C 1
ATOM 5328 O O . VAL B 1 331 ? 72.500 -3.609 319.750 1.00 9.28 331 VAL B O 1
ATOM 5332 N N . SER B 1 332 ? 71.317 -5.262 318.791 1.00 11.20 332 SER B N 1
ATOM 5333 C CA . SER B 1 332 ? 72.065 -6.318 319.459 1.00 10.12 332 SER B CA 1
ATOM 5334 C C . SER B 1 332 ? 72.853 -7.140 318.450 1.00 14.61 332 SER B C 1
ATOM 5335 O O . SER B 1 332 ? 72.440 -7.295 317.304 1.00 15.60 332 SER B O 1
ATOM 5338 N N . GLU B 1 333 ? 73.981 -7.675 318.899 1.00 16.50 333 GLU B N 1
ATOM 5339 C CA . GLU B 1 333 ? 74.933 -8.337 318.021 1.00 19.33 333 GLU B CA 1
ATOM 5340 C C . GLU B 1 333 ? 74.344 -9.583 317.355 1.00 16.67 333 GLU B C 1
ATOM 5341 O O . GLU B 1 333 ? 74.659 -9.879 316.204 1.00 17.36 333 GLU B O 1
ATOM 5347 N N . ASN B 1 334 ? 73.492 -10.312 318.073 1.00 11.59 334 ASN B N 1
ATOM 5348 C CA . ASN B 1 334 ? 72.966 -11.577 317.559 1.00 13.30 334 ASN B CA 1
ATOM 5349 C C . ASN B 1 334 ? 71.496 -11.519 317.120 1.00 8.79 334 ASN B C 1
ATOM 5350 O O . ASN B 1 334 ? 70.832 -12.551 317.015 1.00 8.93 334 ASN B O 1
ATOM 5355 N N . TYR B 1 335 ? 70.987 -10.319 316.856 1.00 8.31 335 TYR B N 1
ATOM 5356 C CA . TYR B 1 335 ? 69.592 -10.177 316.450 1.00 7.60 335 TYR B CA 1
ATOM 5357 C C . TYR B 1 335 ? 69.350 -10.654 315.014 1.00 8.36 335 TYR B C 1
ATOM 5358 O O . TYR B 1 335 ? 68.597 -11.602 314.787 1.00 7.56 335 TYR B O 1
ATOM 5367 N N . ILE B 1 336 ? 69.984 -9.990 314.051 1.00 11.05 336 ILE B N 1
ATOM 5368 C CA . ILE B 1 336 ? 69.809 -10.342 312.641 1.00 11.75 336 ILE B CA 1
ATOM 5369 C C . ILE B 1 336 ? 70.139 -11.812 312.338 1.00 11.54 336 ILE B C 1
ATOM 5370 O O . ILE B 1 336 ? 69.395 -12.455 311.598 1.00 10.94 336 ILE B O 1
ATOM 5375 N N . PRO B 1 337 ? 71.231 -12.362 312.914 1.00 14.11 337 PRO B N 1
ATOM 5376 C CA . PRO B 1 337 ? 71.448 -13.796 312.670 1.00 15.18 337 PRO B CA 1
ATOM 5377 C C . PRO B 1 337 ? 70.271 -14.692 313.079 1.00 10.47 337 PRO B C 1
ATOM 5378 O O . PRO B 1 337 ? 69.989 -15.670 312.388 1.00 9.82 337 PRO B O 1
ATOM 5382 N N . GLN B 1 338 ? 69.588 -14.362 314.170 1.00 11.33 338 GLN B N 1
ATOM 5383 C CA . GLN B 1 338 ? 68.426 -15.143 314.587 1.00 10.94 338 GLN B CA 1
ATOM 5384 C C . GLN B 1 338 ? 67.254 -14.954 313.631 1.00 11.99 338 GLN B C 1
ATOM 5385 O O . GLN B 1 338 ? 66.567 -15.916 313.276 1.00 11.38 338 GLN B O 1
ATOM 5391 N N . ILE B 1 339 ? 67.031 -13.712 313.217 1.00 12.12 339 ILE B N 1
ATOM 5392 C CA . ILE B 1 339 ? 65.977 -13.402 312.259 1.00 9.77 339 ILE B CA 1
ATOM 5393 C C . ILE B 1 339 ? 66.223 -14.117 310.937 1.00 10.41 339 ILE B C 1
ATOM 5394 O O . ILE B 1 339 ? 65.320 -14.746 310.388 1.00 11.49 339 ILE B O 1
ATOM 5399 N N . ASP B 1 340 ? 67.451 -14.021 310.435 1.00 8.18 340 ASP B N 1
ATOM 5400 C CA . ASP B 1 340 ? 67.816 -14.643 309.163 1.00 8.89 340 ASP B CA 1
ATOM 5401 C C . ASP B 1 340 ? 67.679 -16.164 309.185 1.00 11.39 340 ASP B C 1
ATOM 5402 O O . ASP B 1 340 ? 67.180 -16.762 308.230 1.00 13.17 340 ASP B O 1
ATOM 5407 N N . LYS B 1 341 ? 68.119 -16.791 310.270 1.00 10.29 341 LYS B N 1
ATOM 5408 C CA . LYS B 1 341 ? 68.042 -18.243 310.371 1.00 12.40 341 LYS B CA 1
ATOM 5409 C C . LYS B 1 341 ? 66.594 -18.711 310.321 1.00 12.64 341 LYS B C 1
ATOM 5410 O O . LYS B 1 341 ? 66.261 -19.659 309.611 1.00 13.14 341 LYS B O 1
ATOM 5416 N N . ASN B 1 342 ? 65.733 -18.038 311.075 1.00 12.62 342 ASN B N 1
ATOM 5417 C CA . ASN B 1 342 ? 64.330 -18.420 311.135 1.00 8.24 342 ASN B CA 1
ATOM 5418 C C . ASN B 1 342 ? 63.601 -18.152 309.822 1.00 12.86 342 ASN B C 1
ATOM 5419 O O . ASN B 1 342 ? 62.856 -18.999 309.338 1.00 12.12 342 ASN B O 1
ATOM 5424 N N . LEU B 1 343 ? 63.837 -16.982 309.240 1.00 9.95 343 LEU B N 1
ATOM 5425 C CA . LEU B 1 343 ? 63.191 -16.624 307.984 1.00 10.11 343 LEU B CA 1
ATOM 5426 C C . LEU B 1 343 ? 63.648 -17.502 306.819 1.00 9.06 343 LEU B C 1
ATOM 5427 O O . LEU B 1 343 ? 62.837 -17.876 305.977 1.00 9.33 343 LEU B O 1
ATOM 5432 N N . LYS B 1 344 ? 64.937 -17.831 306.774 1.00 9.62 344 LYS B N 1
ATOM 5433 C CA . LYS B 1 344 ? 65.447 -18.723 305.736 1.00 17.43 344 LYS B CA 1
ATOM 5434 C C . LYS B 1 344 ? 64.792 -20.092 305.839 1.00 14.54 344 LYS B C 1
ATOM 5435 O O . LYS B 1 344 ? 64.390 -20.670 304.835 1.00 13.93 344 LYS B O 1
ATOM 5441 N N . GLU B 1 345 ? 64.668 -20.596 307.063 1.00 12.21 345 GLU B N 1
ATOM 5442 C CA . GLU B 1 345 ? 64.016 -21.880 307.287 1.00 14.22 345 GLU B CA 1
ATOM 5443 C C . GLU B 1 345 ? 62.551 -21.811 306.876 1.00 12.34 345 GLU B C 1
ATOM 5444 O O . GLU B 1 345 ? 62.007 -22.764 306.314 1.00 13.69 345 GLU B O 1
ATOM 5450 N N . LEU B 1 346 ? 61.920 -20.673 307.139 1.00 11.05 346 LEU B N 1
ATOM 5451 C CA . LEU B 1 346 ? 60.539 -20.468 306.725 1.00 9.48 346 LEU B CA 1
ATOM 5452 C C . LEU B 1 346 ? 60.439 -20.431 305.201 1.00 14.04 346 LEU B C 1
ATOM 5453 O O . LEU B 1 346 ? 59.551 -21.053 304.617 1.00 12.35 346 LEU B O 1
ATOM 5458 N N . PHE B 1 347 ? 61.370 -19.723 304.562 1.00 13.81 347 PHE B N 1
ATOM 5459 C CA . PHE B 1 347 ? 61.340 -19.562 303.109 1.00 13.21 347 PHE B CA 1
ATOM 5460 C C . PHE B 1 347 ? 61.727 -20.849 302.382 1.00 18.07 347 PHE B C 1
ATOM 5461 O O . PHE B 1 347 ? 61.469 -20.989 301.189 1.00 17.57 347 PHE B O 1
ATOM 5469 N N . GLU B 1 348 ? 62.342 -21.786 303.098 1.00 24.71 348 GLU B N 1
ATOM 5470 C CA . GLU B 1 348 ? 62.734 -23.061 302.501 1.00 31.45 348 GLU B CA 1
ATOM 5471 C C . GLU B 1 348 ? 61.648 -24.114 302.666 1.00 35.13 348 GLU B C 1
ATOM 5472 O O . GLU B 1 348 ? 61.786 -25.244 302.196 1.00 37.00 348 GLU B O 1
ATOM 5478 N N . SER B 1 349 ? 60.563 -23.737 303.329 1.00 36.97 349 SER B N 1
ATOM 5479 C CA . SER B 1 349 ? 59.446 -24.649 303.531 1.00 40.17 349 SER B CA 1
ATOM 5480 C C . SER B 1 349 ? 58.504 -24.641 302.331 1.00 43.47 349 SER B C 1
ATOM 5481 O O . SER B 1 349 ? 58.716 -23.915 301.358 1.00 42.76 349 SER B O 1
ATOM 5485 N N . MET C 1 1 ? 58.888 -61.810 422.281 1.00 39.00 1 MET C N 1
ATOM 5486 C CA . MET C 1 1 ? 59.534 -60.526 422.525 1.00 36.96 1 MET C CA 1
ATOM 5487 C C . MET C 1 1 ? 60.826 -60.414 421.721 1.00 33.85 1 MET C C 1
ATOM 5488 O O . MET C 1 1 ? 61.606 -61.364 421.649 1.00 34.75 1 MET C O 1
ATOM 5493 N N . LEU C 1 2 ? 61.046 -59.251 421.117 1.00 30.07 2 LEU C N 1
ATOM 5494 C CA . LEU C 1 2 ? 62.238 -59.025 420.308 1.00 28.57 2 LEU C CA 1
ATOM 5495 C C . LEU C 1 2 ? 63.130 -57.938 420.893 1.00 28.49 2 LEU C C 1
ATOM 5496 O O . LEU C 1 2 ? 62.647 -57.002 421.529 1.00 31.45 2 LEU C O 1
ATOM 5501 N N . ASP C 1 3 ? 64.435 -58.070 420.672 1.00 28.96 3 ASP C N 1
ATOM 5502 C CA . ASP C 1 3 ? 65.398 -57.078 421.135 1.00 33.28 3 ASP C CA 1
ATOM 5503 C C . ASP C 1 3 ? 65.811 -56.127 420.016 1.00 30.93 3 ASP C C 1
ATOM 5504 O O . ASP C 1 3 ? 66.460 -56.526 419.048 1.00 35.80 3 ASP C O 1
ATOM 5509 N N . ASN C 1 4 ? 65.432 -54.863 420.166 1.00 25.12 4 ASN C N 1
ATOM 5510 C CA . ASN C 1 4 ? 65.776 -53.824 419.204 1.00 19.35 4 ASN C CA 1
ATOM 5511 C C . ASN C 1 4 ? 66.286 -52.590 419.931 1.00 15.97 4 ASN C C 1
ATOM 5512 O O . ASN C 1 4 ? 65.529 -51.897 420.607 1.00 13.61 4 ASN C O 1
ATOM 5517 N N . SER C 1 5 ? 67.575 -52.319 419.764 1.00 16.78 5 SER C N 1
ATOM 5518 C CA . SER C 1 5 ? 68.264 -51.262 420.496 1.00 17.55 5 SER C CA 1
ATOM 5519 C C . SER C 1 5 ? 67.707 -49.864 420.221 1.00 15.17 5 SER C C 1
ATOM 5520 O O . SER C 1 5 ? 67.894 -48.947 421.017 1.00 14.33 5 SER C O 1
ATOM 5523 N N . PHE C 1 6 ? 67.022 -49.709 419.095 1.00 12.53 6 PHE C N 1
ATOM 5524 C CA . PHE C 1 6 ? 66.412 -48.434 418.730 1.00 13.36 6 PHE C CA 1
ATOM 5525 C C . PHE C 1 6 ? 65.349 -48.007 419.742 1.00 13.57 6 PHE C C 1
ATOM 5526 O O . PHE C 1 6 ? 65.172 -46.820 420.020 1.00 11.20 6 PHE C O 1
ATOM 5534 N N . TYR C 1 7 ? 64.656 -48.989 420.302 1.00 12.47 7 TYR C N 1
ATOM 5535 C CA . TYR C 1 7 ? 63.568 -48.723 421.234 1.00 12.32 7 TYR C CA 1
ATOM 5536 C C . TYR C 1 7 ? 64.045 -48.794 422.671 1.00 14.51 7 TYR C C 1
ATOM 5537 O O . TYR C 1 7 ? 63.577 -49.618 423.456 1.00 15.53 7 TYR C O 1
ATOM 5546 N N . THR C 1 8 ? 64.995 -47.927 423.004 1.00 13.52 8 THR C N 1
ATOM 5547 C CA . THR C 1 8 ? 65.554 -47.882 424.350 1.00 14.72 8 THR C CA 1
ATOM 5548 C C . THR C 1 8 ? 65.691 -46.450 424.861 1.00 14.38 8 THR C C 1
ATOM 5549 O O . THR C 1 8 ? 65.599 -45.493 424.091 1.00 12.94 8 THR C O 1
ATOM 5553 N N . ALA C 1 9 ? 65.945 -46.312 426.159 1.00 15.19 9 ALA C N 1
ATOM 5554 C CA . ALA C 1 9 ? 66.109 -44.995 426.761 1.00 13.88 9 ALA C CA 1
ATOM 5555 C C . ALA C 1 9 ? 67.369 -44.309 426.236 1.00 15.66 9 ALA C C 1
ATOM 5556 O O . ALA C 1 9 ? 67.436 -43.083 426.172 1.00 16.31 9 ALA C O 1
ATOM 5558 N N . GLU C 1 10 ? 68.361 -45.105 425.852 1.00 15.99 10 GLU C N 1
ATOM 5559 C CA . GLU C 1 10 ? 69.610 -44.571 425.315 1.00 19.06 10 GLU C CA 1
ATOM 5560 C C . GLU C 1 10 ? 69.406 -43.837 423.994 1.00 18.34 10 GLU C C 1
ATOM 5561 O O . GLU C 1 10 ? 70.014 -42.797 423.748 1.00 19.75 10 GLU C O 1
ATOM 5567 N N . VAL C 1 11 ? 68.525 -44.373 423.160 1.00 13.74 11 VAL C N 1
ATOM 5568 C CA . VAL C 1 11 ? 68.316 -43.835 421.821 1.00 14.72 11 VAL C CA 1
ATOM 5569 C C . VAL C 1 11 ? 67.176 -42.820 421.775 1.00 16.86 11 VAL C C 1
ATOM 5570 O O . VAL C 1 11 ? 67.295 -41.765 421.144 1.00 18.83 11 VAL C O 1
ATOM 5574 N N . GLN C 1 12 ? 66.079 -43.132 422.456 1.00 15.18 12 GLN C N 1
ATOM 5575 C CA . GLN C 1 12 ? 64.888 -42.288 422.406 1.00 14.97 12 GLN C CA 1
ATOM 5576 C C . GLN C 1 12 ? 64.882 -41.230 423.502 1.00 13.65 12 GLN C C 1
ATOM 5577 O O . GLN C 1 12 ? 64.066 -40.312 423.480 1.00 13.41 12 GLN C O 1
ATOM 5583 N N . GLY C 1 13 ? 65.790 -41.362 424.462 1.00 13.03 13 GLY C N 1
ATOM 5584 C CA . GLY C 1 13 ? 65.789 -40.472 425.607 1.00 16.07 13 GLY C CA 1
ATOM 5585 C C . GLY C 1 13 ? 64.973 -41.058 426.745 1.00 13.64 13 GLY C C 1
ATOM 5586 O O . GLY C 1 13 ? 64.088 -41.882 426.514 1.00 13.85 13 GLY C O 1
ATOM 5587 N N . PRO C 1 14 ? 65.264 -40.627 427.980 1.00 14.57 14 PRO C N 1
ATOM 5588 C CA . PRO C 1 14 ? 64.666 -41.133 429.222 1.00 14.80 14 PRO C CA 1
ATOM 5589 C C . PRO C 1 14 ? 63.141 -41.134 429.210 1.00 18.62 14 PRO C C 1
ATOM 5590 O O . PRO C 1 14 ? 62.530 -40.184 428.725 1.00 17.60 14 PRO C O 1
ATOM 5594 N N . TYR C 1 15 ? 62.543 -42.196 429.740 1.00 13.81 15 TYR C N 1
ATOM 5595 C CA . TYR C 1 15 ? 61.095 -42.265 429.888 1.00 14.64 15 TYR C CA 1
ATOM 5596 C C . TYR C 1 15 ? 60.704 -43.232 431.001 1.00 17.07 15 TYR C C 1
ATOM 5597 O O . TYR C 1 15 ? 61.543 -43.961 431.532 1.00 14.44 15 TYR C O 1
ATOM 5606 N N . GLU C 1 16 ? 59.428 -43.210 431.366 1.00 13.63 16 GLU C N 1
ATOM 5607 C CA . GLU C 1 16 ? 58.902 -44.112 432.379 1.00 19.19 16 GLU C CA 1
ATOM 5608 C C . GLU C 1 16 ? 57.772 -44.931 431.773 1.00 13.67 16 GLU C C 1
ATOM 5609 O O . GLU C 1 16 ? 57.256 -44.585 430.713 1.00 12.96 16 GLU C O 1
ATOM 5615 N N . THR C 1 17 ? 57.384 -46.012 432.440 1.00 14.26 17 THR C N 1
ATOM 5616 C CA . THR C 1 17 ? 56.238 -46.794 431.992 1.00 19.47 17 THR C CA 1
ATOM 5617 C C . THR C 1 17 ? 55.254 -47.007 433.130 1.00 17.02 17 THR C C 1
ATOM 5618 O O . THR C 1 17 ? 55.644 -47.085 434.295 1.00 15.71 17 THR C O 1
ATOM 5622 N N . ALA C 1 18 ? 53.974 -47.093 432.784 1.00 17.38 18 ALA C N 1
ATOM 5623 C CA . ALA C 1 18 ? 52.931 -47.356 433.768 1.00 19.05 18 ALA C CA 1
ATOM 5624 C C . ALA C 1 18 ? 51.764 -48.095 433.127 1.00 15.88 18 ALA C C 1
ATOM 5625 O O . ALA C 1 18 ? 51.385 -47.810 431.994 1.00 15.28 18 ALA C O 1
ATOM 5627 N N . SER C 1 19 ? 51.199 -49.053 433.854 1.00 20.20 19 SER C N 1
ATOM 5628 C CA . SER C 1 19 ? 50.058 -49.805 433.350 1.00 20.44 19 SER C CA 1
ATOM 5629 C C . SER C 1 19 ? 48.744 -49.158 433.768 1.00 20.75 19 SER C C 1
ATOM 5630 O O . SER C 1 19 ? 48.572 -48.776 434.924 1.00 19.23 19 SER C O 1
ATOM 5633 N N . ILE C 1 20 ? 47.815 -49.039 432.826 1.00 20.15 20 ILE C N 1
ATOM 5634 C CA . ILE C 1 20 ? 46.489 -48.522 433.142 1.00 21.26 20 ILE C CA 1
ATOM 5635 C C . ILE C 1 20 ? 45.494 -49.669 433.266 1.00 20.45 20 ILE C C 1
ATOM 5636 O O . ILE C 1 20 ? 44.299 -49.449 433.450 1.00 20.65 20 ILE C O 1
ATOM 5641 N N . GLY C 1 21 ? 46.001 -50.894 433.177 1.00 14.67 21 GLY C N 1
ATOM 5642 C CA . GLY C 1 21 ? 45.171 -52.078 433.290 1.00 17.82 21 GLY C CA 1
ATOM 5643 C C . GLY C 1 21 ? 44.572 -52.539 431.973 1.00 18.99 21 GLY C C 1
ATOM 5644 O O . GLY C 1 21 ? 45.168 -52.366 430.908 1.00 19.16 21 GLY C O 1
ATOM 5645 N N . ARG C 1 22 ? 43.384 -53.129 432.056 1.00 19.02 22 ARG C N 1
ATOM 5646 C CA . ARG C 1 22 ? 42.699 -53.693 430.897 1.00 20.54 22 ARG C CA 1
ATOM 5647 C C . ARG C 1 22 ? 42.108 -52.616 429.986 1.00 18.60 22 ARG C C 1
ATOM 5648 O O . ARG C 1 22 ? 41.401 -51.723 430.450 1.00 18.07 22 ARG C O 1
ATOM 5656 N N . LEU C 1 23 ? 42.403 -52.705 428.691 1.00 14.42 23 LEU C N 1
ATOM 5657 C CA . LEU C 1 23 ? 41.866 -51.762 427.714 1.00 13.76 23 LEU C CA 1
ATOM 5658 C C . LEU C 1 23 ? 41.103 -52.468 426.600 1.00 17.04 23 LEU C C 1
ATOM 5659 O O . LEU C 1 23 ? 41.685 -53.207 425.806 1.00 18.36 23 LEU C O 1
ATOM 5664 N N . GLU C 1 24 ? 39.797 -52.241 426.553 1.00 16.70 24 GLU C N 1
ATOM 5665 C CA . GLU C 1 24 ? 38.965 -52.763 425.479 1.00 14.52 24 GLU C CA 1
ATOM 5666 C C . GLU C 1 24 ? 39.006 -51.811 424.285 1.00 17.29 24 GLU C C 1
ATOM 5667 O O . GLU C 1 24 ? 38.761 -50.613 424.423 1.00 18.02 24 GLU C O 1
ATOM 5673 N N . LEU C 1 25 ? 39.345 -52.351 423.119 1.00 15.02 25 LEU C N 1
ATOM 5674 C CA . LEU C 1 25 ? 39.543 -51.551 421.914 1.00 12.96 25 LEU C CA 1
ATOM 5675 C C . LEU C 1 25 ? 38.251 -51.400 421.120 1.00 14.61 25 LEU C C 1
ATOM 5676 O O . LEU C 1 25 ? 37.380 -52.265 421.185 1.00 16.38 25 LEU C O 1
ATOM 5681 N N . GLU C 1 26 ? 38.131 -50.303 420.376 1.00 16.69 26 GLU C N 1
ATOM 5682 C CA . GLU C 1 26 ? 36.932 -50.039 419.581 1.00 19.62 26 GLU C CA 1
ATOM 5683 C C . GLU C 1 26 ? 36.645 -51.145 418.576 1.00 19.11 26 GLU C C 1
ATOM 5684 O O . GLU C 1 26 ? 35.490 -51.446 418.283 1.00 16.94 26 GLU C O 1
ATOM 5690 N N . GLU C 1 27 ? 37.705 -51.746 418.048 1.00 18.70 27 GLU C N 1
ATOM 5691 C CA . GLU C 1 27 ? 37.571 -52.739 416.992 1.00 20.12 27 GLU C CA 1
ATOM 5692 C C . GLU C 1 27 ? 37.212 -54.117 417.545 1.00 20.46 27 GLU C C 1
ATOM 5693 O O . GLU C 1 27 ? 36.991 -55.057 416.786 1.00 21.07 27 GLU C O 1
ATOM 5699 N N . GLY C 1 28 ? 37.168 -54.239 418.868 1.00 21.80 28 GLY C N 1
ATOM 5700 C CA . GLY C 1 28 ? 36.735 -55.474 419.496 1.00 23.05 28 GLY C CA 1
ATOM 5701 C C . GLY C 1 28 ? 37.841 -56.228 420.204 1.00 23.91 28 GLY C C 1
ATOM 5702 O O . GLY C 1 28 ? 37.581 -57.170 420.953 1.00 26.04 28 GLY C O 1
ATOM 5703 N N . GLY C 1 29 ? 39.081 -55.815 419.969 1.00 21.50 29 GLY C N 1
ATOM 5704 C CA . GLY C 1 29 ? 40.220 -56.459 420.593 1.00 21.82 29 GLY C CA 1
ATOM 5705 C C . GLY C 1 29 ? 40.394 -56.044 422.039 1.00 19.67 29 GLY C C 1
ATOM 5706 O O . GLY C 1 29 ? 39.750 -55.108 422.512 1.00 17.96 29 GLY C O 1
ATOM 5707 N N . VAL C 1 30 ? 41.261 -56.753 422.752 1.00 20.19 30 VAL C N 1
ATOM 5708 C CA . VAL C 1 30 ? 41.522 -56.448 424.152 1.00 17.99 30 VAL C CA 1
ATOM 5709 C C . VAL C 1 30 ? 43.015 -56.498 424.446 1.00 18.15 30 VAL C C 1
ATOM 5710 O O . VAL C 1 30 ? 43.709 -57.428 424.036 1.00 15.74 30 VAL C O 1
ATOM 5714 N N . ILE C 1 31 ? 43.503 -55.478 425.143 1.00 17.50 31 ILE C N 1
ATOM 5715 C CA . ILE C 1 31 ? 44.849 -55.498 425.698 1.00 16.59 31 ILE C CA 1
ATOM 5716 C C . ILE C 1 31 ? 44.728 -55.609 427.215 1.00 17.29 31 ILE C C 1
ATOM 5717 O O . ILE C 1 31 ? 44.453 -54.618 427.893 1.00 16.40 31 ILE C O 1
ATOM 5722 N N . GLU C 1 32 ? 44.915 -56.820 427.734 1.00 16.07 32 GLU C N 1
ATOM 5723 C CA . GLU C 1 32 ? 44.707 -57.107 429.155 1.00 22.76 32 GLU C CA 1
ATOM 5724 C C . GLU C 1 32 ? 45.605 -56.273 430.061 1.00 22.18 32 GLU C C 1
ATOM 5725 O O . GLU C 1 32 ? 45.167 -55.773 431.096 1.00 22.03 32 GLU C O 1
ATOM 5731 N N . ASP C 1 33 ? 46.866 -56.133 429.670 1.00 21.64 33 ASP C N 1
ATOM 5732 C CA . ASP C 1 33 ? 47.799 -55.279 430.391 1.00 21.57 33 ASP C CA 1
ATOM 5733 C C . ASP C 1 33 ? 48.293 -54.174 429.472 1.00 19.23 33 ASP C C 1
ATOM 5734 O O . ASP C 1 33 ? 49.320 -54.320 428.809 1.00 18.78 33 ASP C O 1
ATOM 5739 N N . CYS C 1 34 ? 47.548 -53.075 429.424 1.00 18.82 34 CYS C N 1
ATOM 5740 C CA . CYS C 1 34 ? 47.908 -51.945 428.576 1.00 16.94 34 CYS C CA 1
ATOM 5741 C C . CYS C 1 34 ? 48.819 -50.978 429.323 1.00 16.87 34 CYS C C 1
ATOM 5742 O O . CYS C 1 34 ? 48.354 -50.175 430.129 1.00 12.89 34 CYS C O 1
ATOM 5745 N N . TRP C 1 35 ? 50.117 -51.055 429.048 1.00 12.89 35 TRP C N 1
ATOM 5746 C CA . TRP C 1 35 ? 51.071 -50.156 429.684 1.00 13.66 35 TRP C CA 1
ATOM 5747 C C . TRP C 1 35 ? 51.642 -49.165 428.681 1.00 15.12 35 TRP C C 1
ATOM 5748 O O . TRP C 1 35 ? 51.891 -49.503 427.522 1.00 13.79 35 TRP C O 1
ATOM 5759 N N . LEU C 1 36 ? 51.850 -47.937 429.140 1.00 15.56 36 LEU C N 1
ATOM 5760 C CA . LEU C 1 36 ? 52.271 -46.857 428.259 1.00 13.70 36 LEU C CA 1
ATOM 5761 C C . LEU C 1 36 ? 53.616 -46.278 428.674 1.00 15.78 36 LEU C C 1
ATOM 5762 O O . LEU C 1 36 ? 53.943 -46.221 429.861 1.00 16.45 36 LEU C O 1
ATOM 5767 N N . ALA C 1 37 ? 54.397 -45.867 427.681 1.00 10.86 37 ALA C N 1
ATOM 5768 C CA . ALA C 1 37 ? 55.668 -45.194 427.923 1.00 11.81 37 ALA C CA 1
ATOM 5769 C C . ALA C 1 37 ? 55.483 -43.685 427.837 1.00 12.50 37 ALA C C 1
ATOM 5770 O O . ALA C 1 37 ? 54.935 -43.179 426.861 1.00 12.54 37 ALA C O 1
ATOM 5772 N N . TYR C 1 38 ? 55.948 -42.963 428.849 1.00 11.60 38 TYR C N 1
ATOM 5773 C CA . TYR C 1 38 ? 55.804 -41.514 428.846 1.00 11.36 38 TYR C CA 1
ATOM 5774 C C . TYR C 1 38 ? 57.055 -40.817 429.370 1.00 11.76 38 TYR C C 1
ATOM 5775 O O . TYR C 1 38 ? 57.808 -41.373 430.170 1.00 14.73 38 TYR C O 1
ATOM 5784 N N . ALA C 1 39 ? 57.264 -39.593 428.903 1.00 10.70 39 ALA C N 1
ATOM 5785 C CA . ALA C 1 39 ? 58.387 -38.776 429.334 1.00 12.53 39 ALA C CA 1
ATOM 5786 C C . ALA C 1 39 ? 57.860 -37.407 429.721 1.00 12.95 39 ALA C C 1
ATOM 5787 O O . ALA C 1 39 ? 56.952 -36.888 429.074 1.00 12.43 39 ALA C O 1
ATOM 5789 N N . THR C 1 40 ? 58.413 -36.823 430.779 1.00 13.26 40 THR C N 1
ATOM 5790 C CA . THR C 1 40 ? 57.898 -35.550 431.271 1.00 15.35 40 THR C CA 1
ATOM 5791 C C . THR C 1 40 ? 58.991 -34.511 431.492 1.00 15.31 40 THR C C 1
ATOM 5792 O O . THR C 1 40 ? 60.166 -34.844 431.653 1.00 14.53 40 THR C O 1
ATOM 5796 N N . ALA C 1 41 ? 58.579 -33.248 431.487 1.00 14.24 41 ALA C N 1
ATOM 5797 C CA . ALA C 1 41 ? 59.443 -32.137 431.858 1.00 15.43 41 ALA C CA 1
ATOM 5798 C C . ALA C 1 41 ? 58.622 -31.078 432.582 1.00 17.19 41 ALA C C 1
ATOM 5799 O O . ALA C 1 41 ? 57.448 -30.874 432.270 1.00 16.82 41 ALA C O 1
ATOM 5801 N N . GLY C 1 42 ? 59.232 -30.417 433.559 1.00 17.07 42 GLY C N 1
ATOM 5802 C CA . GLY C 1 42 ? 58.543 -29.382 434.306 1.00 17.75 42 GLY C CA 1
ATOM 5803 C C . GLY C 1 42 ? 57.814 -29.922 435.521 1.00 18.31 42 GLY C C 1
ATOM 5804 O O . GLY C 1 42 ? 57.937 -31.099 435.860 1.00 18.80 42 GLY C O 1
ATOM 5805 N N . THR C 1 43 ? 57.040 -29.058 436.171 1.00 16.08 43 THR C N 1
ATOM 5806 C CA . THR C 1 43 ? 56.378 -29.414 437.419 1.00 19.58 43 THR C CA 1
ATOM 5807 C C . THR C 1 43 ? 54.902 -29.034 437.395 1.00 20.82 43 THR C C 1
ATOM 5808 O O . THR C 1 43 ? 54.546 -27.893 437.100 1.00 24.34 43 THR C O 1
ATOM 5812 N N . LEU C 1 44 ? 54.048 -29.998 437.717 1.00 18.68 44 LEU C N 1
ATOM 5813 C CA . LEU C 1 44 ? 52.615 -29.759 437.793 1.00 18.19 44 LEU C CA 1
ATOM 5814 C C . LEU C 1 44 ? 52.326 -28.854 438.982 1.00 20.21 44 LEU C C 1
ATOM 5815 O O . LEU C 1 44 ? 52.767 -29.133 440.099 1.00 23.66 44 LEU C O 1
ATOM 5820 N N . ASN C 1 45 ? 51.594 -27.770 438.747 1.00 19.59 45 ASN C N 1
ATOM 5821 C CA . ASN C 1 45 ? 51.309 -26.819 439.815 1.00 23.30 45 ASN C CA 1
ATOM 5822 C C . ASN C 1 45 ? 50.228 -27.330 440.761 1.00 26.98 45 ASN C C 1
ATOM 5823 O O . ASN C 1 45 ? 49.751 -28.456 440.619 1.00 24.40 45 ASN C O 1
ATOM 5828 N N . GLU C 1 46 ? 49.847 -26.491 441.720 1.00 32.05 46 GLU C N 1
ATOM 5829 C CA . GLU C 1 46 ? 48.945 -26.898 442.792 1.00 33.47 46 GLU C CA 1
ATOM 5830 C C . GLU C 1 46 ? 47.551 -27.301 442.312 1.00 31.19 46 GLU C C 1
ATOM 5831 O O . GLU C 1 46 ? 46.993 -28.289 442.787 1.00 30.18 46 GLU C O 1
ATOM 5837 N N . ASP C 1 47 ? 46.988 -26.544 441.375 1.00 30.45 47 ASP C N 1
ATOM 5838 C CA . ASP C 1 47 ? 45.649 -26.848 440.876 1.00 30.47 47 ASP C CA 1
ATOM 5839 C C . ASP C 1 47 ? 45.683 -27.734 439.631 1.00 23.29 47 ASP C C 1
ATOM 5840 O O . ASP C 1 47 ? 44.646 -27.975 439.012 1.00 20.83 47 ASP C O 1
ATOM 5845 N N . LYS C 1 48 ? 46.876 -28.206 439.276 1.00 18.75 48 LYS C N 1
ATOM 5846 C CA . LYS C 1 48 ? 47.072 -29.085 438.120 1.00 18.87 48 LYS C CA 1
ATOM 5847 C C . LYS C 1 48 ? 46.518 -28.480 436.834 1.00 18.74 48 LYS C C 1
ATOM 5848 O O . LYS C 1 48 ? 45.871 -29.167 436.039 1.00 16.55 48 LYS C O 1
ATOM 5854 N N . SER C 1 49 ? 46.779 -27.193 436.634 1.00 20.98 49 SER C N 1
ATOM 5855 C CA . SER C 1 49 ? 46.191 -26.459 435.521 1.00 15.49 49 SER C CA 1
ATOM 5856 C C . SER C 1 49 ? 47.210 -26.114 434.437 1.00 14.89 49 SER C C 1
ATOM 5857 O O . SER C 1 49 ? 46.877 -25.433 433.467 1.00 14.73 49 SER C O 1
ATOM 5860 N N . ASN C 1 50 ? 48.444 -26.583 434.598 1.00 14.65 50 ASN C N 1
ATOM 5861 C CA . ASN C 1 50 ? 49.502 -26.261 433.640 1.00 14.21 50 ASN C CA 1
ATOM 5862 C C . ASN C 1 50 ? 50.045 -27.476 432.899 1.00 14.07 50 ASN C C 1
ATOM 5863 O O . ASN C 1 50 ? 51.206 -27.491 432.489 1.00 15.84 50 ASN C O 1
ATOM 5868 N N . ALA C 1 51 ? 49.205 -28.486 432.708 1.00 13.42 51 ALA C N 1
ATOM 5869 C CA . ALA C 1 51 ? 49.634 -29.705 432.032 1.00 13.01 51 ALA C CA 1
ATOM 5870 C C . ALA C 1 51 ? 49.443 -29.608 430.521 1.00 11.55 51 ALA C C 1
ATOM 5871 O O . ALA C 1 51 ? 48.375 -29.219 430.046 1.00 12.95 51 ALA C O 1
ATOM 5873 N N . ILE C 1 52 ? 50.486 -29.960 429.774 1.00 11.13 52 ILE C N 1
ATOM 5874 C CA . ILE C 1 52 ? 50.418 -30.011 428.315 1.00 10.55 52 ILE C CA 1
ATOM 5875 C C . ILE C 1 52 ? 50.768 -31.409 427.811 1.00 12.35 52 ILE C C 1
ATOM 5876 O O . ILE C 1 52 ? 51.833 -31.940 428.126 1.00 10.67 52 ILE C O 1
ATOM 5881 N N . LEU C 1 53 ? 49.860 -32.000 427.038 1.00 13.36 53 LEU C N 1
ATOM 5882 C CA . LEU C 1 53 ? 50.032 -33.354 426.515 1.00 11.92 53 LEU C CA 1
ATOM 5883 C C . LEU C 1 53 ? 50.554 -33.365 425.078 1.00 11.55 53 LEU C C 1
ATOM 5884 O O . LEU C 1 53 ? 50.085 -32.602 424.231 1.00 8.72 53 LEU C O 1
ATOM 5889 N N . ILE C 1 54 ? 51.524 -34.238 424.814 1.00 8.67 54 ILE C N 1
ATOM 5890 C CA . ILE C 1 54 ? 52.086 -34.384 423.476 1.00 8.36 54 ILE C CA 1
ATOM 5891 C C . ILE C 1 54 ? 52.018 -35.828 422.976 1.00 11.45 54 ILE C C 1
ATOM 5892 O O . ILE C 1 54 ? 52.852 -36.656 423.343 1.00 12.01 54 ILE C O 1
ATOM 5897 N N . PRO C 1 55 ? 51.012 -36.141 422.145 1.00 12.71 55 PRO C N 1
ATOM 5898 C CA . PRO C 1 55 ? 50.942 -37.452 421.485 1.00 10.79 55 PRO C CA 1
ATOM 5899 C C . PRO C 1 55 ? 52.072 -37.633 420.469 1.00 11.39 55 PRO C C 1
ATOM 5900 O O . PRO C 1 55 ? 52.581 -36.643 419.949 1.00 10.15 55 PRO C O 1
ATOM 5904 N N . THR C 1 56 ? 52.453 -38.877 420.190 1.00 11.48 56 THR C N 1
ATOM 5905 C CA . THR C 1 56 ? 53.568 -39.150 419.284 1.00 10.03 56 THR C CA 1
ATOM 5906 C C . THR C 1 56 ? 53.073 -39.486 417.879 1.00 10.53 56 THR C C 1
ATOM 5907 O O . THR C 1 56 ? 51.907 -39.840 417.692 1.00 8.53 56 THR C O 1
ATOM 5911 N N . TRP C 1 57 ? 53.955 -39.358 416.891 1.00 11.43 57 TRP C N 1
ATOM 5912 C CA . TRP C 1 57 ? 53.573 -39.601 415.499 1.00 8.84 57 TRP C CA 1
ATOM 5913 C C . TRP C 1 57 ? 54.075 -40.951 414.981 1.00 9.61 57 TRP C C 1
ATOM 5914 O O . TRP C 1 57 ? 54.818 -41.651 415.669 1.00 10.10 57 TRP C O 1
ATOM 5925 N N . TYR C 1 58 ? 53.650 -41.304 413.768 1.00 9.16 58 TYR C N 1
ATOM 5926 C CA . TYR C 1 58 ? 54.073 -42.539 413.102 1.00 8.23 58 TYR C CA 1
ATOM 5927 C C . TYR C 1 58 ? 55.590 -42.648 413.024 1.00 9.79 58 TYR C C 1
ATOM 5928 O O . TYR C 1 58 ? 56.262 -41.705 412.605 1.00 8.56 58 TYR C O 1
ATOM 5937 N N . SER C 1 59 ? 56.103 -43.808 413.434 1.00 10.81 59 SER C N 1
ATOM 5938 C CA . SER C 1 59 ? 57.535 -44.127 413.443 1.00 9.38 59 SER C CA 1
ATOM 5939 C C . SER C 1 59 ? 58.323 -43.317 414.472 1.00 10.39 59 SER C C 1
ATOM 5940 O O . SER C 1 59 ? 59.539 -43.465 414.578 1.00 9.81 59 SER C O 1
ATOM 5943 N N . GLY C 1 60 ? 57.636 -42.470 415.231 1.00 10.41 60 GLY C N 1
ATOM 5944 C CA . GLY C 1 60 ? 58.306 -41.606 416.185 1.00 11.74 60 GLY C CA 1
ATOM 5945 C C . GLY C 1 60 ? 57.961 -41.895 417.631 1.00 12.18 60 GLY C C 1
ATOM 5946 O O . GLY C 1 60 ? 57.147 -42.769 417.929 1.00 8.91 60 GLY C O 1
ATOM 5947 N N . THR C 1 61 ? 58.599 -41.151 418.529 1.00 13.54 61 THR C N 1
ATOM 5948 C CA . THR C 1 61 ? 58.383 -41.284 419.965 1.00 9.16 61 THR C CA 1
ATOM 5949 C C . THR C 1 61 ? 58.329 -39.902 420.612 1.00 9.04 61 THR C C 1
ATOM 5950 O O . THR C 1 61 ? 57.990 -38.913 419.964 1.00 8.77 61 THR C O 1
ATOM 5954 N N . HIS C 1 62 ? 58.682 -39.839 421.891 1.00 12.01 62 HIS C N 1
ATOM 5955 C CA . HIS C 1 62 ? 58.792 -38.567 422.598 1.00 11.59 62 HIS C CA 1
ATOM 5956 C C . HIS C 1 62 ? 60.091 -37.851 422.237 1.00 9.73 62 HIS C C 1
ATOM 5957 O O . HIS C 1 62 ? 60.262 -36.673 422.550 1.00 18.82 62 HIS C O 1
ATOM 5964 N N . GLN C 1 63 ? 60.990 -38.568 421.564 1.00 9.99 63 GLN C N 1
ATOM 5965 C CA . GLN C 1 63 ? 62.368 -38.122 421.338 1.00 11.23 63 GLN C CA 1
ATOM 5966 C C . GLN C 1 63 ? 62.486 -36.777 420.623 1.00 10.87 63 GLN C C 1
ATOM 5967 O O . GLN C 1 63 ? 63.156 -35.872 421.113 1.00 10.82 63 GLN C O 1
ATOM 5973 N N . THR C 1 64 ? 61.838 -36.645 419.469 1.00 11.71 64 THR C N 1
ATOM 5974 C CA . THR C 1 64 ? 61.955 -35.425 418.674 1.00 10.03 64 THR C CA 1
ATOM 5975 C C . THR C 1 64 ? 61.408 -34.205 419.410 1.00 11.41 64 THR C C 1
ATOM 5976 O O . THR C 1 64 ? 61.937 -33.101 419.291 1.00 11.01 64 THR C O 1
ATOM 5980 N N . TRP C 1 65 ? 60.354 -34.408 420.190 1.00 11.45 65 TRP C N 1
ATOM 5981 C CA . TRP C 1 65 ? 59.751 -33.311 420.932 1.00 10.30 65 TRP C CA 1
ATOM 5982 C C . TRP C 1 65 ? 60.692 -32.787 422.011 1.00 10.68 65 TRP C C 1
ATOM 5983 O O . TRP C 1 65 ? 60.896 -31.580 422.141 1.00 10.81 65 TRP C O 1
ATOM 5994 N N . PHE C 1 66 ? 61.294 -33.695 422.765 1.00 11.80 66 PHE C N 1
ATOM 5995 C CA . PHE C 1 66 ? 62.176 -33.284 423.848 1.00 13.12 66 PHE C CA 1
ATOM 5996 C C . PHE C 1 66 ? 63.497 -32.745 423.322 1.00 11.64 66 PHE C C 1
ATOM 5997 O O . PHE C 1 66 ? 64.145 -31.927 423.972 1.00 16.50 66 PHE C O 1
ATOM 6005 N N . GLN C 1 67 ? 63.891 -33.194 422.139 1.00 12.44 67 GLN C N 1
ATOM 6006 C CA . GLN C 1 67 ? 65.146 -32.746 421.554 1.00 17.32 67 GLN C CA 1
ATOM 6007 C C . GLN C 1 67 ? 64.991 -31.420 420.811 1.00 16.48 67 GLN C C 1
ATOM 6008 O O . GLN C 1 67 ? 65.867 -30.559 420.883 1.00 19.30 67 GLN C O 1
ATOM 6014 N N . GLN C 1 68 ? 63.887 -31.257 420.089 1.00 13.05 68 GLN C N 1
ATOM 6015 C CA . GLN C 1 68 ? 63.737 -30.098 419.210 1.00 15.82 68 GLN C CA 1
ATOM 6016 C C . GLN C 1 68 ? 62.704 -29.069 419.682 1.00 16.31 68 GLN C C 1
ATOM 6017 O O . GLN C 1 68 ? 62.856 -27.875 419.422 1.00 16.48 68 GLN C O 1
ATOM 6023 N N . TYR C 1 69 ? 61.650 -29.530 420.351 1.00 10.97 69 TYR C N 1
ATOM 6024 C CA . TYR C 1 69 ? 60.502 -28.673 420.658 1.00 10.80 69 TYR C CA 1
ATOM 6025 C C . TYR C 1 69 ? 60.443 -28.159 422.100 1.00 11.18 69 TYR C C 1
ATOM 6026 O O . TYR C 1 69 ? 59.806 -27.143 422.372 1.00 12.41 69 TYR C O 1
ATOM 6035 N N . ILE C 1 70 ? 61.073 -28.875 423.023 1.00 11.38 70 ILE C N 1
ATOM 6036 C CA . ILE C 1 70 ? 60.905 -28.588 424.445 1.00 13.54 70 ILE C CA 1
ATOM 6037 C C . ILE C 1 70 ? 62.162 -27.973 425.071 1.00 15.37 70 ILE C C 1
ATOM 6038 O O . ILE C 1 70 ? 63.273 -28.458 424.861 1.00 15.77 70 ILE C O 1
ATOM 6043 N N . GLY C 1 71 ? 61.976 -26.899 425.836 1.00 13.93 71 GLY C N 1
ATOM 6044 C CA . GLY C 1 71 ? 63.077 -26.219 426.499 1.00 17.20 71 GLY C CA 1
ATOM 6045 C C . GLY C 1 71 ? 62.651 -24.862 427.029 1.00 17.80 71 GLY C C 1
ATOM 6046 O O . GLY C 1 71 ? 61.582 -24.365 426.677 1.00 15.24 71 GLY C O 1
ATOM 6047 N N . THR C 1 72 ? 63.483 -24.251 427.870 1.00 16.03 72 THR C N 1
ATOM 6048 C CA . THR C 1 72 ? 63.139 -22.957 428.457 1.00 17.42 72 THR C CA 1
ATOM 6049 C C . THR C 1 72 ? 63.195 -21.862 427.396 1.00 19.95 72 THR C C 1
ATOM 6050 O O . THR C 1 72 ? 62.725 -20.743 427.608 1.00 21.87 72 THR C O 1
ATOM 6054 N N . ASP C 1 73 ? 63.750 -22.213 426.243 1.00 18.06 73 ASP C N 1
ATOM 6055 C CA . ASP C 1 73 ? 63.843 -21.306 425.113 1.00 20.51 73 ASP C CA 1
ATOM 6056 C C . ASP C 1 73 ? 62.703 -21.497 424.115 1.00 18.51 73 ASP C C 1
ATOM 6057 O O . ASP C 1 73 ? 62.655 -20.831 423.083 1.00 22.28 73 ASP C O 1
ATOM 6062 N N . HIS C 1 74 ? 61.779 -22.397 424.436 1.00 14.59 74 HIS C N 1
ATOM 6063 C CA . HIS C 1 74 ? 60.658 -22.698 423.549 1.00 13.80 74 HIS C CA 1
ATOM 6064 C C . HIS C 1 74 ? 59.312 -22.319 424.155 1.00 20.20 74 HIS C C 1
ATOM 6065 O O . HIS C 1 74 ? 59.223 -21.963 425.330 1.00 21.48 74 HIS C O 1
ATOM 6072 N N . ALA C 1 75 ? 58.266 -22.405 423.341 1.00 16.84 75 ALA C N 1
ATOM 6073 C CA 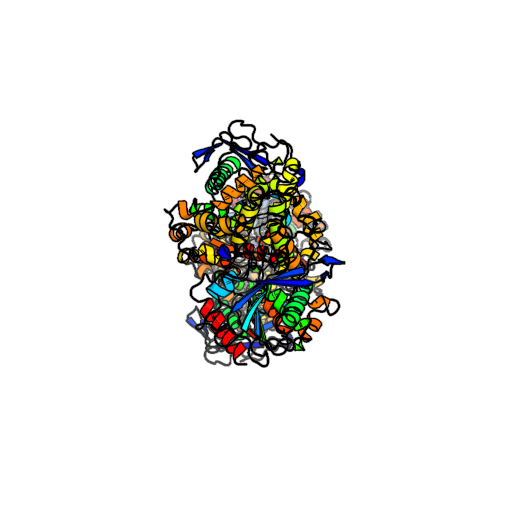. ALA C 1 75 ? 56.907 -22.196 423.818 1.00 16.45 75 ALA C CA 1
ATOM 6074 C C . ALA C 1 75 ? 56.534 -23.307 424.790 1.00 13.88 75 ALA C C 1
ATOM 6075 O O . ALA C 1 75 ? 55.892 -23.067 425.816 1.00 12.94 75 ALA C O 1
ATOM 6077 N N . LEU C 1 76 ? 56.925 -24.529 424.444 1.00 12.06 76 LEU C N 1
ATOM 6078 C CA . LEU C 1 76 ? 56.776 -25.664 425.342 1.00 11.78 76 LEU C CA 1
ATOM 6079 C C . LEU C 1 76 ? 57.831 -25.535 426.433 1.00 12.41 76 LEU C C 1
ATOM 6080 O O . LEU C 1 76 ? 58.854 -26.225 426.423 1.00 12.41 76 LEU C O 1
ATOM 6085 N N . ASP C 1 77 ? 57.552 -24.645 427.378 1.00 14.75 77 ASP C N 1
ATOM 6086 C CA . ASP C 1 77 ? 58.515 -24.211 428.382 1.00 14.58 77 ASP C CA 1
ATOM 6087 C C . ASP C 1 77 ? 58.367 -24.990 429.685 1.00 13.95 77 ASP C C 1
ATOM 6088 O O . ASP C 1 77 ? 57.374 -24.830 430.392 1.00 14.80 77 ASP C O 1
ATOM 6093 N N . PRO C 1 78 ? 59.368 -25.812 430.021 1.00 14.02 78 PRO C N 1
ATOM 6094 C CA . PRO C 1 78 ? 59.372 -26.623 431.236 1.00 18.19 78 PRO C CA 1
ATOM 6095 C C . PRO C 1 78 ? 59.467 -25.780 432.505 1.00 19.57 78 PRO C C 1
ATOM 6096 O O . PRO C 1 78 ? 59.353 -26.334 433.604 1.00 21.78 78 PRO C O 1
ATOM 6100 N N . SER C 1 79 ? 59.671 -24.470 432.381 1.00 20.77 79 SER C N 1
ATOM 6101 C CA . SER C 1 79 ? 59.671 -23.590 433.554 1.00 22.67 79 SER C CA 1
ATOM 6102 C C . SER C 1 79 ? 58.271 -23.044 433.863 1.00 23.64 79 SER C C 1
ATOM 6103 O O . SER C 1 79 ? 58.049 -22.437 434.914 1.00 25.15 79 SER C O 1
ATOM 6106 N N . LYS C 1 80 ? 57.330 -23.262 432.948 1.00 17.78 80 LYS C N 1
ATOM 6107 C CA . LYS C 1 80 ? 55.953 -22.786 433.118 1.00 18.14 80 LYS C CA 1
ATOM 6108 C C . LYS C 1 80 ? 54.929 -23.917 433.167 1.00 16.08 80 LYS C C 1
ATOM 6109 O O . LYS C 1 80 ? 53.916 -23.818 433.858 1.00 16.68 80 LYS C O 1
ATOM 6115 N N . TYR C 1 81 ? 55.182 -24.974 432.398 1.00 15.24 81 TYR C N 1
ATOM 6116 C CA . TYR C 1 81 ? 54.202 -26.037 432.181 1.00 14.94 81 TYR C CA 1
ATOM 6117 C C . TYR C 1 81 ? 54.732 -27.407 432.564 1.00 16.66 81 TYR C C 1
ATOM 6118 O O . TYR C 1 81 ? 55.935 -27.650 432.511 1.00 17.90 81 TYR C O 1
ATOM 6127 N N . PHE C 1 82 ? 53.824 -28.294 432.958 1.00 17.50 82 PHE C N 1
ATOM 6128 C CA . PHE C 1 82 ? 54.122 -29.718 433.081 1.00 16.76 82 PHE C CA 1
ATOM 6129 C C . PHE C 1 82 ? 53.896 -30.403 431.735 1.00 14.74 82 PHE C C 1
ATOM 6130 O O . PHE C 1 82 ? 52.755 -30.659 431.341 1.00 12.34 82 PHE C O 1
ATOM 6138 N N . ILE C 1 83 ? 54.983 -30.678 431.023 1.00 11.22 83 ILE C N 1
ATOM 6139 C CA . ILE C 1 83 ? 54.891 -31.235 429.680 1.00 15.66 83 ILE C CA 1
ATOM 6140 C C . ILE C 1 83 ? 55.068 -32.746 429.709 1.00 16.75 83 ILE C C 1
ATOM 6141 O O . ILE C 1 83 ? 56.062 -33.250 430.224 1.00 16.41 83 ILE C O 1
ATOM 6146 N N . ILE C 1 84 ? 54.081 -33.467 429.190 1.00 10.07 84 ILE C N 1
ATOM 6147 C CA . ILE C 1 84 ? 54.151 -34.920 429.168 1.00 9.98 84 ILE C CA 1
ATOM 6148 C C . ILE C 1 84 ? 53.840 -35.456 427.775 1.00 12.71 84 ILE C C 1
ATOM 6149 O O . ILE C 1 84 ? 52.824 -35.112 427.170 1.00 12.02 84 ILE C O 1
ATOM 6154 N N . SER C 1 85 ? 54.740 -36.285 427.265 1.00 9.31 85 SER C N 1
ATOM 6155 C CA . SER C 1 85 ? 54.519 -36.961 425.999 1.00 12.98 85 SER C CA 1
ATOM 6156 C C . SER C 1 85 ? 54.186 -38.417 426.271 1.00 11.67 85 SER C C 1
ATOM 6157 O O . SER C 1 85 ? 54.925 -39.100 426.976 1.00 10.69 85 SER C O 1
ATOM 6160 N N . ILE C 1 86 ? 53.056 -38.879 425.745 1.00 8.73 86 ILE C N 1
ATOM 6161 C CA . ILE C 1 86 ? 52.656 -40.268 425.924 1.00 12.10 86 ILE C CA 1
ATOM 6162 C C . ILE C 1 86 ? 52.764 -41.009 424.599 1.00 8.54 86 ILE C C 1
ATOM 6163 O O . ILE C 1 86 ? 52.137 -40.625 423.610 1.00 12.17 86 ILE C O 1
ATOM 6168 N N . ASN C 1 87 ? 53.563 -42.070 424.582 1.00 8.71 87 ASN C N 1
ATOM 6169 C CA . ASN C 1 87 ? 53.798 -42.822 423.357 1.00 11.29 87 ASN C CA 1
ATOM 6170 C C . ASN C 1 87 ? 52.581 -43.619 422.911 1.00 10.21 87 ASN C C 1
ATOM 6171 O O . ASN C 1 87 ? 51.904 -44.252 423.724 1.00 9.40 87 ASN C O 1
ATOM 6176 N N . GLN C 1 88 ? 52.323 -43.590 421.607 1.00 10.35 88 GLN C N 1
ATOM 6177 C CA . GLN C 1 88 ? 51.250 -44.370 421.000 1.00 14.55 88 GLN C CA 1
ATOM 6178 C C . GLN C 1 88 ? 51.302 -45.831 421.399 1.00 15.41 88 GLN C C 1
ATOM 6179 O O . GLN C 1 88 ? 52.380 -46.420 421.482 1.00 11.94 88 GLN C O 1
ATOM 6185 N N . ILE C 1 89 ? 50.131 -46.414 421.630 1.00 8.71 89 ILE C N 1
ATOM 6186 C CA . ILE C 1 89 ? 50.021 -47.859 421.722 1.00 9.15 89 ILE C CA 1
ATOM 6187 C C . ILE C 1 89 ? 50.597 -48.477 420.448 1.00 10.57 89 ILE C C 1
ATOM 6188 O O . ILE C 1 89 ? 50.296 -48.027 419.342 1.00 10.08 89 ILE C O 1
ATOM 6193 N N . GLY C 1 90 ? 51.460 -49.476 420.612 1.00 14.72 90 GLY C N 1
ATOM 6194 C CA . GLY C 1 90 ? 52.031 -50.182 419.480 1.00 12.32 90 GLY C CA 1
ATOM 6195 C C . GLY C 1 90 ? 53.229 -49.514 418.829 1.00 10.73 90 GLY C C 1
ATOM 6196 O O . GLY C 1 90 ? 53.747 -50.019 417.837 1.00 11.13 90 GLY C O 1
ATOM 6197 N N . ASN C 1 91 ? 53.689 -48.399 419.392 1.00 11.34 91 ASN C N 1
ATOM 6198 C CA . ASN C 1 91 ? 54.729 -47.595 418.749 1.00 11.19 91 ASN C CA 1
ATOM 6199 C C . ASN C 1 91 ? 56.157 -48.047 419.054 1.00 10.37 91 ASN C C 1
ATOM 6200 O O . ASN C 1 91 ? 57.120 -47.402 418.639 1.00 10.31 91 ASN C O 1
ATOM 6205 N N . GLY C 1 92 ? 56.291 -49.157 419.771 1.00 9.23 92 GLY C N 1
ATOM 6206 C CA . GLY C 1 92 ? 57.599 -49.701 420.089 1.00 9.66 92 GLY C CA 1
ATOM 6207 C C . GLY C 1 92 ? 58.073 -49.390 421.496 1.00 12.12 92 GLY C C 1
ATOM 6208 O O . GLY C 1 92 ? 58.852 -50.152 422.072 1.00 12.17 92 GLY C O 1
ATOM 6209 N N . LEU C 1 93 ? 57.611 -48.274 422.056 1.00 9.76 93 LEU C N 1
ATOM 6210 C CA . LEU C 1 93 ? 57.943 -47.928 423.437 1.00 14.19 93 LEU C CA 1
ATOM 6211 C C . LEU C 1 93 ? 56.814 -48.286 424.400 1.00 10.42 93 LEU C C 1
ATOM 6212 O O . LEU C 1 93 ? 57.055 -48.887 425.447 1.00 11.57 93 LEU C O 1
ATOM 6217 N N . SER C 1 94 ? 55.586 -47.914 424.054 1.00 10.03 94 SER C N 1
ATOM 6218 C CA . SER C 1 94 ? 54.425 -48.387 424.801 1.00 10.32 94 SER C CA 1
ATOM 6219 C C . SER C 1 94 ? 54.187 -49.840 424.409 1.00 15.50 94 SER C C 1
ATOM 6220 O O . SER C 1 94 ? 54.899 -50.367 423.551 1.00 12.45 94 SER C O 1
ATOM 6223 N N . VAL C 1 95 ? 53.201 -50.488 425.026 1.00 13.12 95 VAL C N 1
ATOM 6224 C CA . VAL C 1 95 ? 52.935 -51.895 424.734 1.00 11.51 95 VAL C CA 1
ATOM 6225 C C . VAL C 1 95 ? 52.710 -52.098 423.232 1.00 11.09 95 VAL C C 1
ATOM 6226 O O . VAL C 1 95 ? 51.902 -51.411 422.606 1.00 10.60 95 VAL C O 1
ATOM 6230 N N . SER C 1 96 ? 53.452 -53.040 422.661 1.00 15.50 96 SER C N 1
ATOM 6231 C CA . SER C 1 96 ? 53.548 -53.170 421.212 1.00 12.57 96 SER C CA 1
ATOM 6232 C C . SER C 1 96 ? 53.633 -54.639 420.797 1.00 12.05 96 SER C C 1
ATOM 6233 O O . SER C 1 96 ? 53.873 -55.504 421.639 1.00 12.23 96 SER C O 1
ATOM 6236 N N . PRO C 1 97 ? 53.420 -54.928 419.498 1.00 11.33 97 PRO C N 1
ATOM 6237 C CA . PRO C 1 97 ? 53.518 -56.307 419.005 1.00 16.26 97 PRO C CA 1
ATOM 6238 C C . PRO C 1 97 ? 54.806 -57.036 419.391 1.00 16.30 97 PRO C C 1
ATOM 6239 O O . PRO C 1 97 ? 54.756 -58.226 419.700 1.00 15.52 97 PRO C O 1
ATOM 6243 N N . ALA C 1 98 ? 55.934 -56.336 419.389 1.00 12.16 98 ALA C N 1
ATOM 6244 C CA . ALA C 1 98 ? 57.218 -57.005 419.564 1.00 14.65 98 ALA C CA 1
ATOM 6245 C C . ALA C 1 98 ? 57.776 -56.931 420.987 1.00 16.77 98 ALA C C 1
ATOM 6246 O O . ALA C 1 98 ? 58.836 -57.493 421.259 1.00 17.82 98 ALA C O 1
ATOM 6248 N N . ASN C 1 99 ? 57.075 -56.261 421.899 1.00 16.37 99 ASN C N 1
ATOM 6249 C CA . ASN C 1 99 ? 57.553 -56.203 423.284 1.00 17.77 99 ASN C CA 1
ATOM 6250 C C . ASN C 1 99 ? 56.567 -56.721 424.333 1.00 17.39 99 ASN C C 1
ATOM 6251 O O . ASN C 1 99 ? 56.903 -56.789 425.516 1.00 16.15 99 ASN C O 1
ATOM 6256 N N . THR C 1 100 ? 55.359 -57.087 423.916 1.00 18.03 100 THR C N 1
ATOM 6257 C CA . THR C 1 100 ? 54.369 -57.573 424.876 1.00 17.39 100 THR C CA 1
ATOM 6258 C C . THR C 1 100 ? 54.660 -59.013 425.300 1.00 22.22 100 THR C C 1
ATOM 6259 O O . THR C 1 100 ? 55.070 -59.846 424.490 1.00 23.60 100 THR C O 1
ATOM 6263 N N . ALA C 1 101 ? 54.449 -59.294 426.582 1.00 22.11 101 ALA C N 1
ATOM 6264 C CA . ALA C 1 101 ? 54.664 -60.630 427.126 1.00 24.19 101 ALA C CA 1
ATOM 6265 C C . ALA C 1 101 ? 53.399 -61.469 427.009 1.00 24.27 101 ALA C C 1
ATOM 6266 O O . ALA C 1 101 ? 53.395 -62.658 427.323 1.00 24.30 101 ALA C O 1
ATOM 6268 N N . ASP C 1 102 ? 52.326 -60.835 426.553 1.00 23.86 102 ASP C N 1
ATOM 6269 C CA . ASP C 1 102 ? 51.044 -61.501 426.372 1.00 25.23 102 ASP C CA 1
ATOM 6270 C C . ASP C 1 102 ? 51.029 -62.252 425.043 1.00 25.76 102 ASP C C 1
ATOM 6271 O O . ASP C 1 102 ? 50.964 -61.638 423.979 1.00 23.14 102 ASP C O 1
ATOM 6276 N N . ASP C 1 103 ? 51.074 -63.580 425.112 1.00 29.18 103 ASP C N 1
ATOM 6277 C CA . ASP C 1 103 ? 51.122 -64.420 423.917 1.00 31.43 103 ASP C CA 1
ATOM 6278 C C . ASP C 1 103 ? 49.902 -64.244 423.016 1.00 29.24 103 ASP C C 1
ATOM 6279 O O . ASP C 1 103 ? 49.986 -64.434 421.802 1.00 26.89 103 ASP C O 1
ATOM 6284 N N . SER C 1 104 ? 48.771 -63.880 423.612 1.00 27.27 104 SER C N 1
ATOM 6285 C CA . SER C 1 104 ? 47.524 -63.760 422.865 1.00 26.21 104 SER C CA 1
ATOM 6286 C C . SER C 1 104 ? 47.524 -62.566 421.909 1.00 21.60 104 SER C C 1
ATOM 6287 O O . SER C 1 104 ? 46.723 -62.510 420.976 1.00 21.10 104 SER C O 1
ATOM 6290 N N . ILE C 1 105 ? 48.422 -61.613 422.142 1.00 20.27 105 ILE C N 1
ATOM 6291 C CA . ILE C 1 105 ? 48.499 -60.421 421.302 1.00 17.91 105 ILE C CA 1
ATOM 6292 C C . ILE C 1 105 ? 49.921 -60.145 420.817 1.00 16.99 105 ILE C C 1
ATOM 6293 O O . ILE C 1 105 ? 50.241 -59.027 420.415 1.00 16.96 105 ILE C O 1
ATOM 6298 N N . SER C 1 106 ? 50.769 -61.166 420.842 1.00 20.83 106 SER C N 1
ATOM 6299 C CA . SER C 1 106 ? 52.159 -60.999 420.430 1.00 20.41 106 SER C CA 1
ATOM 6300 C C . SER C 1 106 ? 52.306 -60.955 418.912 1.00 18.29 106 SER C C 1
ATOM 6301 O O . SER C 1 106 ? 51.680 -61.740 418.201 1.00 16.63 106 SER C O 1
ATOM 6304 N N . MET C 1 107 ? 53.137 -60.028 418.435 1.00 16.38 107 MET C N 1
ATOM 6305 C CA . MET C 1 107 ? 53.500 -59.917 417.021 1.00 15.73 107 MET C CA 1
ATOM 6306 C C . MET C 1 107 ? 52.284 -59.824 416.093 1.00 17.16 107 MET C C 1
ATOM 6307 O O . MET C 1 107 ? 51.534 -58.850 416.150 1.00 16.19 107 MET C O 1
ATOM 6312 N N . SER C 1 108 ? 52.086 -60.827 415.240 1.00 13.70 108 SER C N 1
ATOM 6313 C CA . SER C 1 108 ? 51.022 -60.751 414.238 1.00 13.52 108 SER C CA 1
ATOM 6314 C C . SER C 1 108 ? 49.632 -60.873 414.862 1.00 16.38 108 SER C C 1
ATOM 6315 O O . SER C 1 108 ? 48.624 -60.635 414.197 1.00 15.23 108 SER C O 1
ATOM 6318 N N . LYS C 1 109 ? 49.583 -61.224 416.143 1.00 18.17 109 LYS C N 1
ATOM 6319 C CA . LYS C 1 109 ? 48.314 -61.348 416.848 1.00 17.16 109 LYS C CA 1
ATOM 6320 C C . LYS C 1 109 ? 47.877 -60.032 417.488 1.00 17.61 109 LYS C C 1
ATOM 6321 O O . LYS C 1 109 ? 46.776 -59.940 418.035 1.00 17.55 109 LYS C O 1
ATOM 6327 N N . PHE C 1 110 ? 48.739 -59.020 417.429 1.00 13.24 110 PHE C N 1
ATOM 6328 C CA . PHE C 1 110 ? 48.431 -57.735 418.053 1.00 12.65 110 PHE C CA 1
ATOM 6329 C C . PHE C 1 110 ? 47.216 -57.109 417.374 1.00 19.55 110 PHE C C 1
ATOM 6330 O O . PHE C 1 110 ? 47.182 -56.974 416.152 1.00 19.33 110 PHE C O 1
ATOM 6338 N N . PRO C 1 111 ? 46.207 -56.731 418.171 1.00 16.90 111 PRO C N 1
ATOM 6339 C CA . PRO C 1 111 ? 44.923 -56.248 417.649 1.00 14.67 111 PRO C CA 1
ATOM 6340 C C . PRO C 1 111 ? 45.003 -54.871 417.002 1.00 15.05 111 PRO C C 1
ATOM 6341 O O . PRO C 1 111 ? 45.958 -54.127 417.233 1.00 13.91 111 PRO C O 1
ATOM 6345 N N . ASN C 1 112 ? 43.996 -54.544 416.197 1.00 15.57 112 ASN C N 1
ATOM 6346 C CA . ASN C 1 112 ? 43.896 -53.222 415.595 1.00 14.47 112 ASN C CA 1
ATOM 6347 C C . ASN C 1 112 ? 43.563 -52.170 416.647 1.00 13.92 112 ASN C C 1
ATOM 6348 O O . ASN C 1 112 ? 42.620 -52.322 417.425 1.00 16.36 112 ASN C O 1
ATOM 6353 N N . VAL C 1 113 ? 44.356 -51.107 416.668 1.00 11.92 113 VAL C N 1
ATOM 6354 C CA . VAL C 1 113 ? 44.184 -50.031 417.633 1.00 9.72 113 VAL C CA 1
ATOM 6355 C C . VAL C 1 113 ? 43.845 -48.728 416.922 1.00 12.43 113 VAL C C 1
ATOM 6356 O O . VAL C 1 113 ? 44.519 -48.345 415.968 1.00 13.24 113 VAL C O 1
ATOM 6360 N N . ARG C 1 114 ? 42.797 -48.053 417.384 1.00 9.36 114 ARG C N 1
ATOM 6361 C CA . ARG C 1 114 ? 42.386 -46.785 416.792 1.00 11.00 114 ARG C CA 1
ATOM 6362 C C . ARG C 1 114 ? 42.937 -45.582 417.554 1.00 8.71 114 ARG C C 1
ATOM 6363 O O . ARG C 1 114 ? 43.373 -45.705 418.701 1.00 10.31 114 ARG C O 1
ATOM 6371 N N . ILE C 1 115 ? 42.899 -44.418 416.907 1.00 8.38 115 ILE C N 1
ATOM 6372 C CA . ILE C 1 115 ? 43.274 -43.154 417.537 1.00 8.16 115 ILE C CA 1
ATOM 6373 C C . ILE C 1 115 ? 42.499 -42.954 418.838 1.00 14.67 115 ILE C C 1
ATOM 6374 O O . ILE C 1 115 ? 43.053 -42.516 419.847 1.00 12.86 115 ILE C O 1
ATOM 6379 N N . GLY C 1 116 ? 41.215 -43.298 418.803 1.00 15.13 116 GLY C N 1
ATOM 6380 C CA . GLY C 1 116 ? 40.352 -43.194 419.965 1.00 14.42 116 GLY C CA 1
ATOM 6381 C C . GLY C 1 116 ? 40.826 -44.022 421.144 1.00 9.55 116 GLY C C 1
ATOM 6382 O O . GLY C 1 116 ? 40.650 -43.621 422.293 1.00 9.81 116 GLY C O 1
ATOM 6383 N N . ASP C 1 117 ? 41.427 -45.176 420.862 1.00 10.76 117 ASP C N 1
ATOM 6384 C CA . ASP C 1 117 ? 41.933 -46.054 421.917 1.00 11.62 117 ASP C CA 1
ATOM 6385 C C . ASP C 1 117 ? 43.111 -45.410 422.643 1.00 11.04 117 ASP C C 1
ATOM 6386 O O . ASP C 1 117 ? 43.232 -45.519 423.866 1.00 13.45 117 ASP C O 1
ATOM 6391 N N . ASP C 1 118 ? 43.979 -44.750 421.881 1.00 10.60 118 ASP C N 1
ATOM 6392 C CA . ASP C 1 118 ? 45.111 -44.022 422.447 1.00 11.73 118 ASP C CA 1
ATOM 6393 C C . ASP C 1 118 ? 44.625 -42.920 423.381 1.00 10.89 118 ASP C C 1
ATOM 6394 O O . ASP C 1 118 ? 45.133 -42.769 424.491 1.00 11.64 118 ASP C O 1
ATOM 6399 N N . VAL C 1 119 ? 43.628 -42.162 422.931 1.00 10.31 119 VAL C N 1
ATOM 6400 C CA . VAL C 1 119 ? 43.120 -41.034 423.706 1.00 10.39 119 VAL C CA 1
ATOM 6401 C C . VAL C 1 119 ? 42.433 -41.505 424.991 1.00 10.61 119 VAL C C 1
ATOM 6402 O O . VAL C 1 119 ? 42.614 -40.906 426.058 1.00 10.19 119 VAL C O 1
ATOM 6406 N N . VAL C 1 120 ? 41.670 -42.590 424.896 1.00 9.94 120 VAL C N 1
ATOM 6407 C CA . VAL C 1 120 ? 41.063 -43.191 426.081 1.00 13.75 120 VAL C CA 1
ATOM 6408 C C . VAL C 1 120 ? 42.144 -43.641 427.059 1.00 13.59 120 VAL C C 1
ATOM 6409 O O . VAL C 1 120 ? 42.052 -43.398 428.267 1.00 11.01 120 VAL C O 1
ATOM 6413 N N . ALA C 1 121 ? 43.178 -44.285 426.525 1.00 10.41 121 ALA C N 1
ATOM 6414 C CA . ALA C 1 121 ? 44.287 -44.767 427.339 1.00 12.67 121 ALA C CA 1
ATOM 6415 C C . ALA C 1 121 ? 45.062 -43.617 427.979 1.00 12.54 121 ALA C C 1
ATOM 6416 O O . ALA C 1 121 ? 45.454 -43.699 429.142 1.00 10.81 121 ALA C O 1
ATOM 6418 N N . GLN C 1 122 ? 45.271 -42.546 427.219 1.00 11.92 122 GLN C N 1
ATOM 6419 C CA . GLN C 1 122 ? 45.997 -41.384 427.720 1.00 12.80 122 GLN C CA 1
ATOM 6420 C C . GLN C 1 122 ? 45.231 -40.683 428.837 1.00 14.44 122 GLN C C 1
ATOM 6421 O O . GLN C 1 122 ? 45.818 -40.287 429.849 1.00 12.61 122 GLN C O 1
ATOM 6427 N N . ASP C 1 123 ? 43.922 -40.538 428.652 1.00 10.34 123 ASP C N 1
ATOM 6428 C CA . ASP C 1 123 ? 43.069 -39.950 429.679 1.00 10.78 123 ASP C CA 1
ATOM 6429 C C . ASP C 1 123 ? 43.194 -40.724 430.983 1.00 11.33 123 ASP C C 1
ATOM 6430 O O . ASP C 1 123 ? 43.330 -40.136 432.055 1.00 11.65 123 ASP C O 1
ATOM 6435 N N . ARG C 1 124 ? 43.168 -42.047 430.884 1.00 11.49 124 ARG C N 1
ATOM 6436 C CA . ARG C 1 124 ? 43.280 -42.895 432.065 1.00 12.09 124 ARG C CA 1
ATOM 6437 C C . ARG C 1 124 ? 44.647 -42.783 432.729 1.00 15.70 124 ARG C C 1
ATOM 6438 O O . ARG C 1 124 ? 44.732 -42.755 433.948 1.00 12.66 124 ARG C O 1
ATOM 6446 N N . LEU C 1 125 ? 45.710 -42.707 431.934 1.00 15.75 125 LEU C N 1
ATOM 6447 C CA . LEU C 1 125 ? 47.053 -42.569 432.491 1.00 11.77 125 LEU C CA 1
ATOM 6448 C C . LEU C 1 125 ? 47.199 -41.241 433.234 1.00 11.86 125 LEU C C 1
ATOM 6449 O O . LEU C 1 125 ? 47.701 -41.200 434.362 1.00 13.72 125 LEU C O 1
ATOM 6454 N N . LEU C 1 126 ? 46.736 -40.163 432.608 1.00 11.48 126 LEU C N 1
ATOM 6455 C CA . LEU C 1 126 ? 46.811 -38.832 433.202 1.00 14.55 126 LEU C CA 1
ATOM 6456 C C . LEU C 1 126 ? 46.061 -38.777 434.530 1.00 16.57 126 LEU C C 1
ATOM 6457 O O . LEU C 1 126 ? 46.557 -38.220 435.503 1.00 12.60 126 LEU C O 1
ATOM 6462 N N . ARG C 1 127 ? 44.863 -39.351 434.561 1.00 12.42 127 ARG C N 1
ATOM 6463 C CA . ARG C 1 127 ? 44.079 -39.397 435.791 1.00 13.37 127 ARG C CA 1
ATOM 6464 C C . ARG C 1 127 ? 44.712 -40.320 436.829 1.00 15.10 127 ARG C C 1
ATOM 6465 O O . ARG C 1 127 ? 44.796 -39.979 438.011 1.00 14.99 127 ARG C O 1
ATOM 6473 N N . GLN C 1 128 ? 45.166 -41.486 436.382 1.00 15.97 128 GLN C N 1
ATOM 6474 C CA . GLN C 1 128 ? 45.699 -42.493 437.296 1.00 17.81 128 GLN C CA 1
ATOM 6475 C C . GLN C 1 128 ? 47.010 -42.058 437.945 1.00 18.57 128 GLN C C 1
ATOM 6476 O O . GLN C 1 128 ? 47.158 -42.135 439.164 1.00 19.26 128 GLN C O 1
ATOM 6482 N N . GLU C 1 129 ? 47.956 -41.597 437.133 1.00 13.76 129 GLU C N 1
ATOM 6483 C CA . GLU C 1 129 ? 49.299 -41.300 437.625 1.00 21.61 129 GLU C CA 1
ATOM 6484 C C . GLU C 1 129 ? 49.449 -39.882 438.175 1.00 21.94 129 GLU C C 1
ATOM 6485 O O . GLU C 1 129 ? 50.299 -39.636 439.034 1.00 21.47 129 GLU C O 1
ATOM 6491 N N . PHE C 1 130 ? 48.644 -38.948 437.677 1.00 13.68 130 PHE C N 1
ATOM 6492 C CA . PHE C 1 130 ? 48.843 -37.546 438.033 1.00 17.76 130 PHE C CA 1
ATOM 6493 C C . PHE C 1 130 ? 47.581 -36.846 438.540 1.00 17.69 130 PHE C C 1
ATOM 6494 O O . PHE C 1 130 ? 47.651 -35.724 439.043 1.00 17.76 130 PHE C O 1
ATOM 6502 N N . GLY C 1 131 ? 46.436 -37.510 438.423 1.00 15.39 131 GLY C N 1
ATOM 6503 C CA . GLY C 1 131 ? 45.174 -36.912 438.818 1.00 14.27 131 GLY C CA 1
ATOM 6504 C C . GLY C 1 131 ? 44.776 -35.760 437.911 1.00 16.68 131 GLY C C 1
ATOM 6505 O O . GLY C 1 131 ? 43.994 -34.891 438.299 1.00 18.07 131 GLY C O 1
ATOM 6506 N N . ILE C 1 132 ? 45.316 -35.756 436.696 1.00 13.88 132 ILE C N 1
ATOM 6507 C CA . ILE C 1 132 ? 45.018 -34.710 435.724 1.00 13.58 132 ILE C CA 1
ATOM 6508 C C . ILE C 1 132 ? 43.713 -34.985 434.974 1.00 14.33 132 ILE C C 1
ATOM 6509 O O . ILE C 1 132 ? 43.562 -36.032 434.344 1.00 15.03 132 ILE C O 1
ATOM 6514 N N . THR C 1 133 ? 42.770 -34.050 435.061 1.00 14.60 133 THR C N 1
ATOM 6515 C CA . THR C 1 133 ? 41.473 -34.199 434.401 1.00 15.95 133 THR C CA 1
ATOM 6516 C C . THR C 1 133 ? 41.240 -33.111 433.358 1.00 16.93 133 THR C C 1
ATOM 6517 O O . THR C 1 133 ? 40.268 -33.161 432.604 1.00 15.28 133 THR C O 1
ATOM 6521 N N . GLU C 1 134 ? 42.120 -32.116 433.335 1.00 15.99 134 GLU C N 1
ATOM 6522 C CA . GLU C 1 134 ? 42.046 -31.056 432.336 1.00 14.12 134 GLU C CA 1
ATOM 6523 C C . GLU C 1 134 ? 43.446 -30.704 431.867 1.00 14.61 134 GLU C C 1
ATOM 6524 O O . GLU C 1 134 ? 44.398 -30.740 432.649 1.00 14.66 134 GLU C O 1
ATOM 6530 N N . LEU C 1 135 ? 43.569 -30.347 430.594 1.00 12.54 135 LEU C N 1
ATOM 6531 C CA . LEU C 1 135 ? 44.869 -30.032 430.014 1.00 13.02 135 LEU C CA 1
ATOM 6532 C C . LEU C 1 135 ? 44.923 -28.583 429.546 1.00 12.56 135 LEU C C 1
ATOM 6533 O O . LEU C 1 135 ? 44.021 -28.113 428.853 1.00 11.06 135 LEU C O 1
ATOM 6538 N N . PHE C 1 136 ? 45.981 -27.881 429.942 1.00 11.21 136 PHE C N 1
ATOM 6539 C CA . PHE C 1 136 ? 46.225 -26.514 429.491 1.00 16.96 136 PHE C CA 1
ATOM 6540 C C . PHE C 1 136 ? 46.288 -26.476 427.971 1.00 13.90 136 PHE C C 1
ATOM 6541 O O . PHE C 1 136 ? 45.775 -25.550 427.342 1.00 13.00 136 PHE C O 1
ATOM 6549 N N . ALA C 1 137 ? 46.928 -27.485 427.390 1.00 12.58 137 ALA C N 1
ATOM 6550 C CA . ALA C 1 137 ? 46.988 -27.616 425.940 1.00 13.94 137 ALA C CA 1
ATOM 6551 C C . ALA C 1 137 ? 47.311 -29.041 425.514 1.00 13.74 137 ALA C C 1
ATOM 6552 O O . ALA C 1 137 ? 47.933 -29.804 426.253 1.00 12.67 137 ALA C O 1
ATOM 6554 N N . VAL C 1 138 ? 46.871 -29.389 424.312 1.00 9.16 138 VAL C N 1
ATOM 6555 C CA . VAL C 1 138 ? 47.287 -30.620 423.657 1.00 10.27 138 VAL C CA 1
ATOM 6556 C C . VAL C 1 138 ? 47.975 -30.252 422.351 1.00 8.56 138 VAL C C 1
ATOM 6557 O O . VAL C 1 138 ? 47.391 -29.562 421.516 1.00 8.45 138 VAL C O 1
ATOM 6561 N N . VAL C 1 139 ? 49.212 -30.709 422.184 1.00 8.22 139 VAL C N 1
ATOM 6562 C CA . VAL C 1 139 ? 50.006 -30.371 421.006 1.00 10.77 139 VAL C CA 1
ATOM 6563 C C . VAL C 1 139 ? 50.561 -31.636 420.364 1.00 10.22 139 VAL C C 1
ATOM 6564 O O . VAL C 1 139 ? 51.146 -32.476 421.045 1.00 7.64 139 VAL C O 1
ATOM 6568 N N . GLY C 1 140 ? 50.366 -31.779 419.056 1.00 11.16 140 GLY C N 1
ATOM 6569 C CA . GLY C 1 140 ? 50.829 -32.962 418.357 1.00 7.08 140 GLY C CA 1
ATOM 6570 C C . GLY C 1 140 ? 50.977 -32.764 416.861 1.00 8.28 140 GLY C C 1
ATOM 6571 O O . GLY C 1 140 ? 50.316 -31.911 416.268 1.00 8.52 140 GLY C O 1
ATOM 6572 N N . GLY C 1 141 ? 51.852 -33.560 416.254 1.00 6.67 141 GLY C N 1
ATOM 6573 C CA . GLY C 1 141 ? 52.088 -33.489 414.824 1.00 7.36 141 GLY C CA 1
ATOM 6574 C C . GLY C 1 141 ? 51.693 -34.764 414.104 1.00 8.96 141 GLY C C 1
ATOM 6575 O O . GLY C 1 141 ? 51.977 -35.865 414.578 1.00 6.28 141 GLY C O 1
ATOM 6576 N N . SER C 1 142 ? 51.035 -34.605 412.956 1.00 12.01 142 SER C N 1
ATOM 6577 C CA . SER C 1 142 ? 50.641 -35.725 412.103 1.00 11.34 142 SER C CA 1
ATOM 6578 C C . SER C 1 142 ? 49.709 -36.699 412.840 1.00 9.56 142 SER C C 1
ATOM 6579 O O . SER C 1 142 ? 48.566 -36.351 413.136 1.00 6.98 142 SER C O 1
ATOM 6582 N N . MET C 1 143 ? 50.176 -37.912 413.134 1.00 7.16 143 MET C N 1
ATOM 6583 C CA . MET C 1 143 ? 49.365 -38.828 413.940 1.00 9.39 143 MET C CA 1
ATOM 6584 C C . MET C 1 143 ? 49.103 -38.224 415.317 1.00 9.51 143 MET C C 1
ATOM 6585 O O . MET C 1 143 ? 48.088 -38.518 415.951 1.00 6.67 143 MET C O 1
ATOM 6590 N N . GLY C 1 144 ? 50.029 -37.388 415.777 1.00 10.50 144 GLY C N 1
ATOM 6591 C CA . GLY C 1 144 ? 49.850 -36.670 417.026 1.00 6.65 144 GLY C CA 1
ATOM 6592 C C . GLY C 1 144 ? 48.766 -35.618 416.898 1.00 7.47 144 GLY C C 1
ATOM 6593 O O . GLY C 1 144 ? 48.065 -35.303 417.859 1.00 7.84 144 GLY C O 1
ATOM 6594 N N . ALA C 1 145 ? 48.625 -35.075 415.695 1.00 8.31 145 ALA C N 1
ATOM 6595 C CA . ALA C 1 145 ? 47.575 -34.107 415.421 1.00 8.27 145 ALA C CA 1
ATOM 6596 C C . ALA C 1 145 ? 46.225 -34.811 415.356 1.00 8.01 145 ALA C C 1
ATOM 6597 O O . ALA C 1 145 ? 45.224 -34.284 415.840 1.00 9.24 145 ALA C O 1
ATOM 6599 N N . GLN C 1 146 ? 46.207 -36.003 414.764 1.00 9.89 146 GLN C N 1
ATOM 6600 C CA . GLN C 1 146 ? 45.005 -36.831 414.736 1.00 10.05 146 GLN C CA 1
ATOM 6601 C C . GLN C 1 146 ? 44.506 -37.081 416.153 1.00 11.25 146 GLN C C 1
ATOM 6602 O O . GLN C 1 146 ? 43.313 -36.981 416.435 1.00 9.13 146 GLN C O 1
ATOM 6608 N N . GLN C 1 147 ? 45.442 -37.403 417.039 1.00 10.26 147 GLN C N 1
ATOM 6609 C CA . GLN C 1 147 ? 45.128 -37.662 418.436 1.00 9.88 147 GLN C CA 1
ATOM 6610 C C . GLN C 1 147 ? 44.684 -36.391 419.143 1.00 10.79 147 GLN C C 1
ATOM 6611 O O . GLN C 1 147 ? 43.813 -36.427 420.014 1.00 8.55 147 GLN C O 1
ATOM 6617 N N . THR C 1 148 ? 45.291 -35.270 418.761 1.00 7.51 148 THR C N 1
ATOM 6618 C CA . THR C 1 148 ? 44.918 -33.973 419.310 1.00 12.02 148 THR C CA 1
ATOM 6619 C C . THR C 1 148 ? 43.462 -33.683 418.978 1.00 11.30 148 THR C C 1
ATOM 6620 O O . THR C 1 148 ? 42.689 -33.273 419.841 1.00 8.37 148 THR C O 1
ATOM 6624 N N . TYR C 1 149 ? 43.099 -33.912 417.721 1.00 7.92 149 TYR C N 1
ATOM 6625 C CA . TYR C 1 149 ? 41.725 -33.731 417.271 1.00 8.24 149 TYR C CA 1
ATOM 6626 C C . TYR C 1 149 ? 40.750 -34.654 417.991 1.00 8.51 149 TYR C C 1
ATOM 6627 O O . TYR C 1 149 ? 39.641 -34.247 418.339 1.00 8.92 149 TYR C O 1
ATOM 6636 N N . GLU C 1 150 ? 41.155 -35.903 418.191 1.00 8.35 150 GLU C N 1
ATOM 6637 C CA . GLU C 1 150 ? 40.310 -36.871 418.878 1.00 10.03 150 GLU C CA 1
ATOM 6638 C C . GLU C 1 150 ? 40.102 -36.435 420.328 1.00 8.94 150 GLU C C 1
ATOM 6639 O O . GLU C 1 150 ? 39.023 -36.618 420.889 1.00 9.36 150 GLU C O 1
ATOM 6645 N N . TRP C 1 151 ? 41.136 -35.848 420.925 1.00 10.30 151 TRP C N 1
ATOM 6646 C CA . TRP C 1 151 ? 41.043 -35.337 422.291 1.00 10.73 151 TRP C CA 1
ATOM 6647 C C . TRP C 1 151 ? 40.003 -34.230 422.428 1.00 12.56 151 TRP C C 1
ATOM 6648 O O . TRP C 1 151 ? 39.158 -34.268 423.324 1.00 12.00 151 TRP C O 1
ATOM 6659 N N . ILE C 1 152 ? 40.060 -33.243 421.540 1.00 9.34 152 ILE C N 1
ATOM 6660 C CA . ILE C 1 152 ? 39.204 -32.073 421.693 1.00 10.72 152 ILE C CA 1
ATOM 6661 C C . ILE C 1 152 ? 37.767 -32.350 421.248 1.00 10.13 152 ILE C C 1
ATOM 6662 O O . ILE C 1 152 ? 36.862 -31.572 421.543 1.00 10.61 152 ILE C O 1
ATOM 6667 N N . VAL C 1 153 ? 37.562 -33.473 420.565 1.00 9.98 153 VAL C N 1
ATOM 6668 C CA . VAL C 1 153 ? 36.224 -33.882 420.157 1.00 10.95 153 VAL C CA 1
ATOM 6669 C C . VAL C 1 153 ? 35.618 -34.877 421.150 1.00 12.86 153 VAL C C 1
ATOM 6670 O O . VAL C 1 153 ? 34.449 -34.758 421.521 1.00 12.69 153 VAL C O 1
ATOM 6674 N N . ARG C 1 154 ? 36.415 -35.851 421.584 1.00 11.86 154 ARG C N 1
ATOM 6675 C CA . ARG C 1 154 ? 35.932 -36.874 422.512 1.00 13.64 154 ARG C CA 1
ATOM 6676 C C . ARG C 1 154 ? 35.760 -36.324 423.923 1.00 12.87 154 ARG C C 1
ATOM 6677 O O . ARG C 1 154 ? 34.758 -36.599 424.590 1.00 11.62 154 ARG C O 1
ATOM 6685 N N . PHE C 1 155 ? 36.742 -35.544 424.369 1.00 12.54 155 PHE C N 1
ATOM 6686 C CA . PHE C 1 155 ? 36.726 -34.948 425.705 1.00 14.51 155 PHE C CA 1
ATOM 6687 C C . PHE C 1 155 ? 36.791 -33.424 425.628 1.00 17.83 155 PHE C C 1
ATOM 6688 O O . PHE C 1 155 ? 37.788 -32.828 426.035 1.00 20.70 155 PHE C O 1
ATOM 6696 N N . PRO C 1 156 ? 35.727 -32.789 425.110 1.00 17.89 156 PRO C N 1
ATOM 6697 C CA . PRO C 1 156 ? 35.751 -31.354 424.795 1.00 19.04 156 PRO C CA 1
ATOM 6698 C C . PRO C 1 156 ? 36.049 -30.462 425.997 1.00 18.62 156 PRO C C 1
ATOM 6699 O O . PRO C 1 156 ? 36.759 -29.465 425.863 1.00 17.42 156 PRO C O 1
ATOM 6703 N N . ASP C 1 157 ? 35.516 -30.829 427.158 1.00 17.04 157 ASP C N 1
ATOM 6704 C CA . ASP C 1 157 ? 35.640 -30.006 428.354 1.00 17.97 157 ASP C CA 1
ATOM 6705 C C . ASP C 1 157 ? 36.965 -30.225 429.079 1.00 17.13 157 ASP C C 1
ATOM 6706 O O . ASP C 1 157 ? 37.243 -29.572 430.085 1.00 17.55 157 ASP C O 1
ATOM 6711 N N . GLN C 1 158 ? 37.776 -31.146 428.570 1.00 12.81 158 GLN C N 1
ATOM 6712 C CA . GLN C 1 158 ? 39.030 -31.500 429.226 1.00 13.84 158 GLN C CA 1
ATOM 6713 C C . GLN C 1 158 ? 40.246 -30.828 428.582 1.00 15.27 158 GLN C C 1
ATOM 6714 O O . GLN C 1 158 ? 41.368 -30.962 429.074 1.00 14.94 158 GLN C O 1
ATOM 6720 N N . VAL C 1 159 ? 40.032 -30.120 427.477 1.00 11.65 159 VAL C N 1
ATOM 6721 C CA . VAL C 1 159 ? 41.139 -29.467 426.778 1.00 11.58 159 VAL C CA 1
ATOM 6722 C C . VAL C 1 159 ? 40.880 -27.976 426.568 1.00 12.77 159 VAL C C 1
ATOM 6723 O O . VAL C 1 159 ? 39.853 -27.594 426.011 1.00 14.83 159 VAL C O 1
ATOM 6727 N N . HIS C 1 160 ? 41.812 -27.135 427.009 1.00 13.60 160 HIS C N 1
ATOM 6728 C CA . HIS C 1 160 ? 41.640 -25.689 426.895 1.00 11.59 160 HIS C CA 1
ATOM 6729 C C . HIS C 1 160 ? 42.236 -25.131 425.606 1.00 11.31 160 HIS C C 1
ATOM 6730 O O . HIS C 1 160 ? 41.725 -24.166 425.038 1.00 11.62 160 HIS C O 1
ATOM 6737 N N . ARG C 1 161 ? 43.331 -25.732 425.159 1.00 14.03 161 ARG C N 1
ATOM 6738 C CA . ARG C 1 161 ? 44.022 -25.272 423.960 1.00 13.75 161 ARG C CA 1
ATOM 6739 C C . ARG C 1 161 ? 44.475 -26.457 423.131 1.00 13.97 161 ARG C C 1
ATOM 6740 O O . ARG C 1 161 ? 44.851 -27.493 423.675 1.00 9.71 161 ARG C O 1
ATOM 6748 N N . ALA C 1 162 ? 44.444 -26.301 421.813 1.00 12.86 162 ALA C N 1
ATOM 6749 C CA . ALA C 1 162 ? 44.817 -27.388 420.922 1.00 12.12 162 ALA C CA 1
ATOM 6750 C C . ALA C 1 162 ? 45.691 -26.893 419.783 1.00 9.03 162 ALA C C 1
ATOM 6751 O O . ALA C 1 162 ? 45.434 -25.840 419.199 1.00 9.31 162 ALA C O 1
ATOM 6753 N N . ALA C 1 163 ? 46.734 -27.656 419.482 1.00 10.88 163 ALA C N 1
ATOM 6754 C CA . ALA C 1 163 ? 47.637 -27.320 418.390 1.00 10.97 163 ALA C CA 1
ATOM 6755 C C . ALA C 1 163 ? 47.909 -28.528 417.499 1.00 8.69 163 ALA C C 1
ATOM 6756 O O . ALA C 1 163 ? 48.956 -29.160 417.619 1.00 8.59 163 ALA C O 1
ATOM 6758 N N . PRO C 1 164 ? 46.962 -28.859 416.607 1.00 8.19 164 PRO C N 1
ATOM 6759 C CA . PRO C 1 164 ? 47.189 -29.930 415.634 1.00 8.36 164 PRO C CA 1
ATOM 6760 C C . PRO C 1 164 ? 48.103 -29.467 414.506 1.00 9.45 164 PRO C C 1
ATOM 6761 O O . PRO C 1 164 ? 47.700 -28.651 413.676 1.00 8.19 164 PRO C O 1
ATOM 6765 N N . ILE C 1 165 ? 49.334 -29.967 414.508 1.00 7.22 165 ILE C N 1
ATOM 6766 C CA . ILE C 1 165 ? 50.330 -29.604 413.509 1.00 7.15 165 ILE C CA 1
ATOM 6767 C C . ILE C 1 165 ? 50.395 -30.648 412.405 1.00 6.86 165 ILE C C 1
ATOM 6768 O O . ILE C 1 165 ? 50.567 -31.834 412.682 1.00 8.08 165 ILE C O 1
ATOM 6773 N N . ALA C 1 166 ? 50.240 -30.199 411.163 1.00 6.92 166 ALA C N 1
ATOM 6774 C CA . ALA C 1 166 ? 50.414 -31.055 409.994 1.00 6.72 166 ALA C CA 1
ATOM 6775 C C . ALA C 1 166 ? 49.631 -32.359 410.090 1.00 7.32 166 ALA C C 1
ATOM 6776 O O . ALA C 1 166 ? 50.202 -33.442 409.954 1.00 9.16 166 ALA C O 1
ATOM 6778 N N . GLY C 1 167 ? 48.327 -32.254 410.318 1.00 8.51 167 GLY C N 1
ATOM 6779 C CA . GLY C 1 167 ? 47.479 -33.427 410.423 1.00 8.27 167 GLY C CA 1
ATOM 6780 C C . GLY C 1 167 ? 46.011 -33.066 410.354 1.00 8.69 167 GLY C C 1
ATOM 6781 O O . GLY C 1 167 ? 45.644 -31.901 410.508 1.00 11.22 167 GLY C O 1
ATOM 6782 N N . THR C 1 168 ? 45.167 -34.069 410.137 1.00 12.51 168 THR C N 1
ATOM 6783 C CA . THR C 1 168 ? 43.731 -33.847 409.994 1.00 12.07 168 THR C CA 1
ATOM 6784 C C . THR C 1 168 ? 42.913 -34.590 411.048 1.00 7.52 168 THR C C 1
ATOM 6785 O O . THR C 1 168 ? 43.404 -35.516 411.693 1.00 7.96 168 THR C O 1
ATOM 6789 N N . ALA C 1 169 ? 41.665 -34.161 411.219 1.00 9.24 169 ALA C N 1
ATOM 6790 C CA . ALA C 1 169 ? 40.737 -34.777 412.168 1.00 10.74 169 ALA C CA 1
ATOM 6791 C C . ALA C 1 169 ? 40.068 -36.006 411.562 1.00 9.57 169 ALA C C 1
ATOM 6792 O O . ALA C 1 169 ? 39.696 -36.945 412.269 1.00 8.84 169 ALA C O 1
ATOM 6794 N N . LYS C 1 170 ? 39.915 -35.979 410.243 1.00 9.81 170 LYS C N 1
ATOM 6795 C CA . LYS C 1 170 ? 39.356 -37.091 409.484 1.00 9.95 170 LYS C CA 1
ATOM 6796 C C . LYS C 1 170 ? 40.277 -37.429 408.324 1.00 8.25 170 LYS C C 1
ATOM 6797 O O . LYS C 1 170 ? 40.557 -36.574 407.487 1.00 11.18 170 LYS C O 1
ATOM 6803 N N . ASN C 1 171 ? 40.758 -38.667 408.282 1.00 8.08 171 ASN C N 1
ATOM 6804 C CA . ASN C 1 171 ? 41.727 -39.051 407.263 1.00 9.75 171 ASN C CA 1
ATOM 6805 C C . ASN C 1 171 ? 41.115 -39.054 405.870 1.00 10.46 171 ASN C C 1
ATOM 6806 O O . ASN C 1 171 ? 39.999 -39.536 405.671 1.00 10.91 171 ASN C O 1
ATOM 6811 N N . THR C 1 172 ? 41.872 -38.541 404.906 1.00 9.53 172 THR C N 1
ATOM 6812 C CA . THR C 1 172 ? 41.408 -38.420 403.529 1.00 9.22 172 THR C CA 1
ATOM 6813 C C . THR C 1 172 ? 41.749 -39.671 402.720 1.00 8.32 172 THR C C 1
ATOM 6814 O O . THR C 1 172 ? 42.648 -40.424 403.093 1.00 8.98 172 THR C O 1
ATOM 6818 N N . PRO C 1 173 ? 41.016 -39.910 401.618 1.00 8.76 173 PRO C N 1
ATOM 6819 C CA . PRO C 1 173 ? 41.273 -41.080 400.768 1.00 11.01 173 PRO C CA 1
ATOM 6820 C C . PRO C 1 173 ? 42.680 -41.111 400.159 1.00 8.49 173 PRO C C 1
ATOM 6821 O O . PRO C 1 173 ? 43.255 -42.191 400.026 1.00 8.40 173 PRO C O 1
ATOM 6825 N N . HIS C 1 174 ? 43.220 -39.962 399.770 1.00 8.76 174 HIS C N 1
ATOM 6826 C CA . HIS C 1 174 ? 44.571 -39.954 399.225 1.00 9.71 174 HIS C CA 1
ATOM 6827 C C . HIS C 1 174 ? 45.584 -40.396 400.277 1.00 9.88 174 HIS C C 1
ATOM 6828 O O . HIS C 1 174 ? 46.501 -41.164 399.983 1.00 10.20 174 HIS C O 1
ATOM 6835 N N . ASP C 1 175 ? 45.430 -39.888 401.496 1.00 8.11 175 ASP C N 1
ATOM 6836 C CA . ASP C 1 175 ? 46.341 -40.235 402.580 1.00 9.57 175 ASP C CA 1
ATOM 6837 C C . ASP C 1 175 ? 46.272 -41.728 402.877 1.00 7.12 175 ASP C C 1
ATOM 6838 O O . ASP C 1 175 ? 47.300 -42.381 403.068 1.00 9.26 175 ASP C O 1
ATOM 6843 N N . PHE C 1 176 ? 45.056 -42.264 402.892 1.00 7.45 176 PHE C N 1
ATOM 6844 C CA . PHE C 1 176 ? 44.841 -43.695 403.085 1.00 9.05 176 PHE C CA 1
ATOM 6845 C C . PHE C 1 176 ? 45.639 -44.494 402.062 1.00 10.59 176 PHE C C 1
ATOM 6846 O O . PHE C 1 176 ? 46.310 -45.469 402.401 1.00 10.64 176 PHE C O 1
ATOM 6854 N N . ILE C 1 177 ? 45.550 -44.076 400.805 1.00 12.15 177 ILE C N 1
ATOM 6855 C CA . ILE C 1 177 ? 46.227 -44.766 399.712 1.00 7.93 177 ILE C CA 1
ATOM 6856 C C . ILE C 1 177 ? 47.746 -44.667 399.841 1.00 7.55 177 ILE C C 1
ATOM 6857 O O . ILE C 1 177 ? 48.454 -45.652 399.637 1.00 8.46 177 ILE C O 1
ATOM 6862 N N . PHE C 1 178 ? 48.241 -43.481 400.182 1.00 7.24 178 PHE C N 1
ATOM 6863 C CA . PHE C 1 178 ? 49.674 -43.287 400.390 1.00 8.81 178 PHE C CA 1
ATOM 6864 C C . PHE C 1 178 ? 50.191 -44.227 401.469 1.00 9.56 178 PHE C C 1
ATOM 6865 O O . PHE C 1 178 ? 51.210 -44.897 401.290 1.00 7.50 178 PHE C O 1
ATOM 6873 N N . THR C 1 179 ? 49.479 -44.277 402.590 1.00 8.13 179 THR C N 1
ATOM 6874 C CA . THR C 1 179 ? 49.882 -45.134 403.693 1.00 10.22 179 THR C CA 1
ATOM 6875 C C . THR C 1 179 ? 49.802 -46.602 403.284 1.00 7.15 179 THR C C 1
ATOM 6876 O O . THR C 1 179 ? 50.628 -47.414 403.702 1.00 7.19 179 THR C O 1
ATOM 6880 N N . GLN C 1 180 ? 48.824 -46.932 402.443 1.00 9.17 180 GLN C N 1
ATOM 6881 C CA . GLN C 1 180 ? 48.689 -48.293 401.930 1.00 10.87 180 GLN C CA 1
ATOM 6882 C C . GLN C 1 180 ? 49.949 -48.725 401.189 1.00 9.94 180 GLN C C 1
ATOM 6883 O O . GLN C 1 180 ? 50.390 -49.864 401.326 1.00 8.71 180 GLN C O 1
ATOM 6889 N N . THR C 1 181 ? 50.528 -47.818 400.405 1.00 7.62 181 THR C N 1
ATOM 6890 C CA . THR C 1 181 ? 51.751 -48.137 399.675 1.00 9.47 181 THR C CA 1
ATOM 6891 C C . THR C 1 181 ? 52.914 -48.372 400.642 1.00 10.27 181 THR C C 1
ATOM 6892 O O . THR C 1 181 ? 53.805 -49.173 400.358 1.00 7.67 181 THR C O 1
ATOM 6896 N N . LEU C 1 182 ? 52.906 -47.677 401.778 1.00 11.19 182 LEU C N 1
ATOM 6897 C CA . LEU C 1 182 ? 53.933 -47.887 402.801 1.00 8.82 182 LEU C CA 1
ATOM 6898 C C . LEU C 1 182 ? 53.847 -49.310 403.351 1.00 8.21 182 LEU C C 1
ATOM 6899 O O . LEU C 1 182 ? 54.862 -49.991 403.507 1.00 10.23 182 LEU C O 1
ATOM 6904 N N . ASN C 1 183 ? 52.627 -49.748 403.645 1.00 7.64 183 ASN C N 1
ATOM 6905 C CA . ASN C 1 183 ? 52.382 -51.094 404.161 1.00 8.07 183 ASN C CA 1
ATOM 6906 C C . ASN C 1 183 ? 52.731 -52.191 403.164 1.00 9.97 183 ASN C C 1
ATOM 6907 O O . ASN C 1 183 ? 53.320 -53.212 403.524 1.00 11.18 183 ASN C O 1
ATOM 6912 N N . GLU C 1 184 ? 52.355 -51.982 401.909 1.00 11.06 184 GLU C N 1
ATOM 6913 C CA . GLU C 1 184 ? 52.559 -52.994 400.883 1.00 8.95 184 GLU C CA 1
ATOM 6914 C C . GLU C 1 184 ? 54.037 -53.311 400.686 1.00 9.00 184 GLU C C 1
ATOM 6915 O O . GLU C 1 184 ? 54.406 -54.464 400.478 1.00 12.48 184 GLU C O 1
ATOM 6921 N N . THR C 1 185 ? 54.882 -52.291 400.779 1.00 8.58 185 THR C N 1
ATOM 6922 C CA . THR C 1 185 ? 56.296 -52.473 400.477 1.00 10.83 185 THR C CA 1
ATOM 6923 C C . THR C 1 185 ? 57.012 -53.206 401.608 1.00 10.65 185 THR C C 1
ATOM 6924 O O . THR C 1 185 ? 58.038 -53.847 401.385 1.00 9.19 185 THR C O 1
ATOM 6928 N N . VAL C 1 186 ? 56.463 -53.115 402.818 1.00 9.67 186 VAL C N 1
ATOM 6929 C CA . VAL C 1 186 ? 56.991 -53.857 403.958 1.00 12.89 186 VAL C CA 1
ATOM 6930 C C . VAL C 1 186 ? 56.523 -55.308 403.902 1.00 13.70 186 VAL C C 1
ATOM 6931 O O . VAL C 1 186 ? 57.301 -56.238 404.125 1.00 12.05 186 VAL C O 1
ATOM 6935 N N . GLU C 1 187 ? 55.241 -55.491 403.603 1.00 14.09 187 GLU C N 1
ATOM 6936 C CA . GLU C 1 187 ? 54.656 -56.822 403.488 1.00 16.79 187 GLU C CA 1
ATOM 6937 C C . GLU C 1 187 ? 55.239 -57.589 402.301 1.00 14.50 187 GLU C C 1
ATOM 6938 O O . GLU C 1 187 ? 55.221 -58.817 402.275 1.00 14.91 187 GLU C O 1
ATOM 6944 N N . ALA C 1 188 ? 55.753 -56.853 401.322 1.00 12.48 188 ALA C N 1
ATOM 6945 C CA . ALA C 1 188 ? 56.345 -57.449 400.130 1.00 16.37 188 ALA C CA 1
ATOM 6946 C C . ALA C 1 188 ? 57.679 -58.128 400.432 1.00 11.22 188 ALA C C 1
ATOM 6947 O O . ALA C 1 188 ? 58.115 -59.009 399.693 1.00 11.76 188 ALA C O 1
ATOM 6949 N N . ASP C 1 189 ? 58.337 -57.700 401.505 1.00 14.85 189 ASP C N 1
ATOM 6950 C CA . ASP C 1 189 ? 59.587 -58.317 401.939 1.00 13.92 189 ASP C CA 1
ATOM 6951 C C . ASP C 1 189 ? 59.303 -59.700 402.521 1.00 14.82 189 ASP C C 1
ATOM 6952 O O . ASP C 1 189 ? 58.609 -59.824 403.529 1.00 12.12 189 ASP C O 1
ATOM 6957 N N . PRO C 1 190 ? 59.853 -60.749 401.892 1.00 16.22 190 PRO C N 1
ATOM 6958 C CA . PRO C 1 190 ? 59.621 -62.124 402.355 1.00 19.58 190 PRO C CA 1
ATOM 6959 C C . PRO C 1 190 ? 60.121 -62.368 403.772 1.00 19.56 190 PRO C C 1
ATOM 6960 O O . PRO C 1 190 ? 59.660 -63.306 404.420 1.00 19.86 190 PRO C O 1
ATOM 6964 N N . GLY C 1 191 ? 61.049 -61.538 404.240 1.00 13.44 191 GLY C N 1
ATOM 6965 C CA . GLY C 1 191 ? 61.567 -61.655 405.590 1.00 15.20 191 GLY C CA 1
ATOM 6966 C C . GLY C 1 191 ? 60.541 -61.258 406.631 1.00 15.96 191 GLY C C 1
ATOM 6967 O O . GLY C 1 191 ? 60.691 -61.568 407.812 1.00 17.93 191 GLY C O 1
ATOM 6968 N N . PHE C 1 192 ? 59.500 -60.560 406.189 1.00 17.04 192 PHE C N 1
ATOM 6969 C CA . PHE C 1 192 ? 58.431 -60.126 407.081 1.00 15.99 192 PHE C CA 1
ATOM 6970 C C . PHE C 1 192 ? 57.671 -61.323 407.643 1.00 17.26 192 PHE C C 1
ATOM 6971 O O . PHE C 1 192 ? 57.231 -61.299 408.794 1.00 18.25 192 PHE C O 1
ATOM 6979 N N . ASN C 1 193 ? 57.518 -62.356 406.818 1.00 18.81 193 ASN C N 1
ATOM 6980 C CA . ASN C 1 193 ? 56.945 -63.635 407.235 1.00 20.97 193 ASN C CA 1
ATOM 6981 C C . ASN C 1 193 ? 55.580 -63.493 407.918 1.00 20.71 193 ASN C C 1
ATOM 6982 O O . ASN C 1 193 ? 55.321 -64.116 408.949 1.00 21.57 193 ASN C O 1
ATOM 6987 N N . GLY C 1 194 ? 54.713 -62.668 407.337 1.00 16.51 194 GLY C N 1
ATOM 6988 C CA . GLY C 1 194 ? 53.373 -62.470 407.863 1.00 17.41 194 GLY C CA 1
ATOM 6989 C C . GLY C 1 194 ? 53.331 -61.866 409.257 1.00 19.34 194 GLY C C 1
ATOM 6990 O O . GLY C 1 194 ? 52.337 -62.005 409.974 1.00 17.69 194 GLY C O 1
ATOM 6991 N N . GLY C 1 195 ? 54.415 -61.200 409.647 1.00 17.17 195 GLY C N 1
ATOM 6992 C CA . GLY C 1 195 ? 54.488 -60.548 410.943 1.00 12.83 195 GLY C CA 1
ATOM 6993 C C . GLY C 1 195 ? 55.085 -61.412 412.036 1.00 16.69 195 GLY C C 1
ATOM 6994 O O . GLY C 1 195 ? 54.993 -61.080 413.220 1.00 17.85 195 GLY C O 1
ATOM 6995 N N . GLU C 1 196 ? 55.707 -62.518 411.642 1.00 16.45 196 GLU C N 1
ATOM 6996 C CA . GLU C 1 196 ? 56.326 -63.426 412.600 1.00 18.67 196 GLU C CA 1
ATOM 6997 C C . GLU C 1 196 ? 57.810 -63.584 412.288 1.00 20.73 196 GLU C C 1
ATOM 6998 O O . GLU C 1 196 ? 58.346 -64.692 412.272 1.00 23.98 196 GLU C O 1
ATOM 7004 N N . TYR C 1 197 ? 58.463 -62.457 412.031 1.00 17.18 197 TYR C N 1
ATOM 7005 C CA . TYR C 1 197 ? 59.900 -62.424 411.795 1.00 15.61 197 TYR C CA 1
ATOM 7006 C C . TYR C 1 197 ? 60.639 -62.573 413.123 1.00 17.52 197 TYR C C 1
ATOM 7007 O O . TYR C 1 197 ? 60.068 -62.328 414.187 1.00 18.02 197 TYR C O 1
ATOM 7016 N N . SER C 1 198 ? 61.905 -62.976 413.064 1.00 18.12 198 SER C N 1
ATOM 7017 C CA . SER C 1 198 ? 62.707 -63.146 414.272 1.00 20.69 198 SER C CA 1
ATOM 7018 C C . SER C 1 198 ? 63.531 -61.901 414.592 1.00 19.00 198 SER C C 1
ATOM 7019 O O . SER C 1 198 ? 64.045 -61.753 415.702 1.00 18.35 198 SER C O 1
ATOM 7022 N N . SER C 1 199 ? 63.645 -61.006 413.616 1.00 14.80 199 SER C N 1
ATOM 7023 C CA . SER C 1 199 ? 64.383 -59.762 413.799 1.00 19.77 199 SER C CA 1
ATOM 7024 C C . SER C 1 199 ? 63.972 -58.733 412.753 1.00 15.71 199 SER C C 1
ATOM 7025 O O . SER C 1 199 ? 63.638 -59.086 411.624 1.00 17.07 199 SER C O 1
ATOM 7028 N N . HIS C 1 200 ? 64.010 -57.457 413.125 1.00 15.35 200 HIS C N 1
ATOM 7029 C CA . HIS C 1 200 ? 63.669 -56.394 412.191 1.00 14.15 200 HIS C CA 1
ATOM 7030 C C . HIS C 1 200 ? 64.679 -56.327 411.051 1.00 16.40 200 HIS C C 1
ATOM 7031 O O . HIS C 1 200 ? 64.382 -55.802 409.981 1.00 17.55 200 HIS C O 1
ATOM 7038 N N . GLU C 1 201 ? 65.870 -56.871 411.285 1.00 16.19 201 GLU C N 1
ATOM 7039 C CA . GLU C 1 201 ? 66.923 -56.880 410.276 1.00 17.90 201 GLU C CA 1
ATOM 7040 C C . GLU C 1 201 ? 66.560 -57.804 409.114 1.00 17.74 201 GLU C C 1
ATOM 7041 O O . GLU C 1 201 ? 67.101 -57.677 408.018 1.00 17.46 201 GLU C O 1
ATOM 7047 N N . GLU C 1 202 ? 65.627 -58.720 409.356 1.00 15.29 202 GLU C N 1
ATOM 7048 C CA . GLU C 1 202 ? 65.161 -59.635 408.318 1.00 24.15 202 GLU C CA 1
ATOM 7049 C C . GLU C 1 202 ? 64.234 -58.937 407.323 1.00 20.52 202 GLU C C 1
ATOM 7050 O O . GLU C 1 202 ? 63.936 -59.478 406.256 1.00 14.70 202 GLU C O 1
ATOM 7056 N N . VAL C 1 203 ? 63.771 -57.742 407.682 1.00 16.32 203 VAL C N 1
ATOM 7057 C CA . VAL C 1 203 ? 62.862 -56.980 406.829 1.00 16.33 203 VAL C CA 1
ATOM 7058 C C . VAL C 1 203 ? 63.543 -55.692 406.358 1.00 14.30 203 VAL C C 1
ATOM 7059 O O . VAL C 1 203 ? 62.885 -54.698 406.058 1.00 13.16 203 VAL C O 1
ATOM 7063 N N . ALA C 1 204 ? 64.870 -55.725 406.288 1.00 14.71 204 ALA C N 1
ATOM 7064 C CA . ALA C 1 204 ? 65.655 -54.549 405.923 1.00 11.95 204 ALA C CA 1
ATOM 7065 C C . ALA C 1 204 ? 65.282 -53.986 404.549 1.00 11.36 204 ALA C C 1
ATOM 7066 O O . ALA C 1 204 ? 65.196 -52.770 404.371 1.00 12.40 204 ALA C O 1
ATOM 7068 N N . ASP C 1 205 ? 65.057 -54.865 403.578 1.00 11.72 205 ASP C N 1
ATOM 7069 C CA . ASP C 1 205 ? 64.710 -54.414 402.235 1.00 14.93 205 ASP C CA 1
ATOM 7070 C C . ASP C 1 205 ? 63.362 -53.702 402.211 1.00 10.61 205 ASP C C 1
ATOM 7071 O O . ASP C 1 205 ? 63.221 -52.655 401.582 1.00 10.04 205 ASP C O 1
ATOM 7076 N N . GLY C 1 206 ? 62.381 -54.261 402.910 1.00 10.72 206 GLY C N 1
ATOM 7077 C CA . GLY C 1 206 ? 61.065 -53.652 402.976 1.00 10.19 206 GLY C CA 1
ATOM 7078 C C . GLY C 1 206 ? 61.105 -52.298 403.656 1.00 17.17 206 GLY C C 1
ATOM 7079 O O . GLY C 1 206 ? 60.455 -51.347 403.218 1.00 9.03 206 GLY C O 1
ATOM 7080 N N . LEU C 1 207 ? 61.881 -52.210 404.730 1.00 14.85 207 LEU C N 1
ATOM 7081 C CA . LEU C 1 207 ? 62.012 -50.968 405.479 1.00 10.02 207 LEU C CA 1
ATOM 7082 C C . LEU C 1 207 ? 62.754 -49.905 404.667 1.00 10.78 207 LEU C C 1
ATOM 7083 O O . LEU C 1 207 ? 62.396 -48.730 404.712 1.00 12.83 207 LEU C O 1
ATOM 7088 N N . ARG C 1 208 ? 63.777 -50.318 403.920 1.00 11.47 208 ARG C N 1
ATOM 7089 C CA . ARG C 1 208 ? 64.534 -49.386 403.088 1.00 10.01 208 ARG C CA 1
ATOM 7090 C C . ARG C 1 208 ? 63.647 -48.811 401.985 1.00 8.82 208 ARG C C 1
ATOM 7091 O O . ARG C 1 208 ? 63.721 -47.621 401.674 1.00 8.45 208 ARG C O 1
ATOM 7099 N N . ARG C 1 209 ? 62.804 -49.657 401.401 1.00 8.63 209 ARG C N 1
ATOM 7100 C CA . ARG C 1 209 ? 61.873 -49.201 400.375 1.00 11.56 209 ARG C CA 1
ATOM 7101 C C . ARG C 1 209 ? 60.890 -48.179 400.934 1.00 9.34 209 ARG C C 1
ATOM 7102 O O . ARG C 1 209 ? 60.536 -47.221 400.247 1.00 7.51 209 ARG C O 1
ATOM 7110 N N . GLN C 1 210 ? 60.450 -48.378 402.174 1.00 7.85 210 GLN C N 1
ATOM 7111 C CA . GLN C 1 210 ? 59.534 -47.423 402.793 1.00 10.68 210 GLN C CA 1
ATOM 7112 C C . GLN C 1 210 ? 60.220 -46.075 402.992 1.00 7.18 210 GLN C C 1
ATOM 7113 O O . GLN C 1 210 ? 59.603 -45.025 402.824 1.00 7.92 210 GLN C O 1
ATOM 7119 N N . SER C 1 211 ? 61.502 -46.107 403.338 1.00 7.33 211 SER C N 1
ATOM 7120 C CA . SER C 1 211 ? 62.282 -44.883 403.462 1.00 7.13 211 SER C CA 1
ATOM 7121 C C . SER C 1 211 ? 62.263 -44.080 402.165 1.00 6.90 211 SER C C 1
ATOM 7122 O O . SER C 1 211 ? 62.085 -42.864 402.179 1.00 7.11 211 SER C O 1
ATOM 7125 N N . HIS C 1 212 ? 62.444 -44.772 401.043 1.00 11.00 212 HIS C N 1
ATOM 7126 C CA . HIS C 1 212 ? 62.463 -44.120 399.741 1.00 6.98 212 HIS C CA 1
ATOM 7127 C C . HIS C 1 212 ? 61.083 -43.592 399.371 1.00 6.75 212 HIS C C 1
ATOM 7128 O O . HIS C 1 212 ? 60.966 -42.585 398.675 1.00 8.69 212 HIS C O 1
ATOM 7135 N N . LEU C 1 213 ? 60.038 -44.271 399.834 1.00 6.77 213 LEU C N 1
ATOM 7136 C CA . LEU C 1 213 ? 58.682 -43.768 399.648 1.00 7.33 213 LEU C CA 1
ATOM 7137 C C . LEU C 1 213 ? 58.493 -42.475 400.438 1.00 9.07 213 LEU C C 1
ATOM 7138 O O . LEU C 1 213 ? 57.791 -41.569 400.001 1.00 6.33 213 LEU C O 1
ATOM 7143 N N . TRP C 1 214 ? 59.129 -42.392 401.602 1.00 9.57 214 TRP C N 1
ATOM 7144 C CA . TRP C 1 214 ? 59.068 -41.177 402.411 1.00 8.97 214 TRP C CA 1
ATOM 7145 C C . TRP C 1 214 ? 59.867 -40.047 401.775 1.00 7.27 214 TRP C C 1
ATOM 7146 O O . TRP C 1 214 ? 59.517 -38.877 401.911 1.00 6.30 214 TRP C O 1
ATOM 7157 N N . ALA C 1 215 ? 60.943 -40.397 401.082 1.00 7.01 215 ALA C N 1
ATOM 7158 C CA . ALA C 1 215 ? 61.704 -39.401 400.338 1.00 6.28 215 ALA C CA 1
ATOM 7159 C C . ALA C 1 215 ? 60.824 -38.781 399.254 1.00 6.26 215 ALA C C 1
ATOM 7160 O O . ALA C 1 215 ? 60.882 -37.580 399.004 1.00 6.29 215 ALA C O 1
ATOM 7162 N N . ALA C 1 216 ? 59.979 -39.606 398.645 1.00 6.30 216 ALA C N 1
ATOM 7163 C CA . ALA C 1 216 ? 59.149 -39.167 397.528 1.00 11.75 216 ALA C CA 1
ATOM 7164 C C . ALA C 1 216 ? 57.937 -38.345 397.963 1.00 9.96 216 ALA C C 1
ATOM 7165 O O . ALA C 1 216 ? 57.510 -37.443 397.244 1.00 8.75 216 ALA C O 1
ATOM 7167 N N . MET C 1 217 ? 57.377 -38.658 399.128 1.00 6.28 217 MET C N 1
ATOM 7168 C CA . MET C 1 217 ? 56.126 -38.031 399.561 1.00 6.84 217 MET C CA 1
ATOM 7169 C C . MET C 1 217 ? 56.272 -37.186 400.828 1.00 8.60 217 MET C C 1
ATOM 7170 O O . MET C 1 217 ? 55.410 -36.357 401.133 1.00 10.30 217 MET C O 1
ATOM 7175 N N . GLY C 1 218 ? 57.364 -37.382 401.561 1.00 8.87 218 GLY C N 1
ATOM 7176 C CA . GLY C 1 218 ? 57.517 -36.759 402.866 1.00 10.41 218 GLY C CA 1
ATOM 7177 C C . GLY C 1 218 ? 58.112 -35.363 402.883 1.00 8.19 218 GLY C C 1
ATOM 7178 O O . GLY C 1 218 ? 58.058 -34.675 403.905 1.00 6.61 218 GLY C O 1
ATOM 7179 N N . PHE C 1 219 ? 58.694 -34.943 401.764 1.00 7.13 219 PHE C N 1
ATOM 7180 C CA . PHE C 1 219 ? 59.272 -33.605 401.672 1.00 7.61 219 PHE C CA 1
ATOM 7181 C C . PHE C 1 219 ? 58.499 -32.765 400.662 1.00 9.59 219 PHE C C 1
ATOM 7182 O O . PHE C 1 219 ? 57.295 -32.565 400.812 1.00 9.21 219 PHE C O 1
ATOM 7190 N N . SER C 1 220 ? 59.195 -32.276 399.639 1.00 7.94 220 SER C N 1
ATOM 7191 C CA . SER C 1 220 ? 58.552 -31.552 398.545 1.00 8.66 220 SER C CA 1
ATOM 7192 C C . SER C 1 220 ? 59.452 -31.576 397.316 1.00 7.21 220 SER C C 1
ATOM 7193 O O . SER C 1 220 ? 60.623 -31.941 397.409 1.00 7.11 220 SER C O 1
ATOM 7196 N N . THR C 1 221 ? 58.911 -31.199 396.163 1.00 7.97 221 THR C N 1
ATOM 7197 C CA . THR C 1 221 ? 59.733 -31.155 394.962 1.00 9.24 221 THR C CA 1
ATOM 7198 C C . THR C 1 221 ? 60.819 -30.097 395.128 1.00 9.70 221 THR C C 1
ATOM 7199 O O . THR C 1 221 ? 61.961 -30.300 394.717 1.00 9.60 221 THR C O 1
ATOM 7203 N N . GLU C 1 222 ? 60.464 -28.980 395.755 1.00 8.15 222 GLU C N 1
ATOM 7204 C CA . GLU C 1 222 ? 61.411 -27.884 395.944 1.00 10.63 222 GLU C CA 1
ATOM 7205 C C . GLU C 1 222 ? 62.526 -28.248 396.918 1.00 8.24 222 GLU C C 1
ATOM 7206 O O . GLU C 1 222 ? 63.655 -27.790 396.764 1.00 8.50 222 GLU C O 1
ATOM 7212 N N . PHE C 1 223 ? 62.203 -29.067 397.915 1.00 8.28 223 PHE C N 1
ATOM 7213 C CA . PHE C 1 223 ? 63.195 -29.544 398.874 1.00 8.95 223 PHE C CA 1
ATOM 7214 C C . PHE C 1 223 ? 64.357 -30.221 398.159 1.00 8.88 223 PHE C C 1
ATOM 7215 O O . PHE C 1 223 ? 65.523 -29.926 398.423 1.00 7.90 223 PHE C O 1
ATOM 7223 N N . TRP C 1 224 ? 64.030 -31.122 397.240 1.00 9.12 224 TRP C N 1
ATOM 7224 C CA . TRP C 1 224 ? 65.054 -31.856 396.514 1.00 9.30 224 TRP C CA 1
ATOM 7225 C C . TRP C 1 224 ? 65.710 -31.004 395.436 1.00 12.30 224 TRP C C 1
ATOM 7226 O O . TRP C 1 224 ? 66.921 -31.079 395.230 1.00 9.99 224 TRP C O 1
ATOM 7237 N N . LYS C 1 225 ? 64.911 -30.196 394.748 1.00 13.14 225 LYS C N 1
ATOM 7238 C CA . LYS C 1 225 ? 65.426 -29.379 393.654 1.00 12.32 225 LYS C CA 1
ATOM 7239 C C . LYS C 1 225 ? 66.420 -28.330 394.142 1.00 12.51 225 LYS C C 1
ATOM 7240 O O . LYS C 1 225 ? 67.429 -28.062 393.485 1.00 11.97 225 LYS C O 1
ATOM 7246 N N . GLN C 1 226 ? 66.128 -27.738 395.296 1.00 12.07 226 GLN C N 1
ATOM 7247 C CA . GLN C 1 226 ? 66.996 -26.717 395.865 1.00 11.11 226 GLN C CA 1
ATOM 7248 C C . GLN C 1 226 ? 68.077 -27.327 396.752 1.00 9.39 226 GLN C C 1
ATOM 7249 O O . GLN C 1 226 ? 68.883 -26.603 397.327 1.00 12.90 226 GLN C O 1
ATOM 7255 N N . GLU C 1 227 ? 68.074 -28.655 396.864 1.00 9.20 227 GLU C N 1
ATOM 7256 C CA . GLU C 1 227 ? 69.042 -29.387 397.681 1.00 8.90 227 GLU C CA 1
ATOM 7257 C C . GLU C 1 227 ? 69.093 -28.864 399.115 1.00 8.90 227 GLU C C 1
ATOM 7258 O O . GLU C 1 227 ? 70.166 -28.623 399.666 1.00 9.23 227 GLU C O 1
ATOM 7264 N N . ALA C 1 228 ? 67.914 -28.690 399.706 1.00 8.60 228 ALA C N 1
ATOM 7265 C CA . ALA C 1 228 ? 67.787 -28.176 401.061 1.00 8.67 228 ALA C CA 1
ATOM 7266 C C . ALA C 1 228 ? 68.352 -29.169 402.071 1.00 11.69 228 ALA C C 1
ATOM 7267 O O . ALA C 1 228 ? 68.609 -28.817 403.220 1.00 8.75 228 ALA C O 1
ATOM 7269 N N . TRP C 1 229 ? 68.554 -30.407 401.629 1.00 11.46 229 TRP C N 1
ATOM 7270 C CA . TRP C 1 229 ? 69.138 -31.448 402.469 1.00 8.63 229 TRP C CA 1
ATOM 7271 C C . TRP C 1 229 ? 70.601 -31.148 402.784 1.00 9.36 229 TRP C C 1
ATOM 7272 O O . TRP C 1 229 ? 71.225 -31.841 403.584 1.00 13.02 229 TRP C O 1
ATOM 7283 N N . ARG C 1 230 ? 71.154 -30.127 402.136 1.00 11.78 230 ARG C N 1
ATOM 7284 C CA . ARG C 1 230 ? 72.536 -29.729 402.388 1.00 11.94 230 ARG C CA 1
ATOM 7285 C C . ARG C 1 230 ? 72.672 -29.221 403.821 1.00 13.32 230 ARG C C 1
ATOM 7286 O O . ARG C 1 230 ? 73.771 -29.183 404.371 1.00 16.20 230 ARG C O 1
ATOM 7294 N N . ARG C 1 231 ? 71.550 -28.846 404.431 1.00 12.13 231 ARG C N 1
ATOM 7295 C CA . ARG C 1 231 ? 71.573 -28.383 405.815 1.00 13.95 231 ARG C CA 1
ATOM 7296 C C . ARG C 1 231 ? 71.757 -29.544 406.788 1.00 14.65 231 ARG C C 1
ATOM 7297 O O . ARG C 1 231 ? 71.852 -29.334 407.997 1.00 15.54 231 ARG C O 1
ATOM 7305 N N . LEU C 1 232 ? 71.825 -30.763 406.262 1.00 11.28 232 LEU C N 1
ATOM 7306 C CA . LEU C 1 232 ? 72.137 -31.932 407.078 1.00 9.70 232 LEU C CA 1
ATOM 7307 C C . LEU C 1 232 ? 73.635 -32.218 407.078 1.00 12.02 232 LEU C C 1
ATOM 7308 O O . LEU C 1 232 ? 74.117 -33.079 407.813 1.00 10.52 232 LEU C O 1
ATOM 7313 N N . GLY C 1 233 ? 74.370 -31.482 406.254 1.00 13.54 233 GLY C N 1
ATOM 7314 C CA . GLY C 1 233 ? 75.805 -31.667 406.152 1.00 14.74 233 GLY C CA 1
ATOM 7315 C C . GLY C 1 233 ? 76.164 -32.791 405.197 1.00 15.45 233 GLY C C 1
ATOM 7316 O O . GLY C 1 233 ? 77.295 -33.280 405.198 1.00 17.15 233 GLY C O 1
ATOM 7317 N N . LEU C 1 234 ? 75.196 -33.199 404.380 1.00 12.25 234 LEU C N 1
ATOM 7318 C CA . LEU C 1 234 ? 75.398 -34.255 403.387 1.00 14.50 234 LEU C CA 1
ATOM 7319 C C . LEU C 1 234 ? 75.667 -33.671 402.002 1.00 14.56 234 LEU C C 1
ATOM 7320 O O . LEU C 1 234 ? 75.366 -32.504 401.748 1.00 13.79 234 LEU C O 1
ATOM 7325 N N . GLU C 1 235 ? 76.270 -34.475 401.127 1.00 10.85 235 GLU C N 1
ATOM 7326 C CA . GLU C 1 235 ? 76.793 -33.980 399.854 1.00 11.23 235 GLU C CA 1
ATOM 7327 C C . GLU C 1 235 ? 76.044 -34.456 398.603 1.00 10.92 235 GLU C C 1
ATOM 7328 O O . GLU C 1 235 ? 76.281 -33.936 397.513 1.00 11.24 235 GLU C O 1
ATOM 7334 N N . SER C 1 236 ? 75.154 -35.436 398.745 1.00 10.41 236 SER C N 1
ATOM 7335 C CA . SER C 1 236 ? 74.365 -35.908 397.603 1.00 10.16 236 SER C CA 1
ATOM 7336 C C . SER C 1 236 ? 72.982 -36.355 398.058 1.00 9.44 236 SER C C 1
ATOM 7337 O O . SER C 1 236 ? 72.789 -36.692 399.225 1.00 9.42 236 SER C O 1
ATOM 7340 N N . LYS C 1 237 ? 72.025 -36.373 397.135 1.00 9.17 237 LYS C N 1
ATOM 7341 C CA . LYS C 1 237 ? 70.670 -36.796 397.477 1.00 10.63 237 LYS C CA 1
ATOM 7342 C C . LYS C 1 237 ? 70.644 -38.284 397.814 1.00 8.72 237 LYS C C 1
ATOM 7343 O O . LYS C 1 237 ? 69.823 -38.736 398.613 1.00 11.47 237 LYS C O 1
ATOM 7349 N N . GLU C 1 238 ? 71.555 -39.039 397.206 1.00 9.15 238 GLU C N 1
ATOM 7350 C CA . GLU C 1 238 ? 71.682 -40.465 397.480 1.00 9.68 238 GLU C CA 1
ATOM 7351 C C . GLU C 1 238 ? 72.185 -40.690 398.901 1.00 11.99 238 GLU C C 1
ATOM 7352 O O . GLU C 1 238 ? 71.823 -41.671 399.557 1.00 12.07 238 GLU C O 1
ATOM 7358 N N . SER C 1 239 ? 73.025 -39.771 399.365 1.00 12.51 239 SER C N 1
ATOM 7359 C CA . SER C 1 239 ? 73.571 -39.830 400.715 1.00 16.02 239 SER C CA 1
ATOM 7360 C C . SER C 1 239 ? 72.483 -39.555 401.741 1.00 16.45 239 SER C C 1
ATOM 7361 O O . SER C 1 239 ? 72.500 -40.104 402.844 1.00 15.65 239 SER C O 1
ATOM 7364 N N . VAL C 1 240 ? 71.544 -38.688 401.378 1.00 8.65 240 VAL C N 1
ATOM 7365 C CA . VAL C 1 240 ? 70.409 -38.392 402.241 1.00 11.49 240 VAL C CA 1
ATOM 7366 C C . VAL C 1 240 ? 69.650 -39.677 402.543 1.00 13.82 240 VAL C C 1
ATOM 7367 O O . VAL C 1 240 ? 69.231 -39.917 403.674 1.00 12.92 240 VAL C O 1
ATOM 7371 N N . LEU C 1 241 ? 69.509 -40.515 401.521 1.00 8.06 241 LEU C N 1
ATOM 7372 C CA . LEU C 1 241 ? 68.842 -41.800 401.669 1.00 12.39 241 LEU C CA 1
ATOM 7373 C C . LEU C 1 241 ? 69.712 -42.783 402.444 1.00 12.07 241 LEU C C 1
ATOM 7374 O O . LEU C 1 241 ? 69.330 -43.246 403.518 1.00 13.31 241 LEU C O 1
ATOM 7379 N N . ALA C 1 242 ? 70.894 -43.070 401.909 1.00 13.36 242 ALA C N 1
ATOM 7380 C CA . ALA C 1 242 ? 71.759 -44.120 402.435 1.00 9.64 242 ALA C CA 1
ATOM 7381 C C . ALA C 1 242 ? 72.257 -43.845 403.851 1.00 9.85 242 ALA C C 1
ATOM 7382 O O . ALA C 1 242 ? 72.489 -44.779 404.618 1.00 11.38 242 ALA C O 1
ATOM 7384 N N . ASP C 1 243 ? 72.422 -42.573 404.201 1.00 9.66 243 ASP C N 1
ATOM 7385 C CA . ASP C 1 243 ? 73.068 -42.222 405.464 1.00 12.78 243 ASP C CA 1
ATOM 7386 C C . ASP C 1 243 ? 72.143 -41.582 406.504 1.00 12.72 243 ASP C C 1
ATOM 7387 O O . ASP C 1 243 ? 72.546 -41.390 407.651 1.00 13.05 243 ASP C O 1
ATOM 7392 N N . PHE C 1 244 ? 70.908 -41.267 406.126 1.00 12.50 244 PHE C N 1
ATOM 7393 C CA . PHE C 1 244 ? 69.996 -40.620 407.065 1.00 11.29 244 PHE C CA 1
ATOM 7394 C C . PHE C 1 244 ? 68.624 -41.297 407.096 1.00 10.50 244 PHE C C 1
ATOM 7395 O O . PHE C 1 244 ? 68.237 -41.877 408.110 1.00 8.56 244 PHE C O 1
ATOM 7403 N N . LEU C 1 245 ? 67.890 -41.229 405.990 1.00 10.67 245 LEU C N 1
ATOM 7404 C CA . LEU C 1 245 ? 66.534 -41.773 405.954 1.00 11.64 245 LEU C CA 1
ATOM 7405 C C . LEU C 1 245 ? 66.489 -43.294 406.053 1.00 11.40 245 LEU C C 1
ATOM 7406 O O . LEU C 1 245 ? 65.755 -43.840 406.881 1.00 10.91 245 LEU C O 1
ATOM 7411 N N . ASP C 1 246 ? 67.262 -43.977 405.213 1.00 8.15 246 ASP C N 1
ATOM 7412 C CA . ASP C 1 246 ? 67.248 -45.439 405.204 1.00 8.50 246 ASP C CA 1
ATOM 7413 C C . ASP C 1 246 ? 67.662 -46.028 406.569 1.00 9.00 246 ASP C C 1
ATOM 7414 O O . ASP C 1 246 ? 66.946 -46.874 407.099 1.00 10.04 246 ASP C O 1
ATOM 7419 N N . PRO C 1 247 ? 68.799 -45.583 407.151 1.00 10.97 247 PRO C N 1
ATOM 7420 C CA . PRO C 1 247 ? 69.160 -46.171 408.451 1.00 12.58 247 PRO C CA 1
ATOM 7421 C C . PRO C 1 247 ? 68.125 -45.916 409.550 1.00 12.35 247 PRO C C 1
ATOM 7422 O O . PRO C 1 247 ? 68.006 -46.722 410.473 1.00 14.11 247 PRO C O 1
ATOM 7426 N N . LEU C 1 248 ? 67.405 -44.802 409.454 1.00 9.81 248 LEU C N 1
ATOM 7427 C CA . LEU C 1 248 ? 66.365 -44.479 410.423 1.00 11.96 248 LEU C CA 1
ATOM 7428 C C . LEU C 1 248 ? 65.230 -45.493 410.362 1.00 10.99 248 LEU C C 1
ATOM 7429 O O . LEU C 1 248 ? 64.886 -46.107 411.369 1.00 14.85 248 LEU C O 1
ATOM 7434 N N . PHE C 1 249 ? 64.658 -45.679 409.177 1.00 8.71 249 PHE C N 1
ATOM 7435 C CA . PHE C 1 249 ? 63.514 -46.576 409.040 1.00 11.91 249 PHE C CA 1
ATOM 7436 C C . PHE C 1 249 ? 63.913 -48.043 409.164 1.00 10.37 249 PHE C C 1
ATOM 7437 O O . PHE C 1 249 ? 63.131 -48.863 409.639 1.00 9.88 249 PHE C O 1
ATOM 7445 N N . MET C 1 250 ? 65.136 -48.372 408.762 1.00 9.64 250 MET C N 1
ATOM 7446 C CA . MET C 1 250 ? 65.609 -49.748 408.870 1.00 10.20 250 MET C CA 1
ATOM 7447 C C . MET C 1 250 ? 65.890 -50.136 410.319 1.00 10.84 250 MET C C 1
ATOM 7448 O O . MET C 1 250 ? 66.096 -51.309 410.622 1.00 11.88 250 MET C O 1
ATOM 7453 N N . SER C 1 251 ? 65.892 -49.147 411.208 1.00 10.74 251 SER C N 1
ATOM 7454 C CA . SER C 1 251 ? 66.106 -49.397 412.631 1.00 11.42 251 SER C CA 1
ATOM 7455 C C . SER C 1 251 ? 64.816 -49.799 413.334 1.00 11.55 251 SER C C 1
ATOM 7456 O O . SER C 1 251 ? 64.838 -50.262 414.477 1.00 13.25 251 SER C O 1
ATOM 7459 N N . MET C 1 252 ? 63.694 -49.607 412.652 1.00 12.36 252 MET C N 1
ATOM 7460 C CA . MET C 1 252 ? 62.390 -49.737 413.289 1.00 11.06 252 MET C CA 1
ATOM 7461 C C . MET C 1 252 ? 61.802 -51.136 413.206 1.00 12.21 252 MET C C 1
ATOM 7462 O O . MET C 1 252 ? 62.274 -51.980 412.445 1.00 13.31 252 MET C O 1
ATOM 7467 N N . ASP C 1 253 ? 60.756 -51.364 413.996 1.00 12.03 253 ASP C N 1
ATOM 7468 C CA . ASP C 1 253 ? 60.056 -52.638 413.999 1.00 12.34 253 ASP C CA 1
ATOM 7469 C C . ASP C 1 253 ? 58.876 -52.613 413.038 1.00 11.83 253 ASP C C 1
ATOM 7470 O O . ASP C 1 253 ? 57.992 -51.765 413.159 1.00 11.49 253 ASP C O 1
ATOM 7475 N N . PRO C 1 254 ? 58.866 -53.548 412.076 1.00 10.74 254 PRO C N 1
ATOM 7476 C CA . PRO C 1 254 ? 57.828 -53.658 411.046 1.00 7.33 254 PRO C CA 1
ATOM 7477 C C . PRO C 1 254 ? 56.405 -53.746 411.603 1.00 11.18 254 PRO C C 1
ATOM 7478 O O . PRO C 1 254 ? 55.515 -53.064 411.096 1.00 11.58 254 PRO C O 1
ATOM 7482 N N . ASN C 1 255 ? 56.197 -54.562 412.631 1.00 12.88 255 ASN C N 1
ATOM 7483 C CA . ASN C 1 255 ? 54.863 -54.723 413.198 1.00 12.86 255 ASN C CA 1
ATOM 7484 C C . ASN C 1 255 ? 54.365 -53.445 413.862 1.00 11.39 255 ASN C C 1
ATOM 7485 O O . ASN C 1 255 ? 53.171 -53.140 413.818 1.00 9.99 255 ASN C O 1
ATOM 7490 N N . THR C 1 256 ? 55.280 -52.696 414.467 1.00 7.23 256 THR C N 1
ATOM 7491 C CA . THR C 1 256 ? 54.951 -51.396 415.036 1.00 10.88 256 THR C CA 1
ATOM 7492 C C . THR C 1 256 ? 54.484 -50.435 413.945 1.00 9.36 256 THR C C 1
ATOM 7493 O O . THR C 1 256 ? 53.452 -49.778 414.086 1.00 8.86 256 THR C O 1
ATOM 7497 N N . LEU C 1 257 ? 55.222 -50.383 412.843 1.00 10.43 257 LEU C N 1
ATOM 7498 C CA . LEU C 1 257 ? 54.862 -49.496 411.746 1.00 9.27 257 LEU C CA 1
ATOM 7499 C C . LEU C 1 257 ? 53.503 -49.885 411.170 1.00 6.83 257 LEU C C 1
ATOM 7500 O O . LEU C 1 257 ? 52.649 -49.032 410.934 1.00 6.41 257 LEU C O 1
ATOM 7505 N N . LEU C 1 258 ? 53.297 -51.179 410.964 1.00 6.77 258 LEU C N 1
ATOM 7506 C CA . LEU C 1 258 ? 52.050 -51.651 410.384 1.00 9.10 258 LEU C CA 1
ATOM 7507 C C . LEU C 1 258 ? 50.865 -51.377 411.302 1.00 12.52 258 LEU C C 1
ATOM 7508 O O . LEU C 1 258 ? 49.782 -51.034 410.831 1.00 11.11 258 LEU C O 1
ATOM 7513 N N . ASN C 1 259 ? 51.070 -51.528 412.608 1.00 8.71 259 ASN C N 1
ATOM 7514 C CA . ASN C 1 259 ? 50.001 -51.266 413.563 1.00 10.77 259 ASN C CA 1
ATOM 7515 C C . ASN C 1 259 ? 49.620 -49.793 413.573 1.00 10.27 259 ASN C C 1
ATOM 7516 O O . ASN C 1 259 ? 48.448 -49.444 413.468 1.00 11.86 259 ASN C O 1
ATOM 7521 N N . ASN C 1 260 ? 50.620 -48.928 413.681 1.00 12.17 260 ASN C N 1
ATOM 7522 C CA . ASN C 1 260 ? 50.366 -47.497 413.731 1.00 10.37 260 ASN C CA 1
ATOM 7523 C C . ASN C 1 260 ? 49.906 -46.946 412.380 1.00 8.80 260 ASN C C 1
ATOM 7524 O O . ASN C 1 260 ? 49.208 -45.936 412.329 1.00 9.31 260 ASN C O 1
ATOM 7529 N N . ALA C 1 261 ? 50.278 -47.612 411.291 1.00 6.36 261 ALA C N 1
ATOM 7530 C CA . ALA C 1 261 ? 49.807 -47.209 409.969 1.00 8.04 261 ALA C CA 1
ATOM 7531 C C . ALA C 1 261 ? 48.309 -47.454 409.812 1.00 9.88 261 ALA C C 1
ATOM 7532 O O . ALA C 1 261 ? 47.590 -46.622 409.253 1.00 10.57 261 ALA C O 1
ATOM 7534 N N . TRP C 1 262 ? 47.842 -48.595 410.309 1.00 6.79 262 TRP C N 1
ATOM 7535 C CA . TRP C 1 262 ? 46.423 -48.919 410.259 1.00 10.28 262 TRP C CA 1
ATOM 7536 C C . TRP C 1 262 ? 45.635 -47.877 411.038 1.00 7.03 262 TRP C C 1
ATOM 7537 O O . TRP C 1 262 ? 44.586 -47.408 410.590 1.00 9.48 262 TRP C O 1
ATOM 7548 N N . LYS C 1 263 ? 46.162 -47.520 412.205 1.00 6.90 263 LYS C N 1
ATOM 7549 C CA . LYS C 1 263 ? 45.571 -46.500 413.064 1.00 8.95 263 LYS C CA 1
ATOM 7550 C C . LYS C 1 263 ? 45.482 -45.165 412.335 1.00 10.46 263 LYS C C 1
ATOM 7551 O O . LYS C 1 263 ? 44.435 -44.518 412.308 1.00 11.80 263 LYS C O 1
ATOM 7557 N N . TRP C 1 264 ? 46.607 -44.777 411.745 1.00 12.08 264 TRP C N 1
ATOM 7558 C CA . TRP C 1 264 ? 46.726 -43.580 410.920 1.00 11.08 264 TRP C CA 1
ATOM 7559 C C . TRP C 1 264 ? 45.671 -43.562 409.815 1.00 6.55 264 TRP C C 1
ATOM 7560 O O . TRP C 1 264 ? 44.988 -42.555 409.606 1.00 6.62 264 TRP C O 1
ATOM 7571 N N . GLN C 1 265 ? 45.542 -44.679 409.111 1.00 6.69 265 GLN C N 1
ATOM 7572 C CA . GLN C 1 265 ? 44.607 -44.788 408.001 1.00 6.93 265 GLN C CA 1
ATOM 7573 C C . GLN C 1 265 ? 43.150 -44.577 408.400 1.00 9.07 265 GLN C C 1
ATOM 7574 O O . GLN C 1 265 ? 42.368 -44.028 407.630 1.00 12.03 265 GLN C O 1
ATOM 7580 N N . HIS C 1 266 ? 42.795 -44.991 409.612 1.00 10.70 266 HIS C N 1
ATOM 7581 C CA . HIS C 1 266 ? 41.392 -45.019 410.019 1.00 11.64 266 HIS C CA 1
ATOM 7582 C C . HIS C 1 266 ? 41.010 -43.917 411.001 1.00 11.38 266 HIS C C 1
ATOM 7583 O O . HIS C 1 266 ? 39.930 -43.957 411.586 1.00 12.06 266 HIS C O 1
ATOM 7590 N N . GLY C 1 267 ? 41.894 -42.941 411.182 1.00 9.38 267 GLY C N 1
ATOM 7591 C CA . GLY C 1 267 ? 41.605 -41.799 412.031 1.00 10.45 267 GLY C CA 1
ATOM 7592 C C . GLY C 1 267 ? 40.386 -41.038 411.544 1.00 12.66 267 GLY C C 1
ATOM 7593 O O . GLY C 1 267 ? 40.329 -40.629 410.388 1.00 11.50 267 GLY C O 1
ATOM 7594 N N . ASP C 1 268 ? 39.402 -40.858 412.420 1.00 13.20 268 ASP C N 1
ATOM 7595 C CA . ASP C 1 268 ? 38.151 -40.215 412.033 1.00 11.65 268 ASP C CA 1
ATOM 7596 C C . ASP C 1 268 ? 37.327 -39.792 413.246 1.00 10.17 268 ASP C C 1
ATOM 7597 O O . ASP C 1 268 ? 36.633 -40.612 413.843 1.00 12.57 268 ASP C O 1
ATOM 7602 N N . VAL C 1 269 ? 37.377 -38.506 413.585 1.00 8.48 269 VAL C N 1
ATOM 7603 C CA . VAL C 1 269 ? 36.615 -37.997 414.722 1.00 9.20 269 VAL C CA 1
ATOM 7604 C C . VAL C 1 269 ? 35.112 -37.948 414.451 1.00 9.40 269 VAL C C 1
ATOM 7605 O O . VAL C 1 269 ? 34.319 -37.794 415.383 1.00 9.90 269 VAL C O 1
ATOM 7609 N N . SER C 1 270 ? 34.709 -38.090 413.190 1.00 9.56 270 SER C N 1
ATOM 7610 C CA . SER C 1 270 ? 33.288 -38.013 412.855 1.00 11.00 270 SER C CA 1
ATOM 7611 C C . SER C 1 270 ? 32.552 -39.278 413.295 1.00 11.81 270 SER C C 1
ATOM 7612 O O . SER C 1 270 ? 31.326 -39.343 413.243 1.00 10.79 270 SER C O 1
ATOM 7615 N N . ARG C 1 271 ? 33.308 -40.271 413.758 1.00 12.43 271 ARG C N 1
ATOM 7616 C CA . ARG C 1 271 ? 32.721 -41.480 414.331 1.00 15.97 271 ARG C CA 1
ATOM 7617 C C . ARG C 1 271 ? 31.845 -41.162 415.541 1.00 15.15 271 ARG C C 1
ATOM 7618 O O . ARG C 1 271 ? 30.915 -41.908 415.859 1.00 16.81 271 ARG C O 1
ATOM 7626 N N . HIS C 1 272 ? 32.139 -40.050 416.208 1.00 14.34 272 HIS C N 1
ATOM 7627 C CA . HIS C 1 272 ? 31.385 -39.646 417.393 1.00 16.31 272 HIS C CA 1
ATOM 7628 C C . HIS C 1 272 ? 30.031 -39.033 417.052 1.00 17.26 272 HIS C C 1
ATOM 7629 O O . HIS C 1 272 ? 29.143 -38.960 417.905 1.00 14.21 272 HIS C O 1
ATOM 7636 N N . THR C 1 273 ? 29.873 -38.592 415.808 1.00 14.13 273 THR C N 1
ATOM 7637 C CA . THR C 1 273 ? 28.650 -37.902 415.408 1.00 13.38 273 THR C CA 1
ATOM 7638 C C . THR C 1 273 ? 28.029 -38.479 414.142 1.00 13.69 273 THR C C 1
ATOM 7639 O O . THR C 1 273 ? 27.516 -37.738 413.301 1.00 16.34 273 THR C O 1
ATOM 7643 N N . GLY C 1 274 ? 28.057 -39.802 414.020 1.00 12.44 274 GLY C N 1
ATOM 7644 C CA . GLY C 1 274 ? 27.397 -40.485 412.918 1.00 16.20 274 GLY C CA 1
ATOM 7645 C C . GLY C 1 274 ? 27.877 -40.125 411.522 1.00 17.92 274 GLY C C 1
ATOM 7646 O O . GLY C 1 274 ? 27.106 -40.182 410.565 1.00 12.85 274 GLY C O 1
ATOM 7647 N N . GLY C 1 275 ? 29.146 -39.744 411.401 1.00 11.78 275 GLY C N 1
ATOM 7648 C CA . GLY C 1 275 ? 29.715 -39.406 410.108 1.00 11.49 275 GLY C CA 1
ATOM 7649 C C . GLY C 1 275 ? 29.615 -37.930 409.764 1.00 16.70 275 GLY C C 1
ATOM 7650 O O . GLY C 1 275 ? 30.089 -37.497 408.710 1.00 16.90 275 GLY C O 1
ATOM 7651 N N . ASP C 1 276 ? 28.988 -37.159 410.646 1.00 13.99 276 ASP C N 1
ATOM 7652 C CA . ASP C 1 276 ? 28.875 -35.716 410.466 1.00 11.90 276 ASP C CA 1
ATOM 7653 C C . ASP C 1 276 ? 30.143 -35.056 410.998 1.00 11.33 276 ASP C C 1
ATOM 7654 O O . ASP C 1 276 ? 30.273 -34.823 412.200 1.00 16.45 276 ASP C O 1
ATOM 7659 N N . LEU C 1 277 ? 31.074 -34.755 410.096 1.00 10.95 277 LEU C N 1
ATOM 7660 C CA . LEU C 1 277 ? 32.355 -34.173 410.478 1.00 11.51 277 LEU C CA 1
ATOM 7661 C C . LEU C 1 277 ? 32.174 -32.769 411.042 1.00 14.01 277 LEU C C 1
ATOM 7662 O O . LEU C 1 277 ? 32.858 -32.382 411.988 1.00 10.43 277 LEU C O 1
ATOM 7667 N N . ALA C 1 278 ? 31.262 -32.004 410.447 1.00 11.14 278 ALA C N 1
ATOM 7668 C CA . ALA C 1 278 ? 30.989 -30.648 410.909 1.00 13.80 278 ALA C CA 1
ATOM 7669 C C . ALA C 1 278 ? 30.437 -30.635 412.337 1.00 16.24 278 ALA C C 1
ATOM 7670 O O . ALA C 1 278 ? 30.779 -29.761 413.140 1.00 13.57 278 ALA C O 1
ATOM 7672 N N . ALA C 1 279 ? 29.581 -31.604 412.651 1.00 11.92 279 ALA C N 1
ATOM 7673 C CA . ALA C 1 279 ? 29.017 -31.715 413.994 1.00 17.08 279 ALA C CA 1
ATOM 7674 C C . ALA C 1 279 ? 30.092 -32.132 414.992 1.00 17.16 279 ALA C C 1
ATOM 7675 O O . ALA C 1 279 ? 30.104 -31.681 416.140 1.00 11.92 279 ALA C O 1
ATOM 7677 N N . ALA C 1 280 ? 31.001 -32.990 414.541 1.00 13.63 280 ALA C N 1
ATOM 7678 C CA . ALA C 1 280 ? 32.081 -33.471 415.389 1.00 13.02 280 ALA C CA 1
ATOM 7679 C C . ALA C 1 280 ? 33.009 -32.323 415.770 1.00 12.35 280 ALA C C 1
ATOM 7680 O O . ALA C 1 280 ? 33.284 -32.110 416.951 1.00 10.65 280 ALA C O 1
ATOM 7682 N N . LEU C 1 281 ? 33.476 -31.578 414.770 1.00 13.39 281 LEU C N 1
ATOM 7683 C CA . LEU C 1 281 ? 34.362 -30.443 415.018 1.00 14.68 281 LEU C CA 1
ATOM 7684 C C . LEU C 1 281 ? 33.622 -29.304 415.715 1.00 15.69 281 LEU C C 1
ATOM 7685 O O . LEU C 1 281 ? 34.238 -28.456 416.364 1.00 13.92 281 LEU C O 1
ATOM 7690 N N . GLY C 1 282 ? 32.298 -29.298 415.590 1.00 14.57 282 GLY C N 1
ATOM 7691 C CA . GLY C 1 282 ? 31.470 -28.317 416.268 1.00 15.12 282 GLY C CA 1
ATOM 7692 C C . GLY C 1 282 ? 31.441 -28.504 417.775 1.00 12.07 282 GLY C C 1
ATOM 7693 O O . GLY C 1 282 ? 31.068 -27.594 418.512 1.00 14.91 282 GLY C O 1
ATOM 7694 N N . ARG C 1 283 ? 31.840 -29.686 418.234 1.00 11.76 283 ARG C N 1
ATOM 7695 C CA . ARG C 1 283 ? 31.883 -29.986 419.664 1.00 12.46 283 ARG C CA 1
ATOM 7696 C C . ARG C 1 283 ? 33.078 -29.331 420.349 1.00 12.40 283 ARG C C 1
ATOM 7697 O O . ARG C 1 283 ? 33.104 -29.191 421.572 1.00 13.60 283 ARG C O 1
ATOM 7705 N N . VAL C 1 284 ? 34.076 -28.956 419.558 1.00 13.78 284 VAL C N 1
ATOM 7706 C CA . VAL C 1 284 ? 35.325 -28.428 420.095 1.00 12.96 284 VAL C CA 1
ATOM 7707 C C . VAL C 1 284 ? 35.119 -27.126 420.863 1.00 12.77 284 VAL C C 1
ATOM 7708 O O . VAL C 1 284 ? 34.514 -26.181 420.355 1.00 12.31 284 VAL C O 1
ATOM 7712 N N . LYS C 1 285 ? 35.622 -27.096 422.093 1.00 16.20 285 LYS C N 1
ATOM 7713 C CA . LYS C 1 285 ? 35.561 -25.909 422.935 1.00 15.99 285 LYS C CA 1
ATOM 7714 C C . LYS C 1 285 ? 36.955 -25.318 423.149 1.00 15.48 285 LYS C C 1
ATOM 7715 O O . LYS C 1 285 ? 37.094 -24.163 423.546 1.00 16.29 285 LYS C O 1
ATOM 7721 N N . ALA C 1 286 ? 37.982 -26.124 422.898 1.00 11.47 286 ALA C N 1
ATOM 7722 C CA . ALA C 1 286 ? 39.363 -25.672 423.038 1.00 11.28 286 ALA C CA 1
ATOM 7723 C C . ALA C 1 286 ? 39.712 -24.614 421.997 1.00 14.18 286 ALA C C 1
ATOM 7724 O O . ALA C 1 286 ? 39.289 -24.704 420.843 1.00 16.45 286 ALA C O 1
ATOM 7726 N N . LYS C 1 287 ? 40.477 -23.607 422.407 1.00 12.77 287 LYS C N 1
ATOM 7727 C CA . LYS C 1 287 ? 41.041 -22.654 421.458 1.00 11.50 287 LYS C CA 1
ATOM 7728 C C . LYS C 1 287 ? 42.048 -23.398 420.597 1.00 10.88 287 LYS C C 1
ATOM 7729 O O . LYS C 1 287 ? 43.042 -23.910 421.105 1.00 10.65 287 LYS C O 1
ATOM 7735 N N . THR C 1 288 ? 41.777 -23.480 419.300 1.00 10.66 288 THR C N 1
ATOM 7736 C CA . THR C 1 288 ? 42.557 -24.345 418.425 1.00 12.88 288 THR C CA 1
ATOM 7737 C C . THR C 1 288 ? 43.291 -23.582 417.328 1.00 12.34 288 THR C C 1
ATOM 7738 O O . THR C 1 288 ? 42.686 -22.815 416.575 1.00 10.37 288 THR C O 1
ATOM 7742 N N . PHE C 1 289 ? 44.601 -23.801 417.251 1.00 11.29 289 PHE C N 1
ATOM 7743 C CA . PHE C 1 289 ? 45.399 -23.317 416.131 1.00 9.81 289 PHE C CA 1
ATOM 7744 C C . PHE C 1 289 ? 45.716 -24.477 415.198 1.00 11.58 289 PHE C C 1
ATOM 7745 O O . PHE C 1 289 ? 46.535 -25.336 415.526 1.00 12.35 289 PHE C O 1
ATOM 7753 N N . VAL C 1 290 ? 45.069 -24.497 414.037 1.00 9.29 290 VAL C N 1
ATOM 7754 C CA . VAL C 1 290 ? 45.337 -25.512 413.029 1.00 8.90 290 VAL C CA 1
ATOM 7755 C C . VAL C 1 290 ? 46.565 -25.088 412.235 1.00 12.42 290 VAL C C 1
ATOM 7756 O O . VAL C 1 290 ? 46.574 -24.029 411.612 1.00 9.29 290 VAL C O 1
ATOM 7760 N N . MET C 1 291 ? 47.612 -25.905 412.279 1.00 12.86 291 MET C N 1
ATOM 7761 C CA . MET C 1 291 ? 48.908 -25.496 411.751 1.00 10.72 291 MET C CA 1
ATOM 7762 C C . MET C 1 291 ? 49.491 -26.483 410.746 1.00 9.23 291 MET C C 1
ATOM 7763 O O . MET C 1 291 ? 50.354 -27.291 411.085 1.00 9.44 291 MET C O 1
ATOM 7768 N N . PRO C 1 292 ? 49.015 -26.419 409.498 1.00 11.13 292 PRO C N 1
ATOM 7769 C CA . PRO C 1 292 ? 49.580 -27.240 408.427 1.00 12.31 292 PRO C CA 1
ATOM 7770 C C . PRO C 1 292 ? 50.923 -26.699 407.958 1.00 10.91 292 PRO C C 1
ATOM 7771 O O . PRO C 1 292 ? 51.219 -25.524 408.170 1.00 9.88 292 PRO C O 1
ATOM 7775 N N . ILE C 1 293 ? 51.723 -27.546 407.324 1.00 8.28 293 ILE C N 1
ATOM 7776 C CA . ILE C 1 293 ? 52.986 -27.104 406.750 1.00 10.45 293 ILE C CA 1
ATOM 7777 C C . ILE C 1 293 ? 52.780 -26.821 405.264 1.00 11.31 293 ILE C C 1
ATOM 7778 O O . ILE C 1 293 ? 52.153 -27.613 404.566 1.00 10.14 293 ILE C O 1
ATOM 7783 N N . SER C 1 294 ? 53.309 -25.690 404.796 1.00 12.04 294 SER C N 1
ATOM 7784 C CA . SER C 1 294 ? 53.017 -25.165 403.457 1.00 12.70 294 SER C CA 1
ATOM 7785 C C . SER C 1 294 ? 53.201 -26.160 402.312 1.00 12.69 294 SER C C 1
ATOM 7786 O O . SER C 1 294 ? 52.351 -26.253 401.426 1.00 13.59 294 SER C O 1
ATOM 7789 N N . GLU C 1 295 ? 54.299 -26.910 402.341 1.00 12.11 295 GLU C N 1
ATOM 7790 C CA . GLU C 1 295 ? 54.646 -27.802 401.240 1.00 9.53 295 GLU C CA 1
ATOM 7791 C C . GLU C 1 295 ? 54.336 -29.268 401.533 1.00 8.98 295 GLU C C 1
ATOM 7792 O O . GLU C 1 295 ? 54.805 -30.161 400.827 1.00 8.95 295 GLU C O 1
ATOM 7798 N N . ASP C 1 296 ? 53.550 -29.508 402.579 1.00 9.21 296 ASP C N 1
ATOM 7799 C CA . ASP C 1 296 ? 53.139 -30.857 402.956 1.00 9.80 296 ASP C CA 1
ATOM 7800 C C . ASP C 1 296 ? 52.349 -31.510 401.824 1.00 11.05 296 ASP C C 1
ATOM 7801 O O . ASP C 1 296 ? 51.342 -30.969 401.363 1.00 8.61 296 ASP C O 1
ATOM 7806 N N . MET C 1 297 ? 52.806 -32.675 401.375 1.00 8.92 297 MET C N 1
ATOM 7807 C CA . MET C 1 297 ? 52.211 -33.310 400.203 1.00 8.25 297 MET C CA 1
ATOM 7808 C C . MET C 1 297 ? 50.989 -34.173 400.509 1.00 10.89 297 MET C C 1
ATOM 7809 O O . MET C 1 297 ? 50.113 -34.322 399.651 1.00 11.05 297 MET C O 1
ATOM 7814 N N . PHE C 1 298 ? 50.910 -34.740 401.712 1.00 9.22 298 PHE C N 1
ATOM 7815 C CA . PHE C 1 298 ? 49.780 -35.618 402.021 1.00 10.03 298 PHE C CA 1
ATOM 7816 C C . PHE C 1 298 ? 48.921 -35.120 403.183 1.00 12.35 298 PHE C C 1
ATOM 7817 O O . PHE C 1 298 ? 47.853 -35.665 403.437 1.00 11.99 298 PHE C O 1
ATOM 7825 N N . PHE C 1 299 ? 49.388 -34.094 403.885 1.00 11.45 299 PHE C N 1
ATOM 7826 C CA . PHE C 1 299 ? 48.518 -33.308 404.756 1.00 11.30 299 PHE C CA 1
ATOM 7827 C C . PHE C 1 299 ? 48.521 -31.852 404.295 1.00 11.30 299 PHE C C 1
ATOM 7828 O O . PHE C 1 299 ? 48.937 -30.969 405.043 1.00 12.67 299 PHE C O 1
ATOM 7836 N N . PRO C 1 300 ? 48.049 -31.590 403.063 1.00 13.55 300 PRO C N 1
ATOM 7837 C CA . PRO C 1 300 ? 48.229 -30.256 402.481 1.00 8.43 300 PRO C CA 1
ATOM 7838 C C . PRO C 1 300 ? 47.436 -29.180 403.207 1.00 12.58 300 PRO C C 1
ATOM 7839 O O . PRO C 1 300 ? 46.476 -29.487 403.917 1.00 11.37 300 PRO C O 1
ATOM 7843 N N . VAL C 1 301 ? 47.852 -27.930 403.027 1.00 9.99 301 VAL C N 1
ATOM 7844 C CA . VAL C 1 301 ? 47.203 -26.795 403.666 1.00 10.19 301 VAL C CA 1
ATOM 7845 C C . VAL C 1 301 ? 45.692 -26.765 403.430 1.00 12.02 301 VAL C C 1
ATOM 7846 O O . VAL C 1 301 ? 44.923 -26.487 404.350 1.00 12.06 301 VAL C O 1
ATOM 7850 N N . ARG C 1 302 ? 45.265 -27.083 402.211 1.00 9.61 302 ARG C N 1
ATOM 7851 C CA . ARG C 1 302 ? 43.844 -27.003 401.877 1.00 12.51 302 ARG C CA 1
ATOM 7852 C C . ARG C 1 302 ? 42.993 -28.001 402.665 1.00 10.80 302 ARG C C 1
ATOM 7853 O O . ARG C 1 302 ? 41.845 -27.710 402.991 1.00 12.96 302 ARG C O 1
ATOM 7861 N N . ASP C 1 303 ? 43.552 -29.168 402.975 1.00 10.42 303 ASP C N 1
ATOM 7862 C CA . ASP C 1 303 ? 42.839 -30.165 403.776 1.00 11.14 303 ASP C CA 1
ATOM 7863 C C . ASP C 1 303 ? 42.648 -29.674 405.207 1.00 13.99 303 ASP C C 1
ATOM 7864 O O . ASP C 1 303 ? 41.587 -29.854 405.808 1.00 17.00 303 ASP C O 1
ATOM 7869 N N . CYS C 1 304 ? 43.695 -29.069 405.753 1.00 11.76 304 CYS C N 1
ATOM 7870 C CA . CYS C 1 304 ? 43.659 -28.561 407.118 1.00 8.52 304 CYS C CA 1
ATOM 7871 C C . CYS C 1 304 ? 42.836 -27.278 407.207 1.00 14.92 304 CYS C C 1
ATOM 7872 O O . CYS C 1 304 ? 42.177 -27.023 408.214 1.00 14.20 304 CYS C O 1
ATOM 7875 N N . ALA C 1 305 ? 42.875 -26.475 406.150 1.00 15.09 305 ALA C N 1
ATOM 7876 C CA . ALA C 1 305 ? 42.079 -25.255 406.104 1.00 14.70 305 ALA C CA 1
ATOM 7877 C C . ALA C 1 305 ? 40.591 -25.582 406.054 1.00 13.50 305 ALA C C 1
ATOM 7878 O O . ALA C 1 305 ? 39.770 -24.870 406.637 1.00 11.30 305 ALA C O 1
ATOM 7880 N N . ALA C 1 306 ? 40.251 -26.662 405.356 1.00 12.41 306 ALA C N 1
ATOM 7881 C CA . ALA C 1 306 ? 38.859 -27.088 405.228 1.00 12.74 306 ALA C CA 1
ATOM 7882 C C . ALA C 1 306 ? 38.269 -27.476 406.577 1.00 11.65 306 ALA C C 1
ATOM 7883 O O . ALA C 1 306 ? 37.109 -27.184 406.867 1.00 13.69 306 ALA C O 1
ATOM 7885 N N . GLU C 1 307 ? 39.076 -28.129 407.404 1.00 12.42 307 GLU C N 1
ATOM 7886 C CA . GLU C 1 307 ? 38.632 -28.538 408.731 1.00 12.55 307 GLU C CA 1
ATOM 7887 C C . GLU C 1 307 ? 38.614 -27.369 409.707 1.00 10.64 307 GLU C C 1
ATOM 7888 O O . GLU C 1 307 ? 37.747 -27.293 410.580 1.00 10.20 307 GLU C O 1
ATOM 7894 N N . GLN C 1 308 ? 39.568 -26.455 409.555 1.00 12.74 308 GLN C N 1
ATOM 7895 C CA . GLN C 1 308 ? 39.653 -25.287 410.427 1.00 15.49 308 GLN C CA 1
ATOM 7896 C C . GLN C 1 308 ? 38.394 -24.433 410.305 1.00 17.32 308 GLN C C 1
ATOM 7897 O O . GLN C 1 308 ? 37.962 -23.800 411.271 1.00 16.53 308 GLN C O 1
ATOM 7903 N N . ALA C 1 309 ? 37.791 -24.442 409.121 1.00 16.38 309 ALA C N 1
ATOM 7904 C CA . ALA C 1 309 ? 36.575 -23.677 408.876 1.00 17.89 309 ALA C CA 1
ATOM 7905 C C . ALA C 1 309 ? 35.390 -24.238 409.662 1.00 16.69 309 ALA C C 1
ATOM 7906 O O . ALA C 1 309 ? 34.351 -23.590 409.776 1.00 20.09 309 ALA C O 1
ATOM 7908 N N . LEU C 1 310 ? 35.553 -25.440 410.205 1.00 13.38 310 LEU C N 1
ATOM 7909 C CA . LEU C 1 310 ? 34.482 -26.099 410.947 1.00 12.19 310 LEU C CA 1
ATOM 7910 C C . LEU C 1 310 ? 34.658 -26.010 412.463 1.00 12.94 310 LEU C C 1
ATOM 7911 O O . LEU C 1 310 ? 33.769 -26.402 413.218 1.00 11.26 310 LEU C O 1
ATOM 7916 N N . ILE C 1 311 ? 35.798 -25.492 412.908 1.00 12.88 311 ILE C N 1
ATOM 7917 C CA . ILE C 1 311 ? 36.079 -25.402 414.340 1.00 12.36 311 ILE C CA 1
ATOM 7918 C C . ILE C 1 311 ? 35.825 -23.988 414.847 1.00 14.11 311 ILE C C 1
ATOM 7919 O O . ILE C 1 311 ? 36.553 -23.064 414.491 1.00 13.74 311 ILE C O 1
ATOM 7924 N N . PRO C 1 312 ? 34.798 -23.816 415.696 1.00 18.46 312 PRO C N 1
ATOM 7925 C CA . PRO C 1 312 ? 34.434 -22.474 416.163 1.00 20.04 312 PRO C CA 1
ATOM 7926 C C . PRO C 1 312 ? 35.562 -21.783 416.923 1.00 20.19 312 PRO C C 1
ATOM 7927 O O . PRO C 1 312 ? 36.168 -22.374 417.818 1.00 21.49 312 PRO C O 1
ATOM 7931 N N . GLY C 1 313 ? 35.827 -20.532 416.558 1.00 20.13 313 GLY C N 1
ATOM 7932 C CA . GLY C 1 313 ? 36.828 -19.721 417.224 1.00 19.22 313 GLY C CA 1
ATOM 7933 C C . GLY C 1 313 ? 38.267 -20.101 416.933 1.00 15.32 313 GLY C C 1
ATOM 7934 O O . GLY C 1 313 ? 39.190 -19.547 417.528 1.00 14.92 313 GLY C O 1
ATOM 7935 N N . SER C 1 314 ? 38.470 -21.017 415.993 1.00 13.96 314 SER C N 1
ATOM 7936 C CA . SER C 1 314 ? 39.814 -21.493 415.692 1.00 14.81 314 SER C CA 1
ATOM 7937 C C . SER C 1 314 ? 40.523 -20.541 414.740 1.00 13.51 314 SER C C 1
ATOM 7938 O O . SER C 1 314 ? 39.909 -19.631 414.185 1.00 12.02 314 SER C O 1
ATOM 7941 N N . GLU C 1 315 ? 41.823 -20.755 414.570 1.00 11.97 315 GLU C N 1
ATOM 7942 C CA . GLU C 1 315 ? 42.616 -19.976 413.633 1.00 14.11 315 GLU C CA 1
ATOM 7943 C C . GLU C 1 315 ? 43.485 -20.893 412.788 1.00 14.07 315 GLU C C 1
ATOM 7944 O O . GLU C 1 315 ? 43.905 -21.957 413.244 1.00 12.05 315 GLU C O 1
ATOM 7950 N N . LEU C 1 316 ? 43.749 -20.474 411.555 1.00 9.78 316 LEU C N 1
ATOM 7951 C CA . LEU C 1 316 ? 44.668 -21.192 410.685 1.00 12.83 316 LEU C CA 1
ATOM 7952 C C . LEU C 1 316 ? 46.037 -20.523 410.721 1.00 11.95 316 LEU C C 1
ATOM 7953 O O . LEU C 1 316 ? 46.168 -19.338 410.418 1.00 14.70 316 LEU C O 1
ATOM 7958 N N . ARG C 1 317 ? 47.051 -21.288 411.102 1.00 8.77 317 ARG C N 1
ATOM 7959 C CA . ARG C 1 317 ? 48.408 -20.767 411.195 1.00 15.49 317 ARG C CA 1
ATOM 7960 C C . ARG C 1 317 ? 49.360 -21.627 410.371 1.00 14.13 317 ARG C C 1
ATOM 7961 O O . ARG C 1 317 ? 49.895 -22.613 410.868 1.00 14.85 317 ARG C O 1
ATOM 7969 N N . VAL C 1 318 ? 49.560 -21.255 409.109 1.00 15.05 318 VAL C N 1
ATOM 7970 C CA . VAL C 1 318 ? 50.401 -22.034 408.202 1.00 10.91 318 VAL C CA 1
ATOM 7971 C C . VAL C 1 318 ? 51.884 -21.901 408.540 1.00 10.92 318 VAL C C 1
ATOM 7972 O O . VAL C 1 318 ? 52.402 -20.795 408.701 1.00 9.43 318 VAL C O 1
ATOM 7976 N N . ILE C 1 319 ? 52.562 -23.038 408.654 1.00 10.02 319 ILE C N 1
ATOM 7977 C CA . ILE C 1 319 ? 54.004 -23.042 408.844 1.00 8.40 319 ILE C CA 1
ATOM 7978 C C . ILE C 1 319 ? 54.705 -23.147 407.494 1.00 10.77 319 ILE C C 1
ATOM 7979 O O . ILE C 1 319 ? 54.570 -24.152 406.794 1.00 10.51 319 ILE C O 1
ATOM 7984 N N . GLU C 1 320 ? 55.447 -22.108 407.127 1.00 11.72 320 GLU C N 1
ATOM 7985 C CA . GLU C 1 320 ? 56.183 -22.115 405.870 1.00 12.93 320 GLU C CA 1
ATOM 7986 C C . GLU C 1 320 ? 57.454 -22.949 406.000 1.00 11.91 320 GLU C C 1
ATOM 7987 O O . GLU C 1 320 ? 58.346 -22.622 406.782 1.00 12.27 320 GLU C O 1
ATOM 7993 N N . ASP C 1 321 ? 57.535 -24.026 405.226 1.00 11.75 321 ASP C N 1
ATOM 7994 C CA . ASP C 1 321 ? 58.709 -24.889 405.254 1.00 13.08 321 ASP C CA 1
ATOM 7995 C C . ASP C 1 321 ? 58.832 -25.697 403.970 1.00 10.17 321 ASP C C 1
ATOM 7996 O O . ASP C 1 321 ? 57.932 -26.456 403.611 1.00 10.17 321 ASP C O 1
ATOM 8001 N N . ILE C 1 322 ? 59.971 -25.543 403.301 1.00 10.96 322 ILE C N 1
ATOM 8002 C CA . ILE C 1 322 ? 60.250 -26.226 402.044 1.00 11.52 322 ILE C CA 1
ATOM 8003 C C . ILE C 1 322 ? 60.361 -27.739 402.254 1.00 11.55 322 ILE C C 1
ATOM 8004 O O . ILE C 1 322 ? 60.216 -28.519 401.314 1.00 11.31 322 ILE C O 1
ATOM 8009 N N . ALA C 1 323 ? 60.600 -28.153 403.494 1.00 10.93 323 ALA C N 1
ATOM 8010 C CA . ALA C 1 323 ? 60.799 -29.567 403.797 1.00 10.21 323 ALA C CA 1
ATOM 8011 C C . ALA C 1 323 ? 59.483 -30.340 403.866 1.00 9.38 323 ALA C C 1
ATOM 8012 O O . ALA C 1 323 ? 59.483 -31.551 404.075 1.00 9.75 323 ALA C O 1
ATOM 8014 N N . GLY C 1 324 ? 58.365 -29.644 403.687 1.00 9.66 324 GLY C N 1
ATOM 8015 C CA . GLY C 1 324 ? 57.067 -30.296 403.674 1.00 10.53 324 GLY C CA 1
ATOM 8016 C C . GLY C 1 324 ? 56.751 -30.991 404.984 1.00 10.32 324 GLY C C 1
ATOM 8017 O O . GLY C 1 324 ? 57.051 -30.469 406.054 1.00 9.46 324 GLY C O 1
ATOM 8018 N N . HIS C 1 325 ? 56.168 -32.184 404.897 1.00 9.34 325 HIS C N 1
ATOM 8019 C CA . HIS C 1 325 ? 55.729 -32.911 406.083 1.00 10.65 325 HIS C CA 1
ATOM 8020 C C . HIS C 1 325 ? 56.867 -33.209 407.052 1.00 10.78 325 HIS C C 1
ATOM 8021 O O . HIS C 1 325 ? 56.720 -33.044 408.263 1.00 11.90 325 HIS C O 1
ATOM 8028 N N . LEU C 1 326 ? 58.005 -33.643 406.522 1.00 8.22 326 LEU C N 1
ATOM 8029 C CA . LEU C 1 326 ? 59.127 -34.019 407.378 1.00 10.35 326 LEU C CA 1
ATOM 8030 C C . LEU C 1 326 ? 59.845 -32.794 407.943 1.00 11.33 326 LEU C C 1
ATOM 8031 O O . LEU C 1 326 ? 60.873 -32.917 408.609 1.00 16.39 326 LEU C O 1
ATOM 8036 N N . GLY C 1 327 ? 59.280 -31.615 407.693 1.00 10.44 327 GLY C N 1
ATOM 8037 C CA . GLY C 1 327 ? 59.696 -30.407 408.382 1.00 7.99 327 GLY C CA 1
ATOM 8038 C C . GLY C 1 327 ? 59.449 -30.538 409.877 1.00 7.68 327 GLY C C 1
ATOM 8039 O O . GLY C 1 327 ? 60.025 -29.801 410.679 1.00 8.06 327 GLY C O 1
ATOM 8040 N N . LEU C 1 328 ? 58.591 -31.488 410.243 1.00 10.97 328 LEU C N 1
ATOM 8041 C CA . LEU C 1 328 ? 58.350 -31.841 411.642 1.00 10.43 328 LEU C CA 1
ATOM 8042 C C . LEU C 1 328 ? 59.634 -32.252 412.364 1.00 9.15 328 LEU C C 1
ATOM 8043 O O . LEU C 1 328 ? 59.742 -32.112 413.584 1.00 8.79 328 LEU C O 1
ATOM 8048 N N . PHE C 1 329 ? 60.605 -32.757 411.605 1.00 8.12 329 PHE C N 1
ATOM 8049 C CA . PHE C 1 329 ? 61.880 -33.185 412.175 1.00 10.58 329 PHE C CA 1
ATOM 8050 C C . PHE C 1 329 ? 62.771 -32.003 412.541 1.00 13.17 329 PHE C C 1
ATOM 8051 O O . PHE C 1 329 ? 63.849 -32.193 413.108 1.00 13.74 329 PHE C O 1
ATOM 8059 N N . ASN C 1 330 ? 62.322 -30.796 412.204 1.00 8.89 330 ASN C N 1
ATOM 8060 C CA . ASN C 1 330 ? 63.120 -29.578 412.367 1.00 9.40 330 ASN C CA 1
ATOM 8061 C C . ASN C 1 330 ? 64.428 -29.636 411.573 1.00 14.72 330 ASN C C 1
ATOM 8062 O O . ASN C 1 330 ? 65.515 -29.757 412.145 1.00 15.49 330 ASN C O 1
ATOM 8067 N N . VAL C 1 331 ? 64.316 -29.560 410.251 1.00 10.04 331 VAL C N 1
ATOM 8068 C CA . VAL C 1 331 ? 65.488 -29.578 409.378 1.00 14.10 331 VAL C CA 1
ATOM 8069 C C . VAL C 1 331 ? 65.668 -28.240 408.663 1.00 16.71 331 VAL C C 1
ATOM 8070 O O . VAL C 1 331 ? 66.607 -28.064 407.884 1.00 19.73 331 VAL C O 1
ATOM 8074 N N . SER C 1 332 ? 64.763 -27.302 408.930 1.00 14.10 332 SER C N 1
ATOM 8075 C CA . SER C 1 332 ? 64.795 -25.990 408.289 1.00 13.19 332 SER C CA 1
ATOM 8076 C C . SER C 1 332 ? 65.036 -24.870 409.293 1.00 16.70 332 SER C C 1
ATOM 8077 O O . SER C 1 332 ? 64.661 -24.975 410.463 1.00 17.52 332 SER C O 1
ATOM 8080 N N . GLU C 1 333 ? 65.651 -23.791 408.817 1.00 18.51 333 GLU C N 1
ATOM 8081 C CA . GLU C 1 333 ? 66.106 -22.708 409.683 1.00 23.57 333 GLU C CA 1
ATOM 8082 C C . GLU C 1 333 ? 64.989 -21.982 410.437 1.00 23.87 333 GLU C C 1
ATOM 8083 O O . GLU C 1 333 ? 65.158 -21.610 411.602 1.00 25.93 333 GLU C O 1
ATOM 8089 N N . ASN C 1 334 ? 63.850 -21.790 409.784 1.00 21.54 334 ASN C N 1
ATOM 8090 C CA . ASN C 1 334 ? 62.785 -20.986 410.370 1.00 21.96 334 ASN C CA 1
ATOM 8091 C C . ASN C 1 334 ? 61.610 -21.826 410.861 1.00 14.94 334 ASN C C 1
ATOM 8092 O O . ASN C 1 334 ? 60.521 -21.305 411.089 1.00 14.67 334 ASN C O 1
ATOM 8097 N N . TYR C 1 335 ? 61.832 -23.121 411.054 1.00 11.64 335 TYR C N 1
ATOM 8098 C CA . TYR C 1 335 ? 60.749 -24.000 411.481 1.00 9.73 335 TYR C CA 1
ATOM 8099 C C . TYR C 1 335 ? 60.355 -23.782 412.944 1.00 13.25 335 TYR C C 1
ATOM 8100 O O . TYR C 1 335 ? 59.220 -23.398 413.238 1.00 9.41 335 TYR C O 1
ATOM 8109 N N . ILE C 1 336 ? 61.283 -24.047 413.860 1.00 12.56 336 ILE C N 1
ATOM 8110 C CA . ILE C 1 336 ? 61.008 -23.872 415.287 1.00 12.90 336 ILE C CA 1
ATOM 8111 C C . ILE C 1 336 ? 60.576 -22.445 415.670 1.00 13.65 336 ILE C C 1
ATOM 8112 O O . ILE C 1 336 ? 59.633 -22.291 416.454 1.00 11.14 336 ILE C O 1
ATOM 8117 N N . PRO C 1 337 ? 61.233 -21.400 415.115 1.00 16.08 337 PRO C N 1
ATOM 8118 C CA . PRO C 1 337 ? 60.746 -20.048 415.425 1.00 14.63 337 PRO C CA 1
ATOM 8119 C C . PRO C 1 337 ? 59.269 -19.827 415.085 1.00 15.04 337 PRO C C 1
ATOM 8120 O O . PRO C 1 337 ? 58.575 -19.124 415.822 1.00 12.01 337 PRO C O 1
ATOM 8124 N N . GLN C 1 338 ? 58.800 -20.420 413.990 1.00 10.93 338 GLN C N 1
ATOM 8125 C CA . GLN C 1 338 ? 57.389 -20.329 413.620 1.00 10.43 338 GLN C CA 1
ATOM 8126 C C . GLN C 1 338 ? 56.516 -21.133 414.576 1.00 13.71 338 GLN C C 1
ATOM 8127 O O . GLN C 1 338 ? 55.444 -20.682 414.985 1.00 11.43 338 GLN C O 1
ATOM 8133 N N . ILE C 1 339 ? 56.978 -22.331 414.922 1.00 14.38 339 ILE C N 1
ATOM 8134 C CA . ILE C 1 339 ? 56.260 -23.172 415.868 1.00 13.04 339 ILE C CA 1
ATOM 8135 C C . ILE C 1 339 ? 56.161 -22.458 417.210 1.00 13.42 339 ILE C C 1
ATOM 8136 O O . ILE C 1 339 ? 55.080 -22.352 417.788 1.00 15.93 339 ILE C O 1
ATOM 8141 N N . ASP C 1 340 ? 57.293 -21.947 417.684 1.00 14.58 340 ASP C N 1
ATOM 8142 C CA . ASP C 1 340 ? 57.357 -21.254 418.967 1.00 14.59 340 ASP C CA 1
ATOM 8143 C C . ASP C 1 340 ? 56.494 -19.996 419.000 1.00 16.15 340 ASP C C 1
ATOM 8144 O O . ASP C 1 340 ? 55.818 -19.734 419.994 1.00 16.80 340 ASP C O 1
ATOM 8149 N N . LYS C 1 341 ? 56.526 -19.213 417.923 1.00 15.38 341 LYS C N 1
ATOM 8150 C CA . LYS C 1 341 ? 55.742 -17.982 417.870 1.00 17.77 341 LYS C CA 1
ATOM 8151 C C . LYS C 1 341 ? 54.250 -18.279 417.963 1.00 15.19 341 LYS C C 1
ATOM 8152 O O . LYS C 1 341 ? 53.524 -17.641 418.725 1.00 15.76 341 LYS C O 1
ATOM 8158 N N . ASN C 1 342 ? 53.800 -19.263 417.193 1.00 14.14 342 ASN C N 1
ATOM 8159 C CA . ASN C 1 342 ? 52.386 -19.617 417.164 1.00 11.52 342 ASN C CA 1
ATOM 8160 C C . ASN C 1 342 ? 51.919 -20.249 418.470 1.00 11.69 342 ASN C C 1
ATOM 8161 O O . ASN C 1 342 ? 50.849 -19.915 418.980 1.00 10.98 342 ASN C O 1
ATOM 8166 N N . LEU C 1 343 ? 52.724 -21.153 419.016 1.00 10.10 343 LEU C N 1
ATOM 8167 C CA . LEU C 1 343 ? 52.359 -21.815 420.263 1.00 14.47 343 LEU C CA 1
ATOM 8168 C C . LEU C 1 343 ? 52.331 -20.831 421.434 1.00 15.48 343 LEU C C 1
ATOM 8169 O O . LEU C 1 343 ? 51.460 -20.917 422.298 1.00 11.69 343 LEU C O 1
ATOM 8174 N N . LYS C 1 344 ? 53.274 -19.892 421.456 1.00 12.83 344 LYS C N 1
ATOM 8175 C CA . LYS C 1 344 ? 53.293 -18.869 422.500 1.00 17.22 344 LYS C CA 1
ATOM 8176 C C . LYS C 1 344 ? 52.030 -18.014 422.473 1.00 18.33 344 LYS C C 1
ATOM 8177 O O . LYS C 1 344 ? 51.457 -17.714 423.520 1.00 17.56 344 LYS C O 1
ATOM 8183 N N . GLU C 1 345 ? 51.599 -17.622 421.280 1.00 19.15 345 GLU C N 1
ATOM 8184 C CA . GLU C 1 345 ? 50.377 -16.839 421.143 1.00 19.91 345 GLU C CA 1
ATOM 8185 C C . GLU C 1 345 ? 49.161 -17.643 421.586 1.00 17.25 345 GLU C C 1
ATOM 8186 O O . GLU C 1 345 ? 48.243 -17.103 422.202 1.00 19.86 345 GLU C O 1
ATOM 8192 N N . LEU C 1 346 ? 49.169 -18.938 421.286 1.00 13.74 346 LEU C N 1
ATOM 8193 C CA . LEU C 1 346 ? 48.086 -19.822 421.700 1.00 16.37 346 LEU C CA 1
ATOM 8194 C C . LEU C 1 346 ? 48.024 -19.966 423.216 1.00 16.46 346 LEU C C 1
ATOM 8195 O O . LEU C 1 346 ? 46.943 -19.930 423.805 1.00 16.03 346 LEU C O 1
ATOM 8200 N N . PHE C 1 347 ? 49.186 -20.116 423.846 1.00 15.64 347 PHE C N 1
ATOM 8201 C CA . PHE C 1 347 ? 49.252 -20.334 425.289 1.00 15.91 347 PHE C CA 1
ATOM 8202 C C . PHE C 1 347 ? 48.897 -19.066 426.062 1.00 21.39 347 PHE C C 1
ATOM 8203 O O . PHE C 1 347 ? 48.594 -19.120 427.256 1.00 21.57 347 PHE C O 1
ATOM 8211 N N . GLU C 1 348 ? 48.923 -17.929 425.373 1.00 26.36 348 GLU C N 1
ATOM 8212 C CA . GLU C 1 348 ? 48.574 -16.652 425.985 1.00 33.97 348 GLU C CA 1
ATOM 8213 C C . GLU C 1 348 ? 47.096 -16.324 425.809 1.00 38.52 348 GLU C C 1
ATOM 8214 O O . GLU C 1 348 ? 46.617 -15.304 426.304 1.00 41.12 348 GLU C O 1
ATOM 8220 N N . SER C 1 349 ? 46.374 -17.190 425.105 1.00 40.42 349 SER C N 1
ATOM 8221 C CA . SER C 1 349 ? 44.944 -16.989 424.896 1.00 45.28 349 SER C CA 1
ATOM 8222 C C . SER C 1 349 ? 44.139 -17.553 426.062 1.00 48.39 349 SER C C 1
ATOM 8223 O O . SER C 1 349 ? 44.701 -18.108 427.005 1.00 48.44 349 SER C O 1
ATOM 8227 N N . MET D 1 1 ? 61.470 -63.898 373.360 1.00 34.01 1 MET D N 1
ATOM 8228 C CA . MET D 1 1 ? 60.229 -63.209 373.026 1.00 31.67 1 MET D CA 1
ATOM 8229 C C . MET D 1 1 ? 59.066 -63.704 373.880 1.00 30.55 1 MET D C 1
ATOM 8230 O O . MET D 1 1 ? 58.926 -64.902 374.125 1.00 33.29 1 MET D O 1
ATOM 8235 N N . LEU D 1 2 ? 58.244 -62.766 374.340 1.00 25.18 2 LEU D N 1
ATOM 8236 C CA . LEU D 1 2 ? 57.086 -63.085 375.164 1.00 25.71 2 LEU D CA 1
ATOM 8237 C C . LEU D 1 2 ? 55.803 -62.707 374.442 1.00 27.81 2 LEU D C 1
ATOM 8238 O O . LEU D 1 2 ? 55.782 -61.750 373.669 1.00 28.64 2 LEU D O 1
ATOM 8243 N N . ASP D 1 3 ? 54.733 -63.450 374.700 1.00 29.39 3 ASP D N 1
ATOM 8244 C CA . ASP D 1 3 ? 53.438 -63.137 374.108 1.00 30.84 3 ASP D CA 1
ATOM 8245 C C . ASP D 1 3 ? 52.560 -62.380 375.094 1.00 28.05 3 ASP D C 1
ATOM 8246 O O . ASP D 1 3 ? 52.172 -62.914 376.133 1.00 32.54 3 ASP D O 1
ATOM 8251 N N . ASN D 1 4 ? 52.267 -61.125 374.770 1.00 21.55 4 ASN D N 1
ATOM 8252 C CA . ASN D 1 4 ? 51.399 -60.299 375.599 1.00 18.60 4 ASN D CA 1
ATOM 8253 C C . ASN D 1 4 ? 50.389 -59.575 374.720 1.00 18.22 4 ASN D C 1
ATOM 8254 O O . ASN D 1 4 ? 50.752 -58.672 373.967 1.00 15.10 4 ASN D O 1
ATOM 8259 N N . SER D 1 5 ? 49.123 -59.968 374.829 1.00 20.49 5 SER D N 1
ATOM 8260 C CA . SER D 1 5 ? 48.068 -59.452 373.957 1.00 21.01 5 SER D CA 1
ATOM 8261 C C . SER D 1 5 ? 47.850 -57.945 374.111 1.00 17.86 5 SER D C 1
ATOM 8262 O O . SER D 1 5 ? 47.286 -57.306 373.224 1.00 18.61 5 SER D O 1
ATOM 8265 N N . PHE D 1 6 ? 48.298 -57.382 375.230 1.00 14.82 6 PHE D N 1
ATOM 8266 C CA . PHE D 1 6 ? 48.176 -55.946 375.464 1.00 13.85 6 PHE D CA 1
ATOM 8267 C C . PHE D 1 6 ? 48.941 -55.160 374.399 1.00 12.21 6 PHE D C 1
ATOM 8268 O O . PHE D 1 6 ? 48.524 -54.076 373.993 1.00 11.17 6 PHE D O 1
ATOM 8276 N N . TYR D 1 7 ? 50.059 -55.720 373.943 1.00 11.91 7 TYR D N 1
ATOM 8277 C CA . TYR D 1 7 ? 50.897 -55.051 372.954 1.00 11.12 7 TYR D CA 1
ATOM 8278 C C . TYR D 1 7 ? 50.595 -55.537 371.544 1.00 14.19 7 TYR D C 1
ATOM 8279 O O . TYR D 1 7 ? 51.473 -56.045 370.847 1.00 16.36 7 TYR D O 1
ATOM 8288 N N . THR D 1 8 ? 49.342 -55.368 371.134 1.00 13.76 8 THR D N 1
ATOM 8289 C CA . THR D 1 8 ? 48.887 -55.774 369.809 1.00 13.44 8 THR D CA 1
ATOM 8290 C C . THR D 1 8 ? 48.011 -54.687 369.192 1.00 13.30 8 THR D C 1
ATOM 8291 O O . THR D 1 8 ? 47.579 -53.764 369.884 1.00 14.22 8 THR D O 1
ATOM 8295 N N . ALA D 1 9 ? 47.744 -54.803 367.893 1.00 14.29 9 ALA D N 1
ATOM 8296 C CA . ALA D 1 9 ? 46.912 -53.833 367.192 1.00 16.69 9 ALA D CA 1
ATOM 8297 C C . ALA D 1 9 ? 45.463 -53.899 367.672 1.00 18.54 9 ALA D C 1
ATOM 8298 O O . ALA D 1 9 ? 44.734 -52.909 367.616 1.00 20.74 9 ALA D O 1
ATOM 8300 N N . GLU D 1 10 ? 45.055 -55.069 368.151 1.00 19.31 10 GLU D N 1
ATOM 8301 C CA . GLU D 1 10 ? 43.697 -55.264 368.645 1.00 23.83 10 GLU D CA 1
ATOM 8302 C C . GLU D 1 10 ? 43.424 -54.375 369.852 1.00 21.42 10 GLU D C 1
ATOM 8303 O O . GLU D 1 10 ? 42.334 -53.827 369.999 1.00 24.23 10 GLU D O 1
ATOM 8309 N N . VAL D 1 11 ? 44.433 -54.218 370.702 1.00 17.86 11 VAL D N 1
ATOM 8310 C CA . VAL D 1 11 ? 44.277 -53.469 371.941 1.00 17.95 11 VAL D CA 1
ATOM 8311 C C . VAL D 1 11 ? 44.701 -52.005 371.800 1.00 18.71 11 VAL D C 1
ATOM 8312 O O . VAL D 1 11 ? 44.027 -51.105 372.307 1.00 20.32 11 VAL D O 1
ATOM 8316 N N . GLN D 1 12 ? 45.812 -51.771 371.107 1.00 14.30 12 GLN D N 1
ATOM 8317 C CA . GLN D 1 12 ? 46.376 -50.428 370.998 1.00 13.81 12 GLN D CA 1
ATOM 8318 C C . GLN D 1 12 ? 45.869 -49.657 369.791 1.00 15.70 12 GLN D C 1
ATOM 8319 O O . GLN D 1 12 ? 46.082 -48.449 369.688 1.00 15.11 12 GLN D O 1
ATOM 8325 N N . GLY D 1 13 ? 45.198 -50.353 368.881 1.00 17.50 13 GLY D N 1
ATOM 8326 C CA . GLY D 1 13 ? 44.790 -49.753 367.627 1.00 20.61 13 GLY D CA 1
ATOM 8327 C C . GLY D 1 13 ? 45.840 -50.003 366.562 1.00 14.68 13 GLY D C 1
ATOM 8328 O O . GLY D 1 13 ? 47.010 -50.234 366.887 1.00 13.55 13 GLY D O 1
ATOM 8329 N N . PRO D 1 14 ? 45.427 -49.970 365.286 1.00 16.02 14 PRO D N 1
ATOM 8330 C CA . PRO D 1 14 ? 46.286 -50.275 364.135 1.00 24.87 14 PRO D CA 1
ATOM 8331 C C . PRO D 1 14 ? 47.591 -49.482 364.114 1.00 14.97 14 PRO D C 1
ATOM 8332 O O . PRO D 1 14 ? 47.602 -48.296 364.437 1.00 14.49 14 PRO D O 1
ATOM 8336 N N . TYR D 1 15 ? 48.682 -50.143 363.745 1.00 14.58 15 TYR D N 1
ATOM 8337 C CA . TYR D 1 15 ? 49.958 -49.463 363.574 1.00 13.65 15 TYR D CA 1
ATOM 8338 C C . TYR D 1 15 ? 50.842 -50.239 362.610 1.00 15.23 15 TYR D C 1
ATOM 8339 O O . TYR D 1 15 ? 50.548 -51.386 362.271 1.00 16.10 15 TYR D O 1
ATOM 8348 N N . GLU D 1 16 ? 51.927 -49.611 362.175 1.00 14.26 16 GLU D N 1
ATOM 8349 C CA . GLU D 1 16 ? 52.881 -50.260 361.287 1.00 18.28 16 GLU D CA 1
ATOM 8350 C C . GLU D 1 16 ? 54.255 -50.282 361.933 1.00 15.24 16 GLU D C 1
ATOM 8351 O O . GLU D 1 16 ? 54.491 -49.583 362.917 1.00 11.85 16 GLU D O 1
ATOM 8357 N N . THR D 1 17 ? 55.149 -51.103 361.392 1.00 13.21 17 THR D N 1
ATOM 8358 C CA . THR D 1 17 ? 56.531 -51.134 361.853 1.00 12.47 17 THR D CA 1
ATOM 8359 C C . THR D 1 17 ? 57.500 -51.008 360.687 1.00 13.04 17 THR D C 1
ATOM 8360 O O . THR D 1 17 ? 57.207 -51.437 359.570 1.00 15.10 17 THR D O 1
ATOM 8364 N N . ALA D 1 18 ? 58.654 -50.406 360.956 1.00 12.45 18 ALA D N 1
ATOM 8365 C CA . ALA D 1 18 ? 59.706 -50.275 359.959 1.00 13.01 18 ALA D CA 1
ATOM 8366 C C . ALA D 1 18 ? 61.062 -50.248 360.648 1.00 17.71 18 ALA D C 1
ATOM 8367 O O . ALA D 1 18 ? 61.218 -49.644 361.708 1.00 19.54 18 ALA D O 1
ATOM 8369 N N . SER D 1 19 ? 62.043 -50.909 360.046 1.00 17.34 19 SER D N 1
ATOM 8370 C CA . SER D 1 19 ? 63.386 -50.937 360.609 1.00 19.20 19 SER D CA 1
ATOM 8371 C C . SER D 1 19 ? 64.230 -49.797 360.053 1.00 18.53 19 SER D C 1
ATOM 8372 O O . SER D 1 19 ? 64.224 -49.541 358.850 1.00 16.89 19 SER D O 1
ATOM 8375 N N . ILE D 1 20 ? 64.957 -49.115 360.932 1.00 20.73 20 ILE D N 1
ATOM 8376 C CA . ILE D 1 20 ? 65.866 -48.064 360.498 1.00 19.99 20 ILE D CA 1
ATOM 8377 C C . ILE D 1 20 ? 67.297 -48.584 360.471 1.00 19.60 20 ILE D C 1
ATOM 8378 O O . ILE D 1 20 ? 68.238 -47.829 360.234 1.00 22.40 20 ILE D O 1
ATOM 8383 N N . GLY D 1 21 ? 67.454 -49.882 360.711 1.00 19.42 21 GLY D N 1
ATOM 8384 C CA . GLY D 1 21 ? 68.764 -50.504 360.688 1.00 20.66 21 GLY D CA 1
ATOM 8385 C C . GLY D 1 21 ? 69.489 -50.443 362.019 1.00 19.82 21 GLY D C 1
ATOM 8386 O O . GLY D 1 21 ? 68.870 -50.475 363.083 1.00 18.79 21 GLY D O 1
ATOM 8387 N N . ARG D 1 22 ? 70.814 -50.358 361.951 1.00 22.49 22 ARG D N 1
ATOM 8388 C CA . ARG D 1 22 ? 71.662 -50.352 363.136 1.00 20.89 22 ARG D CA 1
ATOM 8389 C C . ARG D 1 22 ? 71.586 -49.024 363.878 1.00 20.62 22 ARG D C 1
ATOM 8390 O O . ARG D 1 22 ? 71.757 -47.959 363.284 1.00 19.19 22 ARG D O 1
ATOM 8398 N N . LEU D 1 23 ? 71.343 -49.089 365.183 1.00 19.75 23 LEU D N 1
ATOM 8399 C CA . LEU D 1 23 ? 71.302 -47.882 365.997 1.00 20.87 23 LEU D CA 1
ATOM 8400 C C . LEU D 1 23 ? 72.317 -47.956 367.132 1.00 25.59 23 LEU D C 1
ATOM 8401 O O . LEU D 1 23 ? 72.184 -48.769 368.052 1.00 17.78 23 LEU D O 1
ATOM 8406 N N . GLU D 1 24 ? 73.335 -47.106 367.059 1.00 19.06 24 GLU D N 1
ATOM 8407 C CA . GLU D 1 24 ? 74.306 -46.999 368.137 1.00 19.68 24 GLU D CA 1
ATOM 8408 C C . GLU D 1 24 ? 73.775 -46.047 369.201 1.00 26.95 24 GLU D C 1
ATOM 8409 O O . GLU D 1 24 ? 73.446 -44.898 368.909 1.00 26.03 24 GLU D O 1
ATOM 8415 N N . LEU D 1 25 ? 73.703 -46.522 370.439 1.00 18.74 25 LEU D N 1
ATOM 8416 C CA . LEU D 1 25 ? 73.098 -45.739 371.511 1.00 18.60 25 LEU D CA 1
ATOM 8417 C C . LEU D 1 25 ? 74.135 -44.860 372.196 1.00 19.40 25 LEU D C 1
ATOM 8418 O O . LEU D 1 25 ? 75.315 -45.209 372.250 1.00 21.37 25 LEU D O 1
ATOM 8423 N N . GLU D 1 26 ? 73.686 -43.726 372.727 1.00 21.60 26 GLU D N 1
ATOM 8424 C CA . GLU D 1 26 ? 74.576 -42.769 373.384 1.00 25.17 26 GLU D CA 1
ATOM 8425 C C . GLU D 1 26 ? 75.337 -43.411 374.539 1.00 21.45 26 GLU D C 1
ATOM 8426 O O . GLU D 1 26 ? 76.472 -43.035 374.831 1.00 22.54 26 GLU D O 1
ATOM 8432 N N . GLU D 1 27 ? 74.707 -44.377 375.197 1.00 20.40 27 GLU D N 1
ATOM 8433 C CA . GLU D 1 27 ? 75.302 -44.999 376.373 1.00 25.83 27 GLU D CA 1
ATOM 8434 C C . GLU D 1 27 ? 76.326 -46.067 375.995 1.00 23.85 27 GLU D C 1
ATOM 8435 O O . GLU D 1 27 ? 76.997 -46.622 376.861 1.00 22.04 27 GLU D O 1
ATOM 8441 N N . GLY D 1 28 ? 76.442 -46.350 374.701 1.00 23.55 28 GLY D N 1
ATOM 8442 C CA . GLY D 1 28 ? 77.444 -47.283 374.217 1.00 23.10 28 GLY D CA 1
ATOM 8443 C C . GLY D 1 28 ? 76.861 -48.581 373.694 1.00 23.12 28 GLY D C 1
ATOM 8444 O O . GLY D 1 28 ? 77.560 -49.371 373.058 1.00 23.52 28 GLY D O 1
ATOM 8445 N N . GLY D 1 29 ? 75.577 -48.802 373.961 1.00 22.01 29 GLY D N 1
ATOM 8446 C CA . GLY D 1 29 ? 74.904 -50.006 373.513 1.00 21.01 29 GLY D CA 1
ATOM 8447 C C . GLY D 1 29 ? 74.557 -49.950 372.041 1.00 21.08 29 GLY D C 1
ATOM 8448 O O . GLY D 1 29 ? 74.657 -48.897 371.410 1.00 21.89 29 GLY D O 1
ATOM 8449 N N . VAL D 1 30 ? 74.157 -51.090 371.485 1.00 18.93 30 VAL D N 1
ATOM 8450 C CA . VAL D 1 30 ? 73.805 -51.167 370.071 1.00 18.89 30 VAL D CA 1
ATOM 8451 C C . VAL D 1 30 ? 72.536 -51.985 369.833 1.00 22.56 30 VAL D C 1
ATOM 8452 O O . VAL D 1 30 ? 72.369 -53.074 370.384 1.00 20.00 30 VAL D O 1
ATOM 8456 N N . ILE D 1 31 ? 71.634 -51.442 369.023 1.00 21.18 31 ILE D N 1
ATOM 8457 C CA . ILE D 1 31 ? 70.508 -52.211 368.519 1.00 20.14 31 ILE D CA 1
ATOM 8458 C C . ILE D 1 31 ? 70.733 -52.430 367.027 1.00 17.67 31 ILE D C 1
ATOM 8459 O O . ILE D 1 31 ? 70.517 -51.525 366.224 1.00 18.21 31 ILE D O 1
ATOM 8464 N N . GLU D 1 32 ? 71.195 -53.625 366.672 1.00 18.56 32 GLU D N 1
ATOM 8465 C CA . GLU D 1 32 ? 71.569 -53.942 365.295 1.00 28.02 32 GLU D CA 1
ATOM 8466 C C . GLU D 1 32 ? 70.408 -53.783 364.319 1.00 24.96 32 GLU D C 1
ATOM 8467 O O . GLU D 1 32 ? 70.582 -53.285 363.206 1.00 21.35 32 GLU D O 1
ATOM 8473 N N . ASP D 1 33 ? 69.231 -54.243 364.730 1.00 21.61 33 ASP D N 1
ATOM 8474 C CA . ASP D 1 33 ? 68.021 -54.052 363.939 1.00 22.29 33 ASP D CA 1
ATOM 8475 C C . ASP D 1 33 ? 67.005 -53.253 364.738 1.00 19.18 33 ASP D C 1
ATOM 8476 O O . ASP D 1 33 ? 66.149 -53.819 365.415 1.00 18.63 33 ASP D O 1
ATOM 8481 N N . CYS D 1 34 ? 67.103 -51.932 364.646 1.00 16.94 34 CYS D N 1
ATOM 8482 C CA . CYS D 1 34 ? 66.209 -51.045 365.375 1.00 17.61 34 CYS D CA 1
ATOM 8483 C C . CYS D 1 34 ? 64.949 -50.753 364.574 1.00 16.93 34 CYS D C 1
ATOM 8484 O O . CYS D 1 34 ? 64.968 -49.961 363.633 1.00 16.41 34 CYS D O 1
ATOM 8487 N N . TRP D 1 35 ? 63.857 -51.413 364.937 1.00 16.79 35 TRP D N 1
ATOM 8488 C CA . TRP D 1 35 ? 62.592 -51.181 364.260 1.00 15.27 35 TRP D CA 1
ATOM 8489 C C . TRP D 1 35 ? 61.604 -50.470 365.176 1.00 14.10 35 TRP D C 1
ATOM 8490 O O . TRP D 1 35 ? 61.570 -50.713 366.384 1.00 14.18 35 TRP D O 1
ATOM 8501 N N . LEU D 1 36 ? 60.814 -49.577 364.589 1.00 12.91 36 LEU D N 1
ATOM 8502 C CA . LEU D 1 36 ? 59.899 -48.739 365.349 1.00 11.68 36 LEU D CA 1
ATOM 8503 C C . LEU D 1 36 ? 58.455 -48.960 364.923 1.00 13.98 36 LEU D C 1
ATOM 8504 O O . LEU D 1 36 ? 58.179 -49.199 363.751 1.00 11.74 36 LEU D O 1
ATOM 8509 N N . ALA D 1 37 ? 57.542 -48.881 365.885 1.00 14.34 37 ALA D N 1
ATOM 8510 C CA . ALA D 1 37 ? 56.114 -48.958 365.607 1.00 13.34 37 ALA D CA 1
ATOM 8511 C C . ALA D 1 37 ? 55.524 -47.556 365.522 1.00 11.83 37 ALA D C 1
ATOM 8512 O O . ALA D 1 37 ? 55.750 -46.729 366.405 1.00 14.12 37 ALA D O 1
ATOM 8514 N N . TYR D 1 38 ? 54.779 -47.281 364.457 1.00 10.59 38 TYR D N 1
ATOM 8515 C CA . TYR D 1 38 ? 54.181 -45.961 364.286 1.00 11.06 38 TYR D CA 1
ATOM 8516 C C . TYR D 1 38 ? 52.759 -46.047 363.731 1.00 10.62 38 TYR D C 1
ATOM 8517 O O . TYR D 1 38 ? 52.406 -47.005 363.044 1.00 12.72 38 TYR D O 1
ATOM 8526 N N . ALA D 1 39 ? 51.947 -45.043 364.048 1.00 10.00 39 ALA D N 1
ATOM 8527 C CA . ALA D 1 39 ? 50.579 -44.956 363.541 1.00 10.10 39 ALA D CA 1
ATOM 8528 C C . ALA D 1 39 ? 50.328 -43.563 362.976 1.00 9.76 39 ALA D C 1
ATOM 8529 O O . ALA D 1 39 ? 50.810 -42.573 363.521 1.00 9.56 39 ALA D O 1
ATOM 8531 N N . THR D 1 40 ? 49.582 -43.475 361.881 1.00 12.79 40 THR D N 1
ATOM 8532 C CA . THR D 1 40 ? 49.369 -42.182 361.241 1.00 9.58 40 THR D CA 1
ATOM 8533 C C . THR D 1 40 ? 47.902 -41.889 360.946 1.00 9.72 40 THR D C 1
ATOM 8534 O O . THR D 1 40 ? 47.076 -42.797 360.864 1.00 14.48 40 THR D O 1
ATOM 8538 N N . ALA D 1 41 ? 47.599 -40.603 360.800 1.00 10.80 41 ALA D N 1
ATOM 8539 C CA . ALA D 1 41 ? 46.299 -40.139 360.328 1.00 13.05 41 ALA D CA 1
ATOM 8540 C C . ALA D 1 41 ? 46.521 -38.900 359.467 1.00 11.47 41 ALA D C 1
ATOM 8541 O O . ALA D 1 41 ? 47.428 -38.112 359.726 1.00 11.93 41 ALA D O 1
ATOM 8543 N N . GLY D 1 42 ? 45.710 -38.737 358.429 1.00 9.68 42 GLY D N 1
ATOM 8544 C CA . GLY D 1 42 ? 45.855 -37.595 357.547 1.00 11.68 42 GLY D CA 1
ATOM 8545 C C . GLY D 1 42 ? 46.779 -37.878 356.378 1.00 14.11 42 GLY D C 1
ATOM 8546 O O . GLY D 1 42 ? 47.211 -39.016 356.171 1.00 13.29 42 GLY D O 1
ATOM 8547 N N . THR D 1 43 ? 47.075 -36.837 355.605 1.00 12.61 43 THR D N 1
ATOM 8548 C CA . THR D 1 43 ? 47.834 -36.977 354.367 1.00 11.80 43 THR D CA 1
ATOM 8549 C C . THR D 1 43 ? 48.950 -35.938 354.273 1.00 10.88 43 THR D C 1
ATOM 8550 O O . THR D 1 43 ? 48.701 -34.738 354.399 1.00 11.93 43 THR D O 1
ATOM 8554 N N . LEU D 1 44 ? 50.172 -36.393 354.028 1.00 10.61 44 LEU D N 1
ATOM 8555 C CA . LEU D 1 44 ? 51.304 -35.489 353.857 1.00 14.33 44 LEU D CA 1
ATOM 8556 C C . LEU D 1 44 ? 51.175 -34.706 352.547 1.00 13.27 44 LEU D C 1
ATOM 8557 O O . LEU D 1 44 ? 50.942 -35.297 351.493 1.00 12.00 44 LEU D O 1
ATOM 8562 N N . ASN D 1 45 ? 51.300 -33.380 352.607 1.00 11.83 45 ASN D N 1
ATOM 8563 C CA . ASN D 1 45 ? 51.170 -32.565 351.394 1.00 12.51 45 ASN D CA 1
ATOM 8564 C C . ASN D 1 45 ? 52.432 -32.624 350.535 1.00 13.49 45 ASN D C 1
ATOM 8565 O O . ASN D 1 45 ? 53.378 -33.342 350.868 1.00 13.60 45 ASN D O 1
ATOM 8570 N N . GLU D 1 46 ? 52.447 -31.856 349.445 1.00 14.32 46 GLU D N 1
ATOM 8571 C CA . GLU D 1 46 ? 53.521 -31.932 348.453 1.00 19.56 46 GLU D CA 1
ATOM 8572 C C . GLU D 1 46 ? 54.896 -31.550 348.996 1.00 19.95 46 GLU D C 1
ATOM 8573 O O . GLU D 1 46 ? 55.886 -32.226 348.718 1.00 21.05 46 GLU D O 1
ATOM 8579 N N . ASP D 1 47 ? 54.959 -30.480 349.780 1.00 20.83 47 ASP D N 1
ATOM 8580 C CA . ASP D 1 47 ? 56.236 -30.028 350.315 1.00 23.45 47 ASP D CA 1
ATOM 8581 C C . ASP D 1 47 ? 56.523 -30.635 351.681 1.00 20.05 47 ASP D C 1
ATOM 8582 O O . ASP D 1 47 ? 57.506 -30.276 352.326 1.00 16.34 47 ASP D O 1
ATOM 8587 N N . LYS D 1 48 ? 55.660 -31.559 352.101 1.00 17.95 48 LYS D N 1
ATOM 8588 C CA . LYS D 1 48 ? 55.818 -32.273 353.366 1.00 15.44 48 LYS D CA 1
ATOM 8589 C C . LYS D 1 48 ? 55.946 -31.315 354.545 1.00 16.49 48 LYS D C 1
ATOM 8590 O O . LYS D 1 48 ? 56.790 -31.500 355.423 1.00 16.73 48 LYS D O 1
ATOM 8596 N N . SER D 1 49 ? 55.094 -30.295 354.555 1.00 14.89 49 SER D N 1
ATOM 8597 C CA . SER D 1 49 ? 55.184 -29.213 355.528 1.00 16.54 49 SER D CA 1
ATOM 8598 C C . SER D 1 49 ? 54.068 -29.260 356.571 1.00 14.33 49 SER D C 1
ATOM 8599 O O . SER D 1 49 ? 53.950 -28.360 357.406 1.00 15.11 49 SER D O 1
ATOM 8602 N N . ASN D 1 50 ? 53.243 -30.297 356.519 1.00 12.39 50 ASN D N 1
ATOM 8603 C CA . ASN D 1 50 ? 52.126 -30.398 357.448 1.00 16.04 50 ASN D CA 1
ATOM 8604 C C . ASN D 1 50 ? 52.235 -31.606 358.373 1.00 11.21 50 ASN D C 1
ATOM 8605 O O . ASN D 1 50 ? 51.224 -32.142 358.818 1.00 10.72 50 ASN D O 1
ATOM 8610 N N . ALA D 1 51 ? 53.464 -32.018 358.678 1.00 11.86 51 ALA D N 1
ATOM 8611 C CA . ALA D 1 51 ? 53.684 -33.187 359.527 1.00 11.12 51 ALA D CA 1
ATOM 8612 C C . ALA D 1 51 ? 53.744 -32.830 361.012 1.00 12.22 51 ALA D C 1
ATOM 8613 O O . ALA D 1 51 ? 54.467 -31.919 361.416 1.00 14.38 51 ALA D O 1
ATOM 8615 N N . ILE D 1 52 ? 52.995 -33.572 361.819 1.00 10.59 52 ILE D N 1
ATOM 8616 C CA . ILE D 1 52 ? 53.031 -33.409 363.269 1.00 9.34 52 ILE D CA 1
ATOM 8617 C C . ILE D 1 52 ? 53.434 -34.715 363.938 1.00 8.83 52 ILE D C 1
ATOM 8618 O O . ILE D 1 52 ? 52.776 -35.738 363.767 1.00 9.81 52 ILE D O 1
ATOM 8623 N N . LEU D 1 53 ? 54.512 -34.668 364.715 1.00 8.74 53 LEU D N 1
ATOM 8624 C CA . LEU D 1 53 ? 55.031 -35.850 365.391 1.00 8.35 53 LEU D CA 1
ATOM 8625 C C . LEU D 1 53 ? 54.547 -35.922 366.836 1.00 8.46 53 LEU D C 1
ATOM 8626 O O . LEU D 1 53 ? 54.553 -34.920 367.550 1.00 9.60 53 LEU D O 1
ATOM 8631 N N . ILE D 1 54 ? 54.125 -37.110 367.256 1.00 7.51 54 ILE D N 1
ATOM 8632 C CA . ILE D 1 54 ? 53.677 -37.331 368.626 1.00 7.54 54 ILE D CA 1
ATOM 8633 C C . ILE D 1 54 ? 54.450 -38.472 369.284 1.00 6.97 54 ILE D C 1
ATOM 8634 O O . ILE D 1 54 ? 54.155 -39.643 369.048 1.00 12.86 54 ILE D O 1
ATOM 8639 N N . PRO D 1 55 ? 55.466 -38.132 370.093 1.00 7.03 55 PRO D N 1
ATOM 8640 C CA . PRO D 1 55 ? 56.167 -39.142 370.892 1.00 10.61 55 PRO D CA 1
ATOM 8641 C C . PRO D 1 55 ? 55.232 -39.715 371.954 1.00 10.54 55 PRO D C 1
ATOM 8642 O O . PRO D 1 55 ? 54.293 -39.035 372.359 1.00 12.44 55 PRO D O 1
ATOM 8646 N N . THR D 1 56 ? 55.480 -40.944 372.393 1.00 10.51 56 THR D N 1
ATOM 8647 C CA . THR D 1 56 ? 54.596 -41.603 373.351 1.00 10.35 56 THR D CA 1
ATOM 8648 C C . THR D 1 56 ? 55.146 -41.497 374.767 1.00 9.12 56 THR D C 1
ATOM 8649 O O . THR D 1 56 ? 56.334 -41.236 374.958 1.00 10.79 56 THR D O 1
ATOM 8653 N N . TRP D 1 57 ? 54.281 -41.691 375.760 1.00 10.19 57 TRP D N 1
ATOM 8654 C CA . TRP D 1 57 ? 54.696 -41.559 377.155 1.00 9.41 57 TRP D CA 1
ATOM 8655 C C . TRP D 1 57 ? 54.898 -42.908 377.843 1.00 7.29 57 TRP D C 1
ATOM 8656 O O . TRP D 1 57 ? 54.569 -43.957 377.286 1.00 6.78 57 TRP D O 1
ATOM 8667 N N . TYR D 1 58 ? 55.437 -42.861 379.062 1.00 8.62 58 TYR D N 1
ATOM 8668 C CA . TYR D 1 58 ? 55.684 -44.051 379.880 1.00 7.89 58 TYR D CA 1
ATOM 8669 C C . TYR D 1 58 ? 54.423 -44.891 380.053 1.00 7.77 58 TYR D C 1
ATOM 8670 O O . TYR D 1 58 ? 53.369 -44.367 380.407 1.00 7.53 58 TYR D O 1
ATOM 8679 N N . SER D 1 59 ? 54.560 -46.192 379.796 1.00 10.25 59 SER D N 1
ATOM 8680 C CA . SER D 1 59 ? 53.485 -47.185 379.893 1.00 9.00 59 SER D CA 1
ATOM 8681 C C . SER D 1 59 ? 52.408 -47.029 378.818 1.00 9.82 59 SER D C 1
ATOM 8682 O O . SER D 1 59 ? 51.455 -47.804 378.778 1.00 10.01 59 SER D O 1
ATOM 8685 N N . GLY D 1 60 ? 52.576 -46.052 377.935 1.00 9.29 60 GLY D N 1
ATOM 8686 C CA . GLY D 1 60 ? 51.581 -45.768 376.919 1.00 10.90 60 GLY D CA 1
ATOM 8687 C C . GLY D 1 60 ? 52.055 -46.019 375.498 1.00 10.54 60 GLY D C 1
ATOM 8688 O O . GLY D 1 60 ? 53.198 -46.424 375.263 1.00 8.06 60 GLY D O 1
ATOM 8689 N N . THR D 1 61 ? 51.156 -45.795 374.546 1.00 10.92 61 THR D N 1
ATOM 8690 C CA . THR D 1 61 ? 51.456 -45.967 373.132 1.00 8.19 61 THR D CA 1
ATOM 8691 C C . THR D 1 61 ? 50.848 -44.821 372.326 1.00 9.49 61 THR D C 1
ATOM 8692 O O . THR D 1 61 ? 50.680 -43.714 372.835 1.00 8.61 61 THR D O 1
ATOM 8696 N N . HIS D 1 62 ? 50.540 -45.085 371.061 1.00 6.98 62 HIS D N 1
ATOM 8697 C CA . HIS D 1 62 ? 49.831 -44.120 370.231 1.00 7.26 62 HIS D CA 1
ATOM 8698 C C . HIS D 1 62 ? 48.334 -44.109 370.543 1.00 7.27 62 HIS D C 1
ATOM 8699 O O . HIS D 1 62 ? 47.611 -43.205 370.127 1.00 11.08 62 HIS D O 1
ATOM 8706 N N . GLN D 1 63 ? 47.888 -45.109 371.299 1.00 12.43 63 GLN D N 1
ATOM 8707 C CA . GLN D 1 63 ? 46.464 -45.384 371.486 1.00 12.95 63 GLN D CA 1
ATOM 8708 C C . GLN D 1 63 ? 45.673 -44.205 372.054 1.00 10.11 63 GLN D C 1
ATOM 8709 O O . GLN D 1 63 ? 44.662 -43.801 371.481 1.00 9.90 63 GLN D O 1
ATOM 8715 N N . THR D 1 64 ? 46.135 -43.657 373.173 1.00 8.58 64 THR D N 1
ATOM 8716 C CA . THR D 1 64 ? 45.423 -42.573 373.849 1.00 9.35 64 THR D CA 1
ATOM 8717 C C . THR D 1 64 ? 45.327 -41.326 372.971 1.00 7.70 64 THR D C 1
ATOM 8718 O O . THR D 1 64 ? 44.342 -40.592 373.021 1.00 10.32 64 THR D O 1
ATOM 8722 N N . TRP D 1 65 ? 46.358 -41.084 372.171 1.00 8.18 65 TRP D N 1
ATOM 8723 C CA . TRP D 1 65 ? 46.368 -39.928 371.281 1.00 10.05 65 TRP D CA 1
ATOM 8724 C C . TRP D 1 65 ? 45.315 -40.046 370.182 1.00 7.68 65 TRP D C 1
ATOM 8725 O O . TRP D 1 65 ? 44.573 -39.103 369.908 1.00 8.68 65 TRP D O 1
ATOM 8736 N N . PHE D 1 66 ? 45.239 -41.208 369.553 1.00 8.13 66 PHE D N 1
ATOM 8737 C CA . PHE D 1 66 ? 44.294 -41.385 368.465 1.00 10.36 66 PHE D CA 1
ATOM 8738 C C . PHE D 1 66 ? 42.863 -41.496 368.977 1.00 11.84 66 PHE D C 1
ATOM 8739 O O . PHE D 1 66 ? 41.918 -41.164 368.265 1.00 9.59 66 PHE D O 1
ATOM 8747 N N . GLN D 1 67 ? 42.712 -41.937 370.220 1.00 13.61 67 GLN D N 1
ATOM 8748 C CA . GLN D 1 67 ? 41.392 -42.115 370.810 1.00 18.70 67 GLN D CA 1
ATOM 8749 C C . GLN D 1 67 ? 40.823 -40.816 371.382 1.00 17.42 67 GLN D C 1
ATOM 8750 O O . GLN D 1 67 ? 39.645 -40.519 371.194 1.00 17.99 67 GLN D O 1
ATOM 8756 N N . GLN D 1 68 ? 41.666 -40.041 372.062 1.00 14.61 68 GLN D N 1
ATOM 8757 C CA . GLN D 1 68 ? 41.203 -38.870 372.814 1.00 13.86 68 GLN D CA 1
ATOM 8758 C C . GLN D 1 68 ? 41.582 -37.513 372.221 1.00 8.96 68 GLN D C 1
ATOM 8759 O O . GLN D 1 68 ? 40.834 -36.542 372.366 1.00 10.30 68 GLN D O 1
ATOM 8765 N N . TYR D 1 69 ? 42.739 -37.445 371.567 1.00 8.50 69 TYR D N 1
ATOM 8766 C CA . TYR D 1 69 ? 43.317 -36.165 371.160 1.00 8.39 69 TYR D CA 1
ATOM 8767 C C . TYR D 1 69 ? 43.132 -35.815 369.684 1.00 13.14 69 TYR D C 1
ATOM 8768 O O . TYR D 1 69 ? 43.182 -34.642 369.310 1.00 8.68 69 TYR D O 1
ATOM 8777 N N . ILE D 1 70 ? 42.956 -36.831 368.848 1.00 11.38 70 ILE D N 1
ATOM 8778 C CA . ILE D 1 70 ? 42.973 -36.637 367.400 1.00 10.35 70 ILE D CA 1
ATOM 8779 C C . ILE D 1 70 ? 41.587 -36.778 366.769 1.00 12.17 70 ILE D C 1
ATOM 8780 O O . ILE D 1 70 ? 40.828 -37.689 367.102 1.00 13.08 70 ILE D O 1
ATOM 8785 N N . GLY D 1 71 ? 41.254 -35.844 365.882 1.00 13.35 71 GLY D N 1
ATOM 8786 C CA . GLY D 1 71 ? 39.980 -35.858 365.185 1.00 14.77 71 GLY D CA 1
ATOM 8787 C C . GLY D 1 71 ? 39.735 -34.530 364.499 1.00 10.65 71 GLY D C 1
ATOM 8788 O O . GLY D 1 71 ? 40.416 -33.552 364.789 1.00 10.43 71 GLY D O 1
ATOM 8789 N N . THR D 1 72 ? 38.750 -34.479 363.605 1.00 14.94 72 THR D N 1
ATOM 8790 C CA . THR D 1 72 ? 38.489 -33.249 362.861 1.00 11.74 72 THR D CA 1
ATOM 8791 C C . THR D 1 72 ? 37.865 -32.174 363.747 1.00 14.39 72 THR D C 1
ATOM 8792 O O . THR D 1 72 ? 37.784 -31.012 363.351 1.00 16.62 72 THR D O 1
ATOM 8796 N N . ASP D 1 73 ? 37.441 -32.559 364.949 1.00 13.80 73 ASP D N 1
ATOM 8797 C CA . ASP D 1 73 ? 36.879 -31.609 365.906 1.00 14.56 73 ASP D CA 1
ATOM 8798 C C . ASP D 1 73 ? 37.926 -31.150 366.921 1.00 15.01 73 ASP D C 1
ATOM 8799 O O . ASP D 1 73 ? 37.619 -30.398 367.846 1.00 11.74 73 ASP D O 1
ATOM 8804 N N . HIS D 1 74 ? 39.161 -31.602 366.735 1.00 10.91 74 HIS D N 1
ATOM 8805 C CA . HIS D 1 74 ? 40.256 -31.260 367.640 1.00 10.45 74 HIS D CA 1
ATOM 8806 C C . HIS D 1 74 ? 41.302 -30.406 366.926 1.00 11.24 74 HIS D C 1
ATOM 8807 O O . HIS D 1 74 ? 41.234 -30.213 365.712 1.00 10.66 74 HIS D O 1
ATOM 8814 N N . ALA D 1 75 ? 42.267 -29.895 367.683 1.00 11.62 75 ALA D N 1
ATOM 8815 C CA . ALA D 1 75 ? 43.382 -29.163 367.097 1.00 13.24 75 ALA D CA 1
ATOM 8816 C C . ALA D 1 75 ? 44.230 -30.094 366.242 1.00 12.86 75 ALA D C 1
ATOM 8817 O O . ALA D 1 75 ? 44.660 -29.731 365.144 1.00 10.10 75 ALA D O 1
ATOM 8819 N N . LEU D 1 76 ? 44.467 -31.297 366.755 1.00 12.25 76 LEU D N 1
ATOM 8820 C CA . LEU D 1 76 ? 45.157 -32.327 365.989 1.00 13.25 76 LEU D CA 1
ATOM 8821 C C . LEU D 1 76 ? 44.198 -32.870 364.937 1.00 9.39 76 LEU D C 1
ATOM 8822 O O . LEU D 1 76 ? 43.629 -33.953 365.083 1.00 9.29 76 LEU D O 1
ATOM 8827 N N . ASP D 1 77 ? 44.035 -32.086 363.878 1.00 10.20 77 ASP D N 1
ATOM 8828 C CA . ASP D 1 77 ? 43.036 -32.315 362.841 1.00 12.07 77 ASP D CA 1
ATOM 8829 C C . ASP D 1 77 ? 43.648 -33.050 361.648 1.00 11.48 77 ASP D C 1
ATOM 8830 O O . ASP D 1 77 ? 44.456 -32.479 360.914 1.00 12.82 77 ASP D O 1
ATOM 8835 N N . PRO D 1 78 ? 43.247 -34.313 361.439 1.00 11.71 78 PRO D N 1
ATOM 8836 C CA . PRO D 1 78 ? 43.803 -35.104 360.335 1.00 10.68 78 PRO D CA 1
ATOM 8837 C C . PRO D 1 78 ? 43.388 -34.606 358.946 1.00 16.21 78 PRO D C 1
ATOM 8838 O O . PRO D 1 78 ? 43.940 -35.082 357.954 1.00 16.85 78 PRO D O 1
ATOM 8842 N N . SER D 1 79 ? 42.455 -33.662 358.868 1.00 11.84 79 SER D N 1
ATOM 8843 C CA . SER D 1 79 ? 42.087 -33.090 357.573 1.00 12.66 79 SER D CA 1
ATOM 8844 C C . SER D 1 79 ? 43.022 -31.936 357.235 1.00 17.62 79 SER D C 1
ATOM 8845 O O . SER D 1 79 ? 42.990 -31.399 356.126 1.00 13.55 79 SER D O 1
ATOM 8848 N N . LYS D 1 80 ? 43.858 -31.566 358.201 1.00 17.04 80 LYS D N 1
ATOM 8849 C CA . LYS D 1 80 ? 44.803 -30.475 358.021 1.00 18.69 80 LYS D CA 1
ATOM 8850 C C . LYS D 1 80 ? 46.243 -30.971 358.094 1.00 15.79 80 LYS D C 1
ATOM 8851 O O . LYS D 1 80 ? 47.110 -30.473 357.379 1.00 15.70 80 LYS D O 1
ATOM 8857 N N . TYR D 1 81 ? 46.498 -31.943 358.964 1.00 11.41 81 TYR D N 1
ATOM 8858 C CA . TYR D 1 81 ? 47.867 -32.345 359.239 1.00 14.72 81 TYR D CA 1
ATOM 8859 C C . TYR D 1 81 ? 48.103 -33.831 359.037 1.00 14.17 81 TYR D C 1
ATOM 8860 O O . TYR D 1 81 ? 47.198 -34.653 359.206 1.00 15.72 81 TYR D O 1
ATOM 8869 N N . PHE D 1 82 ? 49.331 -34.167 358.661 1.00 13.67 82 PHE D N 1
ATOM 8870 C CA . PHE D 1 82 ? 49.790 -35.546 358.672 1.00 10.73 82 PHE D CA 1
ATOM 8871 C C . PHE D 1 82 ? 50.291 -35.823 360.076 1.00 9.98 82 PHE D C 1
ATOM 8872 O O . PHE D 1 82 ? 51.398 -35.433 360.422 1.00 9.92 82 PHE D O 1
ATOM 8880 N N . ILE D 1 83 ? 49.466 -36.482 360.884 1.00 9.54 83 ILE D N 1
ATOM 8881 C CA . ILE D 1 83 ? 49.791 -36.728 362.285 1.00 9.83 83 ILE D CA 1
ATOM 8882 C C . ILE D 1 83 ? 50.355 -38.126 362.446 1.00 9.79 83 ILE D C 1
ATOM 8883 O O . ILE D 1 83 ? 49.706 -39.109 362.097 1.00 10.19 83 ILE D O 1
ATOM 8888 N N . ILE D 1 84 ? 51.565 -38.214 362.980 1.00 11.26 84 ILE D N 1
ATOM 8889 C CA . ILE D 1 84 ? 52.217 -39.502 363.159 1.00 9.02 84 ILE D CA 1
ATOM 8890 C C . ILE D 1 84 ? 52.725 -39.652 364.587 1.00 7.87 84 ILE D C 1
ATOM 8891 O O . ILE D 1 84 ? 53.410 -38.778 365.110 1.00 11.00 84 ILE D O 1
ATOM 8896 N N . SER D 1 85 ? 52.346 -40.750 365.227 1.00 7.64 85 SER D N 1
ATOM 8897 C CA . SER D 1 85 ? 52.848 -41.064 366.554 1.00 8.70 85 SER D CA 1
ATOM 8898 C C . SER D 1 85 ? 53.869 -42.186 366.447 1.00 7.35 85 SER D C 1
ATOM 8899 O O . SER D 1 85 ? 53.580 -43.248 365.902 1.00 11.36 85 SER D O 1
ATOM 8902 N N . ILE D 1 86 ? 55.069 -41.941 366.957 1.00 7.29 86 ILE D N 1
ATOM 8903 C CA . ILE D 1 86 ? 56.120 -42.948 366.932 1.00 7.55 86 ILE D CA 1
ATOM 8904 C C . ILE D 1 86 ? 56.366 -43.458 368.343 1.00 8.31 86 ILE D C 1
ATOM 8905 O O . ILE D 1 86 ? 56.656 -42.680 369.250 1.00 8.03 86 ILE D O 1
ATOM 8910 N N . ASN D 1 87 ? 56.213 -44.767 368.522 1.00 8.69 87 ASN D N 1
ATOM 8911 C CA . ASN D 1 87 ? 56.362 -45.389 369.832 1.00 7.72 87 ASN D CA 1
ATOM 8912 C C . ASN D 1 87 ? 57.813 -45.414 370.294 1.00 7.50 87 ASN D C 1
ATOM 8913 O O . ASN D 1 87 ? 58.719 -45.669 369.504 1.00 7.41 87 ASN D O 1
ATOM 8918 N N . GLN D 1 88 ? 58.015 -45.131 371.576 1.00 8.45 88 GLN D N 1
ATOM 8919 C CA . GLN D 1 88 ? 59.326 -45.208 372.205 1.00 7.12 88 GLN D CA 1
ATOM 8920 C C . GLN D 1 88 ? 60.010 -46.543 371.962 1.00 7.39 88 GLN D C 1
ATOM 8921 O O . GLN D 1 88 ? 59.366 -47.592 372.004 1.00 7.40 88 GLN D O 1
ATOM 8927 N N . ILE D 1 89 ? 61.317 -46.503 371.729 1.00 7.76 89 ILE D N 1
ATOM 8928 C CA . ILE D 1 89 ? 62.122 -47.711 371.786 1.00 8.05 89 ILE D CA 1
ATOM 8929 C C . ILE D 1 89 ? 61.913 -48.367 373.153 1.00 7.95 89 ILE D C 1
ATOM 8930 O O . ILE D 1 89 ? 61.948 -47.693 374.177 1.00 9.05 89 ILE D O 1
ATOM 8935 N N . GLY D 1 90 ? 61.656 -49.670 373.157 1.00 8.12 90 GLY D N 1
ATOM 8936 C CA . GLY D 1 90 ? 61.483 -50.416 374.390 1.00 11.39 90 GLY D CA 1
ATOM 8937 C C . GLY D 1 90 ? 60.095 -50.360 375.013 1.00 7.91 90 GLY D C 1
ATOM 8938 O O . GLY D 1 90 ? 59.878 -50.937 376.075 1.00 8.87 90 GLY D O 1
ATOM 8939 N N . ASN D 1 91 ? 59.149 -49.695 374.353 1.00 8.21 91 ASN D N 1
ATOM 8940 C CA . ASN D 1 91 ? 57.826 -49.466 374.938 1.00 7.84 91 ASN D CA 1
ATOM 8941 C C . ASN D 1 91 ? 56.834 -50.607 374.707 1.00 7.73 91 ASN D C 1
ATOM 8942 O O . ASN D 1 91 ? 55.654 -50.490 375.040 1.00 7.67 91 ASN D O 1
ATOM 8947 N N . GLY D 1 92 ? 57.306 -51.701 374.119 1.00 8.05 92 GLY D N 1
ATOM 8948 C CA . GLY D 1 92 ? 56.461 -52.864 373.907 1.00 8.46 92 GLY D CA 1
ATOM 8949 C C . GLY D 1 92 ? 55.919 -52.994 372.495 1.00 8.61 92 GLY D C 1
ATOM 8950 O O . GLY D 1 92 ? 55.654 -54.103 372.032 1.00 9.13 92 GLY D O 1
ATOM 8951 N N . LEU D 1 93 ? 55.761 -51.868 371.806 1.00 8.25 93 LEU D N 1
ATOM 8952 C CA . LEU D 1 93 ? 55.322 -51.883 370.410 1.00 8.46 93 LEU D CA 1
ATOM 8953 C C . LEU D 1 93 ? 56.516 -51.750 369.469 1.00 11.73 93 LEU D C 1
ATOM 8954 O O . LEU D 1 93 ? 56.625 -52.491 368.489 1.00 9.59 93 LEU D O 1
ATOM 8959 N N . SER D 1 94 ? 57.399 -50.795 369.757 1.00 10.41 94 SER D N 1
ATOM 8960 C CA . SER D 1 94 ? 58.683 -50.716 369.058 1.00 10.00 94 SER D CA 1
ATOM 8961 C C . SER D 1 94 ? 59.597 -51.812 369.594 1.00 8.83 94 SER D C 1
ATOM 8962 O O . SER D 1 94 ? 59.221 -52.521 370.525 1.00 10.53 94 SER D O 1
ATOM 8965 N N . VAL D 1 95 ? 60.790 -51.954 369.016 1.00 9.21 95 VAL D N 1
ATOM 8966 C CA . VAL D 1 95 ? 61.716 -52.996 369.460 1.00 9.64 95 VAL D CA 1
ATOM 8967 C C . VAL D 1 95 ? 61.982 -52.849 370.961 1.00 9.33 95 VAL D C 1
ATOM 8968 O O . VAL D 1 95 ? 62.284 -51.761 371.453 1.00 11.36 95 VAL D O 1
ATOM 8972 N N . SER D 1 96 ? 61.815 -53.950 371.688 1.00 10.91 96 SER D N 1
ATOM 8973 C CA . SER D 1 96 ? 61.767 -53.916 373.143 1.00 9.35 96 SER D CA 1
ATOM 8974 C C . SER D 1 96 ? 62.418 -55.170 373.720 1.00 9.90 96 SER D C 1
ATOM 8975 O O . SER D 1 96 ? 62.617 -56.144 372.992 1.00 10.42 96 SER D O 1
ATOM 8978 N N . PRO D 1 97 ? 62.753 -55.154 375.024 1.00 9.88 97 PRO D N 1
ATOM 8979 C CA . PRO D 1 97 ? 63.340 -56.329 375.678 1.00 10.47 97 PRO D CA 1
ATOM 8980 C C . PRO D 1 97 ? 62.554 -57.625 375.467 1.00 11.17 97 PRO D C 1
ATOM 8981 O O . PRO D 1 97 ? 63.160 -58.685 375.314 1.00 11.56 97 PRO D O 1
ATOM 8985 N N . ALA D 1 98 ? 61.227 -57.545 375.454 1.00 10.70 98 ALA D N 1
ATOM 8986 C CA . ALA D 1 98 ? 60.412 -58.756 375.446 1.00 11.27 98 ALA D CA 1
ATOM 8987 C C . ALA D 1 98 ? 59.885 -59.157 374.068 1.00 16.67 98 ALA D C 1
ATOM 8988 O O . ALA D 1 98 ? 59.207 -60.178 373.946 1.00 17.74 98 ALA D O 1
ATOM 8990 N N . ASN D 1 99 ? 60.179 -58.376 373.031 1.00 14.37 99 ASN D N 1
ATOM 8991 C CA . ASN D 1 99 ? 59.718 -58.753 371.696 1.00 14.61 99 ASN D CA 1
ATOM 8992 C C . ASN D 1 99 ? 60.833 -58.876 370.656 1.00 16.60 99 ASN D C 1
ATOM 8993 O O . ASN D 1 99 ? 60.578 -59.268 369.521 1.00 17.22 99 ASN D O 1
ATOM 8998 N N . THR D 1 100 ? 62.068 -58.556 371.037 1.00 19.07 100 THR D N 1
ATOM 8999 C CA . THR D 1 100 ? 63.171 -58.615 370.079 1.00 16.23 100 THR D CA 1
ATOM 9000 C C . THR D 1 100 ? 63.615 -60.051 369.799 1.00 16.24 100 THR D C 1
ATOM 9001 O O . THR D 1 100 ? 63.659 -60.892 370.698 1.00 16.24 100 THR D O 1
ATOM 9005 N N . ALA D 1 101 ? 63.935 -60.319 368.536 1.00 18.16 101 ALA D N 1
ATOM 9006 C CA . ALA D 1 101 ? 64.394 -61.637 368.106 1.00 19.97 101 ALA D CA 1
ATOM 9007 C C . ALA D 1 101 ? 65.910 -61.760 368.229 1.00 22.07 101 ALA D C 1
ATOM 9008 O O . ALA D 1 101 ? 66.483 -62.825 367.988 1.00 20.95 101 ALA D O 1
ATOM 9010 N N . ASP D 1 102 ? 66.548 -60.653 368.590 1.00 20.26 102 ASP D N 1
ATOM 9011 C CA . ASP D 1 102 ? 67.993 -60.594 368.784 1.00 19.28 102 ASP D CA 1
ATOM 9012 C C . ASP D 1 102 ? 68.365 -61.101 370.175 1.00 18.79 102 ASP D C 1
ATOM 9013 O O . ASP D 1 102 ? 68.083 -60.442 371.173 1.00 14.41 102 ASP D O 1
ATOM 9018 N N . ASP D 1 103 ? 68.993 -62.272 370.237 1.00 20.51 103 ASP D N 1
ATOM 9019 C CA . ASP D 1 103 ? 69.365 -62.876 371.516 1.00 23.41 103 ASP D CA 1
ATOM 9020 C C . ASP D 1 103 ? 70.332 -62.014 372.323 1.00 21.97 103 ASP D C 1
ATOM 9021 O O . ASP D 1 103 ? 70.341 -62.068 373.553 1.00 20.54 103 ASP D O 1
ATOM 9026 N N . SER D 1 104 ? 71.142 -61.218 371.631 1.00 21.06 104 SER D N 1
ATOM 9027 C CA . SER D 1 104 ? 72.181 -60.430 372.290 1.00 20.33 104 SER D CA 1
ATOM 9028 C C . SER D 1 104 ? 71.622 -59.282 373.129 1.00 19.52 104 SER D C 1
ATOM 9029 O O . SER D 1 104 ? 72.316 -58.742 373.990 1.00 15.91 104 SER D O 1
ATOM 9032 N N . ILE D 1 105 ? 70.376 -58.902 372.869 1.00 14.23 105 ILE D N 1
ATOM 9033 C CA . ILE D 1 105 ? 69.744 -57.815 373.613 1.00 17.27 105 ILE D CA 1
ATOM 9034 C C . ILE D 1 105 ? 68.359 -58.196 374.135 1.00 15.10 105 ILE D C 1
ATOM 9035 O O . ILE D 1 105 ? 67.544 -57.328 374.447 1.00 14.88 105 ILE D O 1
ATOM 9040 N N . SER D 1 106 ? 68.094 -59.494 374.239 1.00 13.37 106 SER D N 1
ATOM 9041 C CA . SER D 1 106 ? 66.784 -59.958 374.692 1.00 13.13 106 SER D CA 1
ATOM 9042 C C . SER D 1 106 ? 66.628 -59.816 376.206 1.00 13.43 106 SER D C 1
ATOM 9043 O O . SER D 1 106 ? 67.547 -60.121 376.962 1.00 16.11 106 SER D O 1
ATOM 9046 N N . MET D 1 107 ? 65.451 -59.350 376.623 1.00 13.61 107 MET D N 1
ATOM 9047 C CA . MET D 1 107 ? 65.065 -59.235 378.030 1.00 14.16 107 MET D CA 1
ATOM 9048 C C . MET D 1 107 ? 66.064 -58.415 378.851 1.00 12.15 107 MET D C 1
ATOM 9049 O O . MET D 1 107 ? 66.239 -57.224 378.602 1.00 13.43 107 MET D O 1
ATOM 9054 N N . SER D 1 108 ? 66.721 -59.043 379.820 1.00 12.73 108 SER D N 1
ATOM 9055 C CA . SER D 1 108 ? 67.603 -58.302 380.722 1.00 14.43 108 SER D CA 1
ATOM 9056 C C . SER D 1 108 ? 68.883 -57.838 380.027 1.00 13.09 108 SER D C 1
ATOM 9057 O O . SER D 1 108 ? 69.655 -57.062 380.589 1.00 13.33 108 SER D O 1
ATOM 9060 N N . LYS D 1 109 ? 69.094 -58.297 378.797 1.00 15.06 109 LYS D N 1
ATOM 9061 C CA . LYS D 1 109 ? 70.273 -57.910 378.035 1.00 15.90 109 LYS D CA 1
ATOM 9062 C C . LYS D 1 109 ? 70.030 -56.625 377.251 1.00 15.22 109 LYS D C 1
ATOM 9063 O O . LYS D 1 109 ? 70.958 -56.061 376.672 1.00 13.76 109 LYS D O 1
ATOM 9069 N N . PHE D 1 110 ? 68.783 -56.161 377.240 1.00 15.33 110 PHE D N 1
ATOM 9070 C CA . PHE D 1 110 ? 68.426 -54.957 376.494 1.00 14.69 110 PHE D CA 1
ATOM 9071 C C . PHE D 1 110 ? 69.125 -53.738 377.088 1.00 16.12 110 PHE D C 1
ATOM 9072 O O . PHE D 1 110 ? 69.018 -53.481 378.289 1.00 13.46 110 PHE D O 1
ATOM 9080 N N . PRO D 1 111 ? 69.837 -52.981 376.238 1.00 15.65 111 PRO D N 1
ATOM 9081 C CA . PRO D 1 111 ? 70.691 -51.857 376.637 1.00 14.47 111 PRO D CA 1
ATOM 9082 C C . PRO D 1 111 ? 69.918 -50.632 377.118 1.00 14.24 111 PRO D C 1
ATOM 9083 O O . PRO D 1 111 ? 68.724 -50.511 376.855 1.00 11.46 111 PRO D O 1
ATOM 9087 N N . ASN D 1 112 ? 70.607 -49.741 377.824 1.00 16.09 112 ASN D N 1
ATOM 9088 C CA . ASN D 1 112 ? 70.018 -48.479 378.252 1.00 14.96 112 ASN D CA 1
ATOM 9089 C C . ASN D 1 112 ? 69.808 -47.533 377.077 1.00 12.96 112 ASN D C 1
ATOM 9090 O O . ASN D 1 112 ? 70.718 -47.300 376.278 1.00 13.97 112 ASN D O 1
ATOM 9095 N N . VAL D 1 113 ? 68.591 -47.011 376.968 1.00 12.73 113 VAL D N 1
ATOM 9096 C CA . VAL D 1 113 ? 68.230 -46.096 375.891 1.00 12.95 113 VAL D CA 1
ATOM 9097 C C . VAL D 1 113 ? 67.849 -44.732 376.459 1.00 15.29 113 VAL D C 1
ATOM 9098 O O . VAL D 1 113 ? 67.033 -44.648 377.375 1.00 15.82 113 VAL D O 1
ATOM 9102 N N . ARG D 1 114 ? 68.433 -43.667 375.917 1.00 10.38 114 ARG D N 1
ATOM 9103 C CA . ARG D 1 114 ? 68.114 -42.316 376.368 1.00 10.41 114 ARG D CA 1
ATOM 9104 C C . ARG D 1 114 ? 67.068 -41.663 375.476 1.00 12.08 114 ARG D C 1
ATOM 9105 O O . ARG D 1 114 ? 66.803 -42.127 374.362 1.00 10.91 114 ARG D O 1
ATOM 9113 N N . ILE D 1 115 ? 66.487 -40.580 375.985 1.00 12.54 115 ILE D N 1
ATOM 9114 C CA . ILE D 1 115 ? 65.558 -39.749 375.234 1.00 12.21 115 ILE D CA 1
ATOM 9115 C C . ILE D 1 115 ? 66.195 -39.346 373.909 1.00 12.72 115 ILE D C 1
ATOM 9116 O O . ILE D 1 115 ? 65.538 -39.334 372.866 1.00 9.36 115 ILE D O 1
ATOM 9121 N N . GLY D 1 116 ? 67.485 -39.032 373.962 1.00 10.06 116 GLY D N 1
ATOM 9122 C CA . GLY D 1 116 ? 68.238 -38.652 372.781 1.00 17.39 116 GLY D CA 1
ATOM 9123 C C . GLY D 1 116 ? 68.268 -39.711 371.693 1.00 10.38 116 GLY D C 1
ATOM 9124 O O . GLY D 1 116 ? 68.251 -39.378 370.509 1.00 10.33 116 GLY D O 1
ATOM 9125 N N . ASP D 1 117 ? 68.309 -40.983 372.087 1.00 10.76 117 ASP D N 1
ATOM 9126 C CA . ASP D 1 117 ? 68.314 -42.088 371.125 1.00 15.30 117 ASP D CA 1
ATOM 9127 C C . ASP D 1 117 ? 66.978 -42.189 370.389 1.00 14.57 117 ASP D C 1
ATOM 9128 O O . ASP D 1 117 ? 66.939 -42.433 369.184 1.00 14.11 117 ASP D O 1
ATOM 9133 N N . ASP D 1 118 ? 65.888 -41.996 371.124 1.00 13.59 118 ASP D N 1
ATOM 9134 C CA . ASP D 1 118 ? 64.555 -42.014 370.527 1.00 15.76 118 ASP D CA 1
ATOM 9135 C C . ASP D 1 118 ? 64.420 -40.937 369.458 1.00 9.41 118 ASP D C 1
ATOM 9136 O O . ASP D 1 118 ? 63.910 -41.190 368.367 1.00 11.61 118 ASP D O 1
ATOM 9141 N N . VAL D 1 119 ? 64.886 -39.736 369.775 1.00 9.20 119 VAL D N 1
ATOM 9142 C CA . VAL D 1 119 ? 64.777 -38.610 368.856 1.00 15.69 119 VAL D CA 1
ATOM 9143 C C . VAL D 1 119 ? 65.640 -38.822 367.608 1.00 9.49 119 VAL D C 1
ATOM 9144 O O . VAL D 1 119 ? 65.217 -38.513 366.493 1.00 10.02 119 VAL D O 1
ATOM 9148 N N . VAL D 1 120 ? 66.835 -39.368 367.799 1.00 10.02 120 VAL D N 1
ATOM 9149 C CA . VAL D 1 120 ? 67.701 -39.727 366.677 1.00 10.67 120 VAL D CA 1
ATOM 9150 C C . VAL D 1 120 ? 67.027 -40.777 365.792 1.00 12.92 120 VAL D C 1
ATOM 9151 O O . VAL D 1 120 ? 67.047 -40.679 364.560 1.00 11.16 120 VAL D O 1
ATOM 9155 N N . ALA D 1 121 ? 66.437 -41.783 366.431 1.00 10.77 121 ALA D N 1
ATOM 9156 C CA . ALA D 1 121 ? 65.727 -42.845 365.720 1.00 11.06 121 ALA D CA 1
ATOM 9157 C C . ALA D 1 121 ? 64.481 -42.322 365.000 1.00 12.18 121 ALA D C 1
ATOM 9158 O O . ALA D 1 121 ? 64.170 -42.747 363.885 1.00 10.97 121 ALA D O 1
ATOM 9160 N N . GLN D 1 122 ? 63.763 -41.408 365.644 1.00 9.90 122 GLN D N 1
ATOM 9161 C CA . GLN D 1 122 ? 62.556 -40.832 365.056 1.00 10.18 122 GLN D CA 1
ATOM 9162 C C . GLN D 1 122 ? 62.885 -39.994 363.826 1.00 12.34 122 GLN D C 1
ATOM 9163 O O . GLN D 1 122 ? 62.187 -40.066 362.818 1.00 12.08 122 GLN D O 1
ATOM 9169 N N . ASP D 1 123 ? 63.941 -39.194 363.921 1.00 9.83 123 ASP D N 1
ATOM 9170 C CA . ASP D 1 123 ? 64.399 -38.407 362.783 1.00 10.25 123 ASP D CA 1
ATOM 9171 C C . ASP D 1 123 ? 64.722 -39.322 361.608 1.00 14.25 123 ASP D C 1
ATOM 9172 O O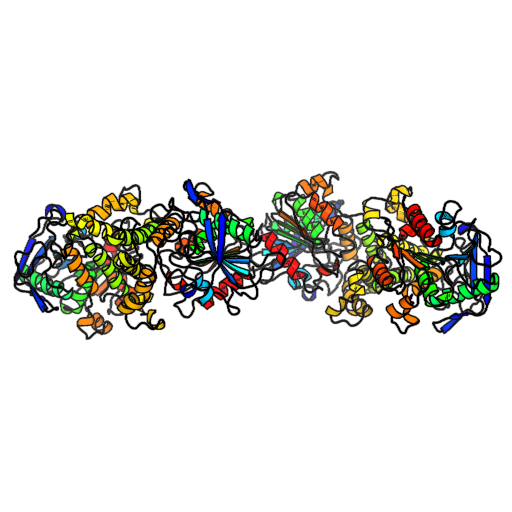 . ASP D 1 123 ? 64.318 -39.062 360.474 1.00 12.50 123 ASP D O 1
ATOM 9177 N N . ARG D 1 124 ? 65.423 -40.414 361.896 1.00 14.45 124 ARG D N 1
ATOM 9178 C CA . ARG D 1 124 ? 65.810 -41.370 360.868 1.00 18.12 124 ARG D CA 1
ATOM 9179 C C . ARG D 1 124 ? 64.595 -42.058 360.254 1.00 19.31 124 ARG D C 1
ATOM 9180 O O . ARG D 1 124 ? 64.546 -42.269 359.043 1.00 12.91 124 ARG D O 1
ATOM 9188 N N . LEU D 1 125 ? 63.614 -42.398 361.084 1.00 11.66 125 LEU D N 1
ATOM 9189 C CA . LEU D 1 125 ? 62.399 -43.029 360.584 1.00 11.74 125 LEU D CA 1
ATOM 9190 C C . LEU D 1 125 ? 61.635 -42.069 359.676 1.00 13.37 125 LEU D C 1
ATOM 9191 O O . LEU D 1 125 ? 61.193 -42.444 358.588 1.00 12.12 125 LEU D O 1
ATOM 9196 N N . LEU D 1 126 ? 61.490 -40.827 360.131 1.00 12.61 126 LEU D N 1
ATOM 9197 C CA . LEU D 1 126 ? 60.785 -39.802 359.368 1.00 12.14 126 LEU D CA 1
ATOM 9198 C C . LEU D 1 126 ? 61.429 -39.534 358.012 1.00 11.67 126 LEU D C 1
ATOM 9199 O O . LEU D 1 126 ? 60.734 -39.421 357.005 1.00 12.03 126 LEU D O 1
ATOM 9204 N N . ARG D 1 127 ? 62.755 -39.434 357.986 1.00 12.10 127 ARG D N 1
ATOM 9205 C CA . ARG D 1 127 ? 63.459 -39.183 356.732 1.00 16.56 127 ARG D CA 1
ATOM 9206 C C . ARG D 1 127 ? 63.326 -40.374 355.791 1.00 16.55 127 ARG D C 1
ATOM 9207 O O . ARG D 1 127 ? 63.085 -40.216 354.592 1.00 17.20 127 ARG D O 1
ATOM 9215 N N . GLN D 1 128 ? 63.479 -41.568 356.349 1.00 15.95 128 GLN D N 1
ATOM 9216 C CA . GLN D 1 128 ? 63.480 -42.799 355.568 1.00 17.95 128 GLN D CA 1
ATOM 9217 C C . GLN D 1 128 ? 62.125 -43.165 354.958 1.00 18.18 128 GLN D C 1
ATOM 9218 O O . GLN D 1 128 ? 62.030 -43.446 353.763 1.00 15.78 128 GLN D O 1
ATOM 9224 N N . GLU D 1 129 ? 61.077 -43.155 355.773 1.00 15.06 129 GLU D N 1
ATOM 9225 C CA . GLU D 1 129 ? 59.783 -43.664 355.330 1.00 15.26 129 GLU D CA 1
ATOM 9226 C C . GLU D 1 129 ? 58.918 -42.624 354.626 1.00 16.25 129 GLU D C 1
ATOM 9227 O O . GLU D 1 129 ? 58.091 -42.972 353.781 1.00 14.53 129 GLU D O 1
ATOM 9233 N N . PHE D 1 130 ? 59.103 -41.354 354.970 1.00 13.37 130 PHE D N 1
ATOM 9234 C CA . PHE D 1 130 ? 58.216 -40.307 354.469 1.00 13.23 130 PHE D CA 1
ATOM 9235 C C . PHE D 1 130 ? 58.954 -39.134 353.832 1.00 13.61 130 PHE D C 1
ATOM 9236 O O . PHE D 1 130 ? 58.328 -38.236 353.274 1.00 19.45 130 PHE D O 1
ATOM 9244 N N . GLY D 1 131 ? 60.278 -39.127 353.938 1.00 16.03 131 GLY D N 1
ATOM 9245 C CA . GLY D 1 131 ? 61.066 -38.029 353.411 1.00 18.23 131 GLY D CA 1
ATOM 9246 C C . GLY D 1 131 ? 60.852 -36.743 354.183 1.00 13.68 131 GLY D C 1
ATOM 9247 O O . GLY D 1 131 ? 61.075 -35.649 353.664 1.00 14.16 131 GLY D O 1
ATOM 9248 N N . ILE D 1 132 ? 60.414 -36.877 355.432 1.00 12.66 132 ILE D N 1
ATOM 9249 C CA . ILE D 1 132 ? 60.171 -35.722 356.287 1.00 14.24 132 ILE D CA 1
ATOM 9250 C C . ILE D 1 132 ? 61.461 -35.229 356.942 1.00 14.50 132 ILE D C 1
ATOM 9251 O O . ILE D 1 132 ? 62.104 -35.963 357.692 1.00 12.58 132 ILE D O 1
ATOM 9256 N N . THR D 1 133 ? 61.815 -33.974 356.674 1.00 14.68 133 THR D N 1
ATOM 9257 C CA . THR D 1 133 ? 63.034 -33.378 357.212 1.00 16.79 133 THR D CA 1
ATOM 9258 C C . THR D 1 133 ? 62.717 -32.198 358.134 1.00 17.54 133 THR D C 1
ATOM 9259 O O . THR D 1 133 ? 63.603 -31.677 358.816 1.00 14.98 133 THR D O 1
ATOM 9263 N N . GLU D 1 134 ? 61.452 -31.780 358.140 1.00 11.81 134 GLU D N 1
ATOM 9264 C CA . GLU D 1 134 ? 60.982 -30.704 359.012 1.00 18.89 134 GLU D CA 1
ATOM 9265 C C . GLU D 1 134 ? 59.590 -31.013 359.554 1.00 16.90 134 GLU D C 1
ATOM 9266 O O . GLU D 1 134 ? 58.776 -31.634 358.873 1.00 15.93 134 GLU D O 1
ATOM 9272 N N . LEU D 1 135 ? 59.316 -30.566 360.776 1.00 10.13 135 LEU D N 1
ATOM 9273 C CA . LEU D 1 135 ? 58.037 -30.844 361.419 1.00 9.48 135 LEU D CA 1
ATOM 9274 C C . LEU D 1 135 ? 57.235 -29.576 361.700 1.00 9.59 135 LEU D C 1
ATOM 9275 O O . LEU D 1 135 ? 57.755 -28.610 362.260 1.00 10.60 135 LEU D O 1
ATOM 9280 N N . PHE D 1 136 ? 55.968 -29.587 361.297 1.00 10.78 136 PHE D N 1
ATOM 9281 C CA . PHE D 1 136 ? 55.052 -28.489 361.582 1.00 9.72 136 PHE D CA 1
ATOM 9282 C C . PHE D 1 136 ? 54.948 -28.284 363.090 1.00 12.41 136 PHE D C 1
ATOM 9283 O O . PHE D 1 136 ? 54.936 -27.154 363.581 1.00 12.31 136 PHE D O 1
ATOM 9291 N N . ALA D 1 137 ? 54.880 -29.394 363.817 1.00 8.62 137 ALA D N 1
ATOM 9292 C CA . ALA D 1 137 ? 54.860 -29.351 365.271 1.00 12.68 137 ALA D CA 1
ATOM 9293 C C . ALA D 1 137 ? 55.268 -30.690 365.864 1.00 12.42 137 ALA D C 1
ATOM 9294 O O . ALA D 1 137 ? 55.135 -31.735 365.226 1.00 11.43 137 ALA D O 1
ATOM 9296 N N . VAL D 1 138 ? 55.790 -30.639 367.084 1.00 10.23 138 VAL D N 1
ATOM 9297 C CA . VAL D 1 138 ? 56.009 -31.834 367.881 1.00 9.79 138 VAL D CA 1
ATOM 9298 C C . VAL D 1 138 ? 55.189 -31.690 369.159 1.00 9.43 138 VAL D C 1
ATOM 9299 O O . VAL D 1 138 ? 55.316 -30.699 369.875 1.00 9.91 138 VAL D O 1
ATOM 9303 N N . VAL D 1 139 ? 54.332 -32.671 369.425 1.00 9.21 139 VAL D N 1
ATOM 9304 C CA . VAL D 1 139 ? 53.428 -32.622 370.568 1.00 11.48 139 VAL D CA 1
ATOM 9305 C C . VAL D 1 139 ? 53.554 -33.896 371.390 1.00 10.78 139 VAL D C 1
ATOM 9306 O O . VAL D 1 139 ? 53.459 -34.996 370.853 1.00 10.65 139 VAL D O 1
ATOM 9310 N N . GLY D 1 140 ? 53.756 -33.752 372.694 1.00 9.36 140 GLY D N 1
ATOM 9311 C CA . GLY D 1 140 ? 53.935 -34.917 373.537 1.00 7.95 140 GLY D CA 1
ATOM 9312 C C . GLY D 1 140 ? 53.653 -34.641 374.994 1.00 8.20 140 GLY D C 1
ATOM 9313 O O . GLY D 1 140 ? 53.770 -33.505 375.455 1.00 8.26 140 GLY D O 1
ATOM 9314 N N . GLY D 1 141 ? 53.282 -35.691 375.718 1.00 7.95 141 GLY D N 1
ATOM 9315 C CA . GLY D 1 141 ? 52.983 -35.581 377.132 1.00 7.32 141 GLY D CA 1
ATOM 9316 C C . GLY D 1 141 ? 53.950 -36.379 377.982 1.00 7.33 141 GLY D C 1
ATOM 9317 O O . GLY D 1 141 ? 54.299 -37.509 377.642 1.00 7.44 141 GLY D O 1
ATOM 9318 N N . SER D 1 142 ? 54.388 -35.775 379.084 1.00 7.04 142 SER D N 1
ATOM 9319 C CA . SER D 1 142 ? 55.265 -36.432 380.046 1.00 7.48 142 SER D CA 1
ATOM 9320 C C . SER D 1 142 ? 56.582 -36.855 379.393 1.00 6.95 142 SER D C 1
ATOM 9321 O O . SER D 1 142 ? 57.373 -36.000 379.002 1.00 9.53 142 SER D O 1
ATOM 9324 N N . MET D 1 143 ? 56.815 -38.158 379.256 1.00 7.57 143 MET D N 1
ATOM 9325 C CA . MET D 1 143 ? 58.002 -38.624 378.538 1.00 9.33 143 MET D CA 1
ATOM 9326 C C . MET D 1 143 ? 57.981 -38.145 377.089 1.00 8.08 143 MET D C 1
ATOM 9327 O O . MET D 1 143 ? 59.029 -37.940 376.483 1.00 7.44 143 MET D O 1
ATOM 9332 N N . GLY D 1 144 ? 56.780 -37.960 376.550 1.00 10.50 144 GLY D N 1
ATOM 9333 C CA . GLY D 1 144 ? 56.608 -37.419 375.214 1.00 7.49 144 GLY D CA 1
ATOM 9334 C C . GLY D 1 144 ? 57.028 -35.965 375.162 1.00 9.82 144 GLY D C 1
ATOM 9335 O O . GLY D 1 144 ? 57.463 -35.468 374.121 1.00 12.55 144 GLY D O 1
ATOM 9336 N N . ALA D 1 145 ? 56.878 -35.274 376.289 1.00 8.69 145 ALA D N 1
ATOM 9337 C CA . ALA D 1 145 ? 57.329 -33.895 376.409 1.00 7.63 145 ALA D CA 1
ATOM 9338 C C . ALA D 1 145 ? 58.851 -33.841 376.511 1.00 7.72 145 ALA D C 1
ATOM 9339 O O . ALA D 1 145 ? 59.482 -32.944 375.955 1.00 7.98 145 ALA D O 1
ATOM 9341 N N . GLN D 1 146 ? 59.436 -34.797 377.231 1.00 7.57 146 GLN D N 1
ATOM 9342 C CA . GLN D 1 146 ? 60.891 -34.922 377.287 1.00 9.91 146 GLN D CA 1
ATOM 9343 C C . GLN D 1 146 ? 61.470 -35.064 375.886 1.00 8.86 146 GLN D C 1
ATOM 9344 O O . GLN D 1 146 ? 62.475 -34.440 375.551 1.00 9.18 146 GLN D O 1
ATOM 9350 N N . GLN D 1 147 ? 60.827 -35.895 375.074 1.00 7.99 147 GLN D N 1
ATOM 9351 C CA . GLN D 1 147 ? 61.257 -36.111 373.698 1.00 8.31 147 GLN D CA 1
ATOM 9352 C C . GLN D 1 147 ? 61.036 -34.861 372.851 1.00 8.54 147 GLN D C 1
ATOM 9353 O O . GLN D 1 147 ? 61.841 -34.550 371.976 1.00 8.89 147 GLN D O 1
ATOM 9359 N N . THR D 1 148 ? 59.954 -34.140 373.133 1.00 9.26 148 THR D N 1
ATOM 9360 C CA . THR D 1 148 ? 59.669 -32.881 372.453 1.00 10.63 148 THR D CA 1
ATOM 9361 C C . THR D 1 148 ? 60.780 -31.866 372.704 1.00 12.05 148 THR D C 1
ATOM 9362 O O . THR D 1 148 ? 61.263 -31.205 371.778 1.00 9.25 148 THR D O 1
ATOM 9366 N N . TYR D 1 149 ? 61.181 -31.748 373.965 1.00 8.68 149 TYR D N 1
ATOM 9367 C CA . TYR D 1 149 ? 62.270 -30.859 374.338 1.00 13.00 149 TYR D CA 1
ATOM 9368 C C . TYR D 1 149 ? 63.581 -31.267 373.672 1.00 11.81 149 TYR D C 1
ATOM 9369 O O . TYR D 1 149 ? 64.346 -30.418 373.220 1.00 9.55 149 TYR D O 1
ATOM 9378 N N . GLU D 1 150 ? 63.842 -32.569 373.624 1.00 11.88 150 GLU D N 1
ATOM 9379 C CA . GLU D 1 150 ? 65.063 -33.070 373.006 1.00 9.39 150 GLU D CA 1
ATOM 9380 C C . GLU D 1 150 ? 65.056 -32.773 371.510 1.00 9.77 150 GLU D C 1
ATOM 9381 O O . GLU D 1 150 ? 66.090 -32.442 370.935 1.00 10.45 150 GLU D O 1
ATOM 9387 N N . TRP D 1 151 ? 63.883 -32.866 370.888 1.00 10.03 151 TRP D N 1
ATOM 9388 C CA . TRP D 1 151 ? 63.756 -32.564 369.465 1.00 13.34 151 TRP D CA 1
ATOM 9389 C C . TRP D 1 151 ? 64.129 -31.117 369.158 1.00 14.41 151 TRP D C 1
ATOM 9390 O O . TRP D 1 151 ? 64.902 -30.851 368.236 1.00 10.89 151 TRP D O 1
ATOM 9401 N N . ILE D 1 152 ? 63.584 -30.179 369.928 1.00 11.25 152 ILE D N 1
ATOM 9402 C CA . ILE D 1 152 ? 63.770 -28.767 369.610 1.00 10.61 152 ILE D CA 1
ATOM 9403 C C . ILE D 1 152 ? 65.143 -28.240 370.040 1.00 11.56 152 ILE D C 1
ATOM 9404 O O . ILE D 1 152 ? 65.553 -27.156 369.623 1.00 12.58 152 ILE D O 1
ATOM 9409 N N . VAL D 1 153 ? 65.857 -29.014 370.852 1.00 10.66 153 VAL D N 1
ATOM 9410 C CA . VAL D 1 153 ? 67.215 -28.647 371.253 1.00 14.47 153 VAL D CA 1
ATOM 9411 C C . VAL D 1 153 ? 68.251 -29.332 370.362 1.00 11.33 153 VAL D C 1
ATOM 9412 O O . VAL D 1 153 ? 69.221 -28.703 369.933 1.00 12.03 153 VAL D O 1
ATOM 9416 N N . ARG D 1 154 ? 68.039 -30.615 370.077 1.00 11.15 154 ARG D N 1
ATOM 9417 C CA . ARG D 1 154 ? 68.973 -31.381 369.252 1.00 12.53 154 ARG D CA 1
ATOM 9418 C C . ARG D 1 154 ? 68.904 -31.004 367.775 1.00 13.68 154 ARG D C 1
ATOM 9419 O O . ARG D 1 154 ? 69.935 -30.839 367.122 1.00 17.76 154 ARG D O 1
ATOM 9427 N N . PHE D 1 155 ? 67.688 -30.872 367.255 1.00 14.39 155 PHE D N 1
ATOM 9428 C CA . PHE D 1 155 ? 67.471 -30.509 365.855 1.00 13.83 155 PHE D CA 1
ATOM 9429 C C . PHE D 1 155 ? 66.645 -29.233 365.747 1.00 13.57 155 PHE D C 1
ATOM 9430 O O . PHE D 1 155 ? 65.504 -29.277 365.286 1.00 12.99 155 PHE D O 1
ATOM 9438 N N . PRO D 1 156 ? 67.220 -28.091 366.161 1.00 13.38 156 PRO D N 1
ATOM 9439 C CA . PRO D 1 156 ? 66.460 -26.842 366.310 1.00 15.57 156 PRO D CA 1
ATOM 9440 C C . PRO D 1 156 ? 65.774 -26.376 365.029 1.00 17.73 156 PRO D C 1
ATOM 9441 O O . PRO D 1 156 ? 64.658 -25.853 365.092 1.00 16.46 156 PRO D O 1
ATOM 9445 N N . ASP D 1 157 ? 66.429 -26.571 363.889 1.00 18.69 157 ASP D N 1
ATOM 9446 C CA . ASP D 1 157 ? 65.906 -26.091 362.612 1.00 19.79 157 ASP D CA 1
ATOM 9447 C C . ASP D 1 157 ? 64.881 -27.038 361.984 1.00 21.11 157 ASP D C 1
ATOM 9448 O O . ASP D 1 157 ? 64.305 -26.730 360.940 1.00 22.34 157 ASP D O 1
ATOM 9453 N N . GLN D 1 158 ? 64.642 -28.180 362.620 1.00 18.31 158 GLN D N 1
ATOM 9454 C CA . GLN D 1 158 ? 63.733 -29.174 362.054 1.00 15.80 158 GLN D CA 1
ATOM 9455 C C . GLN D 1 158 ? 62.341 -29.108 362.674 1.00 16.36 158 GLN D C 1
ATOM 9456 O O . GLN D 1 158 ? 61.438 -29.833 362.256 1.00 16.35 158 GLN D O 1
ATOM 9462 N N . VAL D 1 159 ? 62.169 -28.258 363.681 1.00 17.58 159 VAL D N 1
ATOM 9463 C CA . VAL D 1 159 ? 60.880 -28.145 364.356 1.00 17.31 159 VAL D CA 1
ATOM 9464 C C . VAL D 1 159 ? 60.378 -26.702 364.368 1.00 17.77 159 VAL D C 1
ATOM 9465 O O . VAL D 1 159 ? 61.082 -25.798 364.814 1.00 17.58 159 VAL D O 1
ATOM 9469 N N . HIS D 1 160 ? 59.161 -26.495 363.874 1.00 13.60 160 HIS D N 1
ATOM 9470 C CA . HIS D 1 160 ? 58.583 -25.157 363.795 1.00 15.48 160 HIS D CA 1
ATOM 9471 C C . HIS D 1 160 ? 57.769 -24.802 365.039 1.00 14.74 160 HIS D C 1
ATOM 9472 O O . HIS D 1 160 ? 57.745 -23.645 365.464 1.00 12.56 160 HIS D O 1
ATOM 9479 N N . ARG D 1 161 ? 57.099 -25.800 365.611 1.00 14.92 161 ARG D N 1
ATOM 9480 C CA . ARG D 1 161 ? 56.242 -25.597 366.783 1.00 15.52 161 ARG D CA 1
ATOM 9481 C C . ARG D 1 161 ? 56.388 -26.746 367.780 1.00 10.90 161 ARG D C 1
ATOM 9482 O O . ARG D 1 161 ? 56.578 -27.892 367.385 1.00 14.68 161 ARG D O 1
ATOM 9490 N N . ALA D 1 162 ? 56.297 -26.442 369.071 1.00 10.62 162 ALA D N 1
ATOM 9491 C CA . ALA D 1 162 ? 56.460 -27.468 370.096 1.00 10.08 162 ALA D CA 1
ATOM 9492 C C . ALA D 1 162 ? 55.432 -27.337 371.210 1.00 9.85 162 ALA D C 1
ATOM 9493 O O . ALA D 1 162 ? 55.155 -26.238 371.693 1.00 10.71 162 ALA D O 1
ATOM 9495 N N . ALA D 1 163 ? 54.888 -28.476 371.623 1.00 9.47 163 ALA D N 1
ATOM 9496 C CA . ALA D 1 163 ? 53.901 -28.520 372.695 1.00 9.27 163 ALA D CA 1
ATOM 9497 C C . ALA D 1 163 ? 54.271 -29.577 373.730 1.00 8.81 163 ALA D C 1
ATOM 9498 O O . ALA D 1 163 ? 53.726 -30.680 373.719 1.00 9.39 163 ALA D O 1
ATOM 9500 N N . PRO D 1 164 ? 55.226 -29.254 374.616 1.00 10.00 164 PRO D N 1
ATOM 9501 C CA . PRO D 1 164 ? 55.553 -30.169 375.712 1.00 8.33 164 PRO D CA 1
ATOM 9502 C C . PRO D 1 164 ? 54.505 -30.099 376.820 1.00 12.76 164 PRO D C 1
ATOM 9503 O O . PRO D 1 164 ? 54.447 -29.118 377.562 1.00 12.95 164 PRO D O 1
ATOM 9507 N N . ILE D 1 165 ? 53.685 -31.138 376.918 1.00 12.09 165 ILE D N 1
ATOM 9508 C CA . ILE D 1 165 ? 52.628 -31.195 377.917 1.00 10.73 165 ILE D CA 1
ATOM 9509 C C . ILE D 1 165 ? 53.067 -31.996 379.134 1.00 10.19 165 ILE D C 1
ATOM 9510 O O . ILE D 1 165 ? 53.505 -33.133 379.000 1.00 8.44 165 ILE D O 1
ATOM 9515 N N . ALA D 1 166 ? 52.953 -31.386 380.311 1.00 9.35 166 ALA D N 1
ATOM 9516 C CA . ALA D 1 166 ? 53.199 -32.070 381.577 1.00 7.48 166 ALA D CA 1
ATOM 9517 C C . ALA D 1 166 ? 54.531 -32.814 381.602 1.00 9.02 166 ALA D C 1
ATOM 9518 O O . ALA D 1 166 ? 54.567 -34.015 381.854 1.00 9.69 166 ALA D O 1
ATOM 9520 N N . GLY D 1 167 ? 55.617 -32.098 381.330 1.00 9.38 167 GLY D N 1
ATOM 9521 C CA . GLY D 1 167 ? 56.944 -32.687 381.352 1.00 7.32 167 GLY D CA 1
ATOM 9522 C C . GLY D 1 167 ? 58.040 -31.637 381.330 1.00 11.38 167 GLY D C 1
ATOM 9523 O O . GLY D 1 167 ? 57.790 -30.477 381.011 1.00 12.89 167 GLY D O 1
ATOM 9524 N N . THR D 1 168 ? 59.264 -32.049 381.648 1.00 10.40 168 THR D N 1
ATOM 9525 C CA . THR D 1 168 ? 60.392 -31.124 381.713 1.00 7.80 168 THR D CA 1
ATOM 9526 C C . THR D 1 168 ? 61.492 -31.487 380.721 1.00 11.24 168 THR D C 1
ATOM 9527 O O . THR D 1 168 ? 61.539 -32.605 380.205 1.00 10.49 168 THR D O 1
ATOM 9531 N N . ALA D 1 169 ? 62.368 -30.523 380.459 1.00 11.30 169 ALA D N 1
ATOM 9532 C CA . ALA D 1 169 ? 63.479 -30.712 379.535 1.00 11.01 169 ALA D CA 1
ATOM 9533 C C . ALA D 1 169 ? 64.652 -31.402 380.217 1.00 11.72 169 ALA D C 1
ATOM 9534 O O . ALA D 1 169 ? 65.422 -32.121 379.578 1.00 10.36 169 ALA D O 1
ATOM 9536 N N . LYS D 1 170 ? 64.793 -31.164 381.516 1.00 10.08 170 LYS D N 1
ATOM 9537 C CA . LYS D 1 170 ? 65.839 -31.800 382.304 1.00 11.71 170 LYS D CA 1
ATOM 9538 C C . LYS D 1 170 ? 65.226 -32.355 383.585 1.00 8.27 170 LYS D C 1
ATOM 9539 O O . LYS D 1 170 ? 64.615 -31.616 384.354 1.00 8.26 170 LYS D O 1
ATOM 9545 N N . ASN D 1 171 ? 65.383 -33.657 383.804 1.00 9.80 171 ASN D N 1
ATOM 9546 C CA . ASN D 1 171 ? 64.730 -34.326 384.922 1.00 8.69 171 ASN D CA 1
ATOM 9547 C C . ASN D 1 171 ? 65.231 -33.824 386.273 1.00 8.77 171 ASN D C 1
ATOM 9548 O O . ASN D 1 171 ? 66.426 -33.610 386.458 1.00 8.91 171 ASN D O 1
ATOM 9553 N N . THR D 1 172 ? 64.300 -33.636 387.206 1.00 7.98 172 THR D N 1
ATOM 9554 C CA . THR D 1 172 ? 64.604 -33.104 388.533 1.00 11.34 172 THR D CA 1
ATOM 9555 C C . THR D 1 172 ? 64.908 -34.232 389.524 1.00 11.12 172 THR D C 1
ATOM 9556 O O . THR D 1 172 ? 64.518 -35.376 389.294 1.00 10.12 172 THR D O 1
ATOM 9560 N N . PRO D 1 173 ? 65.613 -33.919 390.628 1.00 11.37 173 PRO D N 1
ATOM 9561 C CA . PRO D 1 173 ? 65.946 -34.967 391.602 1.00 10.37 173 PRO D CA 1
ATOM 9562 C C . PRO D 1 173 ? 64.732 -35.653 392.239 1.00 9.55 173 PRO D C 1
ATOM 9563 O O . PRO D 1 173 ? 64.778 -36.867 392.442 1.00 9.75 173 PRO D O 1
ATOM 9567 N N . HIS D 1 174 ? 63.671 -34.912 392.548 1.00 8.28 174 HIS D N 1
ATOM 9568 C CA . HIS D 1 174 ? 62.489 -35.547 393.129 1.00 10.38 174 HIS D CA 1
ATOM 9569 C C . HIS D 1 174 ? 61.863 -36.529 392.144 1.00 7.78 174 HIS D C 1
ATOM 9570 O O . HIS D 1 174 ? 61.480 -37.635 392.520 1.00 7.69 174 HIS D O 1
ATOM 9577 N N . ASP D 1 175 ? 61.770 -36.125 390.882 1.00 7.63 175 ASP D N 1
ATOM 9578 C CA . ASP D 1 175 ? 61.178 -36.979 389.858 1.00 7.36 175 ASP D CA 1
ATOM 9579 C C . ASP D 1 175 ? 61.983 -38.270 389.729 1.00 7.38 175 ASP D C 1
ATOM 9580 O O . ASP D 1 175 ? 61.413 -39.353 389.623 1.00 7.25 175 ASP D O 1
ATOM 9585 N N . PHE D 1 176 ? 63.307 -38.146 389.757 1.00 7.60 176 PHE D N 1
ATOM 9586 C CA . PHE D 1 176 ? 64.197 -39.304 389.746 1.00 12.36 176 PHE D CA 1
ATOM 9587 C C . PHE D 1 176 ? 63.868 -40.272 390.888 1.00 11.38 176 PHE D C 1
ATOM 9588 O O . PHE D 1 176 ? 63.800 -41.486 390.690 1.00 10.46 176 PHE D O 1
ATOM 9596 N N . ILE D 1 177 ? 63.691 -39.724 392.085 1.00 9.33 177 ILE D N 1
ATOM 9597 C CA . ILE D 1 177 ? 63.408 -40.526 393.273 1.00 8.01 177 ILE D CA 1
ATOM 9598 C C . ILE D 1 177 ? 62.048 -41.219 393.173 1.00 7.77 177 ILE D C 1
ATOM 9599 O O . ILE D 1 177 ? 61.913 -42.396 393.515 1.00 8.55 177 ILE D O 1
ATOM 9604 N N . PHE D 1 178 ? 61.046 -40.489 392.698 1.00 7.55 178 PHE D N 1
ATOM 9605 C CA . PHE D 1 178 ? 59.713 -41.055 392.511 1.00 7.36 178 PHE D CA 1
ATOM 9606 C C . PHE D 1 178 ? 59.757 -42.255 391.573 1.00 10.52 178 PHE D C 1
ATOM 9607 O O . PHE D 1 178 ? 59.199 -43.311 391.872 1.00 11.01 178 PHE D O 1
ATOM 9615 N N . THR D 1 179 ? 60.428 -42.090 390.440 1.00 10.34 179 THR D N 1
ATOM 9616 C CA . THR D 1 179 ? 60.532 -43.167 389.468 1.00 10.45 179 THR D CA 1
ATOM 9617 C C . THR D 1 179 ? 61.328 -44.328 390.056 1.00 7.43 179 THR D C 1
ATOM 9618 O O . THR D 1 179 ? 61.049 -45.493 389.773 1.00 7.48 179 THR D O 1
ATOM 9622 N N . GLN D 1 180 ? 62.309 -44.010 390.894 1.00 8.13 180 GLN D N 1
ATOM 9623 C CA . GLN D 1 180 ? 63.063 -45.055 391.573 1.00 10.21 180 GLN D CA 1
ATOM 9624 C C . GLN D 1 180 ? 62.140 -45.945 392.407 1.00 7.99 180 GLN D C 1
ATOM 9625 O O . GLN D 1 180 ? 62.302 -47.162 392.418 1.00 13.92 180 GLN D O 1
ATOM 9631 N N . THR D 1 181 ? 61.164 -45.349 393.088 1.00 8.04 181 THR D N 1
ATOM 9632 C CA . THR D 1 181 ? 60.238 -46.139 393.901 1.00 7.92 181 THR D CA 1
ATOM 9633 C C . THR D 1 181 ? 59.384 -47.047 393.016 1.00 7.79 181 THR D C 1
ATOM 9634 O O . THR D 1 181 ? 59.029 -48.159 393.412 1.00 7.97 181 THR D O 1
ATOM 9638 N N . LEU D 1 182 ? 59.079 -46.575 391.811 1.00 7.54 182 LEU D N 1
ATOM 9639 C CA . LEU D 1 182 ? 58.340 -47.374 390.837 1.00 9.90 182 LEU D CA 1
ATOM 9640 C C . LEU D 1 182 ? 59.147 -48.608 390.444 1.00 9.97 182 LEU D C 1
ATOM 9641 O O . LEU D 1 182 ? 58.617 -49.719 390.376 1.00 11.06 182 LEU D O 1
ATOM 9646 N N . ASN D 1 183 ? 60.432 -48.397 390.180 1.00 7.84 183 ASN D N 1
ATOM 9647 C CA . ASN D 1 183 ? 61.339 -49.480 389.820 1.00 8.78 183 ASN D CA 1
ATOM 9648 C C . ASN D 1 183 ? 61.557 -50.477 390.954 1.00 8.51 183 ASN D C 1
ATOM 9649 O O . ASN D 1 183 ? 61.574 -51.689 390.731 1.00 8.78 183 ASN D O 1
ATOM 9654 N N . GLU D 1 184 ? 61.732 -49.958 392.166 1.00 8.55 184 GLU D N 1
ATOM 9655 C CA . GLU D 1 184 ? 62.030 -50.794 393.324 1.00 8.92 184 GLU D CA 1
ATOM 9656 C C . GLU D 1 184 ? 60.916 -51.790 393.630 1.00 8.99 184 GLU D C 1
ATOM 9657 O O . GLU D 1 184 ? 61.181 -52.922 394.030 1.00 14.73 184 GLU D O 1
ATOM 9663 N N . THR D 1 185 ? 59.670 -51.374 393.432 1.00 8.67 185 THR D N 1
ATOM 9664 C CA . THR D 1 185 ? 58.547 -52.217 393.813 1.00 10.75 185 THR D CA 1
ATOM 9665 C C . THR D 1 185 ? 58.348 -53.358 392.816 1.00 12.04 185 THR D C 1
ATOM 9666 O O . THR D 1 185 ? 57.815 -54.411 393.168 1.00 14.06 185 THR D O 1
ATOM 9670 N N . VAL D 1 186 ? 58.798 -53.155 391.580 1.00 8.78 186 VAL D N 1
ATOM 9671 C CA . VAL D 1 186 ? 58.759 -54.211 390.578 1.00 12.22 186 VAL D CA 1
ATOM 9672 C C . VAL D 1 186 ? 59.913 -55.181 390.802 1.00 11.46 186 VAL D C 1
ATOM 9673 O O . VAL D 1 186 ? 59.731 -56.397 390.761 1.00 11.98 186 VAL D O 1
ATOM 9677 N N . GLU D 1 187 ? 61.098 -54.638 391.058 1.00 14.97 187 GLU D N 1
ATOM 9678 C CA . GLU D 1 187 ? 62.275 -55.463 391.308 1.00 16.80 187 GLU D CA 1
ATOM 9679 C C . GLU D 1 187 ? 62.116 -56.272 392.591 1.00 15.19 187 GLU D C 1
ATOM 9680 O O . GLU D 1 187 ? 62.707 -57.342 392.735 1.00 14.37 187 GLU D O 1
ATOM 9686 N N . ALA D 1 188 ? 61.283 -55.778 393.503 1.00 16.48 188 ALA D N 1
ATOM 9687 C CA . ALA D 1 188 ? 61.060 -56.453 394.778 1.00 16.67 188 ALA D CA 1
ATOM 9688 C C . ALA D 1 188 ? 60.275 -57.749 394.592 1.00 17.27 188 ALA D C 1
ATOM 9689 O O . ALA D 1 188 ? 60.374 -58.661 395.410 1.00 17.72 188 ALA D O 1
ATOM 9691 N N . ASP D 1 189 ? 59.510 -57.828 393.508 1.00 14.94 189 ASP D N 1
ATOM 9692 C CA . ASP D 1 189 ? 58.765 -59.038 393.181 1.00 13.56 189 ASP D CA 1
ATOM 9693 C C . ASP D 1 189 ? 59.748 -60.127 392.762 1.00 16.31 189 ASP D C 1
ATOM 9694 O O . ASP D 1 189 ? 60.481 -59.958 391.788 1.00 11.47 189 ASP D O 1
ATOM 9699 N N . PRO D 1 190 ? 59.785 -61.242 393.509 1.00 18.75 190 PRO D N 1
ATOM 9700 C CA . PRO D 1 190 ? 60.705 -62.336 393.175 1.00 20.34 190 PRO D CA 1
ATOM 9701 C C . PRO D 1 190 ? 60.411 -62.939 391.803 1.00 21.79 190 PRO D C 1
ATOM 9702 O O . PRO D 1 190 ? 61.290 -63.555 391.202 1.00 22.28 190 PRO D O 1
ATOM 9706 N N . GLY D 1 191 ? 59.185 -62.762 391.319 1.00 22.81 191 GLY D N 1
ATOM 9707 C CA . GLY D 1 191 ? 58.811 -63.253 390.006 1.00 21.70 191 GLY D CA 1
ATOM 9708 C C . GLY D 1 191 ? 59.455 -62.472 388.876 1.00 21.08 191 GLY D C 1
ATOM 9709 O O . GLY D 1 191 ? 59.523 -62.948 387.743 1.00 24.04 191 GLY D O 1
ATOM 9710 N N . PHE D 1 192 ? 59.933 -61.269 389.179 1.00 17.52 192 PHE D N 1
ATOM 9711 C CA . PHE D 1 192 ? 60.584 -60.442 388.169 1.00 17.33 192 PHE D CA 1
ATOM 9712 C C . PHE D 1 192 ? 61.898 -61.070 387.698 1.00 19.98 192 PHE D C 1
ATOM 9713 O O . PHE D 1 192 ? 62.272 -60.951 386.530 1.00 17.07 192 PHE D O 1
ATOM 9721 N N . ASN D 1 193 ? 62.597 -61.719 388.626 1.00 23.78 193 ASN D N 1
ATOM 9722 C CA . ASN D 1 193 ? 63.798 -62.498 388.325 1.00 24.02 193 ASN D CA 1
ATOM 9723 C C . ASN D 1 193 ? 64.858 -61.718 387.546 1.00 22.46 193 ASN D C 1
ATOM 9724 O O . ASN D 1 193 ? 65.424 -62.223 386.576 1.00 24.24 193 ASN D O 1
ATOM 9729 N N . GLY D 1 194 ? 65.111 -60.483 387.964 1.00 18.64 194 GLY D N 1
ATOM 9730 C CA . GLY D 1 194 ? 66.133 -59.668 387.334 1.00 20.64 194 GLY D CA 1
ATOM 9731 C C . GLY D 1 194 ? 65.868 -59.360 385.873 1.00 21.52 194 GLY D C 1
ATOM 9732 O O . GLY D 1 194 ? 66.798 -59.069 385.118 1.00 23.04 194 GLY D O 1
ATOM 9733 N N . GLY D 1 195 ? 64.605 -59.436 385.466 1.00 19.11 195 GLY D N 1
ATOM 9734 C CA . GLY D 1 195 ? 64.241 -59.143 384.093 1.00 16.62 195 GLY D CA 1
ATOM 9735 C C . GLY D 1 195 ? 64.211 -60.378 383.216 1.00 14.32 195 GLY D C 1
ATOM 9736 O O . GLY D 1 195 ? 64.219 -60.281 381.989 1.00 12.85 195 GLY D O 1
ATOM 9737 N N . GLU D 1 196 ? 64.201 -61.547 383.847 1.00 15.67 196 GLU D N 1
ATOM 9738 C CA . GLU D 1 196 ? 64.182 -62.803 383.109 1.00 17.76 196 GLU D CA 1
ATOM 9739 C C . GLU D 1 196 ? 62.999 -63.708 383.455 1.00 19.71 196 GLU D C 1
ATOM 9740 O O . GLU D 1 196 ? 63.154 -64.914 383.636 1.00 23.84 196 GLU D O 1
ATOM 9746 N N . TYR D 1 197 ? 61.821 -63.106 383.534 1.00 17.16 197 TYR D N 1
ATOM 9747 C CA . TYR D 1 197 ? 60.569 -63.815 383.769 1.00 16.45 197 TYR D CA 1
ATOM 9748 C C . TYR D 1 197 ? 60.075 -64.519 382.505 1.00 19.27 197 TYR D C 1
ATOM 9749 O O . TYR D 1 197 ? 60.487 -64.176 381.399 1.00 20.24 197 TYR D O 1
ATOM 9758 N N . SER D 1 198 ? 59.192 -65.499 382.668 1.00 21.35 198 SER D N 1
ATOM 9759 C CA . SER D 1 198 ? 58.648 -66.218 381.521 1.00 23.19 198 SER D CA 1
ATOM 9760 C C . SER D 1 198 ? 57.334 -65.599 381.053 1.00 20.60 198 SER D C 1
ATOM 9761 O O . SER D 1 198 ? 56.863 -65.880 379.951 1.00 19.01 198 SER D O 1
ATOM 9764 N N . SER D 1 199 ? 56.747 -64.758 381.897 1.00 17.61 199 SER D N 1
ATOM 9765 C CA . SER D 1 199 ? 55.496 -64.084 381.571 1.00 17.23 199 SER D CA 1
ATOM 9766 C C . SER D 1 199 ? 55.285 -62.868 382.463 1.00 17.52 199 SER D C 1
ATOM 9767 O O . SER D 1 199 ? 55.696 -62.866 383.625 1.00 18.06 199 SER D O 1
ATOM 9770 N N . HIS D 1 200 ? 54.625 -61.844 381.929 1.00 16.64 200 HIS D N 1
ATOM 9771 C CA . HIS D 1 200 ? 54.333 -60.641 382.702 1.00 12.95 200 HIS D CA 1
ATOM 9772 C C . HIS D 1 200 ? 53.383 -60.953 383.850 1.00 11.92 200 HIS D C 1
ATOM 9773 O O . HIS D 1 200 ? 53.320 -60.220 384.834 1.00 11.97 200 HIS D O 1
ATOM 9780 N N . GLU D 1 201 ? 52.648 -62.050 383.718 1.00 12.59 201 GLU D N 1
ATOM 9781 C CA . GLU D 1 201 ? 51.698 -62.467 384.739 1.00 18.82 201 GLU D CA 1
ATOM 9782 C C . GLU D 1 201 ? 52.409 -62.949 385.999 1.00 20.07 201 GLU D C 1
ATOM 9783 O O . GLU D 1 201 ? 51.828 -62.964 387.082 1.00 12.98 201 GLU D O 1
ATOM 9789 N N . GLU D 1 202 ? 53.680 -63.313 385.855 1.00 18.15 202 GLU D N 1
ATOM 9790 C CA . GLU D 1 202 ? 54.474 -63.778 386.984 1.00 18.37 202 GLU D CA 1
ATOM 9791 C C . GLU D 1 202 ? 54.899 -62.622 387.884 1.00 12.81 202 GLU D C 1
ATOM 9792 O O . GLU D 1 202 ? 55.328 -62.838 389.016 1.00 13.13 202 GLU D O 1
ATOM 9798 N N . VAL D 1 203 ? 54.768 -61.396 387.383 1.00 12.00 203 VAL D N 1
ATOM 9799 C CA . VAL D 1 203 ? 55.181 -60.211 388.133 1.00 16.00 203 VAL D CA 1
ATOM 9800 C C . VAL D 1 203 ? 53.969 -59.341 388.483 1.00 13.25 203 VAL D C 1
ATOM 9801 O O . VAL D 1 203 ? 54.082 -58.129 388.654 1.00 10.20 203 VAL D O 1
ATOM 9805 N N . ALA D 1 204 ? 52.811 -59.981 388.593 1.00 11.14 204 ALA D N 1
ATOM 9806 C CA . ALA D 1 204 ? 51.555 -59.287 388.869 1.00 10.77 204 ALA D CA 1
ATOM 9807 C C . ALA D 1 204 ? 51.592 -58.491 390.177 1.00 10.49 204 ALA D C 1
ATOM 9808 O O . ALA D 1 204 ? 51.085 -57.370 390.245 1.00 16.32 204 ALA D O 1
ATOM 9810 N N . ASP D 1 205 ? 52.197 -59.071 391.210 1.00 11.55 205 ASP D N 1
ATOM 9811 C CA . ASP D 1 205 ? 52.265 -58.422 392.516 1.00 12.13 205 ASP D CA 1
ATOM 9812 C C . ASP D 1 205 ? 53.090 -57.139 392.458 1.00 12.16 205 ASP D C 1
ATOM 9813 O O . ASP D 1 205 ? 52.715 -56.119 393.041 1.00 11.75 205 ASP D O 1
ATOM 9818 N N . GLY D 1 206 ? 54.220 -57.199 391.761 1.00 11.50 206 GLY D N 1
ATOM 9819 C CA . GLY D 1 206 ? 55.062 -56.032 391.579 1.00 9.80 206 GLY D CA 1
ATOM 9820 C C . GLY D 1 206 ? 54.365 -54.949 390.776 1.00 11.34 206 GLY D C 1
ATOM 9821 O O . GLY D 1 206 ? 54.461 -53.764 391.099 1.00 10.64 206 GLY D O 1
ATOM 9822 N N . LEU D 1 207 ? 53.656 -55.359 389.728 1.00 8.98 207 LEU D N 1
ATOM 9823 C CA . LEU D 1 207 ? 52.937 -54.430 388.860 1.00 9.44 207 LEU D CA 1
ATOM 9824 C C . LEU D 1 207 ? 51.757 -53.785 389.570 1.00 12.69 207 LEU D C 1
ATOM 9825 O O . LEU D 1 207 ? 51.467 -52.604 389.365 1.00 7.75 207 LEU D O 1
ATOM 9830 N N . ARG D 1 208 ? 51.071 -54.565 390.400 1.00 13.48 208 ARG D N 1
ATOM 9831 C CA . ARG D 1 208 ? 49.947 -54.037 391.160 1.00 11.77 208 ARG D CA 1
ATOM 9832 C C . ARG D 1 208 ? 50.424 -52.977 392.142 1.00 10.64 208 ARG D C 1
ATOM 9833 O O . ARG D 1 208 ? 49.761 -51.959 392.337 1.00 11.08 208 ARG D O 1
ATOM 9841 N N . ARG D 1 209 ? 51.574 -53.220 392.765 1.00 10.25 209 ARG D N 1
ATOM 9842 C CA . ARG D 1 209 ? 52.146 -52.250 393.690 1.00 8.46 209 ARG D CA 1
ATOM 9843 C C . ARG D 1 209 ? 52.508 -50.944 392.988 1.00 7.86 209 ARG D C 1
ATOM 9844 O O . ARG D 1 209 ? 52.342 -49.866 393.554 1.00 7.68 209 ARG D O 1
ATOM 9852 N N . GLN D 1 210 ? 53.013 -51.037 391.763 1.00 7.68 210 GLN D N 1
ATOM 9853 C CA . GLN D 1 210 ? 53.344 -49.832 391.012 1.00 7.30 210 GLN D CA 1
ATOM 9854 C C . GLN D 1 210 ? 52.073 -49.051 390.696 1.00 6.92 210 GLN D C 1
ATOM 9855 O O . GLN D 1 210 ? 52.057 -47.823 390.733 1.00 7.11 210 GLN D O 1
ATOM 9861 N N . SER D 1 211 ? 51.002 -49.780 390.404 1.00 8.91 211 SER D N 1
ATOM 9862 C CA . SER D 1 211 ? 49.711 -49.164 390.135 1.00 10.21 211 SER D CA 1
ATOM 9863 C C . SER D 1 211 ? 49.272 -48.299 391.311 1.00 9.13 211 SER D C 1
ATOM 9864 O O . SER D 1 211 ? 48.817 -47.169 391.130 1.00 11.41 211 SER D O 1
ATOM 9867 N N . HIS D 1 212 ? 49.436 -48.826 392.519 1.00 7.40 212 HIS D N 1
ATOM 9868 C CA . HIS D 1 212 ? 49.047 -48.101 393.719 1.00 7.09 212 HIS D CA 1
ATOM 9869 C C . HIS D 1 212 ? 49.963 -46.898 393.951 1.00 9.16 212 HIS D C 1
ATOM 9870 O O . HIS D 1 212 ? 49.528 -45.874 394.475 1.00 6.84 212 HIS D O 1
ATOM 9877 N N . LEU D 1 213 ? 51.226 -47.014 393.548 1.00 6.97 213 LEU D N 1
ATOM 9878 C CA . LEU D 1 213 ? 52.144 -45.877 393.620 1.00 6.88 213 LEU D CA 1
ATOM 9879 C C . LEU D 1 213 ? 51.697 -44.771 392.672 1.00 6.50 213 LEU D C 1
ATOM 9880 O O . LEU D 1 213 ? 51.866 -43.587 392.962 1.00 6.60 213 LEU D O 1
ATOM 9885 N N . TRP D 1 214 ? 51.135 -45.162 391.533 1.00 7.21 214 TRP D N 1
ATOM 9886 C CA . TRP D 1 214 ? 50.594 -44.188 390.595 1.00 8.81 214 TRP D CA 1
ATOM 9887 C C . TRP D 1 214 ? 49.317 -43.556 391.144 1.00 6.02 214 TRP D C 1
ATOM 9888 O O . TRP D 1 214 ? 49.035 -42.391 390.887 1.00 7.02 214 TRP D O 1
ATOM 9899 N N . ALA D 1 215 ? 48.554 -44.321 391.914 1.00 9.16 215 ALA D N 1
ATOM 9900 C CA . ALA D 1 215 ? 47.371 -43.772 392.566 1.00 9.22 215 ALA D CA 1
ATOM 9901 C C . ALA D 1 215 ? 47.757 -42.652 393.533 1.00 9.89 215 ALA D C 1
ATOM 9902 O O . ALA D 1 215 ? 47.053 -41.647 393.645 1.00 8.98 215 ALA D O 1
ATOM 9904 N N . ALA D 1 216 ? 48.886 -42.821 394.215 1.00 6.41 216 ALA D N 1
ATOM 9905 C CA . ALA D 1 216 ? 49.318 -41.862 395.224 1.00 7.03 216 ALA D CA 1
ATOM 9906 C C . ALA D 1 216 ? 49.957 -40.610 394.622 1.00 8.44 216 ALA D C 1
ATOM 9907 O O . ALA D 1 216 ? 49.837 -39.519 395.181 1.00 10.90 216 ALA D O 1
ATOM 9909 N N . MET D 1 217 ? 50.643 -40.766 393.492 1.00 6.42 217 MET D N 1
ATOM 9910 C CA . MET D 1 217 ? 51.428 -39.667 392.931 1.00 6.55 217 MET D CA 1
ATOM 9911 C C . MET D 1 217 ? 50.926 -39.178 391.573 1.00 8.32 217 MET D C 1
ATOM 9912 O O . MET D 1 217 ? 51.292 -38.088 391.129 1.00 9.25 217 MET D O 1
ATOM 9917 N N . GLY D 1 218 ? 50.090 -39.975 390.917 1.00 7.10 218 GLY D N 1
ATOM 9918 C CA . GLY D 1 218 ? 49.694 -39.689 389.546 1.00 8.54 218 GLY D CA 1
ATOM 9919 C C . GLY D 1 218 ? 48.496 -38.773 389.395 1.00 7.80 218 GLY D C 1
ATOM 9920 O O . GLY D 1 218 ? 48.259 -38.239 388.315 1.00 7.65 218 GLY D O 1
ATOM 9921 N N . PHE D 1 219 ? 47.757 -38.567 390.481 1.00 9.23 219 PHE D N 1
ATOM 9922 C CA . PHE D 1 219 ? 46.596 -37.682 390.456 1.00 11.23 219 PHE D CA 1
ATOM 9923 C C . PHE D 1 219 ? 46.832 -36.459 391.334 1.00 8.67 219 PHE D C 1
ATOM 9924 O O . PHE D 1 219 ? 47.782 -35.709 391.122 1.00 7.22 219 PHE D O 1
ATOM 9932 N N . SER D 1 220 ? 45.957 -36.259 392.316 1.00 9.07 220 SER D N 1
ATOM 9933 C CA . SER D 1 220 ? 46.127 -35.194 393.302 1.00 6.77 220 SER D CA 1
ATOM 9934 C C . SER D 1 220 ? 45.307 -35.526 394.539 1.00 6.88 220 SER D C 1
ATOM 9935 O O . SER D 1 220 ? 44.452 -36.411 394.501 1.00 7.83 220 SER D O 1
ATOM 9938 N N . THR D 1 221 ? 45.550 -34.814 395.632 1.00 10.29 221 THR D N 1
ATOM 9939 C CA . THR D 1 221 ? 44.771 -35.048 396.845 1.00 11.78 221 THR D CA 1
ATOM 9940 C C . THR D 1 221 ? 43.303 -34.696 396.598 1.00 14.48 221 THR D C 1
ATOM 9941 O O . THR D 1 221 ? 42.404 -35.384 397.086 1.00 12.07 221 THR D O 1
ATOM 9945 N N . GLU D 1 222 ? 43.067 -33.640 395.826 1.00 7.67 222 GLU D N 1
ATOM 9946 C CA . GLU D 1 222 ? 41.704 -33.199 395.538 1.00 11.62 222 GLU D CA 1
ATOM 9947 C C . GLU D 1 222 ? 40.953 -34.187 394.653 1.00 9.22 222 GLU D C 1
ATOM 9948 O O . GLU D 1 222 ? 39.738 -34.346 394.793 1.00 10.42 222 GLU D O 1
ATOM 9954 N N . PHE D 1 223 ? 41.672 -34.837 393.738 1.00 7.37 223 PHE D N 1
ATOM 9955 C CA . PHE D 1 223 ? 41.068 -35.852 392.876 1.00 8.63 223 PHE D CA 1
ATOM 9956 C C . PHE D 1 223 ? 40.390 -36.916 393.725 1.00 11.57 223 PHE D C 1
ATOM 9957 O O . PHE D 1 223 ? 39.241 -37.286 393.485 1.00 9.88 223 PHE D O 1
ATOM 9965 N N . TRP D 1 224 ? 41.111 -37.392 394.733 1.00 8.24 224 TRP D N 1
ATOM 9966 C CA . TRP D 1 224 ? 40.597 -38.425 395.616 1.00 7.71 224 TRP D CA 1
ATOM 9967 C C . TRP D 1 224 ? 39.577 -37.872 396.604 1.00 10.70 224 TRP D C 1
ATOM 9968 O O . TRP D 1 224 ? 38.544 -38.497 396.854 1.00 11.43 224 TRP D O 1
ATOM 9979 N N . LYS D 1 225 ? 39.848 -36.681 397.132 1.00 8.40 225 LYS D N 1
ATOM 9980 C CA . LYS D 1 225 ? 38.977 -36.084 398.139 1.00 9.06 225 LYS D CA 1
ATOM 9981 C C . LYS D 1 225 ? 37.584 -35.777 397.590 1.00 11.98 225 LYS D C 1
ATOM 9982 O O . LYS D 1 225 ? 36.582 -35.975 398.278 1.00 12.73 225 LYS D O 1
ATOM 9988 N N . GLN D 1 226 ? 37.521 -35.299 396.352 1.00 9.09 226 GLN D N 1
ATOM 9989 C CA . GLN D 1 226 ? 36.237 -34.968 395.737 1.00 9.55 226 GLN D CA 1
ATOM 9990 C C . GLN D 1 226 ? 35.618 -36.161 395.015 1.00 13.54 226 GLN D C 1
ATOM 9991 O O . GLN D 1 226 ? 34.524 -36.052 394.449 1.00 13.64 226 GLN D O 1
ATOM 9997 N N . GLU D 1 227 ? 36.319 -37.292 395.052 1.00 9.30 227 GLU D N 1
ATOM 9998 C CA . GLU D 1 227 ? 35.890 -38.521 394.388 1.00 9.74 227 GLU D CA 1
ATOM 9999 C C . GLU D 1 227 ? 35.604 -38.247 392.917 1.00 11.37 227 GLU D C 1
ATOM 10000 O O . GLU D 1 227 ? 34.581 -38.670 392.379 1.00 9.99 227 GLU D O 1
ATOM 10006 N N . ALA D 1 228 ? 36.529 -37.536 392.278 1.00 9.43 228 ALA D N 1
ATOM 10007 C CA . ALA D 1 228 ? 36.387 -37.144 390.881 1.00 10.56 228 ALA D CA 1
ATOM 10008 C C . ALA D 1 228 ? 36.416 -38.350 389.947 1.00 11.26 228 ALA D C 1
ATOM 10009 O O . ALA D 1 228 ? 36.012 -38.258 388.788 1.00 11.47 228 ALA D O 1
ATOM 10011 N N . TRP D 1 229 ? 36.884 -39.483 390.459 1.00 11.74 229 TRP D N 1
ATOM 10012 C CA . TRP D 1 229 ? 36.910 -40.721 389.689 1.00 10.38 229 TRP D CA 1
ATOM 10013 C C . TRP D 1 229 ? 35.518 -41.289 389.408 1.00 13.42 229 TRP D C 1
ATOM 10014 O O . TRP D 1 229 ? 35.378 -42.225 388.620 1.00 12.48 229 TRP D O 1
ATOM 10025 N N . ARG D 1 230 ? 34.489 -40.727 390.041 1.00 12.03 230 ARG D N 1
ATOM 10026 C CA . ARG D 1 230 ? 33.132 -41.233 389.846 1.00 13.53 230 ARG D CA 1
ATOM 10027 C C . ARG D 1 230 ? 32.614 -41.022 388.427 1.00 11.76 230 ARG D C 1
ATOM 10028 O O . ARG D 1 230 ? 31.740 -41.753 387.971 1.00 12.61 230 ARG D O 1
ATOM 10036 N N . ARG D 1 231 ? 33.159 -40.039 387.720 1.00 21.42 231 ARG D N 1
ATOM 10037 C CA . ARG D 1 231 ? 32.735 -39.797 386.344 1.00 24.51 231 ARG D CA 1
ATOM 10038 C C . ARG D 1 231 ? 33.377 -40.789 385.374 1.00 21.89 231 ARG D C 1
ATOM 10039 O O . ARG D 1 231 ? 33.119 -40.753 384.170 1.00 23.48 231 ARG D O 1
ATOM 10047 N N . LEU D 1 232 ? 34.213 -41.674 385.907 1.00 17.25 232 LEU D N 1
ATOM 10048 C CA . LEU D 1 232 ? 34.783 -42.771 385.131 1.00 16.46 232 LEU D CA 1
ATOM 10049 C C . LEU D 1 232 ? 33.922 -44.022 385.250 1.00 17.17 232 LEU D C 1
ATOM 10050 O O . LEU D 1 232 ? 34.222 -45.053 384.649 1.00 18.43 232 LEU D O 1
ATOM 10055 N N . GLY D 1 233 ? 32.865 -43.930 386.051 1.00 20.98 233 GLY D N 1
ATOM 10056 C CA . GLY D 1 233 ? 31.959 -45.045 386.246 1.00 19.86 233 GLY D CA 1
ATOM 10057 C C . GLY D 1 233 ? 32.400 -46.002 387.334 1.00 18.47 233 GLY D C 1
ATOM 10058 O O . GLY D 1 233 ? 31.915 -47.129 387.412 1.00 21.83 233 GLY D O 1
ATOM 10059 N N . LEU D 1 234 ? 33.317 -45.554 388.183 1.00 16.55 234 LEU D N 1
ATOM 10060 C CA . LEU D 1 234 ? 33.781 -46.379 389.287 1.00 15.63 234 LEU D CA 1
ATOM 10061 C C . LEU D 1 234 ? 33.002 -45.985 390.534 1.00 15.52 234 LEU D C 1
ATOM 10062 O O . LEU D 1 234 ? 32.583 -44.836 390.662 1.00 17.36 234 LEU D O 1
ATOM 10067 N N . GLU D 1 235 ? 32.824 -46.920 391.461 1.00 19.69 235 GLU D N 1
ATOM 10068 C CA . GLU D 1 235 ? 31.902 -46.690 392.572 1.00 21.97 235 GLU D CA 1
ATOM 10069 C C . GLU D 1 235 ? 32.588 -46.581 393.932 1.00 20.16 235 GLU D C 1
ATOM 10070 O O . GLU D 1 235 ? 31.971 -46.167 394.914 1.00 20.15 235 GLU D O 1
ATOM 10076 N N . SER D 1 236 ? 33.859 -46.958 393.991 1.00 17.87 236 SER D N 1
ATOM 10077 C CA . SER D 1 236 ? 34.630 -46.830 395.223 1.00 14.68 236 SER D CA 1
ATOM 10078 C C . SER D 1 236 ? 36.091 -46.582 394.888 1.00 16.13 236 SER D C 1
ATOM 10079 O O . SER D 1 236 ? 36.538 -46.913 393.791 1.00 17.49 236 SER D O 1
ATOM 10082 N N . LYS D 1 237 ? 36.839 -46.014 395.829 1.00 15.05 237 LYS D N 1
ATOM 10083 C CA . LYS D 1 237 ? 38.255 -45.764 395.598 1.00 16.99 237 LYS D CA 1
ATOM 10084 C C . LYS D 1 237 ? 38.998 -47.091 395.489 1.00 16.14 237 LYS D C 1
ATOM 10085 O O . LYS D 1 237 ? 40.002 -47.191 394.786 1.00 17.02 237 LYS D O 1
ATOM 10091 N N . GLU D 1 238 ? 38.486 -48.113 396.169 1.00 16.08 238 GLU D N 1
ATOM 10092 C CA . GLU D 1 238 ? 39.053 -49.451 396.065 1.00 16.36 238 GLU D CA 1
ATOM 10093 C C . GLU D 1 238 ? 38.827 -50.000 394.659 1.00 17.03 238 GLU D C 1
ATOM 10094 O O . GLU D 1 238 ? 39.659 -50.736 394.123 1.00 16.92 238 GLU D O 1
ATOM 10100 N N . SER D 1 239 ? 37.696 -49.634 394.061 1.00 17.04 239 SER D N 1
ATOM 10101 C CA . SER D 1 239 ? 37.380 -50.072 392.705 1.00 19.50 239 SER D CA 1
ATOM 10102 C C . SER D 1 239 ? 38.277 -49.380 391.681 1.00 19.80 239 SER D C 1
ATOM 10103 O O . SER D 1 239 ? 38.657 -49.979 390.674 1.00 12.80 239 SER D O 1
ATOM 10106 N N . VAL D 1 240 ? 38.621 -48.123 391.950 1.00 12.11 240 VAL D N 1
ATOM 10107 C CA . VAL D 1 240 ? 39.510 -47.362 391.073 1.00 12.02 240 VAL D CA 1
ATOM 10108 C C . VAL D 1 240 ? 40.839 -48.082 390.900 1.00 13.17 240 VAL D C 1
ATOM 10109 O O . VAL D 1 240 ? 41.405 -48.122 389.807 1.00 15.50 240 VAL D O 1
ATOM 10113 N N . LEU D 1 241 ? 41.335 -48.650 391.991 1.00 11.72 241 LEU D N 1
ATOM 10114 C CA . LEU D 1 241 ? 42.560 -49.430 391.941 1.00 11.99 241 LEU D CA 1
ATOM 10115 C C . LEU D 1 241 ? 42.283 -50.779 391.290 1.00 14.13 241 LEU D C 1
ATOM 10116 O O . LEU D 1 241 ? 42.841 -51.100 390.243 1.00 10.96 241 LEU D O 1
ATOM 10121 N N . ALA D 1 242 ? 41.389 -51.546 391.904 1.00 13.22 242 ALA D N 1
ATOM 10122 C CA . ALA D 1 242 ? 41.144 -52.936 391.524 1.00 14.31 242 ALA D CA 1
ATOM 10123 C C . ALA D 1 242 ? 40.566 -53.127 390.124 1.00 13.98 242 ALA D C 1
ATOM 10124 O O . ALA D 1 242 ? 40.844 -54.134 389.477 1.00 15.37 242 ALA D O 1
ATOM 10126 N N . ASP D 1 243 ? 39.765 -52.174 389.657 1.00 15.96 243 ASP D N 1
ATOM 10127 C CA . ASP D 1 243 ? 39.022 -52.364 388.411 1.00 16.82 243 ASP D CA 1
ATOM 10128 C C . ASP D 1 243 ? 39.490 -51.464 387.273 1.00 15.70 243 ASP D C 1
ATOM 10129 O O . ASP D 1 243 ? 39.022 -51.598 386.143 1.00 15.71 243 ASP D O 1
ATOM 10134 N N . PHE D 1 244 ? 40.401 -50.546 387.569 1.00 13.29 244 PHE D N 1
ATOM 10135 C CA . PHE D 1 244 ? 40.888 -49.611 386.560 1.00 15.13 244 PHE D CA 1
ATOM 10136 C C . PHE D 1 244 ? 42.409 -49.530 386.519 1.00 14.57 244 PHE D C 1
ATOM 10137 O O . PHE D 1 244 ? 43.037 -49.924 385.534 1.00 11.25 244 PHE D O 1
ATOM 10145 N N . LEU D 1 245 ? 43.000 -49.028 387.594 1.00 12.80 245 LEU D N 1
ATOM 10146 C CA . LEU D 1 245 ? 44.440 -48.814 387.629 1.00 12.50 245 LEU D CA 1
ATOM 10147 C C . LEU D 1 245 ? 45.233 -50.120 387.621 1.00 10.90 245 LEU D C 1
ATOM 10148 O O . LEU D 1 245 ? 46.146 -50.283 386.811 1.00 12.15 245 LEU D O 1
ATOM 10153 N N . ASP D 1 246 ? 44.889 -51.044 388.516 1.00 11.44 246 ASP D N 1
ATOM 10154 C CA . ASP D 1 246 ? 45.641 -52.296 388.642 1.00 12.61 246 ASP D CA 1
ATOM 10155 C C . ASP D 1 246 ? 45.629 -53.160 387.370 1.00 14.33 246 ASP D C 1
ATOM 10156 O O . ASP D 1 246 ? 46.696 -53.576 386.920 1.00 15.27 246 ASP D O 1
ATOM 10161 N N . PRO D 1 247 ? 44.442 -53.433 386.784 1.00 12.85 247 PRO D N 1
ATOM 10162 C CA . PRO D 1 247 ? 44.457 -54.272 385.577 1.00 14.63 247 PRO D CA 1
ATOM 10163 C C . PRO D 1 247 ? 45.248 -53.656 384.429 1.00 11.58 247 PRO D C 1
ATOM 10164 O O . PRO D 1 247 ? 45.805 -54.382 383.609 1.00 14.86 247 PRO D O 1
ATOM 10168 N N . LEU D 1 248 ? 45.295 -52.330 384.380 1.00 11.12 248 LEU D N 1
ATOM 10169 C CA . LEU D 1 248 ? 46.048 -51.634 383.345 1.00 10.96 248 LEU D CA 1
ATOM 10170 C C . LEU D 1 248 ? 47.545 -51.914 383.469 1.00 12.91 248 LEU D C 1
ATOM 10171 O O . LEU D 1 248 ? 48.183 -52.373 382.519 1.00 10.58 248 LEU D O 1
ATOM 10176 N N . PHE D 1 249 ? 48.105 -51.655 384.645 1.00 11.65 249 PHE D N 1
ATOM 10177 C CA . PHE D 1 249 ? 49.540 -51.834 384.837 1.00 13.06 249 PHE D CA 1
ATOM 10178 C C . PHE D 1 249 ? 49.936 -53.307 384.883 1.00 13.06 249 PHE D C 1
ATOM 10179 O O . PHE D 1 249 ? 51.042 -53.665 384.483 1.00 14.17 249 PHE D O 1
ATOM 10187 N N . MET D 1 250 ? 49.030 -54.159 385.354 1.00 10.03 250 MET D N 1
ATOM 10188 C CA . MET D 1 250 ? 49.296 -55.594 385.423 1.00 11.65 250 MET D CA 1
ATOM 10189 C C . MET D 1 250 ? 49.282 -56.235 384.035 1.00 11.30 250 MET D C 1
ATOM 10190 O O . MET D 1 250 ? 49.726 -57.370 383.859 1.00 11.75 250 MET D O 1
ATOM 10195 N N . SER D 1 251 ? 48.792 -55.492 383.048 1.00 12.16 251 SER D N 1
ATOM 10196 C CA . SER D 1 251 ? 48.765 -55.973 381.673 1.00 13.05 251 SER D CA 1
ATOM 10197 C C . SER D 1 251 ? 50.093 -55.717 380.970 1.00 11.37 251 SER D C 1
ATOM 10198 O O . SER D 1 251 ? 50.357 -56.274 379.905 1.00 11.90 251 SER D O 1
ATOM 10201 N N . MET D 1 252 ? 50.927 -54.880 381.575 1.00 10.61 252 MET D N 1
ATOM 10202 C CA . MET D 1 252 ? 52.126 -54.386 380.907 1.00 10.43 252 MET D CA 1
ATOM 10203 C C . MET D 1 252 ? 53.344 -55.273 381.144 1.00 10.27 252 MET D C 1
ATOM 10204 O O . MET D 1 252 ? 53.336 -56.149 382.007 1.00 10.25 252 MET D O 1
ATOM 10209 N N . ASP D 1 253 ? 54.390 -55.036 380.361 1.00 10.71 253 ASP D N 1
ATOM 10210 C CA . ASP D 1 253 ? 55.631 -55.784 380.489 1.00 10.27 253 ASP D CA 1
ATOM 10211 C C . ASP D 1 253 ? 56.632 -55.064 381.389 1.00 9.84 253 ASP D C 1
ATOM 10212 O O . ASP D 1 253 ? 56.978 -53.908 381.145 1.00 9.83 253 ASP D O 1
ATOM 10217 N N . PRO D 1 254 ? 57.088 -55.752 382.445 1.00 12.62 254 PRO D N 1
ATOM 10218 C CA . PRO D 1 254 ? 58.023 -55.202 383.432 1.00 12.83 254 PRO D CA 1
ATOM 10219 C C . PRO D 1 254 ? 59.303 -54.636 382.818 1.00 11.74 254 PRO D C 1
ATOM 10220 O O . PRO D 1 254 ? 59.742 -53.559 383.221 1.00 10.67 254 PRO D O 1
ATOM 10224 N N . ASN D 1 255 ? 59.902 -55.349 381.870 1.00 10.61 255 ASN D N 1
ATOM 10225 C CA . ASN D 1 255 ? 61.146 -54.885 381.266 1.00 10.61 255 ASN D CA 1
ATOM 10226 C C . ASN D 1 255 ? 60.939 -53.614 380.453 1.00 10.11 255 ASN D C 1
ATOM 10227 O O . ASN D 1 255 ? 61.813 -52.753 380.409 1.00 11.58 255 ASN D O 1
ATOM 10232 N N . THR D 1 256 ? 59.774 -53.502 379.823 1.00 12.49 256 THR D N 1
ATOM 10233 C CA . THR D 1 256 ? 59.402 -52.289 379.104 1.00 9.50 256 THR D CA 1
ATOM 10234 C C . THR D 1 256 ? 59.320 -51.112 380.074 1.00 10.39 256 THR D C 1
ATOM 10235 O O . THR D 1 256 ? 59.832 -50.028 379.794 1.00 8.83 256 THR D O 1
ATOM 10239 N N . LEU D 1 257 ? 58.672 -51.333 381.213 1.00 9.03 257 LEU D N 1
ATOM 10240 C CA . LEU D 1 257 ? 58.536 -50.287 382.219 1.00 8.70 257 LEU D CA 1
ATOM 10241 C C . LEU D 1 257 ? 59.888 -49.866 382.789 1.00 10.70 257 LEU D C 1
ATOM 10242 O O . LEU D 1 257 ? 60.161 -48.676 382.898 1.00 10.85 257 LEU D O 1
ATOM 10247 N N . LEU D 1 258 ? 60.736 -50.828 383.144 1.00 11.53 258 LEU D N 1
ATOM 10248 C CA . LEU D 1 258 ? 62.042 -50.483 383.709 1.00 14.28 258 LEU D CA 1
ATOM 10249 C C . LEU D 1 258 ? 62.935 -49.774 382.701 1.00 12.48 258 LEU D C 1
ATOM 10250 O O . LEU D 1 258 ? 63.683 -48.863 383.055 1.00 13.13 258 LEU D O 1
ATOM 10255 N N . ASN D 1 259 ? 62.863 -50.200 381.446 1.00 13.82 259 ASN D N 1
ATOM 10256 C CA . ASN D 1 259 ? 63.663 -49.580 380.401 1.00 11.53 259 ASN D CA 1
ATOM 10257 C C . ASN D 1 259 ? 63.250 -48.131 380.177 1.00 9.54 259 ASN D C 1
ATOM 10258 O O . ASN D 1 259 ? 64.091 -47.233 380.156 1.00 9.54 259 ASN D O 1
ATOM 10263 N N . ASN D 1 260 ? 61.949 -47.905 380.022 1.00 8.61 260 ASN D N 1
ATOM 10264 C CA . ASN D 1 260 ? 61.440 -46.560 379.792 1.00 8.23 260 ASN D CA 1
ATOM 10265 C C . ASN D 1 260 ? 61.532 -45.695 381.041 1.00 8.04 260 ASN D C 1
ATOM 10266 O O . ASN D 1 260 ? 61.614 -44.472 380.946 1.00 7.84 260 ASN D O 1
ATOM 10271 N N . ALA D 1 261 ? 61.519 -46.327 382.213 1.00 8.16 261 ALA D N 1
ATOM 10272 C CA . ALA D 1 261 ? 61.700 -45.592 383.463 1.00 8.09 261 ALA D CA 1
ATOM 10273 C C . ALA D 1 261 ? 63.124 -45.061 383.574 1.00 8.29 261 ALA D C 1
ATOM 10274 O O . ALA D 1 261 ? 63.341 -43.936 384.018 1.00 8.33 261 ALA D O 1
ATOM 10276 N N . TRP D 1 262 ? 64.094 -45.880 383.182 1.00 9.39 262 TRP D N 1
ATOM 10277 C CA . TRP D 1 262 ? 65.487 -45.455 383.194 1.00 11.69 262 TRP D CA 1
ATOM 10278 C C . TRP D 1 262 ? 65.663 -44.266 382.257 1.00 11.37 262 TRP D C 1
ATOM 10279 O O . TRP D 1 262 ? 66.339 -43.292 382.587 1.00 8.79 262 TRP D O 1
ATOM 10290 N N . LYS D 1 263 ? 65.045 -44.361 381.084 1.00 8.58 263 LYS D N 1
ATOM 10291 C CA . LYS D 1 263 ? 65.087 -43.295 380.091 1.00 10.76 263 LYS D CA 1
ATOM 10292 C C . LYS D 1 263 ? 64.499 -42.011 380.669 1.00 8.14 263 LYS D C 1
ATOM 10293 O O . LYS D 1 263 ? 65.091 -40.934 380.578 1.00 8.19 263 LYS D O 1
ATOM 10299 N N . TRP D 1 264 ? 63.321 -42.156 381.264 1.00 7.87 264 TRP D N 1
ATOM 10300 C CA . TRP D 1 264 ? 62.615 -41.087 381.960 1.00 7.60 264 TRP D CA 1
ATOM 10301 C C . TRP D 1 264 ? 63.501 -40.418 383.017 1.00 8.35 264 TRP D C 1
ATOM 10302 O O . TRP D 1 264 ? 63.606 -39.191 383.071 1.00 9.35 264 TRP D O 1
ATOM 10313 N N . GLN D 1 265 ? 64.143 -41.231 383.846 1.00 8.02 265 GLN D N 1
ATOM 10314 C CA . GLN D 1 265 ? 64.983 -40.723 384.927 1.00 8.27 265 GLN D CA 1
ATOM 10315 C C . GLN D 1 265 ? 66.139 -39.872 384.420 1.00 11.85 265 GLN D C 1
ATOM 10316 O O . GLN D 1 265 ? 66.562 -38.926 385.085 1.00 12.98 265 GLN D O 1
ATOM 10322 N N . HIS D 1 266 ? 66.642 -40.204 383.238 1.00 10.40 266 HIS D N 1
ATOM 10323 C CA . HIS D 1 266 ? 67.863 -39.580 382.746 1.00 10.40 266 HIS D CA 1
ATOM 10324 C C . HIS D 1 266 ? 67.650 -38.568 381.626 1.00 8.80 266 HIS D C 1
ATOM 10325 O O . HIS D 1 266 ? 68.614 -38.145 380.991 1.00 9.11 266 HIS D O 1
ATOM 10332 N N . GLY D 1 267 ? 66.399 -38.179 381.389 1.00 8.40 267 GLY D N 1
ATOM 10333 C CA . GLY D 1 267 ? 66.103 -37.157 380.394 1.00 11.03 267 GLY D CA 1
ATOM 10334 C C . GLY D 1 267 ? 66.805 -35.850 380.724 1.00 12.98 267 GLY D C 1
ATOM 10335 O O . GLY D 1 267 ? 66.635 -35.312 381.820 1.00 9.60 267 GLY D O 1
ATOM 10336 N N . ASP D 1 268 ? 67.592 -35.339 379.778 1.00 11.56 268 ASP D N 1
ATOM 10337 C CA . ASP D 1 268 ? 68.413 -34.151 380.015 1.00 10.36 268 ASP D CA 1
ATOM 10338 C C . ASP D 1 268 ? 68.936 -33.523 378.721 1.00 12.23 268 ASP D C 1
ATOM 10339 O O . ASP D 1 268 ? 69.942 -33.967 378.164 1.00 11.35 268 ASP D O 1
ATOM 10344 N N . VAL D 1 269 ? 68.272 -32.463 378.269 1.00 10.61 269 VAL D N 1
ATOM 10345 C CA . VAL D 1 269 ? 68.689 -31.771 377.051 1.00 10.72 269 VAL D CA 1
ATOM 10346 C C . VAL D 1 269 ? 69.970 -30.953 377.250 1.00 11.53 269 VAL D C 1
ATOM 10347 O O . VAL D 1 269 ? 70.608 -30.537 376.276 1.00 10.75 269 VAL D O 1
ATOM 10351 N N . SER D 1 270 ? 70.353 -30.730 378.504 1.00 11.27 270 SER D N 1
ATOM 10352 C CA . SER D 1 270 ? 71.542 -29.936 378.804 1.00 10.93 270 SER D CA 1
ATOM 10353 C C . SER D 1 270 ? 72.821 -30.724 378.534 1.00 11.37 270 SER D C 1
ATOM 10354 O O . SER D 1 270 ? 73.922 -30.179 378.614 1.00 11.95 270 SER D O 1
ATOM 10357 N N . ARG D 1 271 ? 72.671 -32.008 378.216 1.00 14.59 271 ARG D N 1
ATOM 10358 C CA . ARG D 1 271 ? 73.798 -32.832 377.787 1.00 19.09 271 ARG D CA 1
ATOM 10359 C C . ARG D 1 271 ? 74.436 -32.260 376.528 1.00 17.04 271 ARG D C 1
ATOM 10360 O O . ARG D 1 271 ? 75.619 -32.472 376.265 1.00 17.13 271 ARG D O 1
ATOM 10368 N N . HIS D 1 272 ? 73.639 -31.535 375.750 1.00 14.74 272 HIS D N 1
ATOM 10369 C CA . HIS D 1 272 ? 74.111 -30.948 374.502 1.00 15.28 272 HIS D CA 1
ATOM 10370 C C . HIS D 1 272 ? 74.952 -29.696 374.732 1.00 16.10 272 HIS D C 1
ATOM 10371 O O . HIS D 1 272 ? 75.693 -29.267 373.846 1.00 13.65 272 HIS D O 1
ATOM 10378 N N . THR D 1 273 ? 74.828 -29.103 375.914 1.00 15.76 273 THR D N 1
ATOM 10379 C CA . THR D 1 273 ? 75.516 -27.850 376.208 1.00 16.97 273 THR D CA 1
ATOM 10380 C C . THR D 1 273 ? 76.274 -27.899 377.534 1.00 15.76 273 THR D C 1
ATOM 10381 O O . THR D 1 273 ? 76.228 -26.952 378.321 1.00 14.58 273 THR D O 1
ATOM 10385 N N . GLY D 1 274 ? 76.945 -29.020 377.783 1.00 15.98 274 GLY D N 1
ATOM 10386 C CA . GLY D 1 274 ? 77.799 -29.176 378.948 1.00 15.33 274 GLY D CA 1
ATOM 10387 C C . GLY D 1 274 ? 77.103 -29.033 380.292 1.00 15.80 274 GLY D C 1
ATOM 10388 O O . GLY D 1 274 ? 77.727 -28.642 381.279 1.00 16.71 274 GLY D O 1
ATOM 10389 N N . GLY D 1 275 ? 75.812 -29.348 380.333 1.00 14.11 275 GLY D N 1
ATOM 10390 C CA . GLY D 1 275 ? 75.054 -29.291 381.569 1.00 14.06 275 GLY D CA 1
ATOM 10391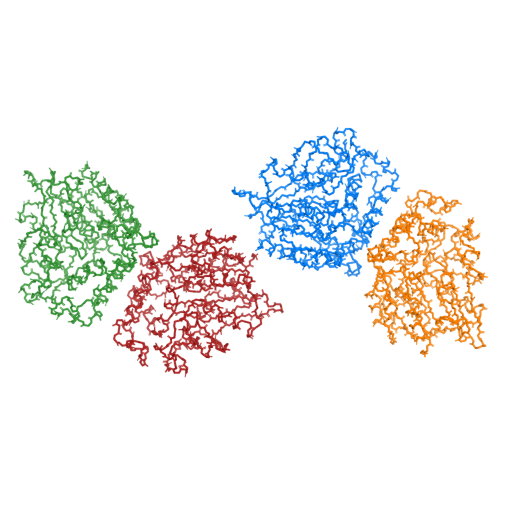 C C . GLY D 1 275 ? 74.383 -27.958 381.824 1.00 14.26 275 GLY D C 1
ATOM 10392 O O . GLY D 1 275 ? 73.673 -27.787 382.816 1.00 12.77 275 GLY D O 1
ATOM 10393 N N . ASP D 1 276 ? 74.616 -27.008 380.928 1.00 12.78 276 ASP D N 1
ATOM 10394 C CA . ASP D 1 276 ? 74.007 -25.690 381.025 1.00 17.90 276 ASP D CA 1
ATOM 10395 C C . ASP D 1 276 ? 72.616 -25.715 380.388 1.00 15.74 276 ASP D C 1
ATOM 10396 O O . ASP D 1 276 ? 72.487 -25.680 379.165 1.00 13.17 276 ASP D O 1
ATOM 10401 N N . LEU D 1 277 ? 71.582 -25.796 381.221 1.00 13.11 277 LEU D N 1
ATOM 10402 C CA . LEU D 1 277 ? 70.210 -25.884 380.731 1.00 11.11 277 LEU D CA 1
ATOM 10403 C C . LEU D 1 277 ? 69.797 -24.612 379.996 1.00 14.08 277 LEU D C 1
ATOM 10404 O O . LEU D 1 277 ? 69.112 -24.673 378.974 1.00 14.67 277 LEU D O 1
ATOM 10409 N N . ALA D 1 278 ? 70.223 -23.464 380.513 1.00 12.01 278 ALA D N 1
ATOM 10410 C CA . ALA D 1 278 ? 69.899 -22.182 379.897 1.00 13.38 278 ALA D CA 1
ATOM 10411 C C . ALA D 1 278 ? 70.476 -22.090 378.490 1.00 14.16 278 ALA D C 1
ATOM 10412 O O . ALA D 1 278 ? 69.842 -21.559 377.582 1.00 13.64 278 ALA D O 1
ATOM 10414 N N . ALA D 1 279 ? 71.684 -22.615 378.313 1.00 16.81 279 ALA D N 1
ATOM 10415 C CA . ALA D 1 279 ? 72.324 -22.610 377.005 1.00 16.12 279 ALA D CA 1
ATOM 10416 C C . ALA D 1 279 ? 71.609 -23.560 376.052 1.00 12.78 279 ALA D C 1
ATOM 10417 O O . ALA D 1 279 ? 71.476 -23.271 374.865 1.00 13.03 279 ALA D O 1
ATOM 10419 N N . ALA D 1 280 ? 71.156 -24.695 376.575 1.00 12.18 280 ALA D N 1
ATOM 10420 C CA . ALA D 1 280 ? 70.455 -25.683 375.759 1.00 11.77 280 ALA D CA 1
ATOM 10421 C C . ALA D 1 280 ? 69.100 -25.169 375.281 1.00 15.64 280 ALA D C 1
ATOM 10422 O O . ALA D 1 280 ? 68.794 -25.223 374.089 1.00 11.59 280 ALA D O 1
ATOM 10424 N N . LEU D 1 281 ? 68.289 -24.676 376.213 1.00 16.18 281 LEU D N 1
ATOM 10425 C CA . LEU D 1 281 ? 66.968 -24.160 375.870 1.00 14.70 281 LEU D CA 1
ATOM 10426 C C . LEU D 1 281 ? 67.100 -22.873 375.064 1.00 17.77 281 LEU D C 1
ATOM 10427 O O . LEU D 1 281 ? 66.187 -22.486 374.332 1.00 16.73 281 LEU D O 1
ATOM 10432 N N . GLY D 1 282 ? 68.257 -22.232 375.181 1.00 17.84 282 GLY D N 1
ATOM 10433 C CA . GLY D 1 282 ? 68.551 -21.047 374.400 1.00 18.24 282 GLY D CA 1
ATOM 10434 C C . GLY D 1 282 ? 68.698 -21.368 372.923 1.00 19.09 282 GLY D C 1
ATOM 10435 O O . GLY D 1 282 ? 68.670 -20.468 372.086 1.00 19.34 282 GLY D O 1
ATOM 10436 N N . ARG D 1 283 ? 68.882 -22.648 372.605 1.00 21.88 283 ARG D N 1
ATOM 10437 C CA . ARG D 1 283 ? 69.000 -23.090 371.214 1.00 19.88 283 ARG D CA 1
ATOM 10438 C C . ARG D 1 283 ? 67.658 -23.162 370.501 1.00 18.62 283 ARG D C 1
ATOM 10439 O O . ARG D 1 283 ? 67.600 -23.173 369.273 1.00 19.06 283 ARG D O 1
ATOM 10447 N N . VAL D 1 284 ? 66.583 -23.240 371.277 1.00 14.76 284 VAL D N 1
ATOM 10448 C CA . VAL D 1 284 ? 65.257 -23.473 370.723 1.00 13.58 284 VAL D CA 1
ATOM 10449 C C . VAL D 1 284 ? 64.806 -22.353 369.790 1.00 15.27 284 VAL D C 1
ATOM 10450 O O . VAL D 1 284 ? 64.856 -21.176 370.145 1.00 17.02 284 VAL D O 1
ATOM 10454 N N . LYS D 1 285 ? 64.386 -22.728 368.587 1.00 12.58 285 LYS D N 1
ATOM 10455 C CA . LYS D 1 285 ? 63.856 -21.767 367.628 1.00 17.28 285 LYS D CA 1
ATOM 10456 C C . LYS D 1 285 ? 62.370 -21.992 367.420 1.00 16.67 285 LYS D C 1
ATOM 10457 O O . LYS D 1 285 ? 61.659 -21.097 366.971 1.00 19.36 285 LYS D O 1
ATOM 10463 N N . ALA D 1 286 ? 61.906 -23.190 367.759 1.00 15.77 286 ALA D N 1
ATOM 10464 C CA . ALA D 1 286 ? 60.500 -23.532 367.605 1.00 17.63 286 ALA D CA 1
ATOM 10465 C C . ALA D 1 286 ? 59.635 -22.706 368.541 1.00 16.73 286 ALA D C 1
ATOM 10466 O O . ALA D 1 286 ? 60.003 -22.460 369.693 1.00 11.33 286 ALA D O 1
ATOM 10468 N N . LYS D 1 287 ? 58.482 -22.282 368.034 1.00 15.47 287 LYS D N 1
ATOM 10469 C CA . LYS D 1 287 ? 57.476 -21.642 368.864 1.00 16.09 287 LYS D CA 1
ATOM 10470 C C . LYS D 1 287 ? 56.955 -22.681 369.843 1.00 14.79 287 LYS D C 1
ATOM 10471 O O . LYS D 1 287 ? 56.337 -23.664 369.445 1.00 10.59 287 LYS D O 1
ATOM 10477 N N . THR D 1 288 ? 57.207 -22.460 371.126 1.00 11.84 288 THR D N 1
ATOM 10478 C CA . THR D 1 288 ? 56.948 -23.482 372.128 1.00 11.56 288 THR D CA 1
ATOM 10479 C C . THR D 1 288 ? 55.902 -23.045 373.138 1.00 11.59 288 THR D C 1
ATOM 10480 O O . THR D 1 288 ? 56.029 -21.991 373.755 1.00 11.03 288 THR D O 1
ATOM 10484 N N . PHE D 1 289 ? 54.867 -23.862 373.295 1.00 11.01 289 PHE D N 1
ATOM 10485 C CA . PHE D 1 289 ? 53.901 -23.674 374.372 1.00 10.64 289 PHE D CA 1
ATOM 10486 C C . PHE D 1 289 ? 54.161 -24.703 375.467 1.00 8.47 289 PHE D C 1
ATOM 10487 O O . PHE D 1 289 ? 53.890 -25.890 375.288 1.00 9.73 289 PHE D O 1
ATOM 10495 N N . VAL D 1 290 ? 54.690 -24.244 376.598 1.00 8.64 290 VAL D N 1
ATOM 10496 C CA . VAL D 1 290 ? 54.922 -25.120 377.738 1.00 9.57 290 VAL D CA 1
ATOM 10497 C C . VAL D 1 290 ? 53.625 -25.271 378.518 1.00 9.43 290 VAL D C 1
ATOM 10498 O O . VAL D 1 290 ? 53.093 -24.292 379.044 1.00 9.63 290 VAL D O 1
ATOM 10502 N N . MET D 1 291 ? 53.123 -26.501 378.595 1.00 9.39 291 MET D N 1
ATOM 10503 C CA . MET D 1 291 ? 51.787 -26.746 379.125 1.00 7.38 291 MET D CA 1
ATOM 10504 C C . MET D 1 291 ? 51.753 -27.784 380.246 1.00 7.67 291 MET D C 1
ATOM 10505 O O . MET D 1 291 ? 51.404 -28.941 380.019 1.00 8.15 291 MET D O 1
ATOM 10510 N N . PRO D 1 292 ? 52.113 -27.366 381.468 1.00 9.29 292 PRO D N 1
ATOM 10511 C CA . PRO D 1 292 ? 52.003 -28.233 382.645 1.00 6.91 292 PRO D CA 1
ATOM 10512 C C . PRO D 1 292 ? 50.557 -28.358 383.114 1.00 6.90 292 PRO D C 1
ATOM 10513 O O . PRO D 1 292 ? 49.735 -27.511 382.774 1.00 11.89 292 PRO D O 1
ATOM 10517 N N . ILE D 1 293 ? 50.253 -29.399 383.882 1.00 6.76 293 ILE D N 1
ATOM 10518 C CA . ILE D 1 293 ? 48.921 -29.556 384.455 1.00 11.66 293 ILE D CA 1
ATOM 10519 C C . ILE D 1 293 ? 48.921 -29.023 385.890 1.00 11.16 293 ILE D C 1
ATOM 10520 O O . ILE D 1 293 ? 49.844 -29.290 386.659 1.00 6.96 293 ILE D O 1
ATOM 10525 N N . SER D 1 294 ? 47.889 -28.253 386.231 1.00 7.18 294 SER D N 1
ATOM 10526 C CA . SER D 1 294 ? 47.841 -27.501 387.486 1.00 7.43 294 SER D CA 1
ATOM 10527 C C . SER D 1 294 ? 48.142 -28.329 388.734 1.00 9.66 294 SER D C 1
ATOM 10528 O O . SER D 1 294 ? 48.832 -27.864 389.646 1.00 7.63 294 SER D O 1
ATOM 10531 N N . GLU D 1 295 ? 47.595 -29.538 388.793 1.00 8.71 295 GLU D N 1
ATOM 10532 C CA . GLU D 1 295 ? 47.726 -30.359 389.990 1.00 11.08 295 GLU D CA 1
ATOM 10533 C C . GLU D 1 295 ? 48.746 -31.489 389.852 1.00 7.22 295 GLU D C 1
ATOM 10534 O O . GLU D 1 295 ? 48.786 -32.389 390.689 1.00 10.49 295 GLU D O 1
ATOM 10540 N N . ASP D 1 296 ? 49.575 -31.438 388.812 1.00 10.34 296 ASP D N 1
ATOM 10541 C CA . ASP D 1 296 ? 50.612 -32.450 388.616 1.00 9.44 296 ASP D CA 1
ATOM 10542 C C . ASP D 1 296 ? 51.569 -32.462 389.804 1.00 7.07 296 ASP D C 1
ATOM 10543 O O . ASP D 1 296 ? 52.145 -31.433 390.150 1.00 8.48 296 ASP D O 1
ATOM 10548 N N . MET D 1 297 ? 51.737 -33.630 390.421 1.00 10.50 297 MET D N 1
ATOM 10549 C CA . MET D 1 297 ? 52.513 -33.746 391.655 1.00 8.84 297 MET D CA 1
ATOM 10550 C C . MET D 1 297 ? 54.020 -33.905 391.426 1.00 11.09 297 MET D C 1
ATOM 10551 O O . MET D 1 297 ? 54.815 -33.501 392.276 1.00 12.04 297 MET D O 1
ATOM 10556 N N . PHE D 1 298 ? 54.425 -34.480 390.296 1.00 8.13 298 PHE D N 1
ATOM 10557 C CA . PHE D 1 298 ? 55.855 -34.706 390.069 1.00 10.58 298 PHE D CA 1
ATOM 10558 C C . PHE D 1 298 ? 56.410 -33.977 388.838 1.00 9.25 298 PHE D C 1
ATOM 10559 O O . PHE D 1 298 ? 57.622 -33.911 388.646 1.00 9.06 298 PHE D O 1
ATOM 10567 N N . PHE D 1 299 ? 55.526 -33.417 388.020 1.00 7.72 299 PHE D N 1
ATOM 10568 C CA . PHE D 1 299 ? 55.923 -32.421 387.026 1.00 8.39 299 PHE D CA 1
ATOM 10569 C C . PHE D 1 299 ? 55.200 -31.113 387.331 1.00 8.25 299 PHE D C 1
ATOM 10570 O O . PHE D 1 299 ? 54.378 -30.659 386.534 1.00 9.17 299 PHE D O 1
ATOM 10578 N N . PRO D 1 300 ? 55.490 -30.507 388.494 1.00 8.88 300 PRO D N 1
ATOM 10579 C CA . PRO D 1 300 ? 54.658 -29.382 388.933 1.00 10.19 300 PRO D CA 1
ATOM 10580 C C . PRO D 1 300 ? 54.804 -28.148 388.050 1.00 9.90 300 PRO D C 1
ATOM 10581 O O . PRO D 1 300 ? 55.805 -27.996 387.355 1.00 7.43 300 PRO D O 1
ATOM 10585 N N . VAL D 1 301 ? 53.801 -27.277 388.096 1.00 10.60 301 VAL D N 1
ATOM 10586 C CA . VAL D 1 301 ? 53.792 -26.058 387.299 1.00 11.59 301 VAL D CA 1
ATOM 10587 C C . VAL D 1 301 ? 55.071 -25.248 387.494 1.00 10.33 301 VAL D C 1
ATOM 10588 O O . VAL D 1 301 ? 55.619 -24.707 386.536 1.00 11.71 301 VAL D O 1
ATOM 10592 N N . ARG D 1 302 ? 55.561 -25.187 388.727 1.00 8.89 302 ARG D N 1
ATOM 10593 C CA . ARG D 1 302 ? 56.741 -24.382 389.021 1.00 9.68 302 ARG D CA 1
ATOM 10594 C C . ARG D 1 302 ? 57.998 -24.899 388.316 1.00 9.62 302 ARG D C 1
ATOM 10595 O O . ARG D 1 302 ? 58.864 -24.107 387.943 1.00 13.05 302 ARG D O 1
ATOM 10603 N N . ASP D 1 303 ? 58.104 -26.212 388.131 1.00 8.16 303 ASP D N 1
ATOM 10604 C CA . ASP D 1 303 ? 59.257 -26.779 387.432 1.00 11.06 303 ASP D CA 1
ATOM 10605 C C . ASP D 1 303 ? 59.243 -26.423 385.948 1.00 14.09 303 ASP D C 1
ATOM 10606 O O . ASP D 1 303 ? 60.277 -26.075 385.367 1.00 11.49 303 ASP D O 1
ATOM 10611 N N . CYS D 1 304 ? 58.064 -26.508 385.341 1.00 13.19 304 CYS D N 1
ATOM 10612 C CA . CYS D 1 304 ? 57.909 -26.234 383.919 1.00 13.81 304 CYS D CA 1
ATOM 10613 C C . CYS D 1 304 ? 57.998 -24.738 383.642 1.00 11.75 304 CYS D C 1
ATOM 10614 O O . CYS D 1 304 ? 58.518 -24.322 382.608 1.00 12.78 304 CYS D O 1
ATOM 10617 N N . ALA D 1 305 ? 57.501 -23.931 384.576 1.00 8.89 305 ALA D N 1
ATOM 10618 C CA . ALA D 1 305 ? 57.565 -22.480 384.444 1.00 13.06 305 ALA D CA 1
ATOM 10619 C C . ALA D 1 305 ? 59.010 -22.000 384.505 1.00 14.25 305 ALA D C 1
ATOM 10620 O O . ALA D 1 305 ? 59.387 -21.044 383.825 1.00 14.70 305 ALA D O 1
ATOM 10622 N N . ALA D 1 306 ? 59.814 -22.672 385.325 1.00 13.28 306 ALA D N 1
ATOM 10623 C CA . ALA D 1 306 ? 61.225 -22.335 385.462 1.00 14.48 306 ALA D CA 1
ATOM 10624 C C . ALA D 1 306 ? 61.958 -22.556 384.142 1.00 12.63 306 ALA D C 1
ATOM 10625 O O . ALA D 1 306 ? 62.865 -21.802 383.790 1.00 13.34 306 ALA D O 1
ATOM 10627 N N . GLU D 1 307 ? 61.572 -23.607 383.427 1.00 9.04 307 GLU D N 1
ATOM 10628 C CA . GLU D 1 307 ? 62.174 -23.920 382.133 1.00 9.09 307 GLU D CA 1
ATOM 10629 C C . GLU D 1 307 ? 61.647 -23.033 381.013 1.00 15.42 307 GLU D C 1
ATOM 10630 O O . GLU D 1 307 ? 62.388 -22.677 380.097 1.00 14.09 307 GLU D O 1
ATOM 10636 N N . GLN D 1 308 ? 60.363 -22.690 381.082 1.00 14.93 308 GLN D N 1
ATOM 10637 C CA . GLN D 1 308 ? 59.744 -21.838 380.072 1.00 14.45 308 GLN D CA 1
ATOM 10638 C C . GLN D 1 308 ? 60.416 -20.473 380.047 1.00 12.60 308 GLN D C 1
ATOM 10639 O O . GLN D 1 308 ? 60.478 -19.815 379.008 1.00 11.97 308 GLN D O 1
ATOM 10645 N N . ALA D 1 309 ? 60.910 -20.050 381.206 1.00 11.84 309 ALA D N 1
ATOM 10646 C CA . ALA D 1 309 ? 61.599 -18.772 381.329 1.00 12.19 309 ALA D CA 1
ATOM 10647 C C . ALA D 1 309 ? 62.942 -18.788 380.601 1.00 13.05 309 ALA D C 1
ATOM 10648 O O . ALA D 1 309 ? 63.548 -17.741 380.395 1.00 15.46 309 ALA D O 1
ATOM 10650 N N . LEU D 1 310 ? 63.402 -19.977 380.218 1.00 12.38 310 LEU D N 1
ATOM 10651 C CA . LEU D 1 310 ? 64.688 -20.122 379.539 1.00 14.98 310 LEU D CA 1
ATOM 10652 C C . LEU D 1 310 ? 64.535 -20.321 378.034 1.00 15.72 310 LEU D C 1
ATOM 10653 O O . LEU D 1 310 ? 65.525 -20.348 377.302 1.00 11.47 310 LEU D O 1
ATOM 10658 N N . ILE D 1 311 ? 63.297 -20.476 377.578 1.00 13.41 311 ILE D N 1
ATOM 10659 C CA . ILE D 1 311 ? 63.039 -20.698 376.158 1.00 13.29 311 ILE D CA 1
ATOM 10660 C C . ILE D 1 311 ? 62.567 -19.419 375.478 1.00 14.96 311 ILE D C 1
ATOM 10661 O O . ILE D 1 311 ? 61.473 -18.931 375.759 1.00 12.88 311 ILE D O 1
ATOM 10666 N N . PRO D 1 312 ? 63.395 -18.874 374.575 1.00 16.33 312 PRO D N 1
ATOM 10667 C CA . PRO D 1 312 ? 63.080 -17.620 373.882 1.00 15.99 312 PRO D CA 1
ATOM 10668 C C . PRO D 1 312 ? 61.803 -17.728 373.051 1.00 15.10 312 PRO D C 1
ATOM 10669 O O . PRO D 1 312 ? 61.615 -18.718 372.345 1.00 13.95 312 PRO D O 1
ATOM 10673 N N . GLY D 1 313 ? 60.930 -16.732 373.163 1.00 17.35 313 GLY D N 1
ATOM 10674 C CA . GLY D 1 313 ? 59.712 -16.680 372.371 1.00 19.02 313 GLY D CA 1
ATOM 10675 C C . GLY D 1 313 ? 58.633 -17.671 372.774 1.00 19.24 313 GLY D C 1
ATOM 10676 O O . GLY D 1 313 ? 57.625 -17.813 372.081 1.00 21.44 313 GLY D O 1
ATOM 10677 N N . SER D 1 314 ? 58.841 -18.362 373.889 1.00 16.12 314 SER D N 1
ATOM 10678 C CA . SER D 1 314 ? 57.896 -19.377 374.351 1.00 16.48 314 SER D CA 1
ATOM 10679 C C . SER D 1 314 ? 56.768 -18.774 375.186 1.00 12.31 314 SER D C 1
ATOM 10680 O O . SER D 1 314 ? 56.819 -17.605 375.557 1.00 13.67 314 SER D O 1
ATOM 10683 N N . GLU D 1 315 ? 55.749 -19.579 375.475 1.00 11.68 315 GLU D N 1
ATOM 10684 C CA . GLU D 1 315 ? 54.658 -19.155 376.351 1.00 14.48 315 GLU D CA 1
ATOM 10685 C C . GLU D 1 315 ? 54.341 -20.238 377.380 1.00 13.97 315 GLU D C 1
ATOM 10686 O O . GLU D 1 315 ? 54.546 -21.424 377.122 1.00 10.27 315 GLU D O 1
ATOM 10692 N N . LEU D 1 316 ? 53.864 -19.827 378.554 1.00 11.00 316 LEU D N 1
ATOM 10693 C CA . LEU D 1 316 ? 53.395 -20.779 379.559 1.00 10.34 316 LEU D CA 1
ATOM 10694 C C . LEU D 1 316 ? 51.876 -20.886 379.489 1.00 10.40 316 LEU D C 1
ATOM 10695 O O . LEU D 1 316 ? 51.175 -19.887 379.628 1.00 13.00 316 LEU D O 1
ATOM 10700 N N . ARG D 1 317 ? 51.375 -22.097 379.260 1.00 11.21 317 ARG D N 1
ATOM 10701 C CA . ARG D 1 317 ? 49.937 -22.330 379.157 1.00 10.57 317 ARG D CA 1
ATOM 10702 C C . ARG D 1 317 ? 49.495 -23.435 380.111 1.00 9.39 317 ARG D C 1
ATOM 10703 O O . ARG D 1 317 ? 49.509 -24.610 379.748 1.00 12.06 317 ARG D O 1
ATOM 10711 N N . VAL D 1 318 ? 49.104 -23.062 381.325 1.00 9.56 318 VAL D N 1
ATOM 10712 C CA . VAL D 1 318 ? 48.731 -24.050 382.332 1.00 12.80 318 VAL D CA 1
ATOM 10713 C C . VAL D 1 318 ? 47.388 -24.700 382.012 1.00 10.79 318 VAL D C 1
ATOM 10714 O O . VAL D 1 318 ? 46.409 -24.014 381.717 1.00 12.34 318 VAL D O 1
ATOM 10718 N N . ILE D 1 319 ? 47.358 -26.029 382.049 1.00 9.18 319 ILE D N 1
ATOM 10719 C CA . ILE D 1 319 ? 46.115 -26.776 381.897 1.00 9.80 319 ILE D CA 1
ATOM 10720 C C . ILE D 1 319 ? 45.531 -27.050 383.270 1.00 12.61 319 ILE D C 1
ATOM 10721 O O . ILE D 1 319 ? 46.129 -27.768 384.069 1.00 12.06 319 ILE D O 1
ATOM 10726 N N . GLU D 1 320 ? 44.367 -26.479 383.550 1.00 12.55 320 GLU D N 1
ATOM 10727 C CA . GLU D 1 320 ? 43.733 -26.680 384.845 1.00 16.31 320 GLU D CA 1
ATOM 10728 C C . GLU D 1 320 ? 43.045 -28.040 384.902 1.00 14.40 320 GLU D C 1
ATOM 10729 O O . GLU D 1 320 ? 42.116 -28.300 384.140 1.00 12.58 320 GLU D O 1
ATOM 10735 N N . ASP D 1 321 ? 43.493 -28.903 385.811 1.00 12.34 321 ASP D N 1
ATOM 10736 C CA . ASP D 1 321 ? 42.906 -30.233 385.938 1.00 13.05 321 ASP D CA 1
ATOM 10737 C C . ASP D 1 321 ? 43.135 -30.853 387.311 1.00 11.46 321 ASP D C 1
ATOM 10738 O O . ASP D 1 321 ? 44.269 -31.012 387.750 1.00 11.64 321 ASP D O 1
ATOM 10743 N N . ILE D 1 322 ? 42.040 -31.225 387.966 1.00 9.65 322 ILE D N 1
ATOM 10744 C CA . ILE D 1 322 ? 42.090 -31.818 389.297 1.00 14.23 322 ILE D CA 1
ATOM 10745 C C . ILE D 1 322 ? 42.760 -33.195 389.286 1.00 13.21 322 ILE D C 1
ATOM 10746 O O . ILE D 1 322 ? 43.254 -33.660 390.311 1.00 11.37 322 ILE D O 1
ATOM 10751 N N . ALA D 1 323 ? 42.801 -33.829 388.117 1.00 9.05 323 ALA D N 1
ATOM 10752 C CA . ALA D 1 323 ? 43.330 -35.185 387.995 1.00 8.78 323 ALA D CA 1
ATOM 10753 C C . ALA D 1 323 ? 44.857 -35.243 387.964 1.00 10.69 323 ALA D C 1
ATOM 10754 O O . ALA D 1 323 ? 45.433 -36.324 387.863 1.00 10.04 323 ALA D O 1
ATOM 10756 N N . GLY D 1 324 ? 45.507 -34.087 388.033 1.00 7.95 324 GLY D N 1
ATOM 10757 C CA . GLY D 1 324 ? 46.957 -34.033 388.064 1.00 8.64 324 GLY D CA 1
ATOM 10758 C C . GLY D 1 324 ? 47.584 -34.612 386.810 1.00 7.59 324 GLY D C 1
ATOM 10759 O O . GLY D 1 324 ? 47.072 -34.415 385.707 1.00 7.21 324 GLY D O 1
ATOM 10760 N N . HIS D 1 325 ? 48.676 -35.352 386.980 1.00 6.89 325 HIS D N 1
ATOM 10761 C CA . HIS D 1 325 ? 49.430 -35.874 385.843 1.00 7.54 325 HIS D CA 1
ATOM 10762 C C . HIS D 1 325 ? 48.614 -36.796 384.940 1.00 9.50 325 HIS D C 1
ATOM 10763 O O . HIS D 1 325 ? 48.682 -36.691 383.710 1.00 8.86 325 HIS D O 1
ATOM 10770 N N . LEU D 1 326 ? 47.838 -37.693 385.543 1.00 7.12 326 LEU D N 1
ATOM 10771 C CA . LEU D 1 326 ? 47.066 -38.658 384.764 1.00 7.43 326 LEU D CA 1
ATOM 10772 C C . LEU D 1 326 ? 45.844 -38.016 384.110 1.00 10.94 326 LEU D C 1
ATOM 10773 O O . LEU D 1 326 ? 45.035 -38.701 383.487 1.00 10.01 326 LEU D O 1
ATOM 10778 N N . GLY D 1 327 ? 45.734 -36.696 384.230 1.00 9.01 327 GLY D N 1
ATOM 10779 C CA . GLY D 1 327 ? 44.785 -35.931 383.442 1.00 9.79 327 GLY D CA 1
ATOM 10780 C C . GLY D 1 327 ? 45.099 -36.068 381.962 1.00 10.90 327 GLY D C 1
ATOM 10781 O O . GLY D 1 327 ? 44.262 -35.780 381.105 1.00 11.05 327 GLY D O 1
ATOM 10782 N N . LEU D 1 328 ? 46.321 -36.506 381.665 1.00 9.40 328 LEU D N 1
ATOM 10783 C CA . LEU D 1 328 ? 46.739 -36.813 380.301 1.00 8.17 328 LEU D CA 1
ATOM 10784 C C . LEU D 1 328 ? 45.845 -37.866 379.650 1.00 10.75 328 LEU D C 1
ATOM 10785 O O . LEU D 1 328 ? 45.708 -37.903 378.426 1.00 9.59 328 LEU D O 1
ATOM 10790 N N . PHE D 1 329 ? 45.235 -38.712 380.475 1.00 11.75 329 PHE D N 1
ATOM 10791 C CA . PHE D 1 329 ? 44.351 -39.776 380.002 1.00 12.33 329 PHE D CA 1
ATOM 10792 C C . PHE D 1 329 ? 42.979 -39.261 379.566 1.00 9.50 329 PHE D C 1
ATOM 10793 O O . PHE D 1 329 ? 42.152 -40.034 379.077 1.00 14.45 329 PHE D O 1
ATOM 10801 N N . ASN D 1 330 ? 42.749 -37.964 379.758 1.00 9.37 330 ASN D N 1
ATOM 10802 C CA . ASN D 1 330 ? 41.449 -37.334 379.524 1.00 10.00 330 ASN D CA 1
ATOM 10803 C C . ASN D 1 330 ? 40.374 -37.972 380.399 1.00 12.58 330 ASN D C 1
ATOM 10804 O O . ASN D 1 330 ? 39.477 -38.661 379.911 1.00 16.77 330 ASN D O 1
ATOM 10809 N N . VAL D 1 331 ? 40.473 -37.728 381.701 1.00 12.12 331 VAL D N 1
ATOM 10810 C CA . VAL D 1 331 ? 39.517 -38.259 382.665 1.00 11.70 331 VAL D CA 1
ATOM 10811 C C . VAL D 1 331 ? 38.704 -37.130 383.276 1.00 12.94 331 VAL D C 1
ATOM 10812 O O . VAL D 1 331 ? 37.837 -37.360 384.115 1.00 14.30 331 VAL D O 1
ATOM 10816 N N . SER D 1 332 ? 38.991 -35.905 382.850 1.00 12.71 332 SER D N 1
ATOM 10817 C CA . SER D 1 332 ? 38.294 -34.741 383.373 1.00 12.47 332 SER D CA 1
ATOM 10818 C C . SER D 1 332 ? 37.479 -34.087 382.269 1.00 15.44 332 SER D C 1
ATOM 10819 O O . SER D 1 332 ? 37.845 -34.137 381.096 1.00 11.81 332 SER D O 1
ATOM 10822 N N . GLU D 1 333 ? 36.374 -33.468 382.664 1.00 16.48 333 GLU D N 1
ATOM 10823 C CA . GLU D 1 333 ? 35.378 -32.965 381.728 1.00 20.85 333 GLU D CA 1
ATOM 10824 C C . GLU D 1 333 ? 35.907 -31.839 380.825 1.00 17.73 333 GLU D C 1
ATOM 10825 O O . GLU D 1 333 ? 35.517 -31.744 379.664 1.00 13.83 333 GLU D O 1
ATOM 10831 N N . ASN D 1 334 ? 36.778 -30.984 381.359 1.00 14.20 334 ASN D N 1
ATOM 10832 C CA . ASN D 1 334 ? 37.262 -29.821 380.610 1.00 14.15 334 ASN D CA 1
ATOM 10833 C C . ASN D 1 334 ? 38.724 -29.939 380.151 1.00 11.78 334 ASN D C 1
ATOM 10834 O O . ASN D 1 334 ? 39.372 -28.933 379.861 1.00 11.62 334 ASN D O 1
ATOM 10839 N N . TYR D 1 335 ? 39.244 -31.160 380.085 1.00 11.27 335 TYR D N 1
ATOM 10840 C CA . TYR D 1 335 ? 40.643 -31.357 379.706 1.00 14.11 335 TYR D CA 1
ATOM 10841 C C . TYR D 1 335 ? 40.918 -31.096 378.221 1.00 12.04 335 TYR D C 1
ATOM 10842 O O . TYR D 1 335 ? 41.699 -30.208 377.881 1.00 11.32 335 TYR D O 1
ATOM 10851 N N . ILE D 1 336 ? 40.300 -31.883 377.346 1.00 11.05 336 ILE D N 1
ATOM 10852 C CA . ILE D 1 336 ? 40.493 -31.730 375.899 1.00 11.32 336 ILE D CA 1
ATOM 10853 C C . ILE D 1 336 ? 40.160 -30.322 375.368 1.00 11.86 336 ILE D C 1
ATOM 10854 O O . ILE D 1 336 ? 40.892 -29.806 374.518 1.00 11.78 336 ILE D O 1
ATOM 10859 N N . PRO D 1 337 ? 39.066 -29.690 375.854 1.00 12.50 337 PRO D N 1
ATOM 10860 C CA . PRO D 1 337 ? 38.833 -28.310 375.404 1.00 14.47 337 PRO D CA 1
ATOM 10861 C C . PRO D 1 337 ? 40.009 -27.363 375.670 1.00 12.53 337 PRO D C 1
ATOM 10862 O O . PRO D 1 337 ? 40.285 -26.482 374.855 1.00 13.95 337 PRO D O 1
ATOM 10866 N N . GLN D 1 338 ? 40.692 -27.540 376.794 1.00 11.79 338 GLN D N 1
ATOM 10867 C CA . GLN D 1 338 ? 41.863 -26.723 377.091 1.00 14.16 338 GLN D CA 1
ATOM 10868 C C . GLN D 1 338 ? 43.032 -27.074 376.176 1.00 13.26 338 GLN D C 1
ATOM 10869 O O . GLN D 1 338 ? 43.733 -26.190 375.681 1.00 10.95 338 GLN D O 1
ATOM 10875 N N . ILE D 1 339 ? 43.237 -28.368 375.955 1.00 14.56 339 ILE D N 1
ATOM 10876 C CA . ILE D 1 339 ? 44.284 -28.827 375.050 1.00 13.71 339 ILE D CA 1
ATOM 10877 C C . ILE D 1 339 ? 44.028 -28.299 373.640 1.00 15.64 339 ILE D C 1
ATOM 10878 O O . ILE D 1 339 ? 44.930 -27.757 372.995 1.00 15.60 339 ILE D O 1
ATOM 10883 N N . ASP D 1 340 ? 42.790 -28.442 373.175 1.00 14.81 340 ASP D N 1
ATOM 10884 C CA . ASP D 1 340 ? 42.421 -28.003 371.831 1.00 14.29 340 ASP D CA 1
ATOM 10885 C C . ASP D 1 340 ? 42.618 -26.501 371.641 1.00 12.71 340 ASP D C 1
ATOM 10886 O O . ASP D 1 340 ? 43.121 -26.066 370.606 1.00 13.02 340 ASP D O 1
ATOM 10891 N N . LYS D 1 341 ? 42.232 -25.714 372.641 1.00 16.79 341 LYS D N 1
ATOM 10892 C CA . LYS D 1 341 ? 42.357 -24.262 372.556 1.00 18.69 341 LYS D CA 1
ATOM 10893 C C . LYS D 1 341 ? 43.810 -23.815 372.415 1.00 15.29 341 LYS D C 1
ATOM 10894 O O . LYS D 1 341 ? 44.137 -22.982 371.569 1.00 15.44 341 LYS D O 1
ATOM 10900 N N . ASN D 1 342 ? 44.678 -24.378 373.247 1.00 11.94 342 ASN D N 1
ATOM 10901 C CA . ASN D 1 342 ? 46.086 -24.005 373.244 1.00 11.55 342 ASN D CA 1
ATOM 10902 C C . ASN D 1 342 ? 46.815 -24.477 371.990 1.00 14.14 342 ASN D C 1
ATOM 10903 O O . ASN D 1 342 ? 47.608 -23.732 371.412 1.00 13.44 342 ASN D O 1
ATOM 10908 N N . LEU D 1 343 ? 46.548 -25.712 371.574 1.00 13.01 343 LEU D N 1
ATOM 10909 C CA . LEU D 1 343 ? 47.183 -26.262 370.379 1.00 14.37 343 LEU D CA 1
ATOM 10910 C C . LEU D 1 343 ? 46.737 -25.536 369.113 1.00 16.98 343 LEU D C 1
ATOM 10911 O O . LEU D 1 343 ? 47.543 -25.305 368.209 1.00 16.90 343 LEU D O 1
ATOM 10916 N N . LYS D 1 344 ? 45.457 -25.179 369.041 1.00 16.34 344 LYS D N 1
ATOM 10917 C CA . LYS D 1 344 ? 44.952 -24.426 367.897 1.00 17.31 344 LYS D CA 1
ATOM 10918 C C . LYS D 1 344 ? 45.651 -23.078 367.798 1.00 17.41 344 LYS D C 1
ATOM 10919 O O . LYS D 1 344 ? 46.032 -22.648 366.711 1.00 17.68 344 LYS D O 1
ATOM 10925 N N . GLU D 1 345 ? 45.815 -22.414 368.937 1.00 15.91 345 GLU D N 1
ATOM 10926 C CA . GLU D 1 345 ? 46.529 -21.146 368.974 1.00 17.92 345 GLU D CA 1
ATOM 10927 C C . GLU D 1 345 ? 47.996 -21.348 368.597 1.00 17.06 345 GLU D C 1
ATOM 10928 O O . GLU D 1 345 ? 48.591 -20.508 367.924 1.00 20.16 345 GLU D O 1
ATOM 10934 N N . LEU D 1 346 ? 48.573 -22.468 369.026 1.00 14.24 346 LEU D N 1
ATOM 10935 C CA . LEU D 1 346 ? 49.954 -22.795 368.679 1.00 13.78 346 LEU D CA 1
ATOM 10936 C C . LEU D 1 346 ? 50.115 -23.055 367.179 1.00 15.58 346 LEU D C 1
ATOM 10937 O O . LEU D 1 346 ? 51.075 -22.594 366.561 1.00 15.31 346 LEU D O 1
ATOM 10942 N N . PHE D 1 347 ? 49.169 -23.784 366.593 1.00 13.56 347 PHE D N 1
ATOM 10943 C CA . PHE D 1 347 ? 49.266 -24.156 365.181 1.00 16.50 347 PHE D CA 1
ATOM 10944 C C . PHE D 1 347 ? 49.035 -22.953 364.266 1.00 20.83 347 PHE D C 1
ATOM 10945 O O . PHE D 1 347 ? 49.357 -22.994 363.077 1.00 21.40 347 PHE D O 1
ATOM 10953 N N . GLU D 1 348 ? 48.488 -21.880 364.827 1.00 26.68 348 GLU D N 1
ATOM 10954 C CA . GLU D 1 348 ? 48.235 -20.664 364.061 1.00 34.26 348 GLU D CA 1
ATOM 10955 C C . GLU D 1 348 ? 49.423 -19.711 364.126 1.00 37.77 348 GLU D C 1
ATOM 10956 O O . GLU D 1 348 ? 49.407 -18.643 363.516 1.00 38.22 348 GLU D O 1
ATOM 10962 N N . SER D 1 349 ? 50.452 -20.104 364.868 1.00 41.82 349 SER D N 1
ATOM 10963 C CA . SER D 1 349 ? 51.662 -19.298 364.988 1.00 46.30 349 SER D CA 1
ATOM 10964 C C . SER D 1 349 ? 52.617 -19.582 363.834 1.00 47.87 349 SER D C 1
ATOM 10965 O O . SER D 1 349 ? 52.327 -20.399 362.961 1.00 47.05 349 SER D O 1
#

Solvent-accessible surface area: 47486 Å² total; per-residue (Å²): 163,44,146,24,88,28,31,53,47,163,60,7,22,115,61,95,73,16,51,12,30,111,5,114,10,77,84,63,22,47,0,94,76,0,57,1,0,11,7,46,25,36,109,36,62,175,122,90,59,14,0,0,0,0,0,0,10,12,19,10,5,3,65,21,0,56,130,56,3,18,15,100,111,32,5,1,10,32,83,88,25,14,0,0,0,0,1,0,0,0,4,10,4,0,1,1,3,12,29,7,90,44,121,77,14,25,14,62,142,21,21,67,0,26,6,5,3,1,0,39,0,1,17,79,0,2,103,97,72,46,33,2,73,77,2,31,0,0,0,0,0,6,0,0,0,4,0,0,0,6,2,0,0,52,44,22,92,30,5,94,34,0,0,1,0,0,0,2,3,82,17,15,34,1,0,46,3,2,0,44,5,0,20,34,5,0,94,19,8,109,22,17,96,61,1,86,8,87,34,24,129,80,0,26,91,0,0,90,27,1,0,12,14,10,0,3,5,0,4,2,9,28,4,0,75,115,63,22,5,119,131,60,64,39,142,40,47,93,20,0,13,55,97,62,0,2,59,48,4,46,34,2,6,0,10,2,1,31,16,0,0,49,0,2,17,55,4,40,2,1,121,70,34,82,50,73,38,49,42,0,0,42,99,6,148,2,67,0,5,0,0,0,0,36,48,6,27,1,2,15,40,94,2,0,29,51,10,34,82,66,6,73,55,16,62,61,54,48,0,111,8,46,0,0,7,8,0,4,41,42,13,20,146,88,0,17,69,29,2,18,128,15,1,48,48,0,17,56,64,147,46,150,24,89,30,30,44,41,154,69,10,23,119,58,101,75,16,50,9,29,113,4,117,10,73,85,62,22,45,0,94,78,0,56,1,0,12,5,53,23,34,109,35,62,172,108,78,60,18,0,0,0,0,0,0,11,13,21,12,7,4,69,24,0,54,121,54,4,18,15,100,108,31,4,1,8,32,85,132,24,13,0,0,0,0,0,0,0,0,5,11,4,0,0,1,3,12,33,5,86,46,113,76,15,18,16,61,130,22,22,67,0,26,6,5,3,1,0,42,0,1,10,62,0,2,112,92,76,46,28,2,82,85,2,32,0,0,0,0,0,5,0,0,0,4,0,0,0,7,2,0,0,52,45,18,95,44,5,91,35,0,0,1,0,0,1,2,2,68,23,16,35,1,0,47,2,3,0,43,5,0,20,30,7,0,95,18,9,108,22,15,98,60,1,85,9,80,35,27,127,81,0,26,87,0,0,110,28,1,0,12,14,11,0,3,6,0,3,2,8,27,2,0,72,115,69,24,4,117,129,59,62,28,146,40,48,94,20,0,14,62,97,66,0,9,60,49,5,49,34,2,5,0,10,2,0,31,16,0,0,48,0,2,16,55,4,36,1,0,118,73,37,85,39,74,36,50,44,0,0,43,100,8,134,3,73,0,6,0,0,0,0,38,46,6,28,2,2,16,40,97,2,0,30,51,9,36,80,66,6,72,54,16,64,60,54,50,0,112,7,46,0,0,7,10,0,4,41,41,10,20,146,89,1,18,71,31,2,19,136,15,1,99,61,0,16,148,85,152,52,152,25,90,31,31,50,54,162,57,6,18,114,60,100,75,15,51,10,30,109,3,116,10,74,87,63,22,47,0,94,78,0,58,2,0,13,5,50,22,34,111,38,60,178,108,82,58,12,0,0,0,0,0,0,12,11,19,10,5,2,44,20,0,54,110,60,4,18,14,104,108,26,4,1,15,34,84,134,23,12,0,0,0,0,0,0,0,0,5,11,4,0,0,0,2,11,32,8,85,43,117,76,12,24,16,60,134,20,22,65,0,25,7,5,3,2,0,41,0,1,16,81,0,2,105,95,74,46,33,2,65,80,2,30,0,0,0,0,0,7,1,0,0,5,0,0,0,8,2,0,0,52,40,23,96,29,4,91,35,0,0,1,0,0,0,2,3,82,17,15,35,0,0,46,3,3,0,44,6,0,20,31,6,0,97,23,7,118,20,17,99,61,1,83,8,84,37,28,128,83,0,27,92,0,0,91,28,0,0,14,13,10,0,3,5,0,6,2,8,29,5,0,86,114,65,21,5,118,141,60,64,40,139,42,46,91,22,0,12,55,93,62,0,2,58,46,3,44,35,2,7,0,10,2,0,29,16,0,0,49,0,2,15,55,4,38,2,1,124,68,37,82,49,72,36,50,43,0,0,42,96,5,147,2,70,0,5,0,0,0,0,36,49,6,26,1,2,15,39,92,2,0,30,50,10,36,82,67,6,78,55,16,61,60,54,50,0,111,8,48,0,0,8,7,0,4,38,42,24,20,139,87,1,20,70,29,1,18,134,15,1,90,64,0,14,149,80,147,45,150,23,87,34,29,50,49,162,63,10,22,116,59,108,73,16,51,12,29,112,4,115,8,76,88,62,22,44,0,92,80,0,58,2,0,13,8,52,24,36,112,38,62,176,108,79,52,17,0,0,0,0,0,0,10,11,19,11,5,3,64,22,0,58,125,56,3,19,15,99,108,30,3,1,9,33,85,128,25,12,0,0,0,0,1,0,0,0,4,11,3,0,0,1,2,11,31,6,87,43,116,75,12,22,17,61,132,20,21,62,0,25,6,5,2,2,0,39,0,1,8,58,0,2,122,93,74,47,30,2,83,82,2,30,0,0,0,0,0,6,0,0,0,3,0,0,0,6,2,0,0,50,45,22,96,43,6,54,36,0,0,0,0,0,0,2,3,70,23,14,36,2,0,49,3,2,0,44,4,0,19,31,6,0,99,22,9,118,23,10,98,60,1,80,10,85,33,24,126,87,0,26,95,0,0,91,30,0,0,13,13,10,0,3,5,0,2,2,8,27,3,0,70,115,71,24,4,120,127,60,61,25,142,41,51,95,20,0,12,52,98,59,0,2,59,48,3,46,35,1,6,0,10,2,0,31,14,1,0,50,0,2,14,53,3,35,1,0,118,70,37,82,39,74,35,51,44,0,0,44,94,6,103,2,28,0,4,0,0,0,0,37,47,7,25,1,2,14,41,93,4,0,29,48,9,36,80,65,6,74,56,16,46,62,52,49,0,109,8,50,0,0,8,8,0,3,40,41,10,19,146,89,0,18,70,31,3,21,133,15,1,104,64,0,14,138,31

Nearest PDB structures (foldseek):
  5d7b-assembly1_A  TM=1.002E+00  e=3.822E-71  Corynebacterium glutamicum
  5efz-assembly3_D  TM=9.925E-01  e=1.962E-51  Pseudomonas veronii
  2vat-assembly6_J  TM=9.195E-01  e=2.989E-26  Hapsidospora chrysogena
  2vax-assembly5_L  TM=9.205E-01  e=9.348E-26  Hapsidospora chrysogena
  2vav-assembly3_K  TM=9.091E-01  e=7.280E-25  Hapsidospora chrysogena

B-factor: mean 17.94, std 10.72, range [3.6, 139.88]

Sequence (1396 aa):
MLDNSFYTAEVQGPYETASIGRLELEEGGVIEDCWLAYATAGTLNEDKSNAILIPTWYSGTHQTWFQQYIGTDHALDPSKYFIISINQIGNGLSVSPANTADDSISMSKFPNVRIGDDVVAQDRLLRQEFGITELFAVVGGSMGAQQTYEWIVRFPDQVHRAAPIAGTAKNTPHDFIFTQTLNETVEADPGFNGGEYSSHEEVADGLRRQSHLWAAMGFSTEFWKQEAWRRLGLESKESVLADFLDPLFMSMDPNTLLNNAWKWQHGDVSRHTGGDLAAALGRVKAKTFVMPISEDMFFPVRDCAAEQALIPGSELRVIEDIAGHLGLFNVSENYIPQIDKNLKELFESMLDNSFYTAEVQGPYETASIGRLELEEGGVIEDCWLAYATAGTLNEDKSNAILIPTWYSGTHQTWFQQYIGTDHALDPSKYFIISINQIGNGLSVSPANTADDSISMSKFPNVRIGDDVVAQDRLLRQEFGITELFAVVGGSMGAQQTYEWIVRFPDQVHRAAPIAGTAKNTPHDFIFTQTLNETVEADPGFNGGEYSSHEEVADGLRRQSHLWAAMGFSTEFWKQEAWRRLGLESKESVLADFLDPLFMSMDPNTLLNNAWKWQHGDVSRHTGGDLAAALGRVKAKTFVMPISEDMFFPVRDCAAEQALIPGSELRVIEDIAGHLGLFNVSENYIPQIDKNLKELFESMLDNSFYTAEVQGPYETASIGRLELEEGGVIEDCWLAYATAGTLNEDKSNAILIPTWYSGTHQTWFQQYIGTDHALDPSKYFIISINQIGNGLSVSPANTADDSISMSKFPNVRIGDDVVAQDRLLRQEFGITELFAVVGGSMGAQQTYEWIVRFPDQVHRAAPIAGTAKNTPHDFIFTQTLNETVEADPGFNGGEYSSHEEVADGLRRQSHLWAAMGFSTEFWKQEAWRRLGLESKESVLADFLDPLFMSMDPNTLLNNAWKWQHGDVSRHTGGDLAAALGRVKAKTFVMPISEDMFFPVRDCAAEQALIPGSELRVIEDIAGHLGLFNVSENYIPQIDKNLKELFESMLDNSFYTAEVQGPYETASIGRLELEEGGVIEDCWLAYATAGTLNEDKSNAILIPTWYSGTHQTWFQQYIGTDHALDPSKYFIISINQIGNGLSVSPANTADDSISMSKFPNVRIGDDVVAQDRLLRQEFGITELFAVVGGSMGAQQTYEWIVRFPDQVHRAAPIAGTAKNTPHDFIFTQTLNETVEADPGFNGGEYSSHEEVADGLRRQSHLWAAMGFSTEFWKQEAWRRLGLESKESVLADFLDPLFMSMDPNTLLNNAWKWQHGDVSRHTGGDLAAALGRVKAKTFVMPISEDMFFPVRDCAAEQALIPGSELRVIEDIAGHLGLFNVSENYIPQIDKNLKELFES

CATH classification: 3.40.50.1820

Organism: Corynebacterium glutamicum (strain ATCC 13032 / DSM 20300 / JCM 1318 / BCRC 11384 / CCUG 27702 / LMG 3730 / NBRC 12168 / NCIMB 10025 / NRRL B-2784 / 534) (NCBI:txid196627)

InterPro domains:
  IPR000073 Alpha/beta hydrolase fold-1 [PF00561] (69-329)
  IPR008220 Homoserine/serine acetyltransferase MetX-like [PIRSF000443] (6-328)
  IPR008220 Homoserine/serine acetyltransferase MetX-like [PTHR32268] (9-345)
  IPR029058 Alpha/Beta hydrolase fold [G3DSA:3.40.50.1820] (1-349)
  IPR029058 Alpha/Beta hydrolase fold [SSF53474] (13-344)